Protein 2OXT (pdb70)

CATH classification: 3.40.50.150

Solvent-accessible surface area: 46976 Å² total; per-residue (Å²): 96,101,8,70,64,1,5,63,46,0,64,93,2,10,93,102,14,31,54,38,73,130,126,78,59,88,110,4,48,80,0,7,0,66,15,5,58,13,161,118,3,133,78,70,43,192,160,59,57,22,146,14,3,23,4,4,16,70,14,0,5,22,0,7,40,0,8,122,113,34,49,0,92,13,64,9,102,0,0,1,0,16,11,16,59,0,3,9,0,7,16,0,0,19,66,103,129,3,138,53,0,31,0,19,12,35,16,34,48,89,77,103,58,10,92,140,14,74,2,83,0,94,67,40,13,133,40,119,48,156,22,34,12,55,102,25,93,47,49,188,13,71,1,2,0,3,40,42,14,81,69,14,15,59,74,43,26,7,2,84,54,0,29,99,6,1,79,8,4,47,83,0,9,85,152,12,74,111,8,13,0,0,1,24,0,7,0,1,0,2,73,106,0,9,112,114,0,48,94,8,42,221,116,45,32,10,0,13,14,53,0,40,39,3,60,0,22,28,4,11,4,0,0,0,21,138,18,53,55,106,7,49,38,28,0,25,49,9,0,104,161,5,36,50,37,47,85,94,172,72,42,42,73,88,45,108,24,56,94,35,28,67,21,82,99,54,84,19,75,18,0,5,65,6,0,68,82,2,10,87,77,13,31,57,38,63,146,106,81,70,78,124,7,42,82,0,7,0,54,20,8,59,12,156,139,0,124,85,22,33,194,158,62,51,24,123,48,0,35,4,3,19,95,14,0,8,30,0,4,40,0,33,125,118,37,56,1,87,7,71,8,86,1,0,1,0,13,13,10,71,0,3,8,0,7,13,0,0,13,76,94,131,2,143,37,0,69,0,13,17,37,17,33,44,86,72,103,50,8,76,148,15,81,2,79,0,89,70,32,15,126,43,120,48,150,20,34,17,57,112,26,106,43,53,186,14,69,1,0,0,1,33,45,18,90,73,19,16,54,74,40,27,9,2,81,55,1,34,99,6,0,89,4,0,36,85,0,8,72,134,14,82,117,4,17,0,0,0,20,0,9,0,1,1,1,80,97,0,7,123,68,1,36,82,3,45,210,108,49,35,9,0,13,13,40,1,42,40,3,53,0,24,29,3,8,3,0,0,0,23,124,13,58,57,100,7,45,37,27,0,7,30,4,0,2,75,5,17,1,43,57,23,29,195,27,36,47,67,102,47,102,20,58,82,34,25,44,35,85,90,38,124,7,74,19,1,12,52,2,0,68,58,4,10,98,96,8,68,86,28,67,129,111,78,15,67,108,7,44,109,0,6,4,48,31,2,63,22,178,130,0,121,79,90,26,87,216,66,76,37,139,22,2,35,4,4,29,93,12,1,3,24,0,4,44,0,23,121,150,38,61,0,92,5,68,19,55,1,0,1,0,16,11,18,48,1,4,9,0,7,10,0,0,18,91,93,142,4,156,30,0,86,0,17,15,39,12,38,33,74,61,79,95,14,82,128,12,75,3,88,0,80,49,19,15,104,52,132,48,41,29,26,12,81,81,28,102,44,44,187,11,76,3,1,0,1,34,44,17,48,16,12,24,74,98,48,51,8,2,114,82,0,31,112,4,0,54,5,2,70,115,0,6,85,151,9,90,112,7,14,1,0,0,27,0,8,1,1,1,4,65,88,0,9,119,58,1,39,87,4,39,205,143,51,36,12,0,10,18,50,0,42,32,3,78,0,18,23,4,10,3,0,0,0,20,129,10,60,55,109,7,62,50,26,1,12,27,10,0,2,75,5,13,1,39,46,20,22,179,31,41,38,57,92,44,107,21,56,98,31,21,87,23,96,113,66,128,18,67,58,0,7,62,46,0,66,76,3,9,82,97,7,63,89,25,69,154,134,72,18,72,106,5,49,96,0,7,1,49,28,13,69,12,178,95,1,99,47,74,37,103,152,66,65,18,167,18,5,19,3,3,24,106,13,0,2,25,0,2,36,0,28,127,152,32,58,0,98,5,68,4,44,0,0,1,0,17,9,18,71,0,4,7,0,5,11,0,3,15,90,99,144,2,140,24,1,67,0,22,15,45,16,50,29,77,47,92,70,14,92,111,7,75,3,78,0,79,63,50,16,116,40,126,36,43,18,32,11,65,86,25,99,56,33,179,8,72,2,1,0,2,34,38,22,46,10,10,25,72,95,46,54,6,2,109,75,2,31,118,7,0,72,8,3,52,111,0,8,89,139,15,86,108,3,11,1,0,0,25,0,9,1,0,2,6,78,93,0,9,120,56,0,37,79,2,42,204,133,49,30,11,0,13,11,38,1,41,32,3,42,0,11,20,4,8,3,0,0,0,19,121,11,56,54,110,7,54,34,30,0,18,36,2,0,101,139,5,35,45,64,51,90,102,174,68,40,38,78,94,48,108,15,53,110,31,25,79,31,79,96

B-factor: mean 58.64, std 16.76, range [31.37, 119.15]

Organism: NCBI:txid35279

Radius of gyration: 38.15 Å; Cα contacts (8 Å, |Δi|>4): 2277; chains: 4; bounding box: 106×99×72 Å

Foldseek 3Di:
DPLVVLQVLVVVLLVVQVPDDPQLNVQQQFFAFEAADCPPVVVCVVVVVQAFLFAVDPVLVLVVVCPVVPLFDLAEEAEAEAQQQNRNVLNSQLDDRYAAYEYEHACDDPTRDHRHHQHERCVRYDYDHNDDLLPPDADDGQEYEYDDFDDDSDLVVRQVRQVSQLVSCVNNCVRVVNHKYKGKRQRCSHSVNVVSLVVVCVRQNFAWADGSNRTLSTLIIITIRRHHDRHSVRSSVSSVVSVVSSPRRDGHNYDHTDGSHGYHD/DDLVVLQVLVVVLLVVQVPDDPVLNVLQQFFAFAAEDCPVPCVVVVVLNQFFQFAVDRVQVQVVVCVVVPLWDQAEEAEEQAQALNSPVLNSQLDPRYQAYEYEHACDDPTHDHRDHLAERNVRYDYDHNDDLLPDDADDGQEYEYPDFDDDSDLVVRQVRQVSQLVSVCVNCVVPLNHKYKYKRFRLSHSVNVVSLVVCCVVRNFEWADGSNRTLSTLIIIGIRRHDDRRSVRSSVSSVVSVVSSVRSHGHRYDYTDTSGRDHD/DLLVVLQVLLVVLLVVLVVDDPVLNVLQQFQAFEFADCPVVVVVQPDDALQFLFANDRCLVLVVVCCVVQLFDQAEAEEEEAQALNSVVLNSQLDDRYQAYEYEHAPDDPTGDHDQGLHRRSVRYDYDYNDDLLPDDADEGQEYEYADFDDDSDVVVRQVRQVSQLVSVVNNCVNHVQHKYKYKRFRCSHSVNVVSLVVVCVRQNFAWDDRSNGTLSTLIIITTRRHDDDHSVRSSVSSVVSVVSSVRSDGYDYDHTDTSHRDYD/DVAQVLQVLVVVLLVVLVPDDPLLNVLQFFQAFEFADCPVVVVCVVVLAQAFLFFPDRCLVLVVVCVVVPLFPQAEEEEEEAQALNNPVLNSQLDPRYDAYEYEHAPDDPTHDHRQHQHRRSVRYHYYYNDDLLPVAADDGQAYEYPDFDDDSDLVVRVVVQVSQVVSVVNNCVNPVNHKYKYKRFRCRHSSNVVSVVVVCVRQNFAWDDGSNGTLSTLIIIRTRRHHDDHSVRSSVSSVVSVVSSVDRDGYNYDHTDRSHGHHD

Sequence (1060 aa):
GPGSTGASLGMMWKDKLNAMTKEEFTRYKRAGVMETDRKEARDYLKRGDGKTGLSVSRGTAKLAWMEERGYVELTGRVVDLGCGRGGWSYYAASRPHVMDVRAYTLGVGGHEVPRITESYGWNIVKFKSRVDIHTLPVERTDVIMCDVGESSPKWSVESERTIKILELLEKWKVKNPSADFVVKVLCPYSVEVMERLSVMQRKWGGGLVRNPYSRNSTHEMYFTSRAGGNIIGAVTACTERLLGRMARRDGPVVVPELNLGTGTRGPGSTGASLGMMWKDKLNAMTKEEFTRYKRAGVMETDRKEARDYLKRGDGKTGLSVSRGTAKLAWMEERGYVELTGRVVDLGCGRGGWSYYAASRPHVMDVRAYTLGVGGHEVPRITESYGWNIVKFKSRVDIHTLPVERTDVIMCDVGESSPKWSVESERTIKILELLEKWKVKNPSADFVVKVLCPYSVEVMERLSVMQRKWGGGLVRNPYSRNSTHEMYFTSRAGGNIIGAVTACTERLLGRMARRDGPVVVPELNLGTGTRGPGSTGASLGMMWKDKLNAMTKEEFTRYKRAGVMETDRKEARDYLKRGDGKTGLSVSRGTAKLAWMEERGYVELTGRVVDLGCGRGGWSYYAASRPHVMDVRAYTLGVGGHEVPRITESYGWNIVKFKSRVDIHTLPVERTDVIMCDVGESSPKWSVESERTIKILELLEKWKVKNPSADFVVKVLCPYSVEVMERLSVMQRKWGGGLVRNPYSRNSTHEMYFTSRAGGNIIGAVTACTERLLGRMARRDGPVVVPELNLGTGTRGPGSTGASLGMMWKDKLNAMTKEEFTRYKRAGVMETDRKEARDYLKRGDGKTGLSVSRGTAKLAWMEERGYVELTGRVVDLGCGRGGWSYYAASRPHVMDVRAYTLGVGGHEVPRITESYGWNIVKFKSRVDIHTLPVERTDVIMCDVGESSPKWSVESERTIKILELLEKWKVKNPSADFVVKVLCPYSVEVMERLSVMQRKWGGGLVRNPYSRNSTHEMYFTSRAGGNIIGAVTACTERLLGRMARRDGPVVVPELNLGTGTR

InterPro domains:
  IPR000069 Envelope glycoprotein M, flavivirus [PF01004] (215-276)
  IPR000208 RNA-directed RNA polymerase, fingers/palm subdomains, flavivirus [PF00972] (2772-3217)
  IPR000336 Flavivirus/Alphavirus glycoprotein, immunoglobulin-like domain superfamily [G3DSA:2.60.40.350] (566-669)
  IPR000404 Flavivirus non-structural protein NS4A [PF01350] (2116-2251)
  IPR000487 Non-structural protein NS2B, flavivirus [PF01002] (1356-1477)
  IPR000487 Non-structural protein NS2B, flavivirus [PS51527] (1352-1484)
  IPR000752 Flavivirus non-structural protein NS2A [PF01005] (1133-1242)
  IPR001157 Non-structural protein NS1, flavivirus [PF00948] (771-1120)
  IPR001528 Flavivirus non-structural protein NS4B [PF01349] (2258-2499)
  IPR001650 Helicase, C-terminal domain-like [PS51194] (1835-1999)
  IPR001650 Helicase, C-terminal domain-like [SM00490] (1861-1954)
  IPR001850 Non-structural protein NS3, peptidase S7, flavivirus [PF00949] (1504-1655)
  IPR001850 Non-structural protein NS3, peptidase S7, flavivirus [PS51528] (1486-1666)
  IPR002535 Flavivirus polyprotein propeptide [PF01570] (120-200)
  IPR002877 Ribosomal RNA methyltransferase, FtsJ domain [PF01728] (2571-2740)
  IPR007094 RNA-directed RNA polymerase, catalytic domain [PS50507] (3045-3194)
  IPR009003 Peptidase S1, PA clan [SSF50494] (1505-1652)
  IPR011492 Non-structural protein NS3-like, DEAD-box helicase, flavivirus [PF07652] (1677-1822)
  IPR011998 Envelope glycoprotein E, central and dimerisation domain, flavivirus [PF00869] (278-570)
  IPR013755 Flaviviral glycoprotein E, central domain, subdomain 1 [G3DSA:3.30.387.10] (338-527)

Structure (mmCIF, N/CA/C/O backbone):
data_2OXT
#
_entry.id   2OXT
#
_cell.length_a   82.977
_cell.length_b   82.977
_cell.length_c   170.202
_cell.angle_alpha   90.00
_cell.angle_beta   90.00
_cell.angle_gamma   90.00
#
_symmetry.space_group_name_H-M   'P 43'
#
loop_
_entity.id
_entity.type
_entity.pdbx_description
1 polymer "NUCLEOSIDE-2'-O-METHYLTRANSFERASE"
2 non-polymer S-ADENOSYLMETHIONINE
3 water water
#
loop_
_atom_site.group_PDB
_atom_site.id
_atom_site.type_symbol
_atom_site.label_atom_id
_atom_site.label_alt_id
_atom_site.label_comp_id
_atom_site.label_asym_id
_atom_site.label_entity_id
_atom_site.label_seq_id
_atom_site.pdbx_PDB_ins_code
_atom_site.Cartn_x
_atom_site.Cartn_y
_atom_site.Cartn_z
_atom_site.occupancy
_atom_site.B_iso_or_equiv
_atom_site.auth_seq_id
_atom_site.auth_comp_id
_atom_site.auth_asym_id
_atom_site.auth_atom_id
_atom_site.pdbx_PDB_model_num
ATOM 1 N N . GLY A 1 1 ? 10.363 -9.474 10.080 1.00 71.74 1 GLY A N 1
ATOM 2 C CA . GLY A 1 1 ? 9.742 -10.382 11.025 1.00 71.68 1 GLY A CA 1
ATOM 3 C C . GLY A 1 1 ? 9.763 -11.821 10.546 1.00 71.70 1 GLY A C 1
ATOM 4 O O . GLY A 1 1 ? 9.729 -12.086 9.345 1.00 71.44 1 GLY A O 1
ATOM 5 N N . PRO A 1 2 ? 9.819 -12.753 11.492 1.00 72.10 2 PRO A N 1
ATOM 6 C CA . PRO A 1 2 ? 9.922 -14.181 11.163 1.00 72.02 2 PRO A CA 1
ATOM 7 C C . PRO A 1 2 ? 8.585 -14.848 10.786 1.00 69.59 2 PRO A C 1
ATOM 8 O O . PRO A 1 2 ? 8.583 -15.860 10.064 1.00 69.86 2 PRO A O 1
ATOM 12 N N . GLY A 1 3 ? 7.474 -14.279 11.257 1.00 66.69 3 GLY A N 1
ATOM 13 C CA . GLY A 1 3 ? 6.169 -14.923 11.149 1.00 63.87 3 GLY A CA 1
ATOM 14 C C . GLY A 1 3 ? 5.478 -15.070 12.496 1.00 62.85 3 GLY A C 1
ATOM 15 O O . GLY A 1 3 ? 4.252 -14.987 12.584 1.00 61.73 3 GLY A O 1
ATOM 16 N N . SER A 1 4 ? 6.263 -15.292 13.550 1.00 63.02 4 SER A N 1
ATOM 17 C CA . SER A 1 4 ? 5.738 -15.315 14.913 1.00 61.91 4 SER A CA 1
ATOM 18 C C . SER A 1 4 ? 5.416 -13.906 15.394 1.00 60.06 4 SER A C 1
ATOM 19 O O . SER A 1 4 ? 4.492 -13.706 16.174 1.00 59.69 4 SER A O 1
ATOM 22 N N . THR A 1 5 ? 6.198 -12.933 14.937 1.00 58.88 5 THR A N 1
ATOM 23 C CA . THR A 1 5 ? 5.920 -11.529 15.211 1.00 57.17 5 THR A CA 1
ATOM 24 C C . THR A 1 5 ? 4.547 -11.163 14.646 1.00 54.52 5 THR A C 1
ATOM 25 O O . THR A 1 5 ? 3.711 -10.595 15.363 1.00 54.15 5 THR A O 1
ATOM 29 N N . GLY A 1 6 ? 4.317 -11.520 13.379 1.00 52.29 6 GLY A N 1
ATOM 30 C CA . GLY A 1 6 ? 3.002 -11.379 12.744 1.00 49.37 6 GLY A CA 1
ATOM 31 C C . GLY A 1 6 ? 1.891 -12.056 13.533 1.00 48.30 6 GLY A C 1
ATOM 32 O O . GLY A 1 6 ? 0.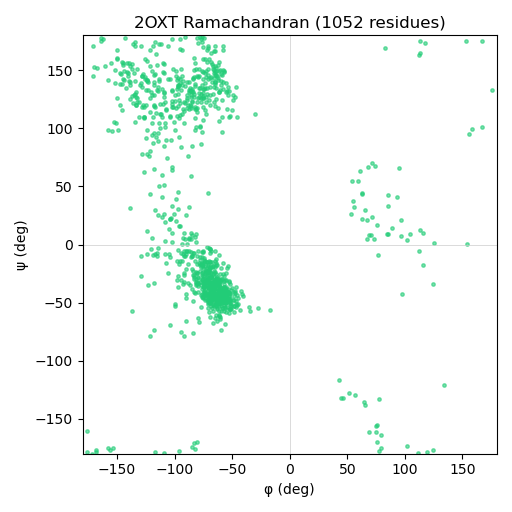826 -11.474 13.770 1.00 47.60 6 GLY A O 1
ATOM 33 N N . ALA A 1 7 ? 2.162 -13.284 13.965 1.00 48.10 7 ALA A N 1
ATOM 34 C CA . ALA A 1 7 ? 1.213 -14.075 14.738 1.00 47.11 7 ALA A CA 1
ATOM 35 C C . ALA A 1 7 ? 0.796 -13.449 16.075 1.00 46.96 7 ALA A C 1
ATOM 36 O O . ALA A 1 7 ? -0.391 -13.351 16.364 1.00 46.69 7 ALA A O 1
ATOM 38 N N . SER A 1 8 ? 1.752 -13.026 16.894 1.00 47.16 8 SER A N 1
ATOM 39 C CA . SER A 1 8 ? 1.394 -12.480 18.205 1.00 47.03 8 SER A CA 1
ATOM 40 C C . SER A 1 8 ? 0.768 -11.094 18.091 1.00 45.35 8 SER A C 1
ATOM 41 O O . SER A 1 8 ? -0.006 -10.695 18.964 1.00 45.15 8 SER A O 1
ATOM 44 N N . LEU A 1 9 ? 1.079 -10.382 17.001 1.00 43.71 9 LEU A N 1
ATOM 45 C CA . LEU A 1 9 ? 0.487 -9.067 16.748 1.00 42.23 9 LEU A CA 1
ATOM 46 C C . LEU A 1 9 ? -0.997 -9.180 16.470 1.00 41.08 9 LEU A C 1
ATOM 47 O O . LEU A 1 9 ? -1.797 -8.429 17.051 1.00 40.99 9 LEU A O 1
ATOM 52 N N . GLY A 1 10 ? -1.359 -10.107 15.573 1.00 39.89 10 GLY A N 1
ATOM 53 C CA . GLY A 1 10 ? -2.760 -10.395 15.280 1.00 38.88 10 GLY A CA 1
ATOM 54 C C . GLY A 1 10 ? -3.474 -10.831 16.548 1.00 39.90 10 GLY A C 1
ATOM 55 O O . GLY A 1 10 ? -4.599 -10.418 16.822 1.00 39.77 10 GLY A O 1
ATOM 56 N N . MET A 1 11 ? -2.803 -11.656 17.341 1.00 40.97 11 MET A N 1
ATOM 57 C CA . MET A 1 11 ? -3.359 -12.103 18.587 1.00 42.68 11 MET A CA 1
ATOM 58 C C . MET A 1 11 ? -3.531 -10.941 19.564 1.00 43.16 11 MET A C 1
ATOM 59 O O . MET A 1 11 ? -4.470 -10.945 20.365 1.00 43.75 11 MET A O 1
ATOM 64 N N . MET A 1 12 ? -2.637 -9.951 19.498 1.00 43.01 12 MET A N 1
ATOM 65 C CA . MET A 1 12 ? -2.811 -8.712 20.269 1.00 43.76 12 MET A CA 1
ATOM 66 C C . MET A 1 12 ? -4.057 -7.986 19.794 1.00 42.10 12 MET A C 1
ATOM 67 O O . MET A 1 12 ? -4.881 -7.551 20.598 1.00 42.89 12 MET A O 1
ATOM 72 N N . TRP A 1 13 ? -4.183 -7.861 18.478 1.00 40.25 13 TRP A N 1
ATOM 73 C CA . TRP A 1 13 ? -5.363 -7.273 17.874 1.00 39.37 13 TRP A CA 1
ATOM 74 C C . TRP A 1 13 ? -6.621 -7.998 18.351 1.00 39.48 13 TRP A C 1
ATOM 75 O O . TRP A 1 13 ? -7.562 -7.352 18.808 1.00 39.84 13 TRP A O 1
ATOM 86 N N . LYS A 1 14 ? -6.624 -9.329 18.279 1.00 39.36 14 LYS A N 1
ATOM 87 C CA . LYS A 1 14 ? -7.779 -10.109 18.738 1.00 39.63 14 LYS A CA 1
ATOM 88 C C . LYS A 1 14 ? -8.176 -9.806 20.186 1.00 41.09 14 LYS A C 1
ATOM 89 O O . LYS A 1 14 ? -9.340 -9.539 20.457 1.00 41.28 14 LYS A O 1
ATOM 95 N N . ASP A 1 15 ? -7.206 -9.830 21.097 1.00 42.28 15 ASP A N 1
ATOM 96 C CA . ASP A 1 15 ? -7.467 -9.566 22.508 1.00 43.99 15 ASP A CA 1
ATOM 97 C C . ASP A 1 15 ? -8.024 -8.156 22.690 1.00 44.11 15 ASP A C 1
ATOM 98 O O . ASP A 1 15 ? -8.902 -7.929 23.527 1.00 45.14 15 ASP A O 1
ATOM 103 N N . LYS A 1 16 ? -7.529 -7.222 21.879 1.00 43.24 16 LYS A N 1
ATOM 104 C CA . LYS A 1 16 ? -7.977 -5.825 21.934 1.00 43.49 16 LYS A CA 1
ATOM 105 C C . LYS A 1 16 ? -9.354 -5.610 21.312 1.00 42.75 16 LYS A C 1
ATOM 106 O O . LYS A 1 16 ? -10.044 -4.651 21.643 1.00 43.43 16 LYS A O 1
ATOM 112 N N . LEU A 1 17 ? -9.751 -6.498 20.412 1.00 41.52 17 LEU A N 1
ATOM 113 C CA . LEU A 1 17 ? -11.068 -6.417 19.814 1.00 40.94 17 LEU A CA 1
ATOM 114 C C . LEU A 1 17 ? -12.067 -6.996 20.790 1.00 41.99 17 LEU A C 1
ATOM 115 O O . LEU A 1 17 ? -13.151 -6.456 20.979 1.00 42.50 17 LEU A O 1
ATOM 120 N N . ASN A 1 18 ? -11.685 -8.091 21.432 1.00 42.52 18 ASN A N 1
ATOM 121 C CA . ASN A 1 18 ? -12.568 -8.780 22.351 1.00 43.68 18 ASN A CA 1
ATOM 122 C C . ASN A 1 18 ? -12.812 -7.964 23.619 1.00 45.46 18 ASN A C 1
ATOM 123 O O . ASN A 1 18 ? -13.916 -7.964 24.153 1.00 46.40 18 ASN A O 1
ATOM 128 N N . ALA A 1 19 ? -11.782 -7.247 24.074 1.00 46.05 19 ALA A N 1
ATOM 129 C CA . ALA A 1 19 ? -11.844 -6.442 25.291 1.00 47.92 19 ALA A CA 1
ATOM 130 C C . ALA A 1 19 ? -12.620 -5.139 25.134 1.00 48.15 19 ALA A C 1
ATOM 131 O O . ALA A 1 19 ? -12.828 -4.425 26.104 1.00 49.85 19 ALA A O 1
ATOM 133 N N . MET A 1 20 ? -13.041 -4.820 23.918 1.00 46.64 20 MET A N 1
ATOM 134 C CA . MET A 1 20 ? -13.813 -3.602 23.665 1.00 46.96 20 MET A CA 1
ATOM 135 C C . MET A 1 20 ? -15.207 -3.648 24.297 1.00 48.62 20 MET A C 1
ATOM 136 O O . MET A 1 20 ? -15.765 -4.723 24.517 1.00 48.59 20 MET A O 1
ATOM 141 N N . THR A 1 21 ? -15.777 -2.483 24.581 1.00 50.83 21 THR A N 1
ATOM 142 C CA . THR A 1 21 ? -17.187 -2.427 24.948 1.00 53.59 21 THR A CA 1
ATOM 143 C C . THR A 1 21 ? -18.031 -2.505 23.669 1.00 53.05 21 THR A C 1
ATOM 144 O O . THR A 1 21 ? -17.488 -2.494 22.559 1.00 51.68 21 THR A O 1
ATOM 148 N N . LYS A 1 22 ? -19.349 -2.603 23.812 1.00 54.91 22 LYS A N 1
ATOM 149 C CA . LYS A 1 22 ? -20.232 -2.611 22.649 1.00 54.93 22 LYS A CA 1
ATOM 150 C C . LYS A 1 22 ? -20.115 -1.262 21.937 1.00 55.67 22 LYS A C 1
ATOM 151 O O . LYS A 1 22 ? -20.172 -1.184 20.698 1.00 54.25 22 LYS A O 1
ATOM 157 N N . GLU A 1 23 ? -19.924 -0.211 22.739 1.00 58.15 23 GLU A N 1
ATOM 158 C CA . GLU A 1 23 ? -19.755 1.156 22.236 1.00 59.15 23 GLU A CA 1
ATOM 159 C C . GLU A 1 23 ? -18.535 1.266 21.320 1.00 57.65 23 GLU A C 1
ATOM 160 O O . GLU A 1 23 ? -18.682 1.565 20.135 1.00 56.77 23 GLU A O 1
ATOM 166 N N . GLU A 1 24 ? -17.352 0.996 21.874 1.00 57.58 24 GLU A N 1
ATOM 167 C CA . GLU A 1 24 ? -16.089 1.010 21.133 1.00 56.43 24 GLU A CA 1
ATOM 168 C C . GLU A 1 24 ? -16.119 0.091 19.912 1.00 54.20 24 GLU A C 1
ATOM 169 O O . GLU A 1 24 ? -15.681 0.482 18.824 1.00 53.25 24 GLU A O 1
ATOM 175 N N . PHE A 1 25 ? -16.645 -1.121 20.091 1.00 53.37 25 PHE A N 1
ATOM 176 C CA . PHE A 1 25 ? -16.739 -2.087 18.995 1.00 51.34 25 PHE A CA 1
ATOM 177 C C . PHE A 1 25 ? -17.525 -1.540 17.811 1.00 50.72 25 PHE A C 1
ATOM 178 O O . PHE A 1 25 ? -17.020 -1.494 16.695 1.00 49.88 25 PHE A O 1
ATOM 186 N N . THR A 1 26 ? -18.765 -1.138 18.062 1.00 51.62 26 THR A N 1
ATOM 187 C CA . THR A 1 26 ? -19.646 -0.622 17.017 1.00 51.05 26 THR A CA 1
ATOM 188 C C . THR A 1 26 ? -19.009 0.581 16.307 1.00 50.90 26 THR A C 1
ATOM 189 O O . THR A 1 26 ? -19.181 0.759 15.107 1.00 50.20 26 THR A O 1
ATOM 193 N N . ARG A 1 27 ? -18.256 1.385 17.051 1.00 51.84 27 ARG A N 1
ATOM 194 C CA . ARG A 1 27 ? -17.535 2.511 16.472 1.00 52.21 27 ARG A CA 1
ATOM 195 C C . ARG A 1 27 ? -16.399 2.021 15.602 1.00 50.42 27 ARG A C 1
ATOM 196 O O . ARG A 1 27 ? -16.343 2.330 14.402 1.00 49.98 27 ARG A O 1
ATOM 204 N N . TYR A 1 28 ? -15.504 1.254 16.221 1.00 49.48 28 TYR A N 1
ATOM 205 C CA . TYR A 1 28 ? -14.331 0.703 15.552 1.00 48.03 28 TYR A CA 1
ATOM 206 C C . TYR A 1 28 ? -14.669 -0.123 14.313 1.00 47.08 28 TYR A C 1
ATOM 207 O O . TYR A 1 28 ? -14.008 0.006 13.284 1.00 46.50 28 TYR A O 1
ATOM 216 N N . LYS A 1 29 ? -15.698 -0.961 14.424 1.00 47.40 29 LYS A N 1
ATOM 217 C CA . LYS A 1 29 ? -16.172 -1.806 13.332 1.00 47.35 29 LYS A CA 1
ATOM 218 C C . LYS A 1 29 ? -16.168 -1.086 11.976 1.00 47.12 29 LYS A C 1
ATOM 219 O O . LYS A 1 29 ? -15.711 -1.645 10.975 1.00 45.91 29 LYS A O 1
ATOM 225 N N . ARG A 1 30 ? -16.646 0.160 11.957 1.00 48.59 30 ARG A N 1
ATOM 226 C CA . ARG A 1 30 ? -16.818 0.902 10.697 1.00 49.14 30 ARG A CA 1
ATOM 227 C C . ARG A 1 30 ? -15.818 2.040 10.445 1.00 48.91 30 ARG A C 1
ATOM 228 O O . ARG A 1 30 ? -15.700 2.509 9.312 1.00 49.03 30 ARG A O 1
ATOM 236 N N . ALA A 1 31 ? -15.105 2.474 11.486 1.00 48.68 31 ALA A N 1
ATOM 237 C CA . ALA A 1 31 ? -14.171 3.609 11.394 1.00 48.70 31 ALA A CA 1
ATOM 238 C C . ALA A 1 31 ? -13.178 3.527 10.225 1.00 47.48 31 ALA A C 1
ATOM 239 O O . ALA A 1 31 ? -12.335 2.630 10.159 1.00 46.05 31 ALA A O 1
ATOM 241 N N . GLY A 1 32 ? -13.295 4.470 9.299 1.00 48.08 32 GLY A N 1
ATOM 242 C CA . GLY A 1 32 ? -12.431 4.516 8.115 1.00 47.58 32 GLY A CA 1
ATOM 243 C C . GLY A 1 32 ? -12.633 3.408 7.094 1.00 46.18 32 GLY A C 1
ATOM 244 O O . GLY A 1 32 ? -11.862 3.283 6.147 1.00 45.92 32 GLY A O 1
ATOM 245 N N . VAL A 1 33 ? -13.673 2.602 7.281 1.00 45.70 33 VAL A N 1
ATOM 246 C CA . VAL A 1 33 ? -13.948 1.487 6.386 1.00 44.49 33 VAL A CA 1
ATOM 247 C C . VAL A 1 33 ? -14.804 1.985 5.236 1.00 45.63 33 VAL A C 1
ATOM 248 O O . VAL A 1 33 ? -15.701 2.811 5.447 1.00 47.07 33 VAL A O 1
ATOM 252 N N . MET A 1 34 ? -14.520 1.507 4.026 1.00 45.30 34 MET A N 1
ATOM 253 C CA . MET A 1 34 ? -15.341 1.849 2.873 1.00 46.83 34 MET A CA 1
ATOM 254 C C . MET A 1 34 ? -16.666 1.107 3.006 1.00 46.79 34 MET A C 1
ATOM 255 O O . MET A 1 34 ? -16.692 -0.097 3.267 1.00 45.87 34 MET A O 1
ATOM 260 N N . GLU A 1 35 ? -17.764 1.842 2.868 1.00 48.35 35 GLU A N 1
ATOM 261 C CA . GLU A 1 35 ? -19.095 1.289 3.079 1.00 48.76 35 GLU A CA 1
ATOM 262 C C . GLU A 1 35 ? -20.049 1.658 1.958 1.00 49.94 35 GLU A C 1
ATOM 263 O O . GLU A 1 35 ? -20.278 2.830 1.670 1.00 51.47 35 GLU A O 1
ATOM 269 N N . THR A 1 36 ? -20.610 0.630 1.343 1.00 49.54 36 THR A N 1
ATOM 270 C CA . THR A 1 36 ? -21.620 0.789 0.327 1.00 50.75 36 THR A CA 1
ATOM 271 C C . THR A 1 36 ? -22.943 1.169 1.008 1.00 51.97 36 THR A C 1
ATOM 272 O O . THR A 1 36 ? -23.312 0.579 2.026 1.00 51.34 36 THR A O 1
ATOM 276 N N . ASP A 1 37 ? -23.628 2.173 0.460 1.00 53.99 37 ASP A N 1
ATOM 277 C CA . ASP A 1 37 ? -24.880 2.689 1.026 1.00 55.66 37 ASP A CA 1
ATOM 278 C C . ASP A 1 37 ? -26.064 1.830 0.606 1.00 56.02 37 ASP A C 1
ATOM 279 O O . ASP A 1 37 ? -26.384 1.740 -0.582 1.00 56.69 37 ASP A O 1
ATOM 284 N N . ARG A 1 38 ? -26.731 1.224 1.586 1.00 56.05 38 ARG A N 1
ATOM 285 C CA . ARG A 1 38 ? -27.773 0.229 1.297 1.00 56.32 38 ARG A CA 1
ATOM 286 C C . ARG A 1 38 ? -29.225 0.698 1.487 1.00 58.72 38 ARG A C 1
ATOM 287 O O . ARG A 1 38 ? -30.138 -0.125 1.463 1.00 58.72 38 ARG A O 1
ATOM 295 N N . LYS A 1 39 ? -29.443 2.006 1.628 1.00 61.12 39 LYS A N 1
ATOM 296 C CA . LYS A 1 39 ? -30.794 2.526 1.862 1.00 64.31 39 LYS A CA 1
ATOM 297 C C . LYS A 1 39 ? -31.778 1.992 0.832 1.00 66.06 39 LYS A C 1
ATOM 298 O O . LYS A 1 39 ? -32.812 1.421 1.194 1.00 66.72 39 LYS A O 1
ATOM 304 N N . GLU A 1 40 ? -31.446 2.161 -0.445 1.00 67.42 40 GLU A N 1
ATOM 305 C CA . GLU A 1 40 ? -32.307 1.690 -1.519 1.00 69.70 40 GLU A CA 1
ATOM 306 C C . GLU A 1 40 ? -32.327 0.166 -1.591 1.00 68.78 40 GLU A C 1
ATOM 307 O O . GLU A 1 40 ? -33.400 -0.437 -1.654 1.00 69.76 40 GLU A O 1
ATOM 313 N N . ALA A 1 41 ? -31.142 -0.444 -1.558 1.00 67.76 41 ALA A N 1
ATOM 314 C CA . ALA A 1 41 ? -30.992 -1.890 -1.713 1.00 67.22 41 ALA A CA 1
ATOM 315 C C . ALA A 1 41 ? -31.820 -2.668 -0.700 1.00 67.99 41 ALA A C 1
ATOM 316 O O . ALA A 1 41 ? -32.521 -3.612 -1.074 1.00 68.18 41 ALA A O 1
ATOM 318 N N . ARG A 1 42 ? -31.746 -2.251 0.568 1.00 69.08 42 ARG A N 1
ATOM 319 C CA . ARG A 1 42 ? -32.518 -2.849 1.664 1.00 70.41 42 ARG A CA 1
ATOM 320 C C . ARG A 1 42 ? -34.025 -2.813 1.407 1.00 73.12 42 ARG A C 1
ATOM 321 O O . ARG A 1 42 ? -34.743 -3.738 1.788 1.00 73.14 42 ARG A O 1
ATOM 329 N N . ASP A 1 43 ? -34.499 -1.739 0.778 1.00 76.12 43 ASP A N 1
ATOM 330 C CA . ASP A 1 43 ? -35.918 -1.607 0.440 1.00 79.61 43 ASP A CA 1
ATOM 331 C C . ASP A 1 43 ? -36.358 -2.662 -0.583 1.00 80.24 43 ASP A C 1
ATOM 332 O O . ASP A 1 43 ? -37.365 -3.344 -0.373 1.00 81.02 43 ASP A O 1
ATOM 337 N N . TYR A 1 44 ? -35.589 -2.802 -1.668 1.00 80.37 44 TYR A N 1
ATOM 338 C CA . TYR A 1 44 ? -35.840 -3.823 -2.694 1.00 80.97 44 TYR A CA 1
ATOM 339 C C . TYR A 1 44 ? -35.789 -5.234 -2.121 1.00 79.94 44 TYR A C 1
ATOM 340 O O . TYR A 1 44 ? -36.562 -6.096 -2.533 1.00 80.49 44 TYR A O 1
ATOM 349 N N . LEU A 1 45 ? -34.865 -5.458 -1.184 1.00 78.85 45 LEU A N 1
ATOM 350 C CA . LEU A 1 45 ? -34.722 -6.747 -0.506 1.00 78.02 45 LEU A CA 1
ATOM 351 C C . LEU A 1 45 ? -35.917 -7.042 0.401 1.00 79.56 45 LEU A C 1
ATOM 352 O O . LEU A 1 45 ? -36.478 -8.135 0.341 1.00 79.79 45 LEU A O 1
ATOM 357 N N . LYS A 1 46 ? -36.308 -6.063 1.220 1.00 81.07 46 LYS A N 1
ATOM 358 C CA . LYS A 1 46 ? -37.457 -6.199 2.122 1.00 82.78 46 LYS A CA 1
ATOM 359 C C . LYS A 1 46 ? -38.762 -6.382 1.342 1.00 84.85 46 LYS A C 1
ATOM 360 O O . LYS A 1 46 ? -39.594 -7.220 1.690 1.00 85.43 46 LYS A O 1
ATOM 366 N N . ARG A 1 47 ? -38.923 -5.601 0.279 1.00 86.16 47 ARG A N 1
ATOM 367 C CA . ARG A 1 47 ? -40.108 -5.670 -0.574 1.00 88.44 47 ARG A CA 1
ATOM 368 C C . ARG A 1 47 ? -40.097 -6.918 -1.462 1.00 87.46 47 ARG A C 1
ATOM 369 O O . ARG A 1 47 ? -41.154 -7.480 -1.766 1.00 88.93 47 ARG A O 1
ATOM 377 N N . GLY A 1 48 ? -38.901 -7.338 -1.875 1.00 85.00 48 GLY A N 1
ATOM 378 C CA . GLY A 1 48 ? -38.736 -8.474 -2.781 1.00 83.60 48 GLY A CA 1
ATOM 379 C C . GLY A 1 48 ? -38.851 -8.105 -4.253 1.00 84.14 48 GLY A C 1
ATOM 380 O O . GLY A 1 48 ? -39.335 -8.899 -5.057 1.00 84.72 48 GLY A O 1
ATOM 381 N N . ASP A 1 49 ? -38.413 -6.899 -4.609 1.00 83.96 49 ASP A N 1
ATOM 382 C CA . ASP A 1 49 ? -38.409 -6.471 -6.007 1.00 84.65 49 ASP A CA 1
ATOM 383 C C . ASP A 1 49 ? -37.131 -6.948 -6.703 1.00 82.32 49 ASP A C 1
ATOM 384 O O . ASP A 1 49 ? -36.142 -6.222 -6.806 1.00 81.43 49 ASP A O 1
ATOM 389 N N . GLY A 1 50 ? -37.174 -8.185 -7.182 1.00 81.23 50 GLY A N 1
ATOM 390 C CA . GLY A 1 50 ? -36.032 -8.812 -7.824 1.00 78.98 50 GLY A CA 1
ATOM 391 C C . GLY A 1 50 ? -35.664 -8.213 -9.164 1.00 79.46 50 GLY A C 1
ATOM 392 O O . GLY A 1 50 ? -34.662 -8.602 -9.757 1.00 78.59 50 GLY A O 1
ATOM 393 N N . LYS A 1 51 ? -36.471 -7.274 -9.653 1.00 80.89 51 LYS A N 1
ATOM 394 C CA . LYS A 1 51 ? -36.139 -6.551 -10.879 1.00 81.26 51 LYS A CA 1
ATOM 395 C C . LYS A 1 51 ? -35.293 -5.318 -10.519 1.00 80.14 51 LYS A C 1
ATOM 396 O O . LYS A 1 51 ? -35.790 -4.190 -10.486 1.00 81.67 51 LYS A O 1
ATOM 402 N N . THR A 1 52 ? -34.015 -5.563 -10.218 1.00 77.09 52 THR A N 1
ATOM 403 C CA . THR A 1 52 ? -33.074 -4.539 -9.751 1.00 75.44 52 THR A CA 1
ATOM 404 C C . THR A 1 52 ? -31.647 -4.985 -10.029 1.00 72.59 52 THR A C 1
ATOM 405 O O . THR A 1 52 ? -31.320 -6.157 -9.880 1.00 70.94 52 THR A O 1
ATOM 409 N N . GLY A 1 53 ? -30.800 -4.040 -10.420 1.00 71.88 53 GLY A N 1
ATOM 410 C CA . GLY A 1 53 ? -29.388 -4.319 -10.668 1.00 69.03 53 GLY A CA 1
ATOM 411 C C . GLY A 1 53 ? -28.531 -4.118 -9.433 1.00 66.13 53 GLY A C 1
ATOM 412 O O . GLY A 1 53 ? -27.347 -4.480 -9.413 1.00 64.49 53 GLY A O 1
ATOM 413 N N . LEU A 1 54 ? -29.140 -3.541 -8.399 1.00 65.19 54 LEU A N 1
ATOM 414 C CA . LEU A 1 54 ? -28.459 -3.289 -7.144 1.00 62.66 54 LEU A CA 1
ATOM 415 C C . LEU A 1 54 ? -27.977 -4.598 -6.536 1.00 60.00 54 LEU A C 1
ATOM 416 O O . LEU A 1 54 ? -28.584 -5.652 -6.742 1.00 60.05 54 LEU A O 1
ATOM 421 N N . SER A 1 55 ? -26.878 -4.517 -5.796 1.00 57.62 55 SER A N 1
ATOM 422 C CA . SER A 1 55 ? -26.243 -5.685 -5.199 1.00 54.89 55 SER A CA 1
ATOM 423 C C . SER A 1 55 ? -27.115 -6.355 -4.156 1.00 53.71 55 SER A C 1
ATOM 424 O O . SER A 1 55 ? -27.744 -5.693 -3.333 1.00 54.22 55 SER A O 1
ATOM 427 N N . VAL A 1 56 ? -27.129 -7.680 -4.184 1.00 52.00 56 VAL A N 1
ATOM 428 C CA . VAL A 1 56 ? -27.908 -8.453 -3.223 1.00 50.66 56 VAL A CA 1
ATOM 429 C C . VAL A 1 56 ? -27.247 -8.509 -1.838 1.00 49.08 56 VAL A C 1
ATOM 430 O O . VAL A 1 56 ? -27.864 -8.944 -0.864 1.00 49.45 56 VAL A O 1
ATOM 434 N N . SER A 1 57 ? -25.996 -8.061 -1.760 1.00 47.53 57 SER A N 1
ATOM 435 C CA . SER A 1 57 ? -25.223 -8.061 -0.522 1.00 45.84 57 SER A CA 1
ATOM 436 C C . SER A 1 57 ? -24.024 -7.112 -0.656 1.00 45.80 57 SER A C 1
ATOM 437 O O . SER A 1 57 ? -23.800 -6.539 -1.734 1.00 46.74 57 SER A O 1
ATOM 440 N N . ARG A 1 58 ? -23.246 -6.951 0.418 1.00 44.83 58 ARG A N 1
ATOM 441 C CA . ARG A 1 58 ? -22.009 -6.160 0.343 1.00 44.50 58 ARG A CA 1
ATOM 442 C C . ARG A 1 58 ? -20.790 -6.902 -0.206 1.00 43.32 58 ARG A C 1
ATOM 443 O O . ARG A 1 58 ? -19.683 -6.351 -0.227 1.00 43.60 58 ARG A O 1
ATOM 451 N N . GLY A 1 59 ? -20.984 -8.129 -0.673 1.00 42.45 59 GLY A N 1
ATOM 452 C CA . GLY A 1 59 ? -19.886 -8.873 -1.281 1.00 41.53 59 GLY A CA 1
ATOM 453 C C . GLY A 1 59 ? -19.574 -8.374 -2.683 1.00 42.02 59 GLY A C 1
ATOM 454 O O . GLY A 1 59 ? -18.418 -8.387 -3.117 1.00 41.94 59 GLY A O 1
ATOM 455 N N . THR A 1 60 ? -20.609 -7.933 -3.396 1.00 42.58 60 THR A N 1
ATOM 456 C CA . THR A 1 60 ? -20.449 -7.475 -4.773 1.00 42.96 60 THR A CA 1
ATOM 457 C C . THR A 1 60 ? -19.343 -6.432 -4.846 1.00 42.75 60 THR A C 1
ATOM 458 O O . THR A 1 60 ? -18.380 -6.605 -5.589 1.00 42.90 60 THR A O 1
ATOM 462 N N . ALA A 1 61 ? -19.470 -5.369 -4.051 1.00 42.60 61 ALA A N 1
ATOM 463 C CA . ALA A 1 61 ? -18.472 -4.292 -4.041 1.00 42.21 61 ALA A CA 1
ATOM 464 C C . ALA A 1 61 ? -17.063 -4.830 -3.790 1.00 40.59 61 ALA A C 1
ATOM 465 O O . ALA A 1 61 ? -16.130 -4.484 -4.523 1.00 40.86 61 ALA A O 1
ATOM 467 N N . LYS A 1 62 ? -16.922 -5.687 -2.776 1.00 38.59 62 LYS A N 1
ATOM 468 C CA . LYS A 1 62 ? -15.630 -6.273 -2.444 1.00 37.19 62 LYS A CA 1
ATOM 469 C C . LYS A 1 62 ? -15.014 -6.898 -3.678 1.00 37.31 62 LYS A C 1
ATOM 470 O O . LYS A 1 62 ? -13.827 -6.673 -3.970 1.00 37.44 62 LYS A O 1
ATOM 476 N N . LEU A 1 63 ? -15.832 -7.662 -4.407 1.00 37.08 63 LEU A N 1
ATOM 477 C CA . LEU A 1 63 ? -15.353 -8.385 -5.571 1.00 37.07 63 LEU A CA 1
ATOM 478 C C . LEU A 1 63 ? -15.042 -7.392 -6.660 1.00 38.11 63 LEU A C 1
ATOM 479 O O . LEU A 1 63 ? -14.033 -7.515 -7.329 1.00 38.93 63 LEU A O 1
ATOM 484 N N . ALA A 1 64 ? -15.902 -6.394 -6.827 1.00 38.80 64 ALA A N 1
ATOM 485 C CA . ALA A 1 64 ? -15.661 -5.372 -7.822 1.00 40.04 64 ALA A CA 1
ATOM 486 C C . ALA A 1 64 ? -14.261 -4.803 -7.626 1.00 40.02 64 ALA A C 1
ATOM 487 O O . ALA A 1 64 ? -13.451 -4.842 -8.553 1.00 40.99 64 ALA A O 1
ATOM 489 N N . TRP A 1 65 ? -13.977 -4.324 -6.408 1.00 39.31 65 TRP A N 1
ATOM 490 C CA . TRP A 1 65 ? -12.692 -3.688 -6.052 1.00 39.08 65 TRP A CA 1
ATOM 491 C C . TRP A 1 65 ? -11.492 -4.595 -6.327 1.00 38.97 65 TRP A C 1
ATOM 492 O O . TRP A 1 65 ? -10.434 -4.141 -6.776 1.00 39.22 65 TRP A O 1
ATOM 503 N N . MET A 1 66 ? -11.665 -5.880 -6.034 1.00 38.68 66 MET A N 1
ATOM 504 C CA . MET A 1 66 ? -10.638 -6.868 -6.286 1.00 39.31 66 MET A CA 1
ATOM 505 C C . MET A 1 66 ? -10.366 -6.914 -7.789 1.00 41.02 66 MET A C 1
ATOM 506 O O . MET A 1 66 ? -9.211 -6.797 -8.218 1.00 41.14 66 MET A O 1
ATOM 511 N N . GLU A 1 67 ? -11.442 -7.049 -8.568 1.00 42.33 67 GLU A N 1
ATOM 512 C CA . GLU A 1 67 ? -11.346 -7.236 -10.011 1.00 44.83 67 GLU A CA 1
ATOM 513 C C . GLU A 1 67 ? -10.973 -6.003 -10.826 1.00 47.32 67 GLU A C 1
ATOM 514 O O . GLU A 1 67 ? -10.262 -6.122 -11.838 1.00 48.27 67 GLU A O 1
ATOM 520 N N . GLU A 1 68 ? -11.449 -4.831 -10.412 1.00 48.52 68 GLU A N 1
ATOM 521 C CA . GLU A 1 68 ? -11.104 -3.618 -11.133 1.00 51.88 68 GLU A CA 1
ATOM 522 C C . GLU A 1 68 ? -9.630 -3.259 -10.926 1.00 51.73 68 GLU A C 1
ATOM 523 O O . GLU A 1 68 ? -9.040 -2.537 -11.723 1.00 53.57 68 GLU A O 1
ATOM 529 N N . ARG A 1 69 ? -9.048 -3.773 -9.847 1.00 50.55 69 ARG A N 1
ATOM 530 C CA . ARG A 1 69 ? -7.652 -3.501 -9.527 1.00 50.78 69 ARG A CA 1
ATOM 531 C C . ARG A 1 69 ? -6.749 -4.641 -9.987 1.00 50.21 69 ARG A C 1
ATOM 532 O O . ARG A 1 69 ? -5.528 -4.494 -10.042 1.00 50.74 69 ARG A O 1
ATOM 540 N N . GLY A 1 70 ? -7.357 -5.775 -10.316 1.00 49.27 70 GLY A N 1
ATOM 541 C CA . GLY A 1 70 ? -6.709 -6.776 -11.143 1.00 49.65 70 GLY A CA 1
ATOM 542 C C . GLY A 1 70 ? -5.987 -7.827 -10.323 1.00 48.99 70 GLY A C 1
ATOM 543 O O . GLY A 1 70 ? -4.881 -8.245 -10.666 1.00 49.92 70 GLY A O 1
ATOM 544 N N . TYR A 1 71 ? -6.616 -8.255 -9.233 1.00 47.43 71 TYR A N 1
ATOM 545 C CA . TYR A 1 71 ? -6.128 -9.394 -8.465 1.00 46.43 71 TYR A CA 1
ATOM 546 C C . TYR A 1 71 ? -6.786 -10.691 -8.924 1.00 46.16 71 TYR A C 1
ATOM 547 O O . TYR A 1 71 ? -6.400 -11.779 -8.497 1.00 46.00 71 TYR A O 1
ATOM 556 N N . VAL A 1 72 ? -7.781 -10.568 -9.796 1.00 46.13 72 VAL A N 1
ATOM 557 C CA . VAL A 1 72 ? -8.384 -11.743 -10.457 1.00 46.14 72 VAL A CA 1
ATOM 558 C C . VAL A 1 72 ? -8.949 -11.396 -11.824 1.00 47.59 72 VAL A C 1
ATOM 559 O O . VAL A 1 72 ? -9.383 -10.268 -12.054 1.00 47.84 72 VAL A O 1
ATOM 563 N N . GLU A 1 73 ? -8.944 -12.377 -12.721 1.00 49.05 73 GLU A N 1
ATOM 564 C CA . GLU A 1 73 ? -9.436 -12.194 -14.082 1.00 51.53 73 GLU A CA 1
ATOM 565 C C . GLU A 1 73 ? -10.616 -13.121 -14.325 0.01 51.57 73 GLU A C 1
ATOM 566 O O . GLU A 1 73 ? -10.442 -14.299 -14.654 0.01 52.07 73 GLU A O 1
ATOM 572 N N . LEU A 1 74 ? -11.818 -12.581 -14.144 0.01 51.40 74 LEU A N 1
ATOM 573 C CA . LEU A 1 74 ? -13.040 -13.362 -14.283 1.00 51.56 74 LEU A CA 1
ATOM 574 C C . LEU A 1 74 ? -13.361 -13.631 -15.750 1.00 53.98 74 LEU A C 1
ATOM 575 O O . LEU A 1 74 ? -13.776 -12.735 -16.490 1.00 54.98 74 LEU A O 1
ATOM 580 N N . THR A 1 75 ? -13.151 -14.880 -16.155 1.00 55.19 75 THR A N 1
ATOM 581 C CA . THR A 1 75 ? -13.330 -15.318 -17.536 1.00 58.02 75 THR A CA 1
ATOM 582 C C . THR A 1 75 ? -13.882 -16.750 -17.539 1.00 58.63 75 THR A C 1
ATOM 583 O O . THR A 1 75 ? -13.606 -17.524 -16.616 1.00 57.97 75 THR A O 1
ATOM 587 N N . GLY A 1 76 ? -14.678 -17.089 -18.554 1.00 60.38 76 GLY A N 1
ATOM 588 C CA . GLY A 1 76 ? -15.175 -18.452 -18.727 1.00 61.31 76 GLY A CA 1
ATOM 589 C C . GLY A 1 76 ? -16.104 -18.933 -17.625 1.00 60.17 76 GLY A C 1
ATOM 590 O O . GLY A 1 76 ? -17.006 -18.209 -17.208 1.00 59.29 76 GLY A O 1
ATOM 591 N N . ARG A 1 77 ? -15.879 -20.162 -17.164 1.00 60.26 77 ARG A N 1
ATOM 592 C CA . ARG A 1 77 ? -16.721 -20.778 -16.146 1.00 59.67 77 ARG A CA 1
ATOM 593 C C . ARG A 1 77 ? -16.249 -20.342 -14.783 1.00 57.54 77 ARG A C 1
ATOM 594 O O . ARG A 1 77 ? -15.046 -20.361 -14.512 1.00 57.81 77 ARG A O 1
ATOM 602 N N . VAL A 1 78 ? -17.193 -19.941 -13.932 1.00 55.82 78 VAL A N 1
ATOM 603 C CA . VAL A 1 78 ? -16.873 -19.421 -12.602 1.00 53.14 78 VAL A CA 1
ATOM 604 C C . VAL A 1 78 ? -17.649 -20.187 -11.536 1.00 52.02 78 VAL A C 1
ATOM 605 O O . VAL A 1 78 ? -18.871 -20.068 -11.428 1.00 52.16 78 VAL A O 1
ATOM 609 N N . VAL A 1 79 ? -16.928 -20.985 -10.760 1.00 50.84 79 VAL A N 1
ATOM 610 C CA . VAL A 1 79 ? -17.517 -21.734 -9.670 1.00 49.74 79 VAL A CA 1
ATOM 611 C C . VAL A 1 79 ? -17.468 -20.846 -8.430 1.00 48.07 79 VAL A C 1
ATOM 612 O O . VAL A 1 79 ? -16.403 -20.345 -8.081 1.00 47.58 79 VAL A O 1
ATOM 616 N N . ASP A 1 80 ? -18.624 -20.642 -7.791 1.00 47.36 80 ASP A N 1
ATOM 617 C CA . ASP A 1 80 ? -18.722 -19.861 -6.554 1.00 45.73 80 ASP A CA 1
ATOM 618 C C . ASP A 1 80 ? -19.022 -20.711 -5.302 1.00 45.12 80 ASP A C 1
ATOM 619 O O . ASP A 1 80 ? -20.179 -20.860 -4.896 1.00 44.97 80 ASP A O 1
ATOM 624 N N . LEU A 1 81 ? -17.967 -21.260 -4.708 1.00 44.60 81 LEU A N 1
ATOM 625 C CA . LEU A 1 81 ? -18.085 -22.002 -3.459 1.00 44.10 81 LEU A CA 1
ATOM 626 C C . LEU A 1 81 ? -18.516 -21.091 -2.315 1.00 43.55 81 LEU A C 1
ATOM 627 O O . LEU A 1 81 ? -17.858 -20.094 -2.019 1.00 43.13 81 LEU A O 1
ATOM 632 N N . GLY A 1 82 ? -19.626 -21.444 -1.676 1.00 43.91 82 GLY A N 1
ATOM 633 C CA . GLY A 1 82 ? -20.133 -20.686 -0.516 1.00 42.98 82 GLY A CA 1
ATOM 634 C C . GLY A 1 82 ? -20.608 -19.313 -0.936 1.00 42.71 82 GLY A C 1
ATOM 635 O O . GLY A 1 82 ? -20.004 -18.312 -0.560 1.00 42.44 82 GLY A O 1
ATOM 636 N N . CYS A 1 83 ? -21.677 -19.267 -1.731 1.00 43.26 83 CYS A N 1
ATOM 637 C CA . CYS A 1 83 ? -22.140 -18.024 -2.357 1.00 43.54 83 CYS A CA 1
ATOM 638 C C . CYS A 1 83 ? -23.142 -17.181 -1.543 1.00 43.66 83 CYS A C 1
ATOM 639 O O . CYS A 1 83 ? -23.500 -16.072 -1.957 1.00 43.61 83 CYS A O 1
ATOM 642 N N . GLY A 1 84 ? -23.592 -17.699 -0.398 1.00 44.25 84 GLY A N 1
ATOM 643 C CA . GLY A 1 84 ? -24.618 -17.025 0.412 1.00 44.85 84 GLY A CA 1
ATOM 644 C C . GLY A 1 84 ? -25.751 -16.456 -0.439 1.00 46.03 84 GLY A C 1
ATOM 645 O O . GLY A 1 84 ? -26.459 -17.204 -1.129 1.00 47.03 84 GLY A O 1
ATOM 646 N N . ARG A 1 85 ? -25.897 -15.128 -0.427 1.00 45.84 85 ARG A N 1
ATOM 647 C CA . ARG A 1 85 ? -26.981 -14.464 -1.159 1.00 46.52 85 ARG A CA 1
ATOM 648 C C . ARG A 1 85 ? -26.725 -14.322 -2.658 1.00 46.62 85 ARG A C 1
ATOM 649 O O . ARG A 1 85 ? -27.650 -14.049 -3.427 1.00 47.66 85 ARG A O 1
ATOM 657 N N . GLY A 1 86 ? -25.471 -14.499 -3.067 1.00 45.64 86 GLY A N 1
ATOM 658 C CA . GLY A 1 86 ? -25.119 -14.473 -4.489 1.00 45.89 86 GLY A CA 1
ATOM 659 C C . GLY A 1 86 ? -24.429 -13.222 -5.003 1.00 45.43 86 GLY A C 1
ATOM 660 O O . GLY A 1 86 ? -24.238 -13.077 -6.221 1.00 45.80 86 GLY A O 1
ATOM 661 N N . GLY A 1 87 ? -24.035 -12.341 -4.079 1.00 44.41 87 GLY A N 1
ATOM 662 C CA . GLY A 1 87 ? -23.396 -11.057 -4.403 1.00 44.32 87 GLY A CA 1
ATOM 663 C C . GLY A 1 87 ? -22.197 -11.142 -5.335 1.00 43.97 87 GLY A C 1
ATOM 664 O O . GLY A 1 87 ? -22.044 -10.319 -6.243 1.00 44.87 87 GLY A O 1
ATOM 665 N N . TRP A 1 88 ? -21.344 -12.134 -5.106 1.00 42.85 88 TRP A N 1
ATOM 666 C CA . TRP A 1 88 ? -20.224 -12.406 -5.991 1.00 42.62 88 TRP A CA 1
ATOM 667 C C . TRP A 1 88 ? -20.690 -13.041 -7.305 1.00 43.82 88 TRP A C 1
ATOM 668 O O . TRP A 1 88 ? -20.260 -12.622 -8.389 1.00 44.93 88 TRP A O 1
ATOM 679 N N . SER A 1 89 ? -21.567 -14.040 -7.209 1.00 43.84 89 SER A N 1
ATOM 680 C CA . SER A 1 89 ? -22.085 -14.727 -8.380 1.00 44.93 89 SER A CA 1
ATOM 681 C C . SER A 1 89 ? -22.701 -13.726 -9.345 1.00 46.69 89 SER A C 1
ATOM 682 O O . SER A 1 89 ? -22.394 -13.738 -10.547 1.00 47.50 89 SER A O 1
ATOM 685 N N . TYR A 1 90 ? -23.547 -12.845 -8.804 1.00 47.30 90 TYR A N 1
ATOM 686 C CA . TYR A 1 90 ? -24.212 -11.815 -9.595 1.00 49.12 90 TYR A CA 1
ATOM 687 C C . TYR A 1 90 ? -23.220 -10.841 -10.188 1.00 50.01 90 TYR A C 1
ATOM 688 O O . TYR A 1 90 ? -23.459 -10.305 -11.271 1.00 52.05 90 TYR A O 1
ATOM 697 N N . TYR A 1 91 ? -22.111 -10.608 -9.490 1.00 49.44 91 TYR A N 1
ATOM 698 C CA . TYR A 1 91 ? -21.059 -9.769 -10.045 1.00 50.48 91 TYR A CA 1
ATOM 699 C C . TYR A 1 91 ? -20.373 -10.508 -11.167 1.00 51.41 91 TYR A C 1
ATOM 700 O O . TYR A 1 91 ? -20.295 -9.999 -12.281 1.00 52.96 91 TYR A O 1
ATOM 709 N N . ALA A 1 92 ? -19.886 -11.709 -10.864 1.00 51.13 92 ALA A N 1
ATOM 710 C CA . ALA A 1 92 ? -19.235 -12.562 -11.856 1.00 52.55 92 ALA A CA 1
ATOM 711 C C . ALA A 1 92 ? -20.051 -12.669 -13.152 1.00 54.79 92 ALA A C 1
ATOM 712 O O . ALA A 1 92 ? -19.493 -12.635 -14.251 1.00 55.75 92 ALA A O 1
ATOM 714 N N . ALA A 1 93 ? -21.371 -12.773 -13.004 1.00 55.82 93 ALA A N 1
ATOM 715 C CA . ALA A 1 93 ? -22.288 -12.882 -14.131 1.00 58.33 93 ALA A CA 1
ATOM 716 C C . ALA A 1 93 ? -22.332 -11.623 -14.987 1.00 60.48 93 ALA A C 1
ATOM 717 O O . ALA A 1 93 ? -22.410 -11.710 -16.202 1.00 62.41 93 ALA A O 1
ATOM 719 N N . SER A 1 94 ? -22.274 -10.456 -14.353 1.00 60.99 94 SER A N 1
ATOM 720 C CA . SER A 1 94 ? -22.381 -9.184 -15.065 1.00 63.52 94 SER A CA 1
ATOM 721 C C . SER A 1 94 ? -21.162 -8.888 -15.943 1.00 65.07 94 SER A C 1
ATOM 722 O O . SER A 1 94 ? -21.142 -7.901 -16.689 1.00 66.76 94 SER A O 1
ATOM 725 N N . ARG A 1 95 ? -20.162 -9.761 -15.869 1.00 65.06 95 ARG A N 1
ATOM 726 C CA . ARG A 1 95 ? -18.866 -9.496 -16.479 1.00 66.57 95 ARG A CA 1
ATOM 727 C C . ARG A 1 95 ? -18.761 -10.147 -17.850 1.00 68.66 95 ARG A C 1
ATOM 728 O O . ARG A 1 95 ? -19.150 -11.304 -17.998 1.00 68.72 95 ARG A O 1
ATOM 736 N N . PRO A 1 96 ? -18.231 -9.402 -18.851 1.00 70.83 96 PRO A N 1
ATOM 737 C CA . PRO A 1 96 ? -18.198 -9.763 -20.284 1.00 73.20 96 PRO A CA 1
ATOM 738 C C . PRO A 1 96 ? -17.612 -11.144 -20.610 1.00 73.41 96 PRO A C 1
ATOM 739 O O . PRO A 1 96 ? -18.255 -11.926 -21.309 1.00 74.56 96 PRO A O 1
ATOM 743 N N . HIS A 1 97 ? -16.414 -11.435 -20.100 1.00 72.64 97 HIS A N 1
ATOM 744 C CA . HIS A 1 97 ? -15.670 -12.660 -20.447 1.00 73.25 97 HIS A CA 1
ATOM 745 C C . HIS A 1 97 ? -16.106 -13.918 -19.675 1.00 71.52 97 HIS A C 1
ATOM 746 O O . HIS A 1 97 ? -15.461 -14.964 -19.766 1.00 71.33 97 HIS A O 1
ATOM 753 N N . VAL A 1 98 ? -17.206 -13.817 -18.938 1.00 70.35 98 VAL A N 1
ATOM 754 C CA . VAL A 1 98 ? -17.672 -14.900 -18.075 1.00 68.95 98 VAL A CA 1
ATOM 755 C C . VAL A 1 98 ? -18.795 -15.706 -18.740 1.00 70.55 98 VAL A C 1
ATOM 756 O O . VAL A 1 98 ? -19.784 -15.133 -19.202 1.00 71.58 98 VAL A O 1
ATOM 760 N N . MET A 1 99 ? -18.637 -17.028 -18.779 1.00 70.94 99 MET A N 1
ATOM 761 C CA . MET A 1 99 ? -19.571 -17.900 -19.503 1.00 73.05 99 MET A CA 1
ATOM 762 C C . MET A 1 99 ? -20.669 -18.472 -18.612 1.00 71.75 99 MET A C 1
ATOM 763 O O . MET A 1 99 ? -21.810 -18.026 -18.675 1.00 72.62 99 MET A O 1
ATOM 768 N N . ASP A 1 100 ? -20.326 -19.460 -17.789 1.00 70.12 100 ASP A N 1
ATOM 769 C CA . ASP A 1 100 ? -21.284 -20.056 -16.862 1.00 68.35 100 ASP A CA 1
ATOM 770 C C . ASP A 1 100 ? -20.844 -19.814 -15.419 1.00 65.11 100 ASP A C 1
ATOM 771 O O . ASP A 1 100 ? -19.649 -19.766 -15.128 1.00 64.07 100 ASP A O 1
ATOM 776 N N . VAL A 1 101 ? -21.812 -19.655 -14.520 1.00 63.02 101 VAL A N 1
ATOM 777 C CA . VAL A 1 101 ? -21.515 -19.480 -13.095 1.00 59.80 101 VAL A CA 1
ATOM 778 C C . VAL A 1 101 ? -22.277 -20.473 -12.237 1.00 58.80 101 VAL A C 1
ATOM 779 O O . VAL A 1 101 ? -23.493 -20.377 -12.090 1.00 59.23 101 VAL A O 1
ATOM 783 N N . ARG A 1 102 ? -21.550 -21.430 -11.674 1.00 57.50 102 ARG A N 1
ATOM 784 C CA . ARG A 1 102 ? -22.129 -22.364 -10.726 1.00 56.35 102 ARG A CA 1
ATOM 785 C C . ARG A 1 102 ? -21.931 -21.820 -9.318 1.00 54.04 102 ARG A C 1
ATOM 786 O O . ARG A 1 102 ? -20.807 -21.662 -8.850 1.00 52.90 102 ARG A O 1
ATOM 794 N N . ALA A 1 103 ? -23.038 -21.525 -8.655 1.00 53.06 103 ALA A N 1
ATOM 795 C CA . ALA A 1 103 ? -23.011 -21.039 -7.296 1.00 51.24 103 ALA A CA 1
ATOM 796 C C . ALA A 1 103 ? -23.534 -22.116 -6.352 1.00 51.17 103 ALA A C 1
ATOM 797 O O . ALA A 1 103 ? -24.583 -22.710 -6.602 1.00 52.18 103 ALA A O 1
ATOM 799 N N . TYR A 1 104 ? -22.782 -22.366 -5.281 1.00 50.17 104 TYR A N 1
ATOM 800 C CA . TYR A 1 104 ? -23.098 -23.395 -4.301 1.00 50.18 104 TYR A CA 1
ATOM 801 C C . TYR A 1 104 ? -23.073 -22.770 -2.920 1.00 49.76 104 TYR A C 1
ATOM 802 O O . TYR A 1 104 ? -22.248 -21.898 -2.641 1.00 48.93 104 TYR A O 1
ATOM 811 N N . THR A 1 105 ? -23.963 -23.242 -2.049 1.00 50.54 105 THR A N 1
ATOM 812 C CA . THR A 1 105 ? -24.045 -22.789 -0.664 1.00 49.97 105 THR A CA 1
ATOM 813 C C . THR A 1 105 ? -25.015 -23.692 0.106 1.00 50.68 105 THR A C 1
ATOM 814 O O . THR A 1 105 ? -25.695 -24.513 -0.490 1.00 51.78 105 THR A O 1
ATOM 818 N N . LEU A 1 106 ? -25.067 -23.543 1.428 1.00 50.91 106 LEU A N 1
ATOM 819 C CA . LEU A 1 106 ? -26.008 -24.291 2.269 1.00 51.88 106 LEU A CA 1
ATOM 820 C C . LEU A 1 106 ? -27.392 -23.658 2.175 1.00 52.56 106 LEU A C 1
ATOM 821 O O . LEU A 1 106 ? -28.321 -24.249 1.624 1.00 53.43 106 LEU A O 1
ATOM 826 N N . GLY A 1 107 ? -27.510 -22.441 2.697 1.00 52.35 107 GLY A N 1
ATOM 827 C CA . GLY A 1 107 ? -28.780 -21.730 2.736 1.00 53.70 107 GLY A CA 1
ATOM 828 C C . GLY A 1 107 ? -29.786 -22.471 3.583 1.00 55.39 107 GLY A C 1
ATOM 829 O O . GLY A 1 107 ? -30.950 -22.595 3.211 1.00 56.44 107 GLY A O 1
ATOM 830 N N . VAL A 1 108 ? -29.337 -22.950 4.738 1.00 56.17 108 VAL A N 1
ATOM 831 C CA . VAL A 1 108 ? -30.105 -23.935 5.487 1.00 58.06 108 VAL A CA 1
ATOM 832 C C . VAL A 1 108 ? -30.567 -23.478 6.885 1.00 58.76 108 VAL A C 1
ATOM 833 O O . VAL A 1 108 ? -31.750 -23.205 7.086 1.00 60.15 108 VAL A O 1
ATOM 837 N N . GLY A 1 109 ? -29.657 -23.402 7.846 1.00 58.38 109 GLY A N 1
ATOM 838 C CA . GLY A 1 109 ? -30.060 -23.112 9.219 1.00 59.65 109 GLY A CA 1
ATOM 839 C C . GLY A 1 109 ? -29.700 -21.703 9.647 1.00 59.16 109 GLY A C 1
ATOM 840 O O . GLY A 1 109 ? -28.759 -21.502 10.423 1.00 58.89 109 GLY A O 1
ATOM 841 N N . GLY A 1 110 ? -30.452 -20.727 9.141 1.00 59.16 110 GLY A N 1
ATOM 842 C CA . GLY A 1 110 ? -30.154 -19.317 9.372 0.01 58.26 110 GLY A CA 1
ATOM 843 C C . GLY A 1 110 ? -28.984 -18.858 8.522 1.00 56.52 110 GLY A C 1
ATOM 844 O O . GLY A 1 110 ? -28.378 -17.825 8.798 1.00 56.34 110 GLY A O 1
ATOM 845 N N . HIS A 1 111 ? -28.669 -19.647 7.495 1.00 55.78 111 HIS A N 1
ATOM 846 C CA . HIS A 1 111 ? -27.588 -19.363 6.543 1.00 53.83 111 HIS A CA 1
ATOM 847 C C . HIS A 1 111 ? -28.110 -18.691 5.282 1.00 53.29 111 HIS A C 1
ATOM 848 O O . HIS A 1 111 ? -29.193 -19.011 4.795 1.00 53.77 111 HIS A O 1
ATOM 855 N N . GLU A 1 112 ? -27.323 -17.763 4.751 1.00 52.31 112 GLU A N 1
ATOM 856 C CA . GLU A 1 112 ? -27.784 -16.904 3.660 1.00 52.23 112 GLU A CA 1
ATOM 857 C C . GLU A 1 112 ? -28.317 -17.750 2.516 1.00 52.02 112 GLU A C 1
ATOM 858 O O . GLU A 1 112 ? -27.661 -18.696 2.071 1.00 51.29 112 GLU A O 1
ATOM 864 N N . VAL A 1 113 ? -29.529 -17.413 2.084 1.00 52.70 113 VAL A N 1
ATOM 865 C CA . VAL A 1 113 ? -30.203 -18.088 0.970 1.00 53.27 113 VAL A CA 1
ATOM 866 C C . VAL A 1 113 ? -29.988 -17.261 -0.290 1.00 52.98 113 VAL A C 1
ATOM 867 O O . VAL A 1 113 ? -30.146 -16.036 -0.255 1.00 53.17 113 VAL A O 1
ATOM 871 N N . PRO A 1 114 ? -29.617 -17.921 -1.402 1.00 52.89 114 PRO A N 1
ATOM 872 C CA . PRO A 1 114 ? -29.483 -17.221 -2.676 1.00 53.22 114 PRO A CA 1
ATOM 873 C C . PRO A 1 114 ? -30.717 -16.384 -2.958 1.00 54.52 114 PRO A C 1
ATOM 874 O O . PRO A 1 114 ? -31.841 -16.878 -2.853 1.00 55.25 114 PRO A O 1
ATOM 878 N N . ARG A 1 115 ? -30.496 -15.113 -3.272 1.00 55.16 115 ARG A N 1
ATOM 879 C CA . ARG A 1 115 ? -31.583 -14.202 -3.596 1.00 57.31 115 ARG A CA 1
ATOM 880 C C . ARG A 1 115 ? -31.781 -14.142 -5.096 1.00 58.34 115 ARG A C 1
ATOM 881 O O . ARG A 1 115 ? -30.863 -13.832 -5.847 1.00 57.97 115 ARG A O 1
ATOM 889 N N . ILE A 1 116 ? -32.990 -14.475 -5.522 1.00 60.11 116 ILE A N 1
ATOM 890 C CA . ILE A 1 116 ? -33.328 -14.486 -6.928 1.00 61.62 116 ILE A CA 1
ATOM 891 C C . ILE A 1 116 ? -33.706 -13.077 -7.358 1.00 62.92 116 ILE A C 1
ATOM 892 O O . ILE A 1 116 ? -34.497 -12.393 -6.708 1.00 63.53 116 ILE A O 1
ATOM 897 N N . THR A 1 117 ? -33.109 -12.662 -8.464 1.00 63.63 117 THR A N 1
ATOM 898 C CA . THR A 1 117 ? -33.109 -11.283 -8.891 1.00 64.92 117 THR A CA 1
ATOM 899 C C . THR A 1 117 ? -32.776 -11.270 -10.377 1.00 66.39 117 THR A C 1
ATOM 900 O O . THR A 1 117 ? -32.140 -12.199 -10.882 1.00 66.02 117 THR A O 1
ATOM 904 N N . GLU A 1 118 ? -33.228 -10.231 -11.074 1.00 68.42 118 GLU A N 1
ATOM 905 C CA . GLU A 1 118 ? -33.022 -10.100 -12.512 1.00 70.10 118 GLU A CA 1
ATOM 906 C C . GLU A 1 118 ? -31.816 -9.210 -12.848 1.00 69.19 118 GLU A C 1
ATOM 907 O O . GLU A 1 118 ? -31.781 -8.549 -13.891 1.00 70.92 118 GLU A O 1
ATOM 913 N N . SER A 1 119 ? -30.822 -9.212 -11.959 1.00 66.59 119 SER A N 1
ATOM 914 C CA . SER A 1 119 ? -29.546 -8.534 -12.196 1.00 65.33 119 SER A CA 1
ATOM 915 C C . SER A 1 119 ? -28.882 -9.059 -13.477 1.00 65.31 119 SER A C 1
ATOM 916 O O . SER A 1 119 ? -29.029 -10.229 -13.830 1.00 64.90 119 SER A O 1
ATOM 919 N N . TYR A 1 120 ? -28.146 -8.179 -14.149 1.00 65.48 120 TYR A N 1
ATOM 920 C CA . TYR A 1 120 ? -27.633 -8.411 -15.503 1.00 66.30 120 TYR A CA 1
ATOM 921 C C . TYR A 1 120 ? -26.719 -9.633 -15.671 1.00 64.56 120 TYR A C 1
ATOM 922 O O . TYR A 1 120 ? -25.523 -9.555 -15.421 1.00 63.62 120 TYR A O 1
ATOM 931 N N . GLY A 1 121 ? -27.285 -10.750 -16.120 1.00 64.49 121 GLY A N 1
ATOM 932 C CA . GLY A 1 121 ? -26.520 -11.985 -16.308 1.00 62.83 121 GLY A CA 1
ATOM 933 C C . GLY A 1 121 ? -27.074 -13.198 -15.582 1.00 61.39 121 GLY A C 1
ATOM 934 O O . GLY A 1 121 ? -26.514 -14.286 -15.667 1.00 60.60 121 GLY A O 1
ATOM 935 N N . TRP A 1 122 ? -28.192 -13.013 -14.889 1.00 61.20 122 TRP A N 1
ATOM 936 C CA . TRP A 1 122 ? -28.796 -14.053 -14.062 1.00 60.37 122 TRP A CA 1
ATOM 937 C C . TRP A 1 122 ? -29.105 -15.374 -14.762 1.00 61.42 122 TRP A C 1
ATOM 938 O O . TRP A 1 122 ? -29.190 -16.408 -14.106 1.00 60.73 122 TRP A O 1
ATOM 949 N N . ASN A 1 123 ? -29.287 -15.343 -16.080 1.00 63.44 123 ASN A N 1
ATOM 950 C CA . ASN A 1 123 ? -29.615 -16.560 -16.838 1.00 64.69 123 ASN A CA 1
ATOM 951 C C . ASN A 1 123 ? -28.492 -17.605 -16.874 1.00 63.53 123 ASN A C 1
ATOM 952 O O . ASN A 1 123 ? -28.756 -18.810 -16.895 1.00 63.50 123 ASN A O 1
ATOM 957 N N . ILE A 1 124 ? -27.246 -17.138 -16.856 1.00 62.48 124 ILE A N 1
ATOM 958 C CA . ILE A 1 124 ? -26.081 -18.036 -16.812 1.00 61.59 124 ILE A CA 1
ATOM 959 C C . ILE A 1 124 ? -25.588 -18.377 -15.386 1.00 59.16 124 ILE A C 1
ATOM 960 O O . ILE A 1 124 ? -24.570 -19.056 -15.209 1.00 58.28 124 ILE A O 1
ATOM 965 N N . VAL A 1 125 ? -26.334 -17.910 -14.387 1.00 57.89 125 VAL A N 1
ATOM 966 C CA . VAL A 1 125 ? -26.130 -18.281 -12.998 1.00 55.89 125 VAL A CA 1
ATOM 967 C C . VAL A 1 125 ? -26.991 -19.499 -12.673 1.00 56.08 125 VAL A C 1
ATOM 968 O O . VAL A 1 125 ? -28.162 -19.555 -13.051 1.00 57.33 125 VAL A O 1
ATOM 972 N N . LYS A 1 126 ? -26.417 -20.468 -11.965 1.00 54.99 126 LYS A N 1
ATOM 973 C CA . LYS A 1 126 ? -27.188 -21.611 -11.470 1.00 55.07 126 LYS A CA 1
ATOM 974 C C . LYS A 1 126 ? -26.854 -21.895 -10.000 1.00 53.26 126 LYS A C 1
ATOM 975 O O . LYS A 1 126 ? -25.783 -22.420 -9.691 1.00 52.58 126 LYS A O 1
ATOM 981 N N . PHE A 1 127 ? -27.771 -21.538 -9.104 1.00 52.59 127 PHE A N 1
ATOM 982 C CA . PHE A 1 127 ? -27.599 -21.817 -7.679 1.00 51.33 127 PHE A CA 1
ATOM 983 C C . PHE A 1 127 ? -27.934 -23.265 -7.326 1.00 52.25 127 PHE A C 1
ATOM 984 O O . PHE A 1 127 ? -28.740 -23.913 -7.987 1.00 53.84 127 PHE A O 1
ATOM 992 N N . LYS A 1 128 ? -27.289 -23.768 -6.286 1.00 51.77 128 LYS A N 1
ATOM 993 C CA . LYS A 1 128 ? -27.704 -24.993 -5.622 1.00 52.82 128 LYS A CA 1
ATOM 994 C C . LYS A 1 128 ? -27.552 -24.727 -4.134 1.00 51.99 128 LYS A C 1
ATOM 995 O O . LYS A 1 128 ? -26.487 -24.307 -3.667 1.00 51.25 128 LYS A O 1
ATOM 1001 N N . SER A 1 129 ? -28.629 -24.934 -3.394 1.00 52.45 129 SER A N 1
ATOM 1002 C CA . SER A 1 129 ? -28.586 -24.808 -1.959 1.00 51.74 129 SER A CA 1
ATOM 1003 C C . SER A 1 129 ? -28.525 -26.208 -1.384 1.00 52.36 129 SER A C 1
ATOM 1004 O O . SER A 1 129 ? -28.583 -27.184 -2.129 1.00 53.27 129 SER A O 1
ATOM 1007 N N . ARG A 1 130 ? -28.407 -26.308 -0.065 1.00 52.17 130 ARG A N 1
ATOM 1008 C CA . ARG A 1 130 ? -28.205 -27.595 0.600 1.00 53.13 130 ARG A CA 1
ATOM 1009 C C . ARG A 1 130 ? -26.990 -28.287 -0.033 1.00 53.00 130 ARG A C 1
ATOM 1010 O O . ARG A 1 130 ? -27.077 -29.408 -0.527 1.00 54.27 130 ARG A O 1
ATOM 1018 N N . VAL A 1 131 ? -25.865 -27.581 -0.039 1.00 52.01 131 VAL A N 1
ATOM 1019 C CA . VAL A 1 131 ? -24.616 -28.081 -0.603 1.00 51.98 131 VAL A CA 1
ATOM 1020 C C . VAL A 1 131 ? -23.482 -27.804 0.370 1.00 51.38 131 VAL A C 1
ATOM 1021 O O . VAL A 1 131 ? -23.350 -26.689 0.878 1.00 50.39 131 VAL A O 1
ATOM 1025 N N . ASP A 1 132 ? -22.676 -28.828 0.631 1.00 52.33 132 ASP A N 1
ATOM 1026 C CA . ASP A 1 132 ? -21.497 -28.697 1.474 1.00 52.12 132 ASP A CA 1
ATOM 1027 C C . ASP A 1 132 ? -20.300 -28.679 0.553 1.00 52.04 132 ASP A C 1
ATOM 1028 O O . ASP A 1 132 ? -19.972 -29.698 -0.063 1.00 53.19 132 ASP A O 1
ATOM 1033 N N . ILE A 1 133 ? -19.654 -27.519 0.456 1.00 51.07 133 ILE A N 1
ATOM 1034 C CA . ILE A 1 133 ? -18.572 -27.314 -0.514 1.00 51.29 133 ILE A CA 1
ATOM 1035 C C . ILE A 1 133 ? -17.391 -28.272 -0.336 1.00 52.27 133 ILE A C 1
ATOM 1036 O O . ILE A 1 133 ? -16.746 -28.661 -1.315 1.00 53.06 133 ILE A O 1
ATOM 1041 N N . HIS A 1 134 ? -17.147 -28.663 0.911 1.00 52.93 134 HIS A N 1
ATOM 1042 C CA . HIS A 1 134 ? -16.069 -29.577 1.277 1.00 54.29 134 HIS A CA 1
ATOM 1043 C C . HIS A 1 134 ? -16.267 -30.992 0.730 1.00 56.34 134 HIS A C 1
ATOM 1044 O O . HIS A 1 134 ? -15.318 -31.770 0.652 1.00 57.43 134 HIS A O 1
ATOM 1051 N N . THR A 1 135 ? -17.498 -31.323 0.356 1.00 57.30 135 THR A N 1
ATOM 1052 C CA . THR A 1 135 ? -17.811 -32.651 -0.180 1.00 59.45 135 THR A CA 1
ATOM 1053 C C . THR A 1 135 ? -18.306 -32.596 -1.626 1.00 59.83 135 THR A C 1
ATOM 1054 O O . THR A 1 135 ? -18.470 -33.634 -2.270 1.00 61.43 135 THR A O 1
ATOM 1058 N N . LEU A 1 136 ? -18.538 -31.390 -2.133 1.00 58.82 136 LEU A N 1
ATOM 1059 C CA . LEU A 1 136 ? -18.925 -31.215 -3.529 1.00 59.26 136 LEU A CA 1
ATOM 1060 C C . LEU A 1 136 ? -17.826 -31.698 -4.473 1.00 60.26 136 LEU A C 1
ATOM 1061 O O . LEU A 1 136 ? -16.718 -31.163 -4.471 1.00 59.55 136 LEU A O 1
ATOM 1066 N N . PRO A 1 137 ? -18.139 -32.709 -5.278 1.00 62.17 137 PRO A N 1
ATOM 1067 C CA . PRO A 1 137 ? -17.145 -33.308 -6.174 1.00 63.35 137 PRO A CA 1
ATOM 1068 C C . PRO A 1 137 ? -16.489 -32.248 -7.036 1.00 62.36 137 PRO A C 1
ATOM 1069 O O . PRO A 1 137 ? -17.179 -31.373 -7.565 1.00 61.70 137 PRO A O 1
ATOM 1073 N N . VAL A 1 138 ? -15.164 -32.325 -7.152 1.00 62.44 138 VAL A N 1
ATOM 1074 C CA . VAL A 1 138 ? -14.385 -31.369 -7.933 1.00 61.65 138 VAL A CA 1
ATOM 1075 C C . VAL A 1 138 ? -14.812 -31.401 -9.399 1.00 62.44 138 VAL A C 1
ATOM 1076 O O . VAL A 1 138 ? -14.971 -32.474 -9.986 1.00 63.85 138 VAL A O 1
ATOM 1080 N N . GLU A 1 139 ? -15.018 -30.210 -9.955 1.00 61.34 139 GLU A N 1
ATOM 1081 C CA . GLU A 1 139 ? -15.413 -30.023 -11.341 1.00 62.66 139 GLU A CA 1
ATOM 1082 C C . GLU A 1 139 ? -14.355 -29.164 -12.031 1.00 62.18 139 GLU A C 1
ATOM 1083 O O . GLU A 1 139 ? -13.517 -28.569 -11.352 1.00 61.28 139 GLU A O 1
ATOM 1089 N N . ARG A 1 140 ? -14.389 -29.093 -13.363 1.00 62.96 140 ARG A N 1
ATOM 1090 C CA . ARG A 1 140 ? -13.469 -28.204 -14.090 1.00 62.81 140 ARG A CA 1
ATOM 1091 C C . ARG A 1 140 ? -13.966 -26.752 -14.125 1.00 60.79 140 ARG A C 1
ATOM 1092 O O . ARG A 1 140 ? -15.162 -26.488 -14.306 1.00 60.16 140 ARG A O 1
ATOM 1100 N N . THR A 1 141 ? -13.036 -25.824 -13.918 1.00 59.42 141 THR A N 1
ATOM 1101 C CA . THR A 1 141 ? -13.362 -24.407 -13.847 1.00 58.00 141 THR A CA 1
ATOM 1102 C C . THR A 1 141 ? -12.208 -23.544 -14.323 1.00 57.82 141 THR A C 1
ATOM 1103 O O . THR A 1 141 ? -11.057 -23.980 -14.352 1.00 58.18 141 THR A O 1
ATOM 1107 N N . ASP A 1 142 ? -12.538 -22.305 -14.673 1.00 57.22 142 ASP A N 1
ATOM 1108 C CA . ASP A 1 142 ? -11.550 -21.272 -14.948 1.00 57.04 142 ASP A CA 1
ATOM 1109 C C . ASP A 1 142 ? -11.258 -20.407 -13.728 1.00 54.76 142 ASP A C 1
ATOM 1110 O O . ASP A 1 142 ? -10.144 -19.912 -13.570 1.00 54.65 142 ASP A O 1
ATOM 1115 N N . VAL A 1 143 ? -12.255 -20.226 -12.867 1.00 52.90 143 VAL A N 1
ATOM 1116 C CA . VAL A 1 143 ? -12.094 -19.381 -11.694 1.00 50.52 143 VAL A CA 1
ATOM 1117 C C . VAL A 1 143 ? -12.664 -20.071 -10.462 1.00 49.08 143 VAL A C 1
ATOM 1118 O O . VAL A 1 143 ? -13.801 -20.527 -10.471 1.00 49.52 143 VAL A O 1
ATOM 1122 N N . ILE A 1 144 ? -11.871 -20.131 -9.398 1.00 47.60 144 ILE A N 1
ATOM 1123 C CA . ILE A 1 144 ? -12.317 -20.682 -8.123 1.00 45.70 144 ILE A CA 1
ATOM 1124 C C . ILE A 1 144 ? -12.583 -19.525 -7.176 1.00 44.09 144 ILE A C 1
ATOM 1125 O O . ILE A 1 144 ? -11.651 -18.861 -6.752 1.00 43.77 144 ILE A O 1
ATOM 1130 N N . MET A 1 145 ? -13.852 -19.278 -6.864 1.00 43.26 145 MET A N 1
ATOM 1131 C CA . MET A 1 145 ? -14.249 -18.224 -5.919 1.00 42.05 145 MET A CA 1
ATOM 1132 C C . MET A 1 145 ? -14.775 -18.818 -4.629 1.00 40.73 145 MET A C 1
ATOM 1133 O O . MET A 1 145 ? -15.669 -19.677 -4.665 1.00 41.18 145 MET A O 1
ATOM 1138 N N . CYS A 1 146 ? -14.257 -18.337 -3.495 1.00 39.40 146 CYS A N 1
ATOM 1139 C CA . CYS A 1 146 ? -14.696 -18.836 -2.196 1.00 38.24 146 CYS A CA 1
ATOM 1140 C C . CYS A 1 146 ? -14.646 -17.843 -1.043 1.00 36.76 146 CYS A C 1
ATOM 1141 O O . CYS A 1 146 ? -13.600 -17.648 -0.422 1.00 36.80 146 CYS A O 1
ATOM 1144 N N . ASP A 1 147 ? -15.791 -17.252 -0.726 1.00 35.69 147 ASP A N 1
ATOM 1145 C CA . ASP A 1 147 ? -15.866 -16.229 0.311 1.00 34.74 147 ASP A CA 1
ATOM 1146 C C . ASP A 1 147 ? -16.325 -16.803 1.674 1.00 34.63 147 ASP A C 1
ATOM 1147 O O . ASP A 1 147 ? -17.171 -16.223 2.348 1.00 34.56 147 ASP A O 1
ATOM 1152 N N . VAL A 1 148 ? -15.773 -17.943 2.083 1.00 34.57 148 VAL A N 1
ATOM 1153 C CA . VAL A 1 148 ? -16.239 -18.596 3.305 1.00 34.86 148 VAL A CA 1
ATOM 1154 C C . VAL A 1 148 ? -15.318 -18.263 4.475 1.00 35.14 148 VAL A C 1
ATOM 1155 O O . VAL A 1 148 ? -14.127 -18.034 4.286 1.00 35.34 148 VAL A O 1
ATOM 1159 N N . GLY A 1 149 ? -15.880 -18.223 5.681 1.00 35.77 149 GLY A N 1
ATOM 1160 C CA . GLY A 1 149 ? -15.087 -18.012 6.880 1.00 36.21 149 GLY A CA 1
ATOM 1161 C C . GLY A 1 149 ? -15.947 -17.435 7.979 1.00 36.99 149 GLY A C 1
ATOM 1162 O O . GLY A 1 149 ? -16.162 -16.220 8.038 1.00 36.94 149 GLY A O 1
ATOM 1163 N N . GLU A 1 150 ? -16.457 -18.322 8.831 1.00 38.00 150 GLU A N 1
ATOM 1164 C CA . GLU A 1 150 ? -17.248 -17.940 9.999 1.00 38.76 150 GLU A CA 1
ATOM 1165 C C . GLU A 1 150 ? -16.302 -17.392 11.070 1.00 38.21 150 GLU A C 1
ATOM 1166 O O . GLU A 1 150 ? -15.401 -18.097 11.541 1.00 38.16 150 GLU A O 1
ATOM 1172 N N . SER A 1 151 ? -16.494 -16.129 11.437 1.00 37.61 151 SER A N 1
ATOM 1173 C CA . SER A 1 151 ? -15.688 -15.519 12.495 1.00 37.97 151 SER A CA 1
ATOM 1174 C C . SER A 1 151 ? -15.936 -16.196 13.842 1.00 38.61 151 SER A C 1
ATOM 1175 O O . SER A 1 151 ? -16.859 -17.006 13.982 1.00 38.88 151 SER A O 1
ATOM 1178 N N . SER A 1 152 ? -15.107 -15.840 14.820 1.00 38.67 152 SER A N 1
ATOM 1179 C CA . SER A 1 152 ? -15.166 -16.404 16.170 1.00 39.83 152 SER A CA 1
ATOM 1180 C C . SER A 1 152 ? -14.302 -15.557 17.095 1.00 40.25 152 SER A C 1
ATOM 1181 O O . SER A 1 152 ? -13.353 -14.936 16.638 1.00 40.33 152 SER A O 1
ATOM 1184 N N . PRO A 1 153 ? -14.631 -15.501 18.390 1.00 41.30 153 PRO A N 1
ATOM 1185 C CA . PRO A 1 153 ? -13.718 -14.801 19.296 1.00 41.88 153 PRO A CA 1
ATOM 1186 C C . PRO A 1 153 ? -12.378 -15.532 19.496 1.00 42.32 153 PRO A C 1
ATOM 1187 O O . PRO A 1 153 ? -11.386 -14.901 19.862 1.00 42.67 153 PRO A O 1
ATOM 1191 N N . LYS A 1 154 ? -12.365 -16.845 19.266 1.00 42.77 154 LYS A N 1
ATOM 1192 C CA . LYS A 1 154 ? -11.176 -17.679 19.419 1.00 43.43 154 LYS A CA 1
ATOM 1193 C C . LYS A 1 154 ? -10.448 -17.756 18.087 1.00 42.83 154 LYS A C 1
ATOM 1194 O O . LYS A 1 154 ? -10.983 -18.291 17.104 1.00 42.74 154 LYS A O 1
ATOM 1200 N N . TRP A 1 155 ? -9.235 -17.208 18.034 1.00 43.08 155 TRP A N 1
ATOM 1201 C CA . TRP A 1 155 ? -8.481 -17.152 16.776 1.00 41.88 155 TRP A CA 1
ATOM 1202 C C . TRP A 1 155 ? -8.121 -18.546 16.251 1.00 42.50 155 TRP A C 1
ATOM 1203 O O . TRP A 1 155 ? -8.085 -18.761 15.036 1.00 41.67 155 TRP A O 1
ATOM 1214 N N . SER A 1 156 ? -7.863 -19.485 17.167 1.00 44.17 156 SER A N 1
ATOM 1215 C CA . SER A 1 156 ? -7.508 -20.860 16.803 1.00 44.99 156 SER A CA 1
ATOM 1216 C C . SER A 1 156 ? -8.685 -21.538 16.135 1.00 44.67 156 SER A C 1
ATOM 1217 O O . SER A 1 156 ? -8.503 -22.399 15.266 1.00 45.02 156 SER A O 1
ATOM 1220 N N . VAL A 1 157 ? -9.892 -21.146 16.534 1.00 44.36 157 VAL A N 1
ATOM 1221 C CA . VAL A 1 157 ? -11.082 -21.600 15.833 1.00 44.06 157 VAL A CA 1
ATOM 1222 C C . VAL A 1 157 ? -11.066 -20.952 14.448 1.00 42.55 157 VAL A C 1
ATOM 1223 O O . VAL A 1 157 ? -11.125 -21.663 13.439 1.00 42.22 157 VAL A O 1
ATOM 1227 N N . GLU A 1 158 ? -10.921 -19.623 14.408 1.00 41.60 158 GLU A N 1
ATOM 1228 C CA . GLU A 1 158 ? -10.835 -18.882 13.133 1.00 40.03 158 GLU A CA 1
ATOM 1229 C C . GLU A 1 158 ? -9.786 -19.469 12.192 1.00 39.57 158 GLU A C 1
ATOM 1230 O O . GLU A 1 158 ? -10.030 -19.566 10.988 1.00 38.80 158 GLU A O 1
ATOM 1236 N N . SER A 1 159 ? -8.646 -19.895 12.740 1.00 40.08 159 SER A N 1
ATOM 1237 C CA . SER A 1 159 ? -7.567 -20.426 11.913 1.00 40.48 159 SER A CA 1
ATOM 1238 C C . SER A 1 159 ? -7.871 -21.824 11.409 1.00 41.20 159 SER A C 1
ATOM 1239 O O . SER A 1 159 ? -7.607 -22.144 10.243 1.00 40.43 159 SER A O 1
ATOM 1242 N N . GLU A 1 160 ? -8.420 -22.650 12.301 1.00 42.66 160 GLU A N 1
ATOM 1243 C CA . GLU A 1 160 ? -8.901 -23.987 11.944 1.00 43.90 160 GLU A CA 1
ATOM 1244 C C . GLU A 1 160 ? -9.867 -23.943 10.747 1.00 42.11 160 GLU A C 1
ATOM 1245 O O . GLU A 1 160 ? -9.729 -24.704 9.790 1.00 41.88 160 GLU A O 1
ATOM 1251 N N . ARG A 1 161 ? -10.821 -23.025 10.815 1.00 41.05 161 ARG A N 1
ATOM 1252 C CA . ARG A 1 161 ? -11.814 -22.830 9.773 1.00 40.30 161 ARG A CA 1
ATOM 1253 C C . ARG A 1 161 ? -11.179 -22.313 8.479 1.00 39.93 161 ARG A C 1
ATOM 1254 O O . ARG A 1 161 ? -11.638 -22.648 7.381 1.00 39.70 161 ARG A O 1
ATOM 1262 N N . THR A 1 162 ? -10.123 -21.508 8.623 1.00 39.79 162 THR A N 1
ATOM 1263 C CA . THR A 1 162 ? -9.376 -20.967 7.481 1.00 39.38 162 THR A CA 1
ATOM 1264 C C . THR A 1 162 ? -8.591 -22.043 6.726 1.00 40.03 162 THR A C 1
ATOM 1265 O O . THR A 1 162 ? -8.448 -21.967 5.508 1.00 40.04 162 THR A O 1
ATOM 1269 N N . ILE A 1 163 ? -8.075 -23.026 7.465 1.00 41.19 163 ILE A N 1
ATOM 1270 C CA . ILE A 1 163 ? -7.220 -24.080 6.913 1.00 41.79 163 ILE A CA 1
ATOM 1271 C C . ILE A 1 163 ? -8.018 -25.045 6.035 1.00 42.21 163 ILE A C 1
ATOM 1272 O O . ILE A 1 163 ? -7.589 -25.389 4.922 1.00 42.30 163 ILE A O 1
ATOM 1277 N N . LYS A 1 164 ? -9.180 -25.458 6.535 1.00 42.14 164 LYS A N 1
ATOM 1278 C CA . LYS A 1 164 ? -10.089 -26.301 5.775 1.00 42.49 164 LYS A CA 1
ATOM 1279 C C . LYS A 1 164 ? -10.382 -25.637 4.430 1.00 41.66 164 LYS A C 1
ATOM 1280 O O . LYS A 1 164 ? -10.457 -26.311 3.393 1.00 42.55 164 LYS A O 1
ATOM 1286 N N . ILE A 1 165 ? -10.507 -24.312 4.447 1.00 40.30 165 ILE A N 1
ATOM 1287 C CA . ILE A 1 165 ? -10.701 -23.547 3.218 1.00 39.67 165 ILE A CA 1
ATOM 1288 C C . ILE A 1 165 ? -9.455 -23.527 2.313 1.00 40.44 165 ILE A C 1
ATOM 1289 O O . ILE A 1 165 ? -9.572 -23.526 1.078 1.00 40.86 165 ILE A O 1
ATOM 1294 N N . LEU A 1 166 ? -8.267 -23.521 2.910 1.00 41.03 166 LEU A N 1
ATOM 1295 C CA . LEU A 1 166 ? -7.049 -23.571 2.099 1.00 42.10 166 LEU A CA 1
ATOM 1296 C C . LEU A 1 166 ? -6.863 -24.934 1.435 1.00 43.93 166 LEU A C 1
ATOM 1297 O O . LEU A 1 166 ? -6.433 -25.013 0.286 1.00 44.40 166 LEU A O 1
ATOM 1302 N N . GLU A 1 167 ? -7.218 -25.996 2.158 1.00 45.41 167 GLU A N 1
ATOM 1303 C CA . GLU A 1 167 ? -7.218 -27.355 1.618 1.00 47.39 167 GLU A CA 1
ATOM 1304 C C . GLU A 1 167 ? -8.315 -27.538 0.567 1.00 47.37 167 GLU A C 1
ATOM 1305 O O . GLU A 1 167 ? -8.174 -28.359 -0.345 1.00 48.43 167 GLU A O 1
ATOM 1311 N N . LEU A 1 168 ? -9.394 -26.762 0.691 1.00 46.30 168 LEU A N 1
ATOM 1312 C CA . LEU A 1 168 ? -10.448 -26.756 -0.320 1.00 46.34 168 LEU A CA 1
ATOM 1313 C C . LEU A 1 168 ? -9.956 -26.166 -1.637 1.00 46.80 168 LEU A C 1
ATOM 1314 O O . LEU A 1 168 ? -10.351 -26.640 -2.703 1.00 47.72 168 LEU A O 1
ATOM 1319 N N . LEU A 1 169 ? -9.114 -25.131 -1.561 1.00 46.72 169 LEU A N 1
ATOM 1320 C CA . LEU A 1 169 ? -8.556 -24.502 -2.764 1.00 47.18 169 LEU A CA 1
ATOM 1321 C C . LEU A 1 169 ? -7.589 -25.462 -3.416 1.00 49.33 169 LEU A C 1
ATOM 1322 O O . LEU A 1 169 ? -7.666 -25.685 -4.620 1.00 50.08 169 LEU A O 1
ATOM 1327 N N . GLU A 1 170 ? -6.694 -26.037 -2.616 1.00 50.78 170 GLU A N 1
ATOM 1328 C CA . GLU A 1 170 ? -5.723 -26.994 -3.130 1.00 53.86 170 GLU A CA 1
ATOM 1329 C C . GLU A 1 170 ? -6.411 -28.094 -3.956 1.00 55.46 170 GLU A C 1
ATOM 1330 O O . GLU A 1 170 ? -6.085 -28.294 -5.130 1.00 56.27 170 GLU A O 1
ATOM 1336 N N . LYS A 1 171 ? -7.383 -28.765 -3.339 1.00 55.96 171 LYS A N 1
ATOM 1337 C CA . LYS A 1 171 ? -8.186 -29.797 -3.995 1.00 57.55 171 LYS A CA 1
ATOM 1338 C C . LYS A 1 171 ? -8.718 -29.342 -5.352 1.00 57.65 171 LYS A C 1
ATOM 1339 O O . LYS A 1 171 ? -8.513 -30.014 -6.356 1.00 59.60 171 LYS A O 1
ATOM 1345 N N . TRP A 1 172 ? -9.386 -28.194 -5.371 1.00 56.38 172 TRP A N 1
ATOM 1346 C CA . TRP A 1 172 ? -10.022 -27.666 -6.575 1.00 56.53 172 TRP A CA 1
ATOM 1347 C C . TRP A 1 172 ? -9.014 -27.170 -7.590 1.00 57.82 172 TRP A C 1
ATOM 1348 O O . TRP A 1 172 ? -9.340 -27.005 -8.768 1.00 58.51 172 TRP A O 1
ATOM 1359 N N . LYS A 1 173 ? -7.795 -26.920 -7.120 1.00 58.60 173 LYS A N 1
ATOM 1360 C CA . LYS A 1 173 ? -6.722 -26.388 -7.956 1.00 59.84 173 LYS A CA 1
ATOM 1361 C C . LYS A 1 173 ? -5.809 -27.512 -8.481 1.00 62.34 173 LYS A C 1
ATOM 1362 O O . LYS A 1 173 ? -5.058 -27.319 -9.444 1.00 63.27 173 LYS A O 1
ATOM 1368 N N . VAL A 1 174 ? -5.886 -28.688 -7.859 1.00 63.63 174 VAL A N 1
ATOM 1369 C CA . VAL A 1 174 ? -5.144 -29.852 -8.338 1.00 66.17 174 VAL A CA 1
ATOM 1370 C C . VAL A 1 174 ? -5.778 -30.364 -9.625 1.00 67.52 174 VAL A C 1
ATOM 1371 O O . VAL A 1 174 ? -5.069 -30.846 -10.513 1.00 69.66 174 VAL A O 1
ATOM 1375 N N . LYS A 1 175 ? -7.102 -30.241 -9.738 1.00 66.63 175 LYS A N 1
ATOM 1376 C CA . LYS A 1 175 ? -7.783 -30.557 -11.007 1.00 67.63 175 LYS A CA 1
ATOM 1377 C C . LYS A 1 175 ? -7.707 -29.396 -11.994 1.00 67.05 175 LYS A C 1
ATOM 1378 O O . LYS A 1 175 ? -7.649 -29.614 -13.196 1.00 68.78 175 LYS A O 1
ATOM 1384 N N . ASN A 1 176 ? -7.698 -28.166 -11.482 1.00 65.06 176 ASN A N 1
ATOM 1385 C CA . ASN A 1 176 ? -7.625 -26.966 -12.325 1.00 64.37 176 ASN A CA 1
ATOM 1386 C C . ASN A 1 176 ? -6.416 -26.096 -11.978 1.00 63.61 176 ASN A C 1
ATOM 1387 O O . ASN A 1 176 ? -6.560 -25.039 -11.350 1.00 61.74 176 ASN A O 1
ATOM 1392 N N . PRO A 1 177 ? -5.217 -26.521 -12.415 1.00 65.01 177 PRO A N 1
ATOM 1393 C CA . PRO A 1 177 ? -3.992 -25.896 -11.911 1.00 64.45 177 PRO A CA 1
ATOM 1394 C C . PRO A 1 177 ? -3.773 -24.506 -12.499 1.00 63.69 177 PRO A C 1
ATOM 1395 O O . PRO A 1 177 ? -3.030 -23.704 -11.931 1.00 62.97 177 PRO A O 1
ATOM 1399 N N . SER A 1 178 ? -4.445 -24.231 -13.614 1.00 63.67 178 SER A N 1
ATOM 1400 C CA . SER A 1 178 ? -4.242 -23.004 -14.375 1.00 63.02 178 SER A CA 1
ATOM 1401 C C . SER A 1 178 ? -5.342 -21.954 -14.160 1.00 60.62 178 SER A C 1
ATOM 1402 O O . SER A 1 178 ? -5.296 -20.877 -14.751 1.00 60.92 178 SER A O 1
ATOM 1405 N N . ALA A 1 179 ? -6.302 -22.261 -13.292 1.00 58.20 179 ALA A N 1
ATOM 1406 C CA . ALA A 1 179 ? -7.437 -21.376 -13.025 1.00 55.83 179 ALA A CA 1
ATOM 1407 C C . ALA A 1 179 ? -7.118 -20.274 -12.013 1.00 53.63 179 ALA A C 1
ATOM 1408 O O . ALA A 1 179 ? -6.293 -20.474 -11.121 1.00 53.42 179 ALA A O 1
ATOM 1410 N N . ASP A 1 180 ? -7.787 -19.124 -12.141 1.00 51.91 180 ASP A N 1
ATOM 1411 C CA . ASP A 1 180 ? -7.673 -18.029 -11.159 1.00 49.41 180 ASP A CA 1
ATOM 1412 C C . ASP A 1 180 ? -8.377 -18.401 -9.865 1.00 46.92 180 ASP A C 1
ATOM 1413 O O . ASP A 1 180 ? -9.258 -19.257 -9.871 1.00 47.16 180 ASP A O 1
ATOM 1418 N N . PHE A 1 181 ? -7.988 -17.760 -8.767 1.00 44.25 181 PHE A N 1
ATOM 1419 C CA . PHE A 1 181 ? -8.651 -17.966 -7.486 1.00 41.56 181 PHE A CA 1
ATOM 1420 C C . PHE A 1 181 ? -8.748 -16.662 -6.701 1.00 40.16 181 PHE A C 1
ATOM 1421 O O . PHE A 1 181 ? -7.778 -15.910 -6.605 1.00 40.55 181 PHE A O 1
ATOM 1429 N N . VAL A 1 182 ? -9.925 -16.400 -6.141 1.00 38.65 182 VAL A N 1
ATOM 1430 C CA . VAL A 1 182 ? -10.049 -15.493 -5.007 1.00 36.66 182 VAL A CA 1
ATOM 1431 C C . VAL A 1 182 ? -10.598 -16.214 -3.781 1.00 35.60 182 VAL A C 1
ATOM 1432 O O . VAL A 1 182 ? -11.712 -16.738 -3.804 1.00 35.52 182 VAL A O 1
ATOM 1436 N N . VAL A 1 183 ? -9.809 -16.238 -2.711 1.00 34.79 183 VAL A N 1
ATOM 1437 C CA . VAL A 1 183 ? -10.113 -17.071 -1.554 1.00 34.17 183 VAL A CA 1
ATOM 1438 C C . VAL A 1 183 ? -10.012 -16.272 -0.258 1.00 33.44 183 VAL A C 1
ATOM 1439 O O . VAL A 1 183 ? -8.967 -15.699 0.048 1.00 33.32 183 VAL A O 1
ATOM 1443 N N . LYS A 1 184 ? -11.104 -16.240 0.498 1.00 33.04 184 LYS A N 1
ATOM 1444 C CA . LYS A 1 184 ? -11.105 -15.617 1.816 1.00 32.73 184 LYS A CA 1
ATOM 1445 C C . LYS A 1 184 ? -10.124 -16.311 2.755 1.00 33.00 184 LYS A C 1
ATOM 1446 O O . LYS A 1 184 ? -10.121 -17.536 2.870 1.00 33.71 184 LYS A O 1
ATOM 1452 N N . VAL A 1 185 ? -9.292 -15.519 3.423 1.00 32.82 185 VAL A N 1
ATOM 1453 C CA . VAL A 1 185 ? -8.467 -16.022 4.515 1.00 33.14 185 VAL A CA 1
ATOM 1454 C C . VAL A 1 185 ? -8.842 -15.364 5.839 1.00 32.97 185 VAL A C 1
ATOM 1455 O O . VAL A 1 185 ? -8.324 -14.301 6.184 1.00 33.07 185 VAL A O 1
ATOM 1459 N N . LEU A 1 186 ? -9.747 -16.001 6.575 1.00 33.12 186 LEU A N 1
ATOM 1460 C CA . LEU A 1 186 ? -10.376 -15.371 7.730 1.00 33.11 186 LEU A CA 1
ATOM 1461 C C . LEU A 1 186 ? -9.344 -15.013 8.793 1.00 33.69 186 LEU A C 1
ATOM 1462 O O . LEU A 1 186 ? -9.433 -13.964 9.431 1.00 33.58 186 LEU A O 1
ATOM 1467 N N . CYS A 1 187 ? -8.365 -15.894 8.980 1.00 34.91 187 CYS A N 1
ATOM 1468 C CA . CYS A 1 187 ? -7.339 -15.690 9.984 1.00 35.78 187 CYS A CA 1
ATOM 1469 C C . CYS A 1 187 ? -5.957 -15.840 9.365 1.00 36.48 187 CYS A C 1
ATOM 1470 O O . CYS A 1 187 ? -5.310 -16.870 9.561 1.00 37.52 187 CYS A O 1
ATOM 1473 N N . PRO A 1 188 ? -5.481 -14.808 8.644 1.00 36.44 188 PRO A N 1
ATOM 1474 C CA . PRO A 1 188 ? -4.187 -14.973 7.996 1.00 37.60 188 PRO A CA 1
ATOM 1475 C C . PRO A 1 188 ? -2.999 -14.858 8.965 1.00 39.19 188 PRO A C 1
ATOM 1476 O O . PRO A 1 188 ? -1.893 -15.278 8.619 1.00 40.74 188 PRO A O 1
ATOM 1480 N N . TYR A 1 189 ? -3.219 -14.326 10.164 1.00 39.60 189 TYR A N 1
ATOM 1481 C CA . TYR A 1 189 ? -2.116 -14.061 11.088 1.00 41.13 189 TYR A CA 1
ATOM 1482 C C . TYR A 1 189 ? -1.631 -15.252 11.918 1.00 42.69 189 TYR A C 1
ATOM 1483 O O . TYR A 1 189 ? -0.569 -15.176 12.533 1.00 43.82 189 TYR A O 1
ATOM 1492 N N . SER A 1 190 ? -2.405 -16.333 11.965 1.00 43.15 190 SER A N 1
ATOM 1493 C CA . SER A 1 190 ? -1.995 -17.502 12.741 1.00 44.75 190 SER A CA 1
ATOM 1494 C C . SER A 1 190 ? -0.782 -18.152 12.070 1.00 46.09 190 SER A C 1
ATOM 1495 O O . SER A 1 190 ? -0.547 -17.952 10.865 1.00 46.02 190 SER A O 1
ATOM 1498 N N . VAL A 1 191 ? -0.017 -18.907 12.858 1.00 47.82 191 VAL A N 1
ATOM 1499 C CA . VAL A 1 191 ? 1.225 -19.533 12.412 1.00 48.88 191 VAL A CA 1
ATOM 1500 C C . VAL A 1 191 ? 0.976 -20.630 11.385 1.00 49.22 191 VAL A C 1
ATOM 1501 O O . VAL A 1 191 ? 1.760 -20.801 10.457 1.00 49.60 191 VAL A O 1
ATOM 1505 N N . GLU A 1 192 ? -0.111 -21.372 11.567 1.00 49.73 192 GLU A N 1
ATOM 1506 C CA . GLU A 1 192 ? -0.465 -22.476 10.685 1.00 51.10 192 GLU A CA 1
ATOM 1507 C C . GLU A 1 192 ? -0.874 -21.914 9.333 1.00 49.73 192 GLU A C 1
ATOM 1508 O O . GLU A 1 192 ? -0.444 -22.402 8.283 1.00 50.27 192 GLU A O 1
ATOM 1514 N N . VAL A 1 193 ? -1.706 -20.879 9.366 1.00 48.51 193 VAL A N 1
ATOM 1515 C CA . VAL A 1 193 ? -2.252 -20.312 8.150 1.00 47.52 193 VAL A CA 1
ATOM 1516 C C . VAL A 1 193 ? -1.135 -19.726 7.294 1.00 48.49 193 VAL A C 1
ATOM 1517 O O . VAL A 1 193 ? -1.153 -19.866 6.066 1.00 48.56 193 VAL A O 1
ATOM 1521 N N . MET A 1 194 ? -0.168 -19.080 7.947 1.00 49.42 194 MET A N 1
ATOM 1522 C CA . MET A 1 194 ? 0.911 -18.401 7.247 1.00 50.54 194 MET A CA 1
ATOM 1523 C C . MET A 1 194 ? 1.835 -19.372 6.510 1.00 51.80 194 MET A C 1
ATOM 1524 O O . MET A 1 194 ? 2.291 -19.086 5.399 1.00 51.55 194 MET A O 1
ATOM 1529 N N . GLU A 1 195 ? 2.106 -20.515 7.132 1.00 53.45 195 GLU A N 1
ATOM 1530 C CA . GLU A 1 195 ? 2.986 -21.511 6.534 1.00 55.59 195 GLU A CA 1
ATOM 1531 C C . GLU A 1 195 ? 2.303 -22.230 5.374 1.00 55.11 195 GLU A C 1
ATOM 1532 O O . GLU A 1 195 ? 2.921 -22.428 4.330 1.00 55.82 195 GLU A O 1
ATOM 1538 N N . ARG A 1 196 ? 1.031 -22.592 5.550 1.00 54.03 196 ARG A N 1
ATOM 1539 C CA . ARG A 1 196 ? 0.235 -23.167 4.464 1.00 53.59 196 ARG A CA 1
ATOM 1540 C C . ARG A 1 196 ? 0.120 -22.173 3.321 1.00 51.89 196 ARG A C 1
ATOM 1541 O O . ARG A 1 196 ? 0.159 -22.550 2.153 1.00 52.42 196 ARG A O 1
ATOM 1549 N N . LEU A 1 197 ? -0.028 -20.903 3.672 1.00 49.94 197 LEU A N 1
ATOM 1550 C CA . LEU A 1 197 ? -0.226 -19.859 2.691 1.00 48.50 197 LEU A CA 1
ATOM 1551 C C . LEU A 1 197 ? 1.013 -19.692 1.804 1.00 48.79 197 LEU A C 1
ATOM 1552 O O . LEU A 1 197 ? 0.888 -19.545 0.583 1.00 48.85 197 LEU A O 1
ATOM 1557 N N . SER A 1 198 ? 2.202 -19.726 2.406 1.00 48.79 198 SER A N 1
ATOM 1558 C CA . SER A 1 198 ? 3.436 -19.516 1.641 1.00 49.10 198 SER A CA 1
ATOM 1559 C C . SER A 1 198 ? 3.790 -20.732 0.789 1.00 49.94 198 SER A C 1
ATOM 1560 O O . SER A 1 198 ? 4.288 -20.589 -0.331 1.00 50.61 198 SER A O 1
ATOM 1563 N N . VAL A 1 199 ? 3.514 -21.917 1.330 1.00 49.91 199 VAL A N 1
ATOM 1564 C CA . VAL A 1 199 ? 3.628 -23.188 0.607 1.00 50.69 199 VAL A CA 1
ATOM 1565 C C . VAL A 1 199 ? 2.714 -23.199 -0.618 1.00 49.79 199 VAL A C 1
ATOM 1566 O O . VAL A 1 199 ? 3.096 -23.689 -1.675 1.00 51.01 199 VAL A O 1
ATOM 1570 N N . MET A 1 200 ? 1.512 -22.654 -0.462 1.00 47.98 200 MET A N 1
ATOM 1571 C CA . MET A 1 200 ? 0.547 -22.563 -1.553 1.00 47.43 200 MET A CA 1
ATOM 1572 C C . MET A 1 200 ? 0.942 -21.513 -2.574 1.00 46.91 200 MET A C 1
ATOM 1573 O O . MET A 1 200 ? 0.710 -21.685 -3.768 1.00 47.73 200 MET A O 1
ATOM 1578 N N . GLN A 1 201 ? 1.550 -20.433 -2.103 1.00 46.00 201 GLN A N 1
ATOM 1579 C CA . GLN A 1 201 ? 2.075 -19.416 -2.994 1.00 45.82 201 GLN A CA 1
ATOM 1580 C C . GLN A 1 201 ? 3.222 -19.981 -3.827 1.00 47.95 201 GLN A C 1
ATOM 1581 O O . GLN A 1 201 ? 3.304 -19.744 -5.036 1.00 48.16 201 GLN A O 1
ATOM 1587 N N . ARG A 1 202 ? 4.105 -20.727 -3.163 1.00 49.54 202 ARG A N 1
ATOM 1588 C CA . ARG A 1 202 ? 5.247 -21.348 -3.815 1.00 52.33 202 ARG A CA 1
ATOM 1589 C C . ARG A 1 202 ? 4.752 -22.237 -4.951 1.00 53.25 202 ARG A C 1
ATOM 1590 O O . ARG A 1 202 ? 5.365 -22.297 -6.019 1.00 54.64 202 ARG A O 1
ATOM 1598 N N . LYS A 1 203 ? 3.621 -22.895 -4.714 1.00 52.67 203 LYS A N 1
ATOM 1599 C CA . LYS A 1 203 ? 3.060 -23.840 -5.666 1.00 53.96 203 LYS A CA 1
ATOM 1600 C C . LYS A 1 203 ? 2.193 -23.167 -6.747 1.00 52.89 203 LYS A C 1
ATOM 1601 O O . LYS A 1 203 ? 2.246 -23.561 -7.918 1.00 54.02 203 LYS A O 1
ATOM 1607 N N . TRP A 1 204 ? 1.420 -22.150 -6.353 1.00 50.65 204 TRP A N 1
ATOM 1608 C CA . TRP A 1 204 ? 0.376 -21.572 -7.213 1.00 49.18 204 TRP A CA 1
ATOM 1609 C C . TRP A 1 204 ? 0.549 -20.099 -7.583 1.00 47.99 204 TRP A C 1
ATOM 1610 O O . TRP A 1 204 ? -0.191 -19.579 -8.423 1.00 47.33 204 TRP A O 1
ATOM 1621 N N . GLY A 1 205 ? 1.511 -19.429 -6.955 1.00 47.58 205 GLY A N 1
ATOM 1622 C CA . GLY A 1 205 ? 1.683 -17.981 -7.123 1.00 46.60 205 GLY A CA 1
ATOM 1623 C C . GLY A 1 205 ? 0.607 -17.235 -6.354 1.00 44.53 205 GLY A C 1
ATOM 1624 O O . GLY A 1 205 ? 0.035 -17.771 -5.400 1.00 44.13 205 GLY A O 1
ATOM 1625 N N . GLY A 1 206 ? 0.313 -16.007 -6.766 1.00 43.44 206 GLY A N 1
ATOM 1626 C CA . GLY A 1 206 ? -0.693 -15.200 -6.078 1.00 40.99 206 GLY A CA 1
ATOM 1627 C C . GLY A 1 206 ? -0.174 -14.598 -4.778 1.00 39.91 206 GLY A C 1
ATOM 1628 O O . GLY A 1 206 ? 0.991 -14.770 -4.424 1.00 40.50 206 GLY A O 1
ATOM 1629 N N . GLY A 1 207 ? -1.042 -13.887 -4.068 1.00 38.36 207 GLY A N 1
ATOM 1630 C CA . GLY A 1 207 ? -0.662 -13.257 -2.819 1.00 37.51 207 GLY A CA 1
ATOM 1631 C C . GLY A 1 207 ? -1.840 -12.744 -2.021 1.00 36.24 207 GLY A C 1
ATOM 1632 O O . GLY A 1 207 ? -2.987 -12.926 -2.423 1.00 35.83 207 GLY A O 1
ATOM 1633 N N . LEU A 1 208 ? -1.545 -12.094 -0.892 1.00 35.85 208 LEU A N 1
ATOM 1634 C CA . LEU A 1 208 ? -2.589 -11.572 -0.006 1.00 34.92 208 LEU A CA 1
ATOM 1635 C C . LEU A 1 208 ? -2.965 -10.124 -0.258 1.00 34.77 208 LEU A C 1
ATOM 1636 O O . LEU A 1 208 ? -2.108 -9.261 -0.456 1.00 35.29 208 LEU A O 1
ATOM 1641 N N . VAL A 1 209 ? -4.266 -9.872 -0.232 1.00 34.21 209 VAL A N 1
ATOM 1642 C CA . VAL A 1 209 ? -4.799 -8.534 -0.410 1.00 34.21 209 VAL A CA 1
ATOM 1643 C C . VAL A 1 209 ? -5.804 -8.223 0.704 1.00 33.59 209 VAL A C 1
ATOM 1644 O O . VAL A 1 209 ? -6.596 -9.078 1.093 1.00 33.14 209 VAL A O 1
ATOM 1648 N N . ARG A 1 210 ? -5.725 -7.009 1.236 1.00 33.73 210 ARG A N 1
ATOM 1649 C CA . ARG A 1 210 ? -6.707 -6.534 2.186 1.00 33.42 210 ARG A CA 1
ATOM 1650 C C . ARG A 1 210 ? -7.715 -5.634 1.478 1.00 33.69 210 ARG A C 1
ATOM 1651 O O . ARG A 1 210 ? -7.368 -4.650 0.833 1.00 34.31 210 ARG A O 1
ATOM 1659 N N . ASN A 1 211 ? -8.979 -6.006 1.602 1.00 33.38 211 ASN A N 1
ATOM 1660 C CA . ASN A 1 211 ? -10.075 -5.294 0.950 1.00 33.86 211 ASN A CA 1
ATOM 1661 C C . ASN A 1 211 ? -10.524 -4.086 1.772 1.00 34.15 211 ASN A C 1
ATOM 1662 O O . ASN A 1 211 ? -10.826 -4.241 2.957 1.00 33.89 211 ASN A O 1
ATOM 1667 N N . PRO A 1 212 ? -10.574 -2.905 1.166 1.00 34.96 212 PRO A N 1
ATOM 1668 C CA . PRO A 1 212 ? -10.982 -1.696 1.893 1.00 35.58 212 PRO A CA 1
ATOM 1669 C C . PRO A 1 212 ? -12.332 -1.874 2.588 1.00 35.48 212 PRO A C 1
ATOM 1670 O O . PRO A 1 212 ? -12.519 -1.425 3.719 1.00 35.67 212 PRO A O 1
ATOM 1674 N N . TYR A 1 213 ? -13.258 -2.529 1.898 1.00 35.34 213 TYR A N 1
ATOM 1675 C CA . TYR A 1 213 ? -14.618 -2.759 2.387 1.00 35.41 213 TYR A CA 1
ATOM 1676 C C . TYR A 1 213 ? -14.732 -3.694 3.576 1.00 34.70 213 TYR A C 1
ATOM 1677 O O . TYR A 1 213 ? -15.777 -3.724 4.204 1.00 34.95 213 TYR A O 1
ATOM 1686 N N . SER A 1 214 ? -13.690 -4.459 3.885 1.00 34.01 214 SER A N 1
ATOM 1687 C CA . SER A 1 214 ? -13.714 -5.319 5.065 1.00 33.58 214 SER A CA 1
ATOM 1688 C C . SER A 1 214 ? -13.761 -4.470 6.309 1.00 34.08 214 SER A C 1
ATOM 1689 O O . SER A 1 214 ? -13.036 -3.482 6.416 1.00 34.48 214 SER A O 1
ATOM 1692 N N . ARG A 1 215 ? -14.622 -4.855 7.245 1.00 34.23 215 ARG A N 1
ATOM 1693 C CA . ARG A 1 215 ? -14.723 -4.181 8.528 1.00 34.88 215 ARG A CA 1
ATOM 1694 C C . ARG A 1 215 ? -13.470 -4.397 9.383 1.00 34.73 215 ARG A C 1
ATOM 1695 O O . ARG A 1 215 ? -12.880 -5.470 9.362 1.00 34.14 215 ARG A O 1
ATOM 1703 N N . ASN A 1 216 ? -13.078 -3.375 10.141 1.00 35.44 216 ASN A N 1
ATOM 1704 C CA . ASN A 1 216 ? -11.944 -3.471 11.073 1.00 35.57 216 ASN A CA 1
ATOM 1705 C C . ASN A 1 216 ? -12.064 -4.619 12.069 1.00 35.52 216 ASN A C 1
ATOM 1706 O O . ASN A 1 216 ? -11.069 -5.044 12.651 1.00 35.56 216 ASN A O 1
ATOM 1711 N N . SER A 1 217 ? -13.286 -5.100 12.270 1.00 35.62 217 SER A N 1
ATOM 1712 C CA . SER A 1 217 ? -13.568 -6.165 13.219 1.00 35.82 217 SER A CA 1
ATOM 1713 C C . SER A 1 217 ? -13.145 -7.540 12.722 1.00 35.05 217 SER A C 1
ATOM 1714 O O . SER A 1 217 ? -12.996 -8.453 13.523 1.00 35.34 217 SER A O 1
ATOM 1717 N N . THR A 1 218 ? -12.981 -7.693 11.409 1.00 34.29 218 THR A N 1
ATOM 1718 C CA . THR A 1 218 ? -12.457 -8.919 10.819 1.00 33.71 218 THR A CA 1
ATOM 1719 C C . THR A 1 218 ? -11.072 -8.639 10.263 1.00 33.44 218 THR A C 1
ATOM 1720 O O . THR A 1 218 ? -10.780 -7.524 9.830 1.00 33.48 218 THR A O 1
ATOM 1724 N N . HIS A 1 219 ? -10.217 -9.654 10.287 1.00 33.35 219 HIS A N 1
ATOM 1725 C CA . HIS A 1 219 ? -8.837 -9.518 9.836 1.00 33.29 219 HIS A CA 1
ATOM 1726 C C . HIS A 1 219 ? -8.747 -10.164 8.486 1.00 32.90 219 HIS A C 1
ATOM 1727 O O . HIS A 1 219 ? -7.665 -10.571 8.070 1.00 33.32 219 HIS A O 1
ATOM 1734 N N . GLU A 1 220 ? -9.881 -10.285 7.802 1.00 32.63 220 GLU A N 1
ATOM 1735 C CA . GLU A 1 220 ? -9.938 -11.143 6.624 1.00 32.49 220 GLU A CA 1
ATOM 1736 C C . GLU A 1 220 ? -9.085 -10.556 5.544 1.00 32.20 220 GLU A C 1
ATOM 1737 O O . GLU A 1 220 ? -9.028 -9.355 5.388 1.00 32.28 220 GLU A O 1
ATOM 1743 N N . MET A 1 221 ? -8.377 -11.407 4.833 1.00 32.26 221 MET A N 1
ATOM 1744 C CA . MET A 1 221 ? -7.671 -10.966 3.649 1.00 32.66 221 MET A CA 1
ATOM 1745 C C . MET A 1 221 ? -8.035 -11.908 2.522 1.00 32.44 221 MET A C 1
ATOM 1746 O O . MET A 1 221 ? -8.674 -12.928 2.758 1.00 32.43 221 MET A O 1
ATOM 1751 N N . TYR A 1 222 ? -7.649 -11.569 1.301 1.00 32.71 222 TYR A N 1
ATOM 1752 C CA . TYR A 1 222 ? -7.965 -12.423 0.173 1.00 32.95 222 TYR A CA 1
ATOM 1753 C C . TYR A 1 222 ? -6.713 -12.915 -0.532 1.00 33.54 222 TYR A C 1
ATOM 1754 O O . TYR A 1 222 ? -5.816 -12.138 -0.849 1.00 33.87 222 TYR A O 1
ATOM 1763 N N . PHE A 1 223 ? -6.656 -14.226 -0.726 1.00 33.84 223 PHE A N 1
ATOM 1764 C CA . PHE A 1 223 ? -5.584 -14.870 -1.450 1.00 34.63 223 PHE A CA 1
ATOM 1765 C C . PHE A 1 223 ? -6.078 -15.025 -2.868 1.00 35.25 223 PHE A C 1
ATOM 1766 O O . PHE A 1 223 ? -7.020 -15.766 -3.135 1.00 35.13 223 PHE A O 1
ATOM 1774 N N . THR A 1 224 ? -5.451 -14.275 -3.769 1.00 36.55 224 THR A N 1
ATOM 1775 C CA . THR A 1 224 ? -5.882 -14.178 -5.159 1.00 37.80 224 THR A CA 1
ATOM 1776 C C . THR A 1 224 ? -4.746 -14.615 -6.082 1.00 39.93 224 THR A C 1
ATOM 1777 O O . THR A 1 224 ? -3.573 -14.512 -5.715 1.00 40.28 224 THR A O 1
ATOM 1781 N N . SER A 1 225 ? -5.098 -15.096 -7.275 1.00 41.82 225 SER A N 1
ATOM 1782 C CA . SER A 1 225 ? -4.117 -15.628 -8.227 1.00 44.59 225 SER A CA 1
ATOM 1783 C C . SER A 1 225 ? -3.187 -14.589 -8.881 1.00 46.05 225 SER A C 1
ATOM 1784 O O . SER A 1 225 ? -2.116 -14.944 -9.397 1.00 47.82 225 SER A O 1
ATOM 1787 N N . ARG A 1 226 ? -3.595 -13.324 -8.891 1.00 46.12 226 ARG A N 1
ATOM 1788 C CA . ARG A 1 226 ? -2.860 -12.318 -9.661 1.00 47.61 226 ARG A CA 1
ATOM 1789 C C . ARG A 1 226 ? -2.082 -11.329 -8.804 1.00 47.22 226 ARG A C 1
ATOM 1790 O O . ARG A 1 226 ? -1.313 -10.537 -9.342 1.00 48.44 226 ARG A O 1
ATOM 1798 N N . ALA A 1 227 ? -2.275 -11.373 -7.485 1.00 45.64 227 ALA A N 1
ATOM 1799 C CA . ALA A 1 227 ? -1.503 -10.527 -6.577 1.00 45.17 227 ALA A CA 1
ATOM 1800 C C . ALA A 1 227 ? -0.161 -11.186 -6.297 1.00 45.93 227 ALA A C 1
ATOM 1801 O O . ALA A 1 227 ? 0.158 -12.222 -6.886 1.00 46.98 227 ALA A O 1
ATOM 1803 N N . GLY A 1 228 ? 0.625 -10.582 -5.412 1.00 45.49 228 GLY A N 1
ATOM 1804 C CA . GLY A 1 228 ? 1.949 -11.090 -5.093 1.00 46.20 228 GLY A CA 1
ATOM 1805 C C . GLY A 1 228 ? 2.561 -10.354 -3.923 1.00 45.93 228 GLY A C 1
ATOM 1806 O O . GLY A 1 228 ? 1.946 -9.452 -3.365 1.00 45.42 228 GLY A O 1
ATOM 1807 N N . GLY A 1 229 ? 3.774 -10.739 -3.547 1.00 46.63 229 GLY A N 1
ATOM 1808 C CA . GLY A 1 229 ? 4.469 -10.091 -2.444 1.00 46.57 229 GLY A CA 1
ATOM 1809 C C . GLY A 1 229 ? 4.726 -11.062 -1.317 1.00 46.31 229 GLY A C 1
ATOM 1810 O O . GLY A 1 229 ? 4.272 -12.209 -1.353 1.00 46.25 229 GLY A O 1
ATOM 1811 N N . ASN A 1 230 ? 5.474 -10.609 -0.322 1.00 46.21 230 ASN A N 1
ATOM 1812 C CA . ASN A 1 230 ? 5.672 -11.395 0.884 1.00 46.12 230 ASN A CA 1
ATOM 1813 C C . ASN A 1 230 ? 4.380 -11.500 1.703 1.00 44.13 230 ASN A C 1
ATOM 1814 O O . ASN A 1 230 ? 3.738 -10.493 2.008 1.00 43.41 230 ASN A O 1
ATOM 1819 N N . ILE A 1 231 ? 4.011 -12.725 2.055 1.00 43.09 231 ILE A N 1
ATOM 1820 C CA . ILE A 1 231 ? 2.773 -12.964 2.773 1.00 41.30 231 ILE A CA 1
ATOM 1821 C C . ILE A 1 231 ? 2.843 -12.452 4.222 1.00 40.63 231 ILE A C 1
ATOM 1822 O O . ILE A 1 231 ? 1.946 -11.744 4.694 1.00 39.38 231 ILE A O 1
ATOM 1827 N N . ILE A 1 232 ? 3.923 -12.791 4.913 1.00 41.07 232 ILE A N 1
ATOM 1828 C CA . ILE A 1 232 ? 4.124 -12.303 6.266 1.00 40.84 232 ILE A CA 1
ATOM 1829 C C . ILE A 1 232 ? 4.082 -10.777 6.283 1.00 40.31 232 ILE A C 1
ATOM 1830 O O . ILE A 1 232 ? 3.378 -10.183 7.107 1.00 40.08 232 ILE A O 1
ATOM 1835 N N . GLY A 1 233 ? 4.804 -10.157 5.349 1.00 40.24 233 GLY A N 1
ATOM 1836 C CA . GLY A 1 233 ? 4.870 -8.704 5.251 1.00 39.63 233 GLY A CA 1
ATOM 1837 C C . GLY A 1 233 ? 3.512 -8.079 5.027 1.00 38.34 233 GLY A C 1
ATOM 1838 O O . GLY A 1 233 ? 3.201 -7.035 5.615 1.00 38.03 233 GLY A O 1
ATOM 1839 N N . ALA A 1 234 ? 2.708 -8.736 4.182 1.00 37.59 234 ALA A N 1
ATOM 1840 C CA . ALA A 1 234 ? 1.351 -8.302 3.843 1.00 36.43 234 ALA A CA 1
ATOM 1841 C C . ALA A 1 234 ? 0.393 -8.394 5.039 1.00 35.78 234 ALA A C 1
ATOM 1842 O O . ALA A 1 234 ? -0.423 -7.494 5.257 1.00 35.50 234 ALA A O 1
ATOM 1844 N N . VAL A 1 235 ? 0.486 -9.474 5.809 1.00 35.85 235 VAL A N 1
ATOM 1845 C CA . VAL A 1 235 ? -0.374 -9.614 6.972 1.00 35.47 235 VAL A CA 1
ATOM 1846 C C . VAL A 1 235 ? 0.020 -8.604 8.043 1.00 35.90 235 VAL A C 1
ATOM 1847 O O . VAL A 1 235 ? -0.848 -7.946 8.616 1.00 35.59 235 VAL A O 1
ATOM 1851 N N . THR A 1 236 ? 1.322 -8.478 8.298 1.00 36.77 236 THR A N 1
ATOM 1852 C CA . THR A 1 236 ? 1.836 -7.579 9.341 1.00 37.42 236 THR A CA 1
ATOM 1853 C C . THR A 1 236 ? 1.375 -6.148 9.090 1.00 37.20 236 THR A C 1
ATOM 1854 O O . THR A 1 236 ? 0.848 -5.495 9.994 1.00 37.27 236 THR A O 1
ATOM 1858 N N . ALA A 1 237 ? 1.565 -5.690 7.849 1.00 37.11 237 ALA A N 1
ATOM 1859 C CA . ALA A 1 237 ? 1.050 -4.404 7.371 1.00 37.03 237 ALA A CA 1
ATOM 1860 C C . ALA A 1 237 ? -0.431 -4.238 7.719 1.00 36.33 237 ALA A C 1
ATOM 1861 O O . ALA A 1 237 ? -0.863 -3.205 8.248 1.00 36.59 237 ALA A O 1
ATOM 1863 N N . CYS A 1 238 ? -1.199 -5.277 7.432 1.00 35.60 238 CYS A N 1
ATOM 1864 C CA . CYS A 1 238 ? -2.604 -5.269 7.734 1.00 35.04 238 CYS A CA 1
ATOM 1865 C C . CYS A 1 238 ? -2.881 -5.156 9.245 1.00 35.33 238 CYS A C 1
ATOM 1866 O O . CYS A 1 238 ? -3.669 -4.316 9.659 1.00 35.45 238 CYS A O 1
ATOM 1869 N N . THR A 1 239 ? -2.212 -5.985 10.051 1.00 35.66 239 THR A N 1
ATOM 1870 C CA . THR A 1 239 ? -2.330 -5.947 11.506 1.00 36.20 239 THR A CA 1
ATOM 1871 C C . THR A 1 239 ? -1.958 -4.565 12.026 1.00 36.94 239 THR A C 1
ATOM 1872 O O . THR A 1 239 ? -2.611 -4.029 12.929 1.00 37.45 239 THR A O 1
ATOM 1876 N N . GLU A 1 240 ? -0.904 -3.991 11.455 1.00 37.52 240 GLU A N 1
ATOM 1877 C CA . GLU A 1 240 ? -0.444 -2.669 11.860 1.00 38.71 240 GLU A CA 1
ATOM 1878 C C . GLU A 1 240 ? -1.584 -1.671 11.731 1.00 38.41 240 GLU A C 1
ATOM 1879 O O . GLU A 1 240 ? -1.924 -1.008 12.695 1.00 39.36 240 GLU A O 1
ATOM 1885 N N . ARG A 1 241 ? -2.199 -1.590 10.557 1.00 37.78 241 ARG A N 1
ATOM 1886 C CA . ARG A 1 241 ? -3.292 -0.633 10.343 1.00 37.95 241 ARG A CA 1
ATOM 1887 C C . ARG A 1 241 ? -4.511 -0.894 11.230 1.00 37.47 241 ARG A C 1
ATOM 1888 O O . ARG A 1 241 ? -5.091 0.043 11.778 1.00 38.14 241 ARG A O 1
ATOM 1896 N N . LEU A 1 242 ? -4.888 -2.163 11.371 1.00 36.66 242 LEU A N 1
ATOM 1897 C CA . LEU A 1 242 ? -6.051 -2.538 12.164 1.00 36.61 242 LEU A CA 1
ATOM 1898 C C . LEU A 1 242 ? -5.888 -2.149 13.612 1.00 37.61 242 LEU A C 1
ATOM 1899 O O . LEU A 1 242 ? -6.868 -1.780 14.266 1.00 38.06 242 LEU A O 1
ATOM 1904 N N . LEU A 1 243 ? -4.651 -2.215 14.103 1.00 38.11 243 LEU A N 1
ATOM 1905 C CA . LEU A 1 243 ? -4.331 -1.777 15.466 1.00 39.30 243 LEU A CA 1
ATOM 1906 C C . LEU A 1 243 ? -4.403 -0.258 15.624 1.00 40.21 243 LEU A C 1
ATOM 1907 O O . LEU A 1 243 ? -4.868 0.243 16.648 1.00 41.19 243 LEU A O 1
ATOM 1912 N N . GLY A 1 244 ? -3.945 0.461 14.604 1.00 40.07 244 GLY A N 1
ATOM 1913 C CA . GLY A 1 244 ? -3.929 1.910 14.626 1.00 41.08 244 GLY A CA 1
ATOM 1914 C C . GLY A 1 244 ? -5.306 2.532 14.547 1.00 41.28 244 GLY A C 1
ATOM 1915 O O . GLY A 1 244 ? -5.544 3.589 15.131 1.00 42.50 244 GLY A O 1
ATOM 1916 N N . ARG A 1 245 ? -6.216 1.873 13.837 1.00 40.24 245 ARG A N 1
ATOM 1917 C CA . ARG A 1 245 ? -7.582 2.367 13.680 1.00 40.48 245 ARG A CA 1
ATOM 1918 C C . ARG A 1 245 ? -8.394 2.312 14.974 1.00 41.23 245 ARG A C 1
ATOM 1919 O O . ARG A 1 245 ? -9.537 2.762 15.023 1.00 41.73 245 ARG A O 1
ATOM 1927 N N . MET A 1 246 ? -7.792 1.768 16.026 1.00 41.65 246 MET A N 1
ATOM 1928 C CA . MET A 1 246 ? -8.457 1.660 17.323 1.00 42.86 246 MET A CA 1
ATOM 1929 C C . MET A 1 246 ? -8.592 3.006 18.023 1.00 45.05 246 MET A C 1
ATOM 1930 O O . MET A 1 246 ? -9.373 3.149 18.963 1.00 45.96 246 MET A O 1
ATOM 1935 N N . ALA A 1 247 ? -7.840 3.989 17.538 1.00 46.26 247 ALA A N 1
ATOM 1936 C CA . ALA A 1 247 ? -7.980 5.366 17.979 1.00 48.95 247 ALA A CA 1
ATOM 1937 C C . ALA A 1 247 ? -8.903 6.147 17.040 1.00 49.75 247 ALA A C 1
ATOM 1938 O O . ALA A 1 247 ? -9.355 7.244 17.371 1.00 51.54 247 ALA A O 1
ATOM 1940 N N . ARG A 1 248 ? -9.171 5.575 15.869 1.00 49.03 248 ARG A N 1
ATOM 1941 C CA . ARG A 1 248 ? -10.104 6.150 14.906 1.00 49.73 248 ARG A CA 1
ATOM 1942 C C . ARG A 1 248 ? -11.512 6.150 15.502 1.00 51.19 248 ARG A C 1
ATOM 1943 O O . ARG A 1 248 ? -12.060 5.089 15.830 1.00 50.40 248 ARG A O 1
ATOM 1951 N N . ARG A 1 249 ? -12.089 7.344 15.637 1.00 53.66 249 ARG A N 1
ATOM 1952 C CA . ARG A 1 249 ? -13.438 7.508 16.190 1.00 55.29 249 ARG A CA 1
ATOM 1953 C C . ARG A 1 249 ? -14.488 7.847 15.127 1.00 55.22 249 ARG A C 1
ATOM 1954 O O . ARG A 1 249 ? -15.669 7.580 15.305 1.00 55.85 249 ARG A O 1
ATOM 1962 N N . ASP A 1 250 ? -14.041 8.429 14.023 1.00 55.01 250 ASP A N 1
ATOM 1963 C CA . ASP A 1 250 ? -14.901 8.838 12.914 1.00 55.14 250 ASP A CA 1
ATOM 1964 C C . ASP A 1 250 ? -15.710 7.686 12.303 1.00 53.48 250 ASP A C 1
ATOM 1965 O O . ASP A 1 250 ? -15.478 6.513 12.595 1.00 52.10 250 ASP A O 1
ATOM 1970 N N . GLY A 1 251 ? -16.648 8.034 11.430 1.00 53.64 251 GLY A N 1
ATOM 1971 C CA . GLY A 1 251 ? -17.522 7.045 10.825 1.00 51.91 251 GLY A CA 1
ATOM 1972 C C . GLY A 1 251 ? -16.851 6.342 9.673 1.00 49.88 251 GLY A C 1
ATOM 1973 O O . GLY A 1 251 ? -15.647 6.497 9.479 1.00 49.38 251 GLY A O 1
ATOM 1974 N N . PRO A 1 252 ? -17.627 5.552 8.909 1.00 48.95 252 PRO A N 1
ATOM 1975 C CA . PRO A 1 252 ? -17.154 4.913 7.690 1.00 47.70 252 PRO A CA 1
ATOM 1976 C C . PRO A 1 252 ? -17.049 5.903 6.535 1.00 48.80 252 PRO A C 1
ATOM 1977 O O . PRO A 1 252 ? -17.510 7.038 6.662 1.00 50.47 252 PRO A O 1
ATOM 1981 N N . VAL A 1 253 ? -16.441 5.471 5.431 1.00 48.05 253 VAL A N 1
ATOM 1982 C CA . VAL A 1 253 ? -16.391 6.262 4.206 1.00 49.65 253 VAL A CA 1
ATOM 1983 C C . VAL A 1 253 ? -17.477 5.757 3.239 1.00 50.35 253 VAL A C 1
ATOM 1984 O O . VAL A 1 253 ? -17.285 4.765 2.513 1.00 49.11 253 VAL A O 1
ATOM 1988 N N . VAL A 1 254 ? -18.610 6.459 3.229 1.00 52.39 254 VAL A N 1
ATOM 1989 C CA . VAL A 1 254 ? -19.805 5.990 2.531 1.00 53.27 254 VAL A CA 1
ATOM 1990 C C . VAL A 1 254 ? -19.745 6.218 1.024 1.00 54.33 254 VAL A C 1
ATOM 1991 O O . VAL A 1 254 ? -19.525 7.328 0.552 1.00 56.10 254 VAL A O 1
ATOM 1995 N N . VAL A 1 255 ? -19.963 5.143 0.284 1.00 53.80 255 VAL A N 1
ATOM 1996 C CA . VAL A 1 255 ? -19.894 5.135 -1.162 1.00 54.80 255 VAL A CA 1
ATOM 1997 C C . VAL A 1 255 ? -21.206 4.543 -1.685 1.00 55.44 255 VAL A C 1
ATOM 1998 O O . VAL A 1 255 ? -21.794 3.686 -1.023 1.00 54.42 255 VAL A O 1
ATOM 2002 N N . PRO A 1 256 ? -21.683 5.011 -2.859 1.00 57.37 256 PRO A N 1
ATOM 2003 C CA . PRO A 1 256 ? -22.901 4.461 -3.465 1.00 58.13 256 PRO A CA 1
ATOM 2004 C C . PRO A 1 256 ? -22.783 2.972 -3.735 1.00 56.47 256 PRO A C 1
ATOM 2005 O O . PRO A 1 256 ? -21.689 2.487 -4.051 1.00 55.12 256 PRO A O 1
ATOM 2009 N N . GLU A 1 257 ? -23.899 2.256 -3.608 1.00 56.61 257 GLU A N 1
ATOM 2010 C CA . GLU A 1 257 ? -23.955 0.847 -4.000 1.00 55.68 257 GLU A CA 1
ATOM 2011 C C . GLU A 1 257 ? -23.683 0.638 -5.481 1.00 56.02 257 GLU A C 1
ATOM 2012 O O . GLU A 1 257 ? -23.861 1.545 -6.295 1.00 57.68 257 GLU A O 1
ATOM 2018 N N . LEU A 1 258 ? -23.245 -0.569 -5.817 1.00 54.68 258 LEU A N 1
ATOM 2019 C CA . LEU A 1 258 ? -23.128 -0.976 -7.204 1.00 55.17 258 LEU A CA 1
ATOM 2020 C C . LEU A 1 258 ? -24.491 -1.291 -7.775 1.00 56.21 258 LEU A C 1
ATOM 2021 O O . LEU A 1 258 ? -25.331 -1.926 -7.125 1.00 55.31 258 LEU A O 1
ATOM 2026 N N . ASN A 1 259 ? -24.696 -0.817 -8.998 1.00 58.17 259 ASN A N 1
ATOM 2027 C CA . ASN A 1 259 ? -25.820 -1.219 -9.807 1.00 59.60 259 ASN A CA 1
ATOM 2028 C C . ASN A 1 259 ? -25.278 -1.921 -11.027 1.00 59.95 259 ASN A C 1
ATOM 2029 O O . ASN A 1 259 ? -24.515 -1.333 -11.789 1.00 60.93 259 ASN A O 1
ATOM 2034 N N . LEU A 1 260 ? -25.632 -3.191 -11.189 1.00 59.71 260 LEU A N 1
ATOM 2035 C CA . LEU A 1 260 ? -25.139 -3.970 -12.318 1.00 60.82 260 LEU A CA 1
ATOM 2036 C C . LEU A 1 260 ? -26.110 -3.876 -13.474 1.00 63.85 260 LEU A C 1
ATOM 2037 O O . LEU A 1 260 ? -25.808 -4.297 -14.590 1.00 64.70 260 LEU A O 1
ATOM 2042 N N . GLY A 1 261 ? -27.277 -3.304 -13.191 1.00 66.09 261 GLY A N 1
ATOM 2043 C CA . GLY A 1 261 ? -28.348 -3.200 -14.164 1.00 69.54 261 GLY A CA 1
ATOM 2044 C C . GLY A 1 261 ? -29.158 -4.476 -14.222 1.00 70.10 261 GLY A C 1
ATOM 2045 O O . GLY A 1 261 ? -28.777 -5.503 -13.654 1.00 68.07 261 GLY A O 1
ATOM 2046 N N . THR A 1 262 ? -30.284 -4.398 -14.917 1.00 73.22 262 THR A N 1
ATOM 2047 C CA . THR A 1 262 ? -31.189 -5.525 -15.078 1.00 74.16 262 THR A CA 1
ATOM 2048 C C . THR A 1 262 ? -31.000 -6.085 -16.488 1.00 75.85 262 THR A C 1
ATOM 2049 O O . THR A 1 262 ? -30.773 -5.315 -17.430 1.00 77.68 262 THR A O 1
ATOM 2053 N N . GLY A 1 263 ? -31.065 -7.411 -16.630 1.00 75.48 263 GLY A N 1
ATOM 2054 C CA . GLY A 1 263 ? -30.994 -8.036 -17.959 1.00 77.47 263 GLY A CA 1
ATOM 2055 C C . GLY A 1 263 ? -30.465 -9.459 -18.070 1.00 76.40 263 GLY A C 1
ATOM 2056 O O . GLY A 1 263 ? -30.026 -10.053 -17.089 1.00 74.07 263 GLY A O 1
ATOM 2057 N N . THR A 1 264 ? -30.524 -10.002 -19.287 1.00 78.37 264 THR A N 1
ATOM 2058 C CA . THR A 1 264 ? -30.011 -11.347 -19.585 1.00 77.86 264 THR A CA 1
ATOM 2059 C C . THR A 1 264 ? -28.839 -11.274 -20.586 1.00 78.65 264 THR A C 1
ATOM 2060 O O . THR A 1 264 ? -28.633 -10.241 -21.234 1.00 79.98 264 THR A O 1
ATOM 2064 N N . ARG A 1 265 ? -28.076 -12.362 -20.698 1.00 77.86 265 ARG A N 1
ATOM 2065 C CA . ARG A 1 265 ? -26.899 -12.411 -21.575 1.00 78.55 265 ARG A CA 1
ATOM 2066 C C . ARG A 1 265 ? -26.993 -13.528 -22.618 1.00 80.04 265 ARG A C 1
ATOM 2067 O O . ARG A 1 265 ? -26.678 -14.690 -22.341 1.00 78.71 265 ARG A O 1
ATOM 2075 N N . GLY B 1 1 ? -32.591 -50.844 19.064 1.00 69.39 1 GLY B N 1
ATOM 2076 C CA . GLY B 1 1 ? -31.561 -51.804 18.560 1.00 70.75 1 GLY B CA 1
ATOM 2077 C C . GLY B 1 1 ? -30.132 -51.303 18.731 1.00 70.38 1 GLY B C 1
ATOM 2078 O O . GLY B 1 1 ? -29.792 -50.753 19.786 1.00 69.52 1 GLY B O 1
ATOM 2079 N N . PRO B 1 2 ? -29.286 -51.484 17.691 1.00 70.92 2 PRO B N 1
ATOM 2080 C CA . PRO B 1 2 ? -27.873 -51.077 17.729 1.00 70.51 2 PRO B CA 1
ATOM 2081 C C . PRO B 1 2 ? -27.658 -49.553 17.610 1.00 67.96 2 PRO B C 1
ATOM 2082 O O . PRO B 1 2 ? -28.621 -48.794 17.446 1.00 66.62 2 PRO B O 1
ATOM 2086 N N . GLY B 1 3 ? -26.398 -49.124 17.695 1.00 66.88 3 GLY B N 1
ATOM 2087 C CA . GLY B 1 3 ? -26.051 -47.712 17.570 1.00 64.00 3 GLY B CA 1
ATOM 2088 C C . GLY B 1 3 ? -26.328 -47.103 16.204 1.00 62.63 3 GLY B C 1
ATOM 2089 O O . GLY B 1 3 ? -26.771 -45.958 16.109 1.00 61.26 3 GLY B O 1
ATOM 2090 N N . SER B 1 4 ? -26.078 -47.874 15.150 1.00 62.99 4 SER B N 1
ATOM 2091 C CA . SER B 1 4 ? -26.157 -47.381 13.770 1.00 62.16 4 SER B CA 1
ATOM 2092 C C . SER B 1 4 ? -27.582 -47.106 13.273 1.00 60.42 4 SER B C 1
ATOM 2093 O O . SER B 1 4 ? -27.777 -46.311 12.356 1.00 60.04 4 SER B O 1
ATOM 2096 N N . THR B 1 5 ? -28.565 -47.781 13.868 1.00 59.16 5 THR B N 1
ATOM 2097 C CA . THR B 1 5 ? -29.970 -47.517 13.581 1.00 57.23 5 THR B CA 1
ATOM 2098 C C . THR B 1 5 ? -30.328 -46.104 14.036 1.00 54.68 5 THR B C 1
ATOM 2099 O O . THR B 1 5 ? -30.882 -45.315 13.257 1.00 54.52 5 THR B O 1
ATOM 2103 N N . GLY B 1 6 ? -29.992 -45.789 15.288 1.00 52.52 6 GLY B N 1
ATOM 2104 C CA . GLY B 1 6 ? -30.178 -44.448 15.847 1.00 49.45 6 GLY B CA 1
ATOM 2105 C C . GLY B 1 6 ? -29.496 -43.379 15.015 1.00 48.24 6 GLY B C 1
ATOM 2106 O O . GLY B 1 6 ? -30.118 -42.381 14.630 1.00 47.75 6 GLY B O 1
ATOM 2107 N N . ALA B 1 7 ? -28.221 -43.606 14.713 1.00 47.66 7 ALA B N 1
ATOM 2108 C CA . ALA B 1 7 ? -27.422 -42.667 13.925 1.00 46.50 7 ALA B CA 1
ATOM 2109 C C . ALA B 1 7 ? -28.013 -42.307 12.559 1.00 45.94 7 ALA B C 1
ATOM 2110 O O . ALA B 1 7 ? -27.989 -41.154 12.166 1.00 45.36 7 ALA B O 1
ATOM 2112 N N . SER B 1 8 ? -28.537 -43.281 11.829 1.00 46.10 8 SER B N 1
ATOM 2113 C CA . SER B 1 8 ? -29.111 -42.966 10.520 1.00 46.24 8 SER B CA 1
ATOM 2114 C C . SER B 1 8 ? -30.474 -42.265 10.626 1.00 44.73 8 SER B C 1
ATOM 2115 O O . SER B 1 8 ? -30.783 -41.400 9.805 1.00 44.71 8 SER B O 1
ATOM 2118 N N . LEU B 1 9 ? -31.266 -42.642 11.624 1.00 43.45 9 LEU B N 1
ATOM 2119 C CA . LEU B 1 9 ? -32.537 -41.977 11.887 1.00 42.02 9 LEU B CA 1
ATOM 2120 C C . LEU B 1 9 ? -32.339 -40.483 12.121 1.00 41.13 9 LEU B C 1
ATOM 2121 O O . LEU B 1 9 ? -32.994 -39.654 11.490 1.00 41.09 9 LEU B O 1
ATOM 2126 N N . GLY B 1 10 ? -31.431 -40.148 13.032 1.00 40.42 10 GLY B N 1
ATOM 2127 C CA . GLY B 1 10 ? -31.114 -38.753 13.322 1.00 39.69 10 GLY B CA 1
ATOM 2128 C C . GLY B 1 10 ? -30.605 -38.088 12.059 1.00 40.95 10 GLY B C 1
ATOM 2129 O O . GLY B 1 10 ? -30.982 -36.963 11.731 1.00 41.01 10 GLY B O 1
ATOM 2130 N N . MET B 1 11 ? -29.760 -38.800 11.325 1.00 42.12 11 MET B N 1
ATOM 2131 C CA . MET B 1 11 ? -29.228 -38.266 10.101 1.00 43.76 11 MET B CA 1
ATOM 2132 C C . MET B 1 11 ? -30.345 -38.022 9.093 1.00 44.68 11 MET B C 1
ATOM 2133 O O . MET B 1 11 ? -30.312 -37.020 8.369 1.00 45.49 11 MET B O 1
ATOM 2138 N N . MET B 1 12 ? -31.333 -38.924 9.061 1.00 44.93 12 MET B N 1
ATOM 2139 C CA . MET B 1 12 ? -32.521 -38.760 8.211 1.00 45.61 12 MET B CA 1
ATOM 2140 C C . MET B 1 12 ? -33.324 -37.572 8.708 1.00 43.52 12 MET B C 1
ATOM 2141 O O . MET B 1 12 ? -33.920 -36.839 7.917 1.00 44.48 12 MET B O 1
ATOM 2146 N N . TRP B 1 13 ? -33.323 -37.391 10.026 1.00 41.00 13 TRP B N 1
ATOM 2147 C CA . TRP B 1 13 ? -33.985 -36.258 10.659 1.00 39.21 13 TRP B CA 1
ATOM 2148 C C . TRP B 1 13 ? -33.348 -34.933 10.233 1.00 39.12 13 TRP B C 1
ATOM 2149 O O . TRP B 1 13 ? -34.052 -34.012 9.808 1.00 39.34 13 TRP B O 1
ATOM 2160 N N . LYS B 1 14 ? -32.024 -34.836 10.338 1.00 38.72 14 LYS B N 1
ATOM 2161 C CA . LYS B 1 14 ? -31.344 -33.618 9.901 1.00 39.02 14 LYS B CA 1
ATOM 2162 C C . LYS B 1 14 ? -31.644 -33.283 8.432 1.00 40.45 14 LYS B C 1
ATOM 2163 O O . LYS B 1 14 ? -31.961 -32.143 8.111 1.00 40.55 14 LYS B O 1
ATOM 2169 N N . ASP B 1 15 ? -31.563 -34.283 7.558 1.00 41.65 15 ASP B N 1
ATOM 2170 C CA . ASP B 1 15 ? -31.848 -34.088 6.146 1.00 43.84 15 ASP B CA 1
ATOM 2171 C C . ASP B 1 15 ? -33.261 -33.527 5.956 1.00 43.77 15 ASP B C 1
ATOM 2172 O O . ASP B 1 15 ? -33.481 -32.599 5.169 1.00 44.43 15 ASP B O 1
ATOM 2177 N N . LYS B 1 16 ? -34.211 -34.089 6.700 1.00 43.12 16 LYS B N 1
ATOM 2178 C CA . LYS B 1 16 ? -35.607 -33.666 6.620 1.00 43.48 16 LYS B CA 1
ATOM 2179 C C . LYS B 1 16 ? -35.807 -32.266 7.184 1.00 42.60 16 LYS B C 1
ATOM 2180 O O . LYS B 1 16 ? -36.648 -31.515 6.712 1.00 43.42 16 LYS B O 1
ATOM 2186 N N . LEU B 1 17 ? -35.028 -31.922 8.200 1.00 41.41 17 LEU B N 1
ATOM 2187 C CA . LEU B 1 17 ? -35.089 -30.593 8.792 1.00 40.71 17 LEU B CA 1
ATOM 2188 C C . LEU B 1 17 ? -34.522 -29.567 7.827 1.00 41.83 17 LEU B C 1
ATOM 2189 O O . LEU B 1 17 ? -35.080 -28.484 7.657 1.00 42.83 17 LEU B O 1
ATOM 2194 N N . ASN B 1 18 ? -33.417 -29.929 7.184 1.00 42.26 18 ASN B N 1
ATOM 2195 C CA . ASN B 1 18 ? -32.701 -29.027 6.300 1.00 43.13 18 ASN B CA 1
ATOM 2196 C C . ASN B 1 18 ? -33.427 -28.780 4.983 1.00 44.96 18 ASN B C 1
ATOM 2197 O O . ASN B 1 18 ? -33.285 -27.716 4.395 1.00 46.32 18 ASN B O 1
ATOM 2202 N N . ALA B 1 19 ? -34.205 -29.760 4.525 1.00 45.47 19 ALA B N 1
ATOM 2203 C CA . ALA B 1 19 ? -34.957 -29.650 3.269 1.00 47.12 19 ALA B CA 1
ATOM 2204 C C . ALA B 1 19 ? -36.265 -28.878 3.418 1.00 47.65 19 ALA B C 1
ATOM 2205 O O . ALA B 1 19 ? -37.012 -28.751 2.465 1.00 49.25 19 ALA B O 1
ATOM 2207 N N . MET B 1 20 ? -36.544 -28.372 4.615 1.00 47.29 20 MET B N 1
ATOM 2208 C CA . MET B 1 20 ? -37.795 -27.666 4.901 1.00 48.19 20 MET B CA 1
ATOM 2209 C C . MET B 1 20 ? -37.811 -26.261 4.319 1.00 50.28 20 MET B C 1
ATOM 2210 O O . MET B 1 20 ? -36.777 -25.604 4.236 1.00 50.53 20 MET B O 1
ATOM 2215 N N . THR B 1 21 ? -38.990 -25.793 3.933 1.00 52.53 21 THR B N 1
ATOM 2216 C CA . THR B 1 21 ? -39.139 -24.409 3.506 1.00 55.39 21 THR B CA 1
ATOM 2217 C C . THR B 1 21 ? -39.114 -23.515 4.750 1.00 54.95 21 THR B C 1
ATOM 2218 O O . THR B 1 21 ? -39.348 -23.996 5.865 1.00 53.89 21 THR B O 1
ATOM 2222 N N . LYS B 1 22 ? -38.815 -22.226 4.568 1.00 56.62 22 LYS B N 1
ATOM 2223 C CA . LYS B 1 22 ? -38.703 -21.267 5.686 1.00 56.38 22 LYS B CA 1
ATOM 2224 C C . LYS B 1 22 ? -40.009 -21.167 6.478 1.00 56.48 22 LYS B C 1
ATOM 2225 O O . LYS B 1 22 ? -40.017 -20.728 7.623 1.00 55.68 22 LYS B O 1
ATOM 2231 N N . GLU B 1 23 ? -41.110 -21.576 5.852 1.00 58.06 23 GLU B N 1
ATOM 2232 C CA . GLU B 1 23 ? -42.434 -21.537 6.473 1.00 58.48 23 GLU B CA 1
ATOM 2233 C C . GLU B 1 23 ? -42.686 -22.769 7.341 1.00 56.84 23 GLU B C 1
ATOM 2234 O O . GLU B 1 23 ? -43.103 -22.644 8.490 1.00 56.09 23 GLU B O 1
ATOM 2240 N N . GLU B 1 24 ? -42.417 -23.948 6.783 1.00 56.51 24 GLU B N 1
ATOM 2241 C CA . GLU B 1 24 ? -42.573 -25.217 7.489 1.00 55.18 24 GLU B CA 1
ATOM 2242 C C . GLU B 1 24 ? -41.659 -25.272 8.702 1.00 52.87 24 GLU B C 1
ATOM 2243 O O . GLU B 1 24 ? -42.061 -25.738 9.774 1.00 51.80 24 GLU B O 1
ATOM 2249 N N . PHE B 1 25 ? -40.434 -24.780 8.528 1.00 52.14 25 PHE B N 1
ATOM 2250 C CA . PHE B 1 25 ? -39.457 -24.716 9.613 1.00 50.26 25 PHE B CA 1
ATOM 2251 C C . PHE B 1 25 ? -39.985 -23.917 10.803 1.00 49.71 25 PHE B C 1
ATOM 2252 O O . PHE B 1 25 ? -39.830 -24.318 11.945 1.00 48.47 25 PHE B O 1
ATOM 2260 N N . THR B 1 26 ? -40.614 -22.787 10.514 1.00 51.08 26 THR B N 1
ATOM 2261 C CA . THR B 1 26 ? -41.153 -21.908 11.539 1.00 51.05 26 THR B CA 1
ATOM 2262 C C . THR B 1 26 ? -42.349 -22.524 12.267 1.00 50.87 26 THR B C 1
ATOM 2263 O O . THR B 1 26 ? -42.491 -22.341 13.471 1.00 50.41 26 THR B O 1
ATOM 2267 N N . ARG B 1 27 ? -43.196 -23.258 11.549 1.00 51.74 27 ARG B N 1
ATOM 2268 C CA . ARG B 1 27 ? -44.330 -23.951 12.175 1.00 52.39 27 ARG B CA 1
ATOM 2269 C C . ARG B 1 27 ? -43.845 -25.082 13.078 1.00 49.94 27 ARG B C 1
ATOM 2270 O O . ARG B 1 27 ? -44.280 -25.202 14.234 1.00 49.65 27 ARG B O 1
ATOM 2278 N N . TYR B 1 28 ? -42.927 -25.883 12.537 1.00 48.24 28 TYR B N 1
ATOM 2279 C CA . TYR B 1 28 ? -42.396 -27.070 13.199 1.00 45.86 28 TYR B CA 1
ATOM 2280 C C . TYR B 1 28 ? -41.565 -26.739 14.436 1.00 44.47 28 TYR B C 1
ATOM 2281 O O . TYR B 1 28 ? -41.862 -27.222 15.523 1.00 44.15 28 TYR B O 1
ATOM 2290 N N . LYS B 1 29 ? -40.525 -25.930 14.252 1.00 43.93 29 LYS B N 1
ATOM 2291 C CA . LYS B 1 29 ? -39.722 -25.342 15.330 1.00 43.15 29 LYS B CA 1
ATOM 2292 C C . LYS B 1 29 ? -40.390 -25.367 16.711 1.00 42.30 29 LYS B C 1
ATOM 2293 O O . LYS B 1 29 ? -39.837 -25.923 17.656 1.00 41.05 29 LYS B O 1
ATOM 2299 N N . ARG B 1 30 ? -41.586 -24.785 16.818 1.00 43.20 30 ARG B N 1
ATOM 2300 C CA . ARG B 1 30 ? -42.292 -24.676 18.106 1.00 42.92 30 ARG B CA 1
ATOM 2301 C C . ARG B 1 30 ? -43.453 -25.657 18.309 1.00 42.89 30 ARG B C 1
ATOM 2302 O O . ARG B 1 30 ? -43.969 -25.772 19.430 1.00 43.25 30 ARG B O 1
ATOM 2310 N N . ALA B 1 31 ? -43.865 -26.352 17.246 1.00 42.49 31 ALA B N 1
ATOM 2311 C CA . ALA B 1 31 ? -45.069 -27.194 17.284 1.00 42.53 31 ALA B CA 1
ATOM 2312 C C . ALA B 1 31 ? -45.048 -28.213 18.412 1.00 41.52 31 ALA B C 1
ATOM 2313 O O . ALA B 1 31 ? -44.195 -29.089 18.465 1.00 39.92 31 ALA B O 1
ATOM 2315 N N . GLY B 1 32 ? -45.993 -28.057 19.329 1.00 42.68 32 GLY B N 1
ATOM 2316 C CA . GLY B 1 32 ? -46.112 -28.925 20.501 1.00 43.21 32 GLY B CA 1
ATOM 2317 C C . GLY B 1 32 ? -44.970 -28.793 21.496 1.00 42.53 32 GLY B C 1
ATOM 2318 O O . GLY B 1 32 ? -44.894 -29.541 22.469 1.00 41.98 32 GLY B O 1
ATOM 2319 N N . VAL B 1 33 ? -44.075 -27.847 21.241 1.00 42.97 33 VAL B N 1
ATOM 2320 C CA . VAL B 1 33 ? -42.944 -27.619 22.109 1.00 43.11 33 VAL B CA 1
ATOM 2321 C C . VAL B 1 33 ? -43.469 -26.816 23.267 1.00 45.27 33 VAL B C 1
ATOM 2322 O O . VAL B 1 33 ? -44.373 -25.996 23.087 1.00 46.90 33 VAL B O 1
ATOM 2326 N N . MET B 1 34 ? -42.936 -27.068 24.457 1.00 46.19 34 MET B N 1
ATOM 2327 C CA . MET B 1 34 ? -43.307 -26.270 25.601 1.00 48.77 34 MET B CA 1
ATOM 2328 C C . MET B 1 34 ? -42.500 -24.986 25.548 1.00 49.49 34 MET B C 1
ATOM 2329 O O . MET B 1 34 ? -41.266 -25.008 25.472 1.00 48.48 34 MET B O 1
ATOM 2334 N N . GLU B 1 35 ? -43.219 -23.868 25.537 1.00 52.03 35 GLU B N 1
ATOM 2335 C CA . GLU B 1 35 ? -42.606 -22.554 25.449 1.00 53.40 35 GLU B CA 1
ATOM 2336 C C . GLU B 1 35 ? -43.122 -21.651 26.568 1.00 55.19 35 GLU B C 1
ATOM 2337 O O . GLU B 1 35 ? -44.275 -21.742 26.982 1.00 56.66 35 GLU B O 1
ATOM 2343 N N . THR B 1 36 ? -42.249 -20.788 27.061 1.00 55.95 36 THR B N 1
ATOM 2344 C CA . THR B 1 36 ? -42.585 -19.921 28.171 1.00 58.04 36 THR B CA 1
ATOM 2345 C C . THR B 1 36 ? -42.913 -18.508 27.687 1.00 59.82 36 THR B C 1
ATOM 2346 O O . THR B 1 36 ? -42.401 -18.066 26.659 1.00 59.36 36 THR B O 1
ATOM 2350 N N . ASP B 1 37 ? -43.768 -17.814 28.441 1.00 62.44 37 ASP B N 1
ATOM 2351 C CA . ASP B 1 37 ? -44.282 -16.492 28.065 1.00 64.73 37 ASP B CA 1
ATOM 2352 C C . ASP B 1 37 ? -43.257 -15.395 28.316 1.00 65.11 37 ASP B C 1
ATOM 2353 O O . ASP B 1 37 ? -43.067 -14.945 29.448 1.00 65.66 37 ASP B O 1
ATOM 2358 N N . ARG B 1 38 ? -42.614 -14.956 27.237 1.00 65.28 38 ARG B N 1
ATOM 2359 C CA . ARG B 1 38 ? -41.525 -13.982 27.309 1.00 65.69 38 ARG B CA 1
ATOM 2360 C C . ARG B 1 38 ? -41.969 -12.521 27.159 1.00 68.43 38 ARG B C 1
ATOM 2361 O O . ARG B 1 38 ? -41.155 -11.616 27.322 1.00 68.70 38 ARG B O 1
ATOM 2369 N N . LYS B 1 39 ? -43.249 -12.291 26.868 1.00 70.95 39 LYS B N 1
ATOM 2370 C CA . LYS B 1 39 ? -43.740 -10.940 26.568 1.00 74.24 39 LYS B CA 1
ATOM 2371 C C . LYS B 1 39 ? -43.453 -9.942 27.685 1.00 76.29 39 LYS B C 1
ATOM 2372 O O . LYS B 1 39 ? -42.973 -8.837 27.426 1.00 77.25 39 LYS B O 1
ATOM 2378 N N . GLU B 1 40 ? -43.736 -10.335 28.922 1.00 77.67 40 GLU B N 1
ATOM 2379 C CA . GLU B 1 40 ? -43.451 -9.483 30.074 1.00 80.28 40 GLU B CA 1
ATOM 2380 C C . GLU B 1 40 ? -41.958 -9.459 30.407 1.00 79.50 40 GLU B C 1
ATOM 2381 O O . GLU B 1 40 ? -41.489 -8.559 31.105 1.00 80.73 40 GLU B O 1
ATOM 2387 N N . ALA B 1 41 ? -41.218 -10.445 29.902 1.00 78.28 41 ALA B N 1
ATOM 2388 C CA . ALA B 1 41 ? -39.797 -10.585 30.211 1.00 77.76 41 ALA B CA 1
ATOM 2389 C C . ALA B 1 41 ? -38.909 -9.825 29.226 1.00 78.39 41 ALA B C 1
ATOM 2390 O O . ALA B 1 41 ? -37.952 -9.167 29.644 1.00 78.54 41 ALA B O 1
ATOM 2392 N N . ARG B 1 42 ? -39.231 -9.912 27.931 1.00 79.23 42 ARG B N 1
ATOM 2393 C CA . ARG B 1 42 ? -38.499 -9.184 26.886 1.00 80.46 42 ARG B CA 1
ATOM 2394 C C . ARG B 1 42 ? -38.638 -7.680 27.101 1.00 83.26 42 ARG B C 1
ATOM 2395 O O . ARG B 1 42 ? -37.755 -6.903 26.731 1.00 83.60 42 ARG B O 1
ATOM 2403 N N . ASP B 1 43 ? -39.767 -7.286 27.685 1.00 85.85 43 ASP B N 1
ATOM 2404 C CA . ASP B 1 43 ? -40.137 -5.882 27.827 1.00 89.26 43 ASP B CA 1
ATOM 2405 C C . ASP B 1 43 ? -39.148 -5.116 28.699 1.00 90.16 43 ASP B C 1
ATOM 2406 O O . ASP B 1 43 ? -38.431 -4.233 28.212 1.00 90.78 43 ASP B O 1
ATOM 2411 N N . TYR B 1 44 ? -39.096 -5.473 29.981 1.00 90.53 44 TYR B N 1
ATOM 2412 C CA . TYR B 1 44 ? -38.262 -4.749 30.939 1.00 91.67 44 TYR B CA 1
ATOM 2413 C C . TYR B 1 44 ? -36.810 -5.252 30.967 1.00 89.76 44 TYR B C 1
ATOM 2414 O O . TYR B 1 44 ? -36.000 -4.804 31.773 1.00 90.10 44 TYR B O 1
ATOM 2423 N N . LEU B 1 45 ? -36.500 -6.182 30.067 1.00 88.05 45 LEU B N 1
ATOM 2424 C CA . LEU B 1 45 ? -35.125 -6.603 29.819 1.00 86.52 45 LEU B CA 1
ATOM 2425 C C . LEU B 1 45 ? -34.517 -5.725 28.727 1.00 87.06 45 LEU B C 1
ATOM 2426 O O . LEU B 1 45 ? -33.395 -5.242 28.873 1.00 87.35 45 LEU B O 1
ATOM 2431 N N . LYS B 1 46 ? -35.267 -5.516 27.642 1.00 87.43 46 LYS B N 1
ATOM 2432 C CA . LYS B 1 46 ? -34.888 -4.573 26.585 1.00 88.14 46 LYS B CA 1
ATOM 2433 C C . LYS B 1 46 ? -34.829 -3.154 27.154 1.00 90.00 46 LYS B C 1
ATOM 2434 O O . LYS B 1 46 ? -34.077 -2.306 26.672 1.00 90.90 46 LYS B O 1
ATOM 2440 N N . ARG B 1 47 ? -35.632 -2.916 28.187 1.00 90.47 47 ARG B N 1
ATOM 2441 C CA . ARG B 1 47 ? -35.605 -1.669 28.938 1.00 92.15 47 ARG B CA 1
ATOM 2442 C C . ARG B 1 47 ? -34.328 -1.573 29.772 1.00 91.02 47 ARG B C 1
ATOM 2443 O O . ARG B 1 47 ? -33.838 -0.475 30.036 1.00 92.66 47 ARG B O 1
ATOM 2451 N N . GLY B 1 48 ? -33.798 -2.727 30.180 1.00 88.17 48 GLY B N 1
ATOM 2452 C CA . GLY B 1 48 ? -32.655 -2.793 31.094 1.00 86.66 48 GLY B CA 1
ATOM 2453 C C . GLY B 1 48 ? -33.076 -2.726 32.556 1.00 86.89 48 GLY B C 1
ATOM 2454 O O . GLY B 1 48 ? -32.237 -2.593 33.450 1.00 86.91 48 GLY B O 1
ATOM 2455 N N . ASP B 1 49 ? -34.385 -2.812 32.789 1.00 86.84 49 ASP B N 1
ATOM 2456 C CA . ASP B 1 49 ? -34.967 -2.787 34.123 1.00 87.16 49 ASP B CA 1
ATOM 2457 C C . ASP B 1 49 ? -34.774 -4.153 34.786 1.00 84.74 49 ASP B C 1
ATOM 2458 O O . ASP B 1 49 ? -35.642 -5.020 34.718 1.00 84.06 49 ASP B O 1
ATOM 2463 N N . GLY B 1 50 ? -33.628 -4.335 35.432 1.00 83.43 50 GLY B N 1
ATOM 2464 C CA . GLY B 1 50 ? -33.296 -5.603 36.071 1.00 80.99 50 GLY B CA 1
ATOM 2465 C C . GLY B 1 50 ? -33.792 -5.721 37.498 1.00 81.62 50 GLY B C 1
ATOM 2466 O O . GLY B 1 50 ? -33.156 -6.380 38.327 1.00 81.00 50 GLY B O 1
ATOM 2467 N N . LYS B 1 51 ? -34.934 -5.093 37.780 1.00 82.83 51 LYS B N 1
ATOM 2468 C CA . LYS B 1 51 ? -35.532 -5.107 39.117 1.00 83.60 51 LYS B CA 1
ATOM 2469 C C . LYS B 1 51 ? -36.075 -6.488 39.508 1.00 81.85 51 LYS B C 1
ATOM 2470 O O . LYS B 1 51 ? -35.583 -7.089 40.468 1.00 81.80 51 LYS B O 1
ATOM 2476 N N . THR B 1 52 ? -37.069 -6.991 38.766 1.00 80.13 52 THR B N 1
ATOM 2477 C CA . THR B 1 52 ? -37.748 -8.261 39.117 1.00 78.11 52 THR B CA 1
ATOM 2478 C C . THR B 1 52 ? -36.910 -9.505 38.771 1.00 73.96 52 THR B C 1
ATOM 2479 O O . THR B 1 52 ? -35.840 -9.398 38.178 1.00 72.22 52 THR B O 1
ATOM 2483 N N . GLY B 1 53 ? -37.407 -10.676 39.158 1.00 71.94 53 GLY B N 1
ATOM 2484 C CA . GLY B 1 53 ? -36.675 -11.929 39.014 1.00 68.33 53 GLY B CA 1
ATOM 2485 C C . GLY B 1 53 ? -37.199 -12.879 37.949 1.00 65.61 53 GLY B C 1
ATOM 2486 O O . GLY B 1 53 ? -36.900 -14.080 37.969 1.00 63.96 53 GLY B O 1
ATOM 2487 N N . LEU B 1 54 ? -37.982 -12.342 37.016 1.00 64.74 54 LEU B N 1
ATOM 2488 C CA . LEU B 1 54 ? -38.355 -13.076 35.823 1.00 62.07 54 LEU B CA 1
ATOM 2489 C C . LEU B 1 54 ? -37.076 -13.497 35.123 1.00 59.57 54 LEU B C 1
ATOM 2490 O O . LEU B 1 54 ? -36.052 -12.812 35.217 1.00 59.78 54 LEU B O 1
ATOM 2495 N N . SER B 1 55 ? -37.141 -14.631 34.433 1.00 57.17 55 SER B N 1
ATOM 2496 C CA . SER B 1 55 ? -35.973 -15.264 33.819 1.00 54.25 55 SER B CA 1
ATOM 2497 C C . SER B 1 55 ? -35.294 -14.361 32.812 1.00 53.19 55 SER B C 1
ATOM 2498 O O . SER B 1 55 ? -35.954 -13.584 32.137 1.00 54.06 55 SER B O 1
ATOM 2501 N N . VAL B 1 56 ? -33.974 -14.467 32.712 1.00 51.55 56 VAL B N 1
ATOM 2502 C CA . VAL B 1 56 ? -33.212 -13.644 31.765 1.00 50.56 56 VAL B CA 1
ATOM 2503 C C . VAL B 1 56 ? -33.169 -14.257 30.365 1.00 49.04 56 VAL B C 1
ATOM 2504 O O . VAL B 1 56 ? -32.730 -13.611 29.409 1.00 49.37 56 VAL B O 1
ATOM 2508 N N . SER B 1 57 ? -33.624 -15.506 30.259 1.00 47.45 57 SER B N 1
ATOM 2509 C CA . SER B 1 57 ? -33.644 -16.248 28.995 1.00 45.68 57 SER B CA 1
ATOM 2510 C C . SER B 1 57 ? -34.482 -17.535 29.133 1.00 44.57 57 SER B C 1
ATOM 2511 O O . SER B 1 57 ? -35.039 -17.811 30.202 1.00 45.02 57 SER B O 1
ATOM 2514 N N . ARG B 1 58 ? -34.563 -18.320 28.059 1.00 42.94 58 ARG B N 1
ATOM 2515 C CA . ARG B 1 58 ? -35.368 -19.543 28.059 1.00 41.75 58 ARG B CA 1
ATOM 2516 C C . ARG B 1 58 ? -34.676 -20.692 28.790 1.00 39.81 58 ARG B C 1
ATOM 2517 O O . ARG B 1 58 ? -35.301 -21.704 29.078 1.00 39.83 58 ARG B O 1
ATOM 2525 N N . GLY B 1 59 ? -33.402 -20.526 29.121 1.00 38.63 59 GLY B N 1
ATOM 2526 C CA . GLY B 1 59 ? -32.647 -21.592 29.776 1.00 37.86 59 GLY B CA 1
ATOM 2527 C C . GLY B 1 59 ? -33.092 -21.910 31.198 1.00 38.79 59 GLY B C 1
ATOM 2528 O O . GLY B 1 59 ? -32.934 -23.039 31.672 1.00 39.04 59 GLY B O 1
ATOM 2529 N N . THR B 1 60 ? -33.639 -20.911 31.887 1.00 39.44 60 THR B N 1
ATOM 2530 C CA . THR B 1 60 ? -34.040 -21.036 33.274 1.00 39.87 60 THR B CA 1
ATOM 2531 C C . THR B 1 60 ? -35.028 -22.188 33.456 1.00 40.04 60 THR B C 1
ATOM 2532 O O . THR B 1 60 ? -34.686 -23.210 34.055 1.00 39.74 60 THR B O 1
ATOM 2536 N N . ALA B 1 61 ? -36.238 -22.034 32.918 1.00 40.69 61 ALA B N 1
ATOM 2537 C CA . ALA B 1 61 ? -37.285 -23.072 33.018 1.00 40.85 61 ALA B CA 1
ATOM 2538 C C . ALA B 1 61 ? -36.799 -24.452 32.563 1.00 39.50 61 ALA B C 1
ATOM 2539 O O . ALA B 1 61 ? -37.221 -25.481 33.109 1.00 40.00 61 ALA B O 1
ATOM 2541 N N . LYS B 1 62 ? -35.917 -24.452 31.566 1.00 37.69 62 LYS B N 1
ATOM 2542 C CA . LYS B 1 62 ? -35.320 -25.657 31.045 1.00 36.69 62 LYS B CA 1
ATOM 2543 C C . LYS B 1 62 ? -34.679 -26.390 32.190 1.00 37.00 62 LYS B C 1
ATOM 2544 O O . LYS B 1 62 ? -35.001 -27.542 32.472 1.00 37.06 62 LYS B O 1
ATOM 2550 N N . LEU B 1 63 ? -33.754 -25.715 32.865 1.00 37.58 63 LEU B N 1
ATOM 2551 C CA . LEU B 1 63 ? -32.964 -26.341 33.917 1.00 38.05 63 LEU B CA 1
ATOM 2552 C C . LEU B 1 63 ? -33.711 -26.334 35.246 1.00 39.76 63 LEU B C 1
ATOM 2553 O O . LEU B 1 63 ? -33.269 -26.940 36.222 1.00 41.05 63 LEU B O 1
ATOM 2558 N N . ALA B 1 64 ? -34.847 -25.644 35.277 1.00 40.73 64 ALA B N 1
ATOM 2559 C CA . ALA B 1 64 ? -35.794 -25.785 36.366 1.00 42.05 64 ALA B CA 1
ATOM 2560 C C . ALA B 1 64 ? -36.465 -27.144 36.250 1.00 42.24 64 ALA B C 1
ATOM 2561 O O . ALA B 1 64 ? -36.545 -27.886 37.229 1.00 43.02 64 ALA B O 1
ATOM 2563 N N . TRP B 1 65 ? -36.914 -27.463 35.032 1.00 41.59 65 TRP B N 1
ATOM 2564 C CA . TRP B 1 65 ? -37.628 -28.710 34.725 1.00 41.61 65 TRP B CA 1
ATOM 2565 C C . TRP B 1 65 ? -36.815 -29.962 35.056 1.00 42.25 65 TRP B C 1
ATOM 2566 O O . TRP B 1 65 ? -37.362 -30.968 35.512 1.00 42.95 65 TRP B O 1
ATOM 2577 N N . MET B 1 66 ? -35.510 -29.905 34.816 1.00 42.55 66 MET B N 1
ATOM 2578 C CA . MET B 1 66 ? -34.659 -31.056 35.067 1.00 43.96 66 MET B CA 1
ATOM 2579 C C . MET B 1 66 ? -34.452 -31.233 36.559 1.00 45.40 66 MET B C 1
ATOM 2580 O O . MET B 1 66 ? -34.293 -32.360 37.029 1.00 45.39 66 MET B O 1
ATOM 2585 N N . GLU B 1 67 ? -34.463 -30.105 37.277 1.00 47.01 67 GLU B N 1
ATOM 2586 C CA . GLU B 1 67 ? -34.284 -30.047 38.730 1.00 49.69 67 GLU B CA 1
ATOM 2587 C C . GLU B 1 67 ? -35.508 -30.533 39.523 1.00 51.43 67 GLU B C 1
ATOM 2588 O O . GLU B 1 67 ? -35.356 -31.276 40.505 1.00 52.45 67 GLU B O 1
ATOM 2594 N N . GLU B 1 68 ? -36.706 -30.113 39.107 1.00 51.89 68 GLU B N 1
ATOM 2595 C CA . GLU B 1 68 ? -37.930 -30.527 39.794 1.00 54.36 68 GLU B CA 1
ATOM 2596 C C . GLU B 1 68 ? -38.274 -31.998 39.543 1.00 53.69 68 GLU B C 1
ATOM 2597 O O . GLU B 1 68 ? -38.945 -32.630 40.347 1.00 55.51 68 GLU B O 1
ATOM 2603 N N . ARG B 1 69 ? -37.780 -32.545 38.444 1.00 52.02 69 ARG B N 1
ATOM 2604 C CA . ARG B 1 69 ? -37.949 -33.962 38.149 1.00 51.79 69 ARG B CA 1
ATOM 2605 C C . ARG B 1 69 ? -36.800 -34.808 38.736 1.00 51.18 69 ARG B C 1
ATOM 2606 O O . ARG B 1 69 ? -36.784 -36.030 38.598 1.00 50.95 69 ARG B O 1
ATOM 2614 N N . GLY B 1 70 ? -35.855 -34.152 39.406 1.00 50.79 70 GLY B N 1
ATOM 2615 C CA . GLY B 1 70 ? -34.735 -34.836 40.041 1.00 51.25 70 GLY B CA 1
ATOM 2616 C C . GLY B 1 70 ? -33.664 -35.418 39.130 1.00 50.52 70 GLY B C 1
ATOM 2617 O O . GLY B 1 70 ? -32.952 -36.334 39.530 1.00 51.29 70 GLY B O 1
ATOM 2618 N N . TYR B 1 71 ? -33.528 -34.899 37.909 1.00 49.50 71 TYR B N 1
ATOM 2619 C CA . TYR B 1 71 ? -32.447 -35.337 37.018 1.00 48.64 71 TYR B CA 1
ATOM 2620 C C . TYR B 1 71 ? -31.103 -34.795 37.476 1.00 48.49 71 TYR B C 1
ATOM 2621 O O . TYR B 1 71 ? -30.056 -35.342 37.127 1.00 48.55 71 TYR B O 1
ATOM 2630 N N . VAL B 1 72 ? -31.149 -33.716 38.250 1.00 48.33 72 VAL B N 1
ATOM 2631 C CA . VAL B 1 72 ? -29.966 -33.144 38.866 1.00 48.77 72 VAL B CA 1
ATOM 2632 C C . VAL B 1 72 ? -30.284 -32.584 40.239 1.00 50.86 72 VAL B C 1
ATOM 2633 O O . VAL B 1 72 ? -31.432 -32.240 40.544 1.00 51.37 72 VAL B O 1
ATOM 2637 N N . GLU B 1 73 ? -29.251 -32.492 41.065 1.00 52.24 73 GLU B N 1
ATOM 2638 C CA . GLU B 1 73 ? -29.378 -31.875 42.359 1.00 55.02 73 GLU B CA 1
ATOM 2639 C C . GLU B 1 73 ? -28.361 -30.748 42.428 1.00 54.80 73 GLU B C 1
ATOM 2640 O O . GLU B 1 73 ? -27.204 -30.920 42.035 1.00 54.62 73 GLU B O 1
ATOM 2646 N N . LEU B 1 74 ? -28.807 -29.584 42.896 1.00 55.30 74 LEU B N 1
ATOM 2647 C CA . LEU B 1 74 ? -27.949 -28.405 42.948 1.00 54.87 74 LEU B CA 1
ATOM 2648 C C . LEU B 1 74 ? -27.645 -28.091 44.410 1.00 57.00 74 LEU B C 1
ATOM 2649 O O . LEU B 1 74 ? -28.522 -27.692 45.182 1.00 57.65 74 LEU B O 1
ATOM 2654 N N . THR B 1 75 ? -26.387 -28.319 44.773 1.00 58.09 75 THR B N 1
ATOM 2655 C CA . THR B 1 75 ? -25.916 -28.269 46.149 1.00 60.75 75 THR B CA 1
ATOM 2656 C C . THR B 1 75 ? -24.524 -27.638 46.178 1.00 61.26 75 THR B C 1
ATOM 2657 O O . THR B 1 75 ? -23.756 -27.790 45.230 1.00 60.31 75 THR B O 1
ATOM 2661 N N . GLY B 1 76 ? -24.201 -26.934 47.261 1.00 63.22 76 GLY B N 1
ATOM 2662 C CA . GLY B 1 76 ? -22.847 -26.415 47.471 1.00 64.15 76 GLY B CA 1
ATOM 2663 C C . GLY B 1 76 ? -22.384 -25.525 46.336 1.00 62.91 76 GLY B C 1
ATOM 2664 O O . GLY B 1 76 ? -23.097 -24.610 45.937 1.00 62.41 76 GLY B O 1
ATOM 2665 N N . ARG B 1 77 ? -21.198 -25.804 45.803 1.00 62.64 77 ARG B N 1
ATOM 2666 C CA . ARG B 1 77 ? -20.620 -24.957 44.767 1.00 61.72 77 ARG B CA 1
ATOM 2667 C C . ARG B 1 77 ? -21.122 -25.382 43.401 1.00 59.22 77 ARG B C 1
ATOM 2668 O O . ARG B 1 77 ? -21.068 -26.566 43.058 1.00 59.46 77 ARG B O 1
ATOM 2676 N N . VAL B 1 78 ? -21.626 -24.420 42.628 1.00 57.08 78 VAL B N 1
ATOM 2677 C CA . VAL B 1 78 ? -22.078 -24.684 41.256 1.00 53.77 78 VAL B CA 1
ATOM 2678 C C . VAL B 1 78 ? -21.253 -23.879 40.255 1.00 52.46 78 VAL B C 1
ATOM 2679 O O . VAL B 1 78 ? -21.093 -22.665 40.391 1.00 52.49 78 VAL B O 1
ATOM 2683 N N . VAL B 1 79 ? -20.732 -24.578 39.256 1.00 50.87 79 VAL B N 1
ATOM 2684 C CA . VAL B 1 79 ? -19.925 -23.979 38.212 1.00 49.81 79 VAL B CA 1
ATOM 2685 C C . VAL B 1 79 ? -20.738 -24.023 36.919 1.00 48.26 79 VAL B C 1
ATOM 2686 O O . VAL B 1 79 ? -21.157 -25.090 36.492 1.00 47.82 79 VAL B O 1
ATOM 2690 N N . ASP B 1 80 ? -20.990 -22.858 36.323 1.00 47.87 80 ASP B N 1
ATOM 2691 C CA . ASP B 1 80 ? -21.740 -22.780 35.066 1.00 46.80 80 ASP B CA 1
ATOM 2692 C C . ASP B 1 80 ? -20.826 -22.535 33.851 1.00 46.00 80 ASP B C 1
ATOM 2693 O O . ASP B 1 80 ? -20.553 -21.390 33.470 1.00 46.06 80 ASP B O 1
ATOM 2698 N N . LEU B 1 81 ? -20.368 -23.631 33.254 1.00 44.91 81 LEU B N 1
ATOM 2699 C CA . LEU B 1 81 ? -19.468 -23.597 32.113 1.00 44.07 81 LEU B CA 1
ATOM 2700 C C . LEU B 1 81 ? -20.218 -23.226 30.836 1.00 43.45 81 LEU B C 1
ATOM 2701 O O . LEU B 1 81 ? -20.812 -24.092 30.186 1.00 43.09 81 LEU B O 1
ATOM 2706 N N . GLY B 1 82 ? -20.180 -21.942 30.473 1.00 43.56 82 GLY B N 1
ATOM 2707 C CA . GLY B 1 82 ? -20.868 -21.431 29.275 1.00 42.69 82 GLY B CA 1
ATOM 2708 C C . GLY B 1 82 ? -22.241 -20.885 29.620 1.00 42.54 82 GLY B C 1
ATOM 2709 O O . GLY B 1 82 ? -23.252 -21.434 29.192 1.00 42.02 82 GLY B O 1
ATOM 2710 N N . CYS B 1 83 ? -22.273 -19.798 30.391 1.00 43.23 83 CYS B N 1
ATOM 2711 C CA . CYS B 1 83 ? -23.503 -19.331 31.037 1.00 43.43 83 CYS B CA 1
ATOM 2712 C C . CYS B 1 83 ? -24.365 -18.347 30.237 1.00 43.74 83 CYS B C 1
ATOM 2713 O O . CYS B 1 83 ? -25.558 -18.200 30.518 1.00 43.57 83 CYS B O 1
ATOM 2716 N N . GLY B 1 84 ? -23.761 -17.671 29.262 1.00 44.52 84 GLY B N 1
ATOM 2717 C CA . GLY B 1 84 ? -24.440 -16.610 28.509 1.00 45.51 84 GLY B CA 1
ATOM 2718 C C . GLY B 1 84 ? -25.073 -15.584 29.443 1.00 46.84 84 GLY B C 1
ATOM 2719 O O . GLY B 1 84 ? -24.415 -15.070 30.354 1.00 47.58 84 GLY B O 1
ATOM 2720 N N . ARG B 1 85 ? -26.364 -15.314 29.233 1.00 47.02 85 ARG B N 1
ATOM 2721 C CA . ARG B 1 85 ? -27.112 -14.331 30.027 1.00 47.67 85 ARG B CA 1
ATOM 2722 C C . ARG B 1 85 ? -27.285 -14.815 31.462 1.00 47.26 85 ARG B C 1
ATOM 2723 O O . ARG B 1 85 ? -27.548 -14.022 32.362 1.00 48.22 85 ARG B O 1
ATOM 2731 N N . GLY B 1 86 ? -27.128 -16.121 31.663 1.00 45.87 86 GLY B N 1
ATOM 2732 C CA . GLY B 1 86 ? -27.078 -16.695 33.006 1.00 46.20 86 GLY B CA 1
ATOM 2733 C C . GLY B 1 86 ? -28.366 -17.270 33.565 1.00 45.79 86 GLY B C 1
ATOM 2734 O O . GLY B 1 86 ? -28.502 -17.415 34.787 1.00 46.32 86 GLY B O 1
ATOM 2735 N N . GLY B 1 87 ? -29.298 -17.604 32.670 1.00 44.80 87 GLY B N 1
ATOM 2736 C CA . GLY B 1 87 ? -30.580 -18.214 33.034 1.00 44.55 87 GLY B CA 1
ATOM 2737 C C . GLY B 1 87 ? -30.434 -19.382 33.992 1.00 44.09 87 GLY B C 1
ATOM 2738 O O . GLY B 1 87 ? -31.219 -19.530 34.937 1.00 44.95 87 GLY B O 1
ATOM 2739 N N . TRP B 1 88 ? -29.417 -20.203 33.749 1.00 42.80 88 TRP B N 1
ATOM 2740 C CA . TRP B 1 88 ? -29.090 -21.300 34.634 1.00 42.61 88 TRP B CA 1
ATOM 2741 C C . TRP B 1 88 ? -28.529 -20.798 35.971 1.00 43.86 88 TRP B C 1
ATOM 2742 O O . TRP B 1 88 ? -29.011 -21.195 37.037 1.00 44.89 88 TRP B O 1
ATOM 2753 N N . SER B 1 89 ? -27.537 -19.910 35.912 1.00 43.99 89 SER B N 1
ATOM 2754 C CA . SER B 1 89 ? -26.880 -19.407 37.106 1.00 44.96 89 SER B CA 1
ATOM 2755 C C . SER B 1 89 ? -27.884 -18.733 38.024 1.00 46.66 89 SER B C 1
ATOM 2756 O O . SER B 1 89 ? -27.873 -18.949 39.242 1.00 47.78 89 SER B O 1
ATOM 2759 N N . TYR B 1 90 ? -28.761 -17.924 37.437 1.00 47.20 90 TYR B N 1
ATOM 2760 C CA . TYR B 1 90 ? -29.770 -17.224 38.217 1.00 49.06 90 TYR B CA 1
ATOM 2761 C C . TYR B 1 90 ? -30.732 -18.215 38.856 1.00 50.27 90 TYR B C 1
ATOM 2762 O O . TYR B 1 90 ? -31.161 -18.010 39.997 1.00 52.38 90 TYR B O 1
ATOM 2771 N N . TYR B 1 91 ? -31.042 -19.299 38.142 1.00 49.98 91 TYR B N 1
ATOM 2772 C CA . TYR B 1 91 ? -31.858 -20.374 38.709 1.00 50.92 91 TYR B CA 1
ATOM 2773 C C . TYR B 1 91 ? -31.117 -21.110 39.809 1.00 51.50 91 TYR B C 1
ATOM 2774 O O . TYR B 1 91 ? -31.703 -21.389 40.848 1.00 52.83 91 TYR B O 1
ATOM 2783 N N . ALA B 1 92 ? -29.845 -21.429 39.566 1.00 51.14 92 ALA B N 1
ATOM 2784 C CA . ALA B 1 92 ? -28.993 -22.089 40.561 1.00 52.48 92 ALA B CA 1
ATOM 2785 C C . ALA B 1 92 ? -28.902 -21.281 41.869 1.00 54.64 92 ALA B C 1
ATOM 2786 O O . ALA B 1 92 ? -28.971 -21.837 42.967 1.00 55.53 92 ALA B O 1
ATOM 2788 N N . ALA B 1 93 ? -28.777 -19.966 41.726 1.00 55.68 93 ALA B N 1
ATOM 2789 C CA . ALA B 1 93 ? -28.762 -19.038 42.848 1.00 58.17 93 ALA B CA 1
ATOM 2790 C C . ALA B 1 93 ? -30.021 -19.102 43.707 1.00 60.02 93 ALA B C 1
ATOM 2791 O O . ALA B 1 93 ? -29.936 -19.049 44.928 1.00 61.86 93 ALA B O 1
ATOM 2793 N N . SER B 1 94 ? -31.181 -19.219 43.067 1.00 60.20 94 SER B N 1
ATOM 2794 C CA . SER B 1 94 ? -32.466 -19.166 43.760 1.00 62.32 94 SER B CA 1
ATOM 2795 C C . SER B 1 94 ? -32.744 -20.414 44.592 1.00 63.68 94 SER B C 1
ATOM 2796 O O . SER B 1 94 ? -33.777 -20.496 45.267 1.00 65.29 94 SER B O 1
ATOM 2799 N N . ARG B 1 95 ? -31.826 -21.376 44.550 1.00 63.62 95 ARG B N 1
ATOM 2800 C CA . ARG B 1 95 ? -32.040 -22.666 45.200 1.00 64.99 95 ARG B CA 1
ATOM 2801 C C . ARG B 1 95 ? -31.438 -22.707 46.610 1.00 67.56 95 ARG B C 1
ATOM 2802 O O . ARG B 1 95 ? -30.291 -22.298 46.797 1.00 67.71 95 ARG B O 1
ATOM 2810 N N . PRO B 1 96 ? -32.214 -23.194 47.609 1.00 70.00 96 PRO B N 1
ATOM 2811 C CA . PRO B 1 96 ? -31.832 -23.120 49.037 1.00 72.55 96 PRO B CA 1
ATOM 2812 C C . PRO B 1 96 ? -30.554 -23.876 49.427 1.00 72.96 96 PRO B C 1
ATOM 2813 O O . PRO B 1 96 ? -29.863 -23.459 50.358 1.00 74.51 96 PRO B O 1
ATOM 2817 N N . HIS B 1 97 ? -30.251 -24.971 48.728 1.00 71.91 97 HIS B N 1
ATOM 2818 C CA . HIS B 1 97 ? -29.066 -25.788 49.024 1.00 72.25 97 HIS B CA 1
ATOM 2819 C C . HIS B 1 97 ? -27.777 -25.283 48.347 1.00 70.72 97 HIS B C 1
ATOM 2820 O O . HIS B 1 97 ? -26.685 -25.772 48.649 1.00 71.10 97 HIS B O 1
ATOM 2827 N N . VAL B 1 98 ? -27.904 -24.320 47.436 1.00 68.97 98 VAL B N 1
ATOM 2828 C CA . VAL B 1 98 ? -26.758 -23.825 46.662 1.00 67.58 98 VAL B CA 1
ATOM 2829 C C . VAL B 1 98 ? -25.988 -22.730 47.411 1.00 69.03 98 VAL B C 1
ATOM 2830 O O . VAL B 1 98 ? -26.586 -21.782 47.923 1.00 70.00 98 VAL B O 1
ATOM 2834 N N . MET B 1 99 ? -24.664 -22.868 47.458 1.00 69.26 99 MET B N 1
ATOM 2835 C CA . MET B 1 99 ? -23.817 -21.997 48.273 1.00 71.47 99 MET B CA 1
ATOM 2836 C C . MET B 1 99 ? -23.148 -20.879 47.483 1.00 70.86 99 MET B C 1
ATOM 2837 O O . MET B 1 99 ? -23.222 -19.710 47.857 1.00 72.14 99 MET B O 1
ATOM 2842 N N . ASP B 1 100 ? -22.492 -21.250 46.391 1.00 69.46 100 ASP B N 1
ATOM 2843 C CA . ASP B 1 100 ? -21.708 -20.328 45.588 1.00 68.59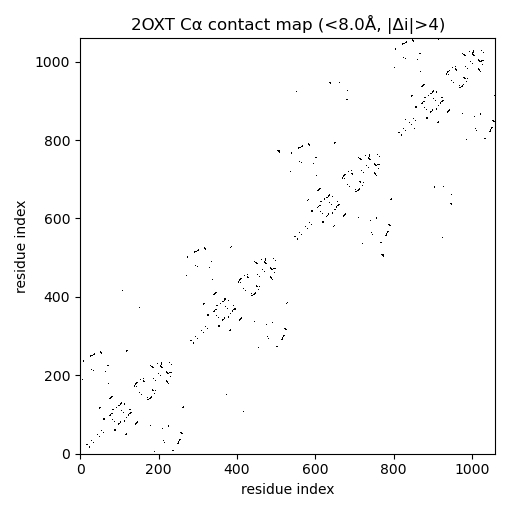 100 ASP B CA 1
ATOM 2844 C C . ASP B 1 100 ? -21.848 -20.746 44.126 1.00 66.09 100 ASP B C 1
ATOM 2845 O O . ASP B 1 100 ? -21.924 -21.937 43.820 1.00 64.97 100 ASP B O 1
ATOM 2850 N N . VAL B 1 101 ? -21.913 -19.757 43.236 1.00 65.09 101 VAL B N 1
ATOM 2851 C CA . VAL B 1 101 ? -22.039 -20.001 41.794 1.00 63.02 101 VAL B CA 1
ATOM 2852 C C . VAL B 1 101 ? -20.986 -19.242 40.994 1.00 62.64 101 VAL B C 1
ATOM 2853 O O . VAL B 1 101 ? -20.939 -18.007 41.008 1.00 63.22 101 VAL B O 1
ATOM 2857 N N . ARG B 1 102 ? -20.146 -19.997 40.296 1.00 61.63 102 ARG B N 1
ATOM 2858 C CA . ARG B 1 102 ? -19.169 -19.428 39.387 1.00 61.08 102 ARG B CA 1
ATOM 2859 C C . ARG B 1 102 ? -19.723 -19.603 37.989 1.00 58.90 102 ARG B C 1
ATOM 2860 O O . ARG B 1 102 ? -20.033 -20.713 37.577 1.00 58.21 102 ARG B O 1
ATOM 2868 N N . ALA B 1 103 ? -19.864 -18.501 37.266 1.00 58.14 103 ALA B N 1
ATOM 2869 C CA . ALA B 1 103 ? -20.368 -18.541 35.903 1.00 56.41 103 ALA B CA 1
ATOM 2870 C C . ALA B 1 103 ? -19.319 -18.021 34.921 1.00 56.23 103 ALA B C 1
ATOM 2871 O O . ALA B 1 103 ? -18.655 -17.023 35.190 1.00 57.43 103 ALA B O 1
ATOM 2873 N N . TYR B 1 104 ? -19.171 -18.702 33.788 1.00 54.85 104 TYR B N 1
ATOM 2874 C CA . TYR B 1 104 ? -18.136 -18.366 32.815 1.00 54.76 104 TYR B CA 1
ATOM 2875 C C . TYR B 1 104 ? -18.715 -18.342 31.403 1.00 53.90 104 TYR B C 1
ATOM 2876 O O . TYR B 1 104 ? -19.557 -19.174 31.066 1.00 53.05 104 TYR B O 1
ATOM 2885 N N . THR B 1 105 ? -18.274 -17.381 30.588 1.00 54.19 105 THR B N 1
ATOM 2886 C CA . THR B 1 105 ? -18.652 -17.300 29.167 1.00 53.49 105 THR B CA 1
ATOM 2887 C C . THR B 1 105 ? -17.630 -16.485 28.374 1.00 54.11 105 THR B C 1
ATOM 2888 O O . THR B 1 105 ? -16.606 -16.079 28.903 1.00 55.52 105 THR B O 1
ATOM 2892 N N . LEU B 1 106 ? -17.918 -16.251 27.099 1.00 53.63 106 LEU B N 1
ATOM 2893 C CA . LEU B 1 106 ? -17.156 -15.309 26.292 1.00 54.38 106 LEU B CA 1
ATOM 2894 C C . LEU B 1 106 ? -17.810 -13.943 26.434 1.00 55.43 106 LEU B C 1
ATOM 2895 O O . LEU B 1 106 ? -17.227 -13.023 27.015 1.00 56.51 106 LEU B O 1
ATOM 2900 N N . GLY B 1 107 ? -19.040 -13.833 25.933 1.00 55.33 107 GLY B N 1
ATOM 2901 C CA . GLY B 1 107 ? -19.763 -12.566 25.901 1.00 56.69 107 GLY B CA 1
ATOM 2902 C C . GLY B 1 107 ? -18.944 -11.585 25.101 1.00 58.68 107 GLY B C 1
ATOM 2903 O O . GLY B 1 107 ? -18.620 -10.502 25.583 1.00 59.97 107 GLY B O 1
ATOM 2904 N N . VAL B 1 108 ? -18.602 -11.974 23.874 1.00 59.30 108 VAL B N 1
ATOM 2905 C CA . VAL B 1 108 ? -17.562 -11.280 23.130 1.00 61.18 108 VAL B CA 1
ATOM 2906 C C . VAL B 1 108 ? -18.020 -10.701 21.785 1.00 62.10 108 VAL B C 1
ATOM 2907 O O . VAL B 1 108 ? -18.254 -9.496 21.677 1.00 63.69 108 VAL B O 1
ATOM 2911 N N . GLY B 1 109 ? -18.128 -11.548 20.767 1.00 61.70 109 GLY B N 1
ATOM 2912 C CA . GLY B 1 109 ? -18.339 -11.072 19.401 1.00 62.71 109 GLY B CA 1
ATOM 2913 C C . GLY B 1 109 ? -19.658 -11.567 18.855 1.00 61.85 109 GLY B C 1
ATOM 2914 O O . GLY B 1 109 ? -19.690 -12.343 17.900 1.00 61.79 109 GLY B O 1
ATOM 2915 N N . GLY B 1 110 ? -20.746 -11.114 19.474 1.00 61.38 110 GLY B N 1
ATOM 2916 C CA . GLY B 1 110 ? -22.093 -11.552 19.119 1.00 60.07 110 GLY B CA 1
ATOM 2917 C C . GLY B 1 110 ? -22.557 -12.657 20.039 1.00 57.92 110 GLY B C 1
ATOM 2918 O O . GLY B 1 110 ? -23.604 -13.261 19.812 1.00 57.33 110 GLY B O 1
ATOM 2919 N N . HIS B 1 111 ? -21.759 -12.917 21.075 1.00 57.12 111 HIS B N 1
ATOM 2920 C CA . HIS B 1 111 ? -22.046 -13.945 22.073 1.00 55.02 111 HIS B CA 1
ATOM 2921 C C . HIS B 1 111 ? -22.747 -13.352 23.281 1.00 54.78 111 HIS B C 1
ATOM 2922 O O . HIS B 1 111 ? -22.440 -12.248 23.713 1.00 55.43 111 HIS B O 1
ATOM 2929 N N . GLU B 1 112 ? -23.689 -14.107 23.825 1.00 54.00 112 GLU B N 1
ATOM 2930 C CA . GLU B 1 112 ? -24.567 -13.617 24.890 1.00 54.46 112 GLU B CA 1
ATOM 2931 C C . GLU B 1 112 ? -23.776 -13.091 26.095 1.00 54.54 112 GLU B C 1
ATOM 2932 O O . GLU B 1 112 ? -22.849 -13.747 26.584 1.00 53.96 112 GLU B O 1
ATOM 2938 N N . VAL B 1 113 ? -24.148 -11.895 26.543 1.00 55.30 113 VAL B N 1
ATOM 2939 C CA . VAL B 1 113 ? -23.487 -11.215 27.662 1.00 55.80 113 VAL B CA 1
ATOM 2940 C C . VAL B 1 113 ? -24.368 -11.377 28.899 1.00 55.48 113 VAL B C 1
ATOM 2941 O O . VAL B 1 113 ? -25.577 -11.140 28.821 1.00 55.94 113 VAL B O 1
ATOM 2945 N N . PRO B 1 114 ? -23.774 -11.777 30.041 1.00 55.01 114 PRO B N 1
ATOM 2946 C CA . PRO B 1 114 ? -24.574 -11.945 31.250 1.00 54.92 114 PRO B CA 1
ATOM 2947 C C . PRO B 1 114 ? -25.446 -10.724 31.492 1.00 56.00 114 PRO B C 1
ATOM 2948 O O . PRO B 1 114 ? -24.931 -9.603 31.528 1.00 57.24 114 PRO B O 1
ATOM 2952 N N . ARG B 1 115 ? -26.756 -10.937 31.604 1.00 55.83 115 ARG B N 1
ATOM 2953 C CA . ARG B 1 115 ? -27.673 -9.854 31.959 1.00 57.27 115 ARG B CA 1
ATOM 2954 C C . ARG B 1 115 ? -27.646 -9.680 33.462 1.00 57.93 115 ARG B C 1
ATOM 2955 O O . ARG B 1 115 ? -28.000 -10.590 34.204 1.00 57.71 115 ARG B O 1
ATOM 2963 N N . ILE B 1 116 ? -27.200 -8.513 33.903 1.00 59.24 116 ILE B N 1
ATOM 2964 C CA . ILE B 1 116 ? -27.081 -8.235 35.318 1.00 60.33 116 ILE B CA 1
ATOM 2965 C C . ILE B 1 116 ? -28.425 -7.781 35.873 1.00 61.51 116 ILE B C 1
ATOM 2966 O O . ILE B 1 116 ? -29.083 -6.897 35.324 1.00 62.32 116 ILE B O 1
ATOM 2971 N N . THR B 1 117 ? -28.824 -8.422 36.964 1.00 61.79 117 THR B N 1
ATOM 2972 C CA . THR B 1 117 ? -30.186 -8.344 37.458 1.00 62.93 117 THR B CA 1
ATOM 2973 C C . THR B 1 117 ? -30.193 -8.640 38.955 1.00 63.87 117 THR B C 1
ATOM 2974 O O . THR B 1 117 ? -29.276 -9.275 39.468 1.00 63.25 117 THR B O 1
ATOM 2978 N N . GLU B 1 118 ? -31.207 -8.153 39.658 1.00 65.85 118 GLU B N 1
ATOM 2979 C CA . GLU B 1 118 ? -31.308 -8.416 41.086 1.00 67.99 118 GLU B CA 1
ATOM 2980 C C . GLU B 1 118 ? -32.274 -9.573 41.363 1.00 67.24 118 GLU B C 1
ATOM 2981 O O . GLU B 1 118 ? -33.045 -9.552 42.325 1.00 68.80 118 GLU B O 1
ATOM 2987 N N . SER B 1 119 ? -32.211 -10.588 40.505 1.00 65.04 119 SER B N 1
ATOM 2988 C CA . SER B 1 119 ? -32.949 -11.827 40.699 1.00 64.11 119 SER B CA 1
ATOM 2989 C C . SER B 1 119 ? -32.428 -12.553 41.947 1.00 64.46 119 SER B C 1
ATOM 2990 O O . SER B 1 119 ? -31.236 -12.497 42.259 1.00 63.97 119 SER B O 1
ATOM 2993 N N . TYR B 1 120 ? -33.338 -13.226 42.648 1.00 65.14 120 TYR B N 1
ATOM 2994 C CA . TYR B 1 120 ? -33.082 -13.816 43.963 1.00 66.23 120 TYR B CA 1
ATOM 2995 C C . TYR B 1 120 ? -31.846 -14.717 44.012 1.00 64.92 120 TYR B C 1
ATOM 2996 O O . TYR B 1 120 ? -31.835 -15.794 43.433 1.00 63.73 120 TYR B O 1
ATOM 3005 N N . GLY B 1 121 ? -30.807 -14.259 44.704 1.00 65.92 121 GLY B N 1
ATOM 3006 C CA . GLY B 1 121 ? -29.567 -15.016 44.849 1.00 65.14 121 GLY B CA 1
ATOM 3007 C C . GLY B 1 121 ? -28.357 -14.418 44.145 1.00 64.66 121 GLY B C 1
ATOM 3008 O O . GLY B 1 121 ? -27.243 -14.914 44.305 1.00 64.48 121 GLY B O 1
ATOM 3009 N N . TRP B 1 122 ? -28.568 -13.343 43.388 1.00 64.68 122 TRP B N 1
ATOM 3010 C CA . TRP B 1 122 ? -27.523 -12.728 42.558 1.00 64.19 122 TRP B CA 1
ATOM 3011 C C . TRP B 1 122 ? -26.162 -12.497 43.216 1.00 64.89 122 TRP B C 1
ATOM 3012 O O . TRP B 1 122 ? -25.134 -12.625 42.565 1.00 63.88 122 TRP B O 1
ATOM 3023 N N . ASN B 1 123 ? -26.163 -12.143 44.498 1.00 66.91 123 ASN B N 1
ATOM 3024 C CA . ASN B 1 123 ? -24.922 -11.914 45.257 1.00 67.94 123 ASN B CA 1
ATOM 3025 C C . ASN B 1 123 ? -24.019 -13.144 45.334 1.00 66.67 123 ASN B C 1
ATOM 3026 O O . ASN B 1 123 ? -22.791 -13.031 45.402 1.00 66.71 123 ASN B O 1
ATOM 3031 N N . ILE B 1 124 ? -24.651 -14.312 45.308 1.00 65.47 124 ILE B N 1
ATOM 3032 C CA . ILE B 1 124 ? -23.967 -15.603 45.335 1.00 64.34 124 ILE B CA 1
ATOM 3033 C C . ILE B 1 124 ? -23.340 -15.947 43.971 1.00 62.20 124 ILE B C 1
ATOM 3034 O O . ILE B 1 124 ? -22.435 -16.785 43.887 1.00 61.60 124 ILE B O 1
ATOM 3039 N N . VAL B 1 125 ? -23.799 -15.252 42.927 1.00 61.02 125 VAL B N 1
ATOM 3040 C CA . VAL B 1 125 ? -23.361 -15.473 41.554 1.00 58.92 125 VAL B CA 1
ATOM 3041 C C . VAL B 1 125 ? -22.138 -14.621 41.217 1.00 59.20 125 VAL B C 1
ATOM 3042 O O . VAL B 1 125 ? -22.175 -13.395 41.344 1.00 60.04 125 VAL B O 1
ATOM 3046 N N . LYS B 1 126 ? -21.063 -15.277 40.776 1.00 58.43 126 LYS B N 1
ATOM 3047 C CA . LYS B 1 126 ? -19.886 -14.571 40.240 1.00 58.63 126 LYS B CA 1
ATOM 3048 C C . LYS B 1 126 ? -19.689 -14.831 38.733 1.00 57.01 126 LYS B C 1
ATOM 3049 O O . LYS B 1 126 ? -19.241 -15.907 38.332 1.00 56.10 126 LYS B O 1
ATOM 3055 N N . PHE B 1 127 ? -20.033 -13.841 37.910 1.00 56.85 127 PHE B N 1
ATOM 3056 C CA . PHE B 1 127 ? -19.776 -13.891 36.470 1.00 55.80 127 PHE B CA 1
ATOM 3057 C C . PHE B 1 127 ? -18.343 -13.489 36.162 1.00 56.82 127 PHE B C 1
ATOM 3058 O O . PHE B 1 127 ? -17.735 -12.720 36.900 1.00 58.42 127 PHE B O 1
ATOM 3066 N N . LYS B 1 128 ? -17.811 -14.027 35.071 1.00 56.60 128 LYS B N 1
ATOM 3067 C CA . LYS B 1 128 ? -16.572 -13.552 34.453 1.00 57.90 128 LYS B CA 1
ATOM 3068 C C . LYS B 1 128 ? -16.679 -13.840 32.963 1.00 56.98 128 LYS B C 1
ATOM 3069 O O . LYS B 1 128 ? -16.958 -14.975 32.565 1.00 55.86 128 LYS B O 1
ATOM 3075 N N . SER B 1 129 ? -16.492 -12.800 32.152 1.00 57.78 129 SER B N 1
ATOM 3076 C CA . SER B 1 129 ? -16.574 -12.910 30.699 1.00 57.20 129 SER B CA 1
ATOM 3077 C C . SER B 1 129 ? -15.192 -13.099 30.094 1.00 58.12 129 SER B C 1
ATOM 3078 O O . SER B 1 129 ? -14.198 -13.184 30.821 1.00 58.74 129 SER B O 1
ATOM 3081 N N . ARG B 1 130 ? -15.143 -13.172 28.762 1.00 58.39 130 ARG B N 1
ATOM 3082 C CA . ARG B 1 130 ? -13.904 -13.418 28.004 1.00 59.65 130 ARG B CA 1
ATOM 3083 C C . ARG B 1 130 ? -13.176 -14.671 28.508 1.00 59.57 130 ARG B C 1
ATOM 3084 O O . ARG B 1 130 ? -11.956 -14.789 28.391 1.00 60.91 130 ARG B O 1
ATOM 3092 N N . VAL B 1 131 ? -13.934 -15.592 29.086 1.00 58.37 131 VAL B N 1
ATOM 3093 C CA . VAL B 1 131 ? -13.396 -16.851 29.559 1.00 58.26 131 VAL B CA 1
ATOM 3094 C C . VAL B 1 131 ? -13.638 -17.881 28.475 1.00 57.61 131 VAL B C 1
ATOM 3095 O O . VAL B 1 131 ? -14.709 -17.904 27.867 1.00 56.68 131 VAL B O 1
ATOM 3099 N N . ASP B 1 132 ? -12.635 -18.714 28.214 1.00 58.59 132 ASP B N 1
ATOM 3100 C CA . ASP B 1 132 ? -12.812 -19.874 27.341 1.00 58.30 132 ASP B CA 1
ATOM 3101 C C . ASP B 1 132 ? -12.780 -21.124 28.197 1.00 58.38 132 ASP B C 1
ATOM 3102 O O . ASP B 1 132 ? -11.807 -21.370 28.924 1.00 59.46 132 ASP B O 1
ATOM 3107 N N . ILE B 1 133 ? -13.860 -21.899 28.104 1.00 57.71 133 ILE B N 1
ATOM 3108 C CA . ILE B 1 133 ? -14.088 -23.061 28.963 1.00 57.88 133 ILE B CA 1
ATOM 3109 C C . ILE B 1 133 ? -12.991 -24.102 28.770 1.00 58.83 133 ILE B C 1
ATOM 3110 O O . ILE B 1 133 ? -12.398 -24.583 29.742 1.00 59.84 133 ILE B O 1
ATOM 3115 N N . HIS B 1 134 ? -12.731 -24.428 27.507 1.00 59.02 134 HIS B N 1
ATOM 3116 C CA . HIS B 1 134 ? -11.822 -25.500 27.128 1.00 60.18 134 HIS B CA 1
ATOM 3117 C C . HIS B 1 134 ? -10.409 -25.338 27.690 1.00 61.85 134 HIS B C 1
ATOM 3118 O O . HIS B 1 134 ? -9.705 -26.324 27.915 1.00 62.84 134 HIS B O 1
ATOM 3125 N N . THR B 1 135 ? -10.008 -24.094 27.931 1.00 62.43 135 THR B N 1
ATOM 3126 C CA . THR B 1 135 ? -8.693 -23.801 28.504 1.00 64.16 135 THR B CA 1
ATOM 3127 C C . THR B 1 135 ? -8.823 -23.025 29.820 1.00 64.06 135 THR B C 1
ATOM 3128 O O . THR B 1 135 ? -8.107 -22.054 30.063 1.00 65.31 135 THR B O 1
ATOM 3132 N N . LEU B 1 136 ? -9.758 -23.460 30.656 1.00 62.79 136 LEU B N 1
ATOM 3133 C CA . LEU B 1 136 ? -9.948 -22.893 31.979 1.00 62.85 136 LEU B CA 1
ATOM 3134 C C . LEU B 1 136 ? -9.548 -23.950 33.010 1.00 63.49 136 LEU B C 1
ATOM 3135 O O . LEU B 1 136 ? -10.212 -24.980 33.125 1.00 62.72 136 LEU B O 1
ATOM 3140 N N . PRO B 1 137 ? -8.449 -23.707 33.752 1.00 65.13 137 PRO B N 1
ATOM 3141 C CA . PRO B 1 137 ? -7.965 -24.656 34.759 1.00 66.00 137 PRO B CA 1
ATOM 3142 C C . PRO B 1 137 ? -9.084 -25.174 35.659 1.00 64.78 137 PRO B C 1
ATOM 3143 O O . PRO B 1 137 ? -9.928 -24.396 36.108 1.00 64.12 137 PRO B O 1
ATOM 3147 N N . VAL B 1 138 ? -9.088 -26.484 35.896 1.00 64.74 138 VAL B N 1
ATOM 3148 C CA . VAL B 1 138 ? -10.143 -27.139 36.671 1.00 63.69 138 VAL B CA 1
ATOM 3149 C C . VAL B 1 138 ? -10.137 -26.661 38.121 1.00 64.53 138 VAL B C 1
ATOM 3150 O O . VAL B 1 138 ? -9.076 -26.474 38.720 1.00 66.17 138 VAL B O 1
ATOM 3154 N N . GLU B 1 139 ? -11.336 -26.464 38.659 1.00 63.33 139 GLU B N 1
ATOM 3155 C CA . GLU B 1 139 ? -11.541 -26.026 40.028 1.00 64.09 139 GLU B CA 1
ATOM 3156 C C . GLU B 1 139 ? -12.463 -27.029 40.708 1.00 63.40 139 GLU B C 1
ATOM 3157 O O . GLU B 1 139 ? -13.174 -27.768 40.025 1.00 62.39 139 GLU B O 1
ATOM 3163 N N . ARG B 1 140 ? -12.455 -27.059 42.039 1.00 64.02 140 ARG B N 1
ATOM 3164 C CA . ARG B 1 140 ? -13.332 -27.976 42.776 1.00 63.67 140 ARG B CA 1
ATOM 3165 C C . ARG B 1 140 ? -14.782 -27.488 42.750 1.00 61.16 140 ARG B C 1
ATOM 3166 O O . ARG B 1 140 ? -15.059 -26.299 42.945 1.00 60.74 140 ARG B O 1
ATOM 3174 N N . THR B 1 141 ? -15.693 -28.418 42.468 1.00 59.18 141 THR B N 1
ATOM 3175 C CA . THR B 1 141 ? -17.105 -28.111 42.355 1.00 56.91 141 THR B CA 1
ATOM 3176 C C . THR B 1 141 ? -17.945 -29.260 42.880 1.00 56.47 141 THR B C 1
ATOM 3177 O O . THR B 1 141 ? -17.500 -30.408 42.894 1.00 56.78 141 THR B O 1
ATOM 3181 N N . ASP B 1 142 ? -19.159 -28.927 43.316 1.00 55.53 142 ASP B N 1
ATOM 3182 C CA . ASP B 1 142 ? -20.194 -29.908 43.619 1.00 54.97 142 ASP B CA 1
ATOM 3183 C C . ASP B 1 142 ? -21.078 -30.183 42.400 1.00 52.61 142 ASP B C 1
ATOM 3184 O O . ASP B 1 142 ? -21.569 -31.300 42.249 1.00 52.50 142 ASP B O 1
ATOM 3189 N N . VAL B 1 143 ? -21.281 -29.173 41.545 1.00 50.62 143 VAL B N 1
ATOM 3190 C CA . VAL B 1 143 ? -22.121 -29.313 40.342 1.00 48.19 143 VAL B CA 1
ATOM 3191 C C . VAL B 1 143 ? -21.536 -28.693 39.052 1.00 46.84 143 VAL B C 1
ATOM 3192 O O . VAL B 1 143 ? -21.298 -27.486 38.974 1.00 46.94 143 VAL B O 1
ATOM 3196 N N . ILE B 1 144 ? -21.362 -29.522 38.025 1.00 45.61 144 ILE B N 1
ATOM 3197 C CA . ILE B 1 144 ? -20.870 -29.071 36.721 1.00 43.84 144 ILE B CA 1
ATOM 3198 C C . ILE B 1 144 ? -22.010 -28.853 35.737 1.00 42.52 144 ILE B C 1
ATOM 3199 O O . ILE B 1 144 ? -22.627 -29.807 35.282 1.00 42.34 144 ILE B O 1
ATOM 3204 N N . MET B 1 145 ? -22.280 -27.604 35.391 1.00 41.97 145 MET B N 1
ATOM 3205 C CA . MET B 1 145 ? -23.315 -27.306 34.412 1.00 41.03 145 MET B CA 1
ATOM 3206 C C . MET B 1 145 ? -22.693 -26.777 33.157 1.00 40.62 145 MET B C 1
ATOM 3207 O O . MET B 1 145 ? -21.844 -25.885 33.209 1.00 41.39 145 MET B O 1
ATOM 3212 N N . CYS B 1 146 ? -23.141 -27.304 32.025 1.00 40.08 146 CYS B N 1
ATOM 3213 C CA . CYS B 1 146 ? -22.692 -26.816 30.738 1.00 39.71 146 CYS B CA 1
ATOM 3214 C C . CYS B 1 146 ? -23.796 -26.872 29.698 1.00 38.79 146 CYS B C 1
ATOM 3215 O O . CYS B 1 146 ? -24.257 -27.944 29.336 1.00 38.65 146 CYS B O 1
ATOM 3218 N N . ASP B 1 147 ? -24.197 -25.708 29.211 1.00 38.78 147 ASP B N 1
ATOM 3219 C CA . ASP B 1 147 ? -25.263 -25.608 28.236 1.00 38.56 147 ASP B CA 1
ATOM 3220 C C . ASP B 1 147 ? -24.721 -25.207 26.852 1.00 38.91 147 ASP B C 1
ATOM 3221 O O . ASP B 1 147 ? -25.436 -24.622 26.040 1.00 39.14 147 ASP B O 1
ATOM 3226 N N . VAL B 1 148 ? -23.460 -25.535 26.582 1.00 39.62 148 VAL B N 1
ATOM 3227 C CA . VAL B 1 148 ? -22.794 -25.123 25.333 1.00 40.47 148 VAL B CA 1
ATOM 3228 C C . VAL B 1 148 ? -23.104 -26.085 24.175 1.00 40.67 148 VAL B C 1
ATOM 3229 O O . VAL B 1 148 ? -23.206 -27.294 24.376 1.00 40.80 148 VAL B O 1
ATOM 3233 N N . GLY B 1 149 ? -23.246 -25.542 22.970 1.00 41.40 149 GLY B N 1
ATOM 3234 C CA . GLY B 1 149 ? -23.405 -26.355 21.763 1.00 41.99 149 GLY B CA 1
ATOM 3235 C C . GLY B 1 149 ? -24.067 -25.569 20.650 1.00 42.75 149 GLY B C 1
ATOM 3236 O O . GLY B 1 149 ? -25.290 -25.404 20.640 1.00 42.62 149 GLY B O 1
ATOM 3237 N N . GLU B 1 150 ? -23.255 -25.067 19.721 1.00 43.77 150 GLU B N 1
ATOM 3238 C CA . GLU B 1 150 ? -23.745 -24.270 18.590 1.00 44.55 150 GLU B CA 1
ATOM 3239 C C . GLU B 1 150 ? -24.177 -25.182 17.437 1.00 44.14 150 GLU B C 1
ATOM 3240 O O . GLU B 1 150 ? -23.406 -26.034 16.989 1.00 44.42 150 GLU B O 1
ATOM 3246 N N . SER B 1 151 ? -25.409 -24.993 16.969 1.00 43.46 151 SER B N 1
ATOM 3247 C CA . SER B 1 151 ? -25.991 -25.830 15.920 1.00 43.47 151 SER B CA 1
ATOM 3248 C C . SER B 1 151 ? -25.355 -25.594 14.551 1.00 44.32 151 SER B C 1
ATOM 3249 O O . SER B 1 151 ? -24.580 -24.651 14.371 1.00 44.93 151 SER B O 1
ATOM 3252 N N . SER B 1 152 ? -25.702 -26.460 13.597 1.00 44.13 152 SER B N 1
ATOM 3253 C CA . SER B 1 152 ? -25.199 -26.402 12.224 1.00 45.07 152 SER B CA 1
ATOM 3254 C C . SER B 1 152 ? -25.994 -27.382 11.355 1.00 45.22 152 SER B C 1
ATOM 3255 O O . SER B 1 152 ? -26.535 -28.352 11.873 1.00 44.74 152 SER B O 1
ATOM 3258 N N . PRO B 1 153 ? -26.100 -27.120 10.038 1.00 46.13 153 PRO B N 1
ATOM 3259 C CA . PRO B 1 153 ? -26.752 -28.085 9.138 1.00 46.65 153 PRO B CA 1
ATOM 3260 C C . PRO B 1 153 ? -25.947 -29.376 8.943 1.00 46.88 153 PRO B C 1
ATOM 3261 O O . PRO B 1 153 ? -26.502 -30.405 8.505 1.00 46.82 153 PRO B O 1
ATOM 3265 N N . LYS B 1 154 ? -24.652 -29.299 9.262 1.00 46.79 154 LYS B N 1
ATOM 3266 C CA . LYS B 1 154 ? -23.731 -30.416 9.143 1.00 47.04 154 LYS B CA 1
ATOM 3267 C C . LYS B 1 154 ? -23.692 -31.155 10.469 1.00 45.81 154 LYS B C 1
ATOM 3268 O O . LYS B 1 154 ? -23.103 -30.680 11.445 1.00 45.66 154 LYS B O 1
ATOM 3274 N N . TRP B 1 155 ? -24.340 -32.313 10.517 1.00 45.53 155 TRP B N 1
ATOM 3275 C CA . TRP B 1 155 ? -24.440 -33.078 11.769 1.00 44.22 155 TRP B CA 1
ATOM 3276 C C . TRP B 1 155 ? -23.060 -33.449 12.330 1.00 44.75 155 TRP B C 1
ATOM 3277 O O . TRP B 1 155 ? -22.902 -33.591 13.542 1.00 43.99 155 TRP B O 1
ATOM 3288 N N . SER B 1 156 ? -22.072 -33.614 11.441 1.00 46.22 156 SER B N 1
ATOM 3289 C CA . SER B 1 156 ? -20.718 -33.995 11.846 1.00 46.87 156 SER B CA 1
ATOM 3290 C C . SER B 1 156 ? -20.081 -32.844 12.591 1.00 46.66 156 SER B C 1
ATOM 3291 O O . SER B 1 156 ? -19.442 -33.047 13.637 1.00 46.73 156 SER B O 1
ATOM 3294 N N . VAL B 1 157 ? -20.284 -31.636 12.068 1.00 46.62 157 VAL B N 1
ATOM 3295 C CA . VAL B 1 157 ? -19.802 -30.427 12.731 1.00 46.50 157 VAL B CA 1
ATOM 3296 C C . VAL B 1 157 ? -20.489 -30.318 14.103 1.00 44.94 157 VAL B C 1
ATOM 3297 O O . VAL B 1 157 ? -19.829 -30.052 15.112 1.00 44.70 157 VAL B O 1
ATOM 3301 N N . GLU B 1 158 ? -21.796 -30.583 14.135 1.00 43.82 158 GLU B N 1
ATOM 3302 C CA . GLU B 1 158 ? -22.539 -30.637 15.400 1.00 42.38 158 GLU B CA 1
ATOM 3303 C C . GLU B 1 158 ? -22.010 -31.728 16.327 1.00 41.78 158 GLU B C 1
ATOM 3304 O O . GLU B 1 158 ? -21.991 -31.549 17.548 1.00 41.12 158 GLU B O 1
ATOM 3310 N N . SER B 1 159 ? -21.565 -32.844 15.748 1.00 42.18 159 SER B N 1
ATOM 3311 C CA . SER B 1 159 ? -21.083 -33.965 16.544 1.00 42.33 159 SER B CA 1
ATOM 3312 C C . SER B 1 159 ? -19.697 -33.678 17.116 1.00 42.90 159 SER B C 1
ATOM 3313 O O . SER B 1 159 ? -19.451 -33.908 18.301 1.00 41.75 159 SER B O 1
ATOM 3316 N N . GLU B 1 160 ? -18.808 -33.163 16.265 1.00 44.39 160 GLU B N 1
ATOM 3317 C CA . GLU B 1 160 ? -17.459 -32.783 16.681 1.00 45.76 160 GLU B CA 1
ATOM 3318 C C . GLU B 1 160 ? -17.523 -31.743 17.792 1.00 44.35 160 GLU B C 1
ATOM 3319 O O . GLU B 1 160 ? -16.776 -31.817 18.769 1.00 44.88 160 GLU B O 1
ATOM 3325 N N . ARG B 1 161 ? -18.428 -30.781 17.632 1.00 42.86 161 ARG B N 1
ATOM 3326 C CA . ARG B 1 161 ? -18.767 -29.834 18.685 1.00 41.35 161 ARG B CA 1
ATOM 3327 C C . ARG B 1 161 ? -19.197 -30.515 20.003 1.00 40.60 161 ARG B C 1
ATOM 3328 O O . ARG B 1 161 ? -18.811 -30.070 21.089 1.00 40.59 161 ARG B O 1
ATOM 3336 N N . THR B 1 162 ? -19.983 -31.591 19.906 1.00 40.01 162 THR B N 1
ATOM 3337 C CA . THR B 1 162 ? -20.509 -32.282 21.103 1.00 39.18 162 THR B CA 1
ATOM 3338 C C . THR B 1 162 ? -19.432 -33.062 21.870 1.00 39.86 162 THR B C 1
ATOM 3339 O O . THR B 1 162 ? -19.548 -33.272 23.081 1.00 39.82 162 THR B O 1
ATOM 3343 N N . ILE B 1 163 ? -18.389 -33.485 21.160 1.00 40.79 163 ILE B N 1
ATOM 3344 C CA . ILE B 1 163 ? -17.341 -34.290 21.762 1.00 41.56 163 ILE B CA 1
ATOM 3345 C C . ILE B 1 163 ? -16.416 -33.421 22.597 1.00 42.26 163 ILE B C 1
ATOM 3346 O O . ILE B 1 163 ? -16.063 -33.785 23.723 1.00 42.74 163 ILE B O 1
ATOM 3351 N N . LYS B 1 164 ? -16.061 -32.257 22.060 1.00 42.52 164 LYS B N 1
ATOM 3352 C CA . LYS B 1 164 ? -15.262 -31.277 22.802 1.00 42.88 164 LYS B CA 1
ATOM 3353 C C . LYS B 1 164 ? -15.898 -30.966 24.150 1.00 41.87 164 LYS B C 1
ATOM 3354 O O . LYS B 1 164 ? -15.189 -30.695 25.111 1.00 42.83 164 LYS B O 1
ATOM 3360 N N . ILE B 1 165 ? -17.225 -31.032 24.221 1.00 40.45 165 ILE B N 1
ATOM 3361 C CA . ILE B 1 165 ? -17.937 -30.778 25.474 1.00 39.94 165 ILE B CA 1
ATOM 3362 C C . ILE B 1 165 ? -17.986 -31.984 26.429 1.00 40.77 165 ILE B C 1
ATOM 3363 O O . ILE B 1 165 ? -18.031 -31.828 27.666 1.00 40.33 165 ILE B O 1
ATOM 3368 N N . LEU B 1 166 ? -17.965 -33.182 25.853 1.00 41.83 166 LEU B N 1
ATOM 3369 C CA . LEU B 1 166 ? -17.877 -34.392 26.660 1.00 43.15 166 LEU B CA 1
ATOM 3370 C C . LEU B 1 166 ? -16.471 -34.579 27.223 1.00 45.27 166 LEU B C 1
ATOM 3371 O O . LEU B 1 166 ? -16.316 -35.037 28.361 1.00 45.46 166 LEU B O 1
ATOM 3376 N N . GLU B 1 167 ? -15.462 -34.212 26.423 1.00 47.03 167 GLU B N 1
ATOM 3377 C CA . GLU B 1 167 ? -14.061 -34.192 26.860 1.00 49.91 167 GLU B CA 1
ATOM 3378 C C . GLU B 1 167 ? -13.842 -33.111 27.910 1.00 50.41 167 GLU B C 1
ATOM 3379 O O . GLU B 1 167 ? -12.987 -33.243 28.792 1.00 51.58 167 GLU B O 1
ATOM 3385 N N . LEU B 1 168 ? -14.633 -32.047 27.808 1.00 49.95 168 LEU B N 1
ATOM 3386 C CA . LEU B 1 168 ? -14.611 -30.971 28.783 1.00 50.37 168 LEU B CA 1
ATOM 3387 C C . LEU B 1 168 ? -15.199 -31.424 30.106 1.00 50.85 168 LEU B C 1
ATOM 3388 O O . LEU B 1 168 ? -14.716 -31.025 31.161 1.00 51.81 168 LEU B O 1
ATOM 3393 N N . LEU B 1 169 ? -16.235 -32.256 30.043 1.00 51.00 169 LEU B N 1
ATOM 3394 C CA . LEU B 1 169 ? -16.926 -32.715 31.241 1.00 51.46 169 LEU B CA 1
ATOM 3395 C C . LEU B 1 169 ? -16.164 -33.847 31.920 1.00 53.26 169 LEU B C 1
ATOM 3396 O O . LEU B 1 169 ? -16.180 -33.970 33.145 1.00 53.75 169 LEU B O 1
ATOM 3401 N N . GLU B 1 170 ? -15.497 -34.673 31.120 1.00 54.48 170 GLU B N 1
ATOM 3402 C CA . GLU B 1 170 ? -14.644 -35.723 31.654 1.00 56.65 170 GLU B CA 1
ATOM 3403 C C . GLU B 1 170 ? -13.499 -35.109 32.471 1.00 57.94 170 GLU B C 1
ATOM 3404 O O . GLU B 1 170 ? -13.263 -35.494 33.617 1.00 58.80 170 GLU B O 1
ATOM 3410 N N . LYS B 1 171 ? -12.816 -34.138 31.869 1.00 58.03 171 LYS B N 1
ATOM 3411 C CA . LYS B 1 171 ? -11.725 -33.420 32.513 1.00 59.08 171 LYS B CA 1
ATOM 3412 C C . LYS B 1 171 ? -12.201 -32.886 33.857 1.00 58.70 171 LYS B C 1
ATOM 3413 O O . LYS B 1 171 ? -11.618 -33.204 34.885 1.00 60.41 171 LYS B O 1
ATOM 3419 N N . TRP B 1 172 ? -13.287 -32.119 33.842 1.00 56.89 172 TRP B N 1
ATOM 3420 C CA . TRP B 1 172 ? -13.839 -31.511 35.050 1.00 56.53 172 TRP B CA 1
ATOM 3421 C C . TRP B 1 172 ? -14.336 -32.543 36.046 1.00 57.34 172 TRP B C 1
ATOM 3422 O O . TRP B 1 172 ? -14.316 -32.312 37.253 1.00 58.16 172 TRP B O 1
ATOM 3433 N N . LYS B 1 173 ? -14.778 -33.683 35.529 1.00 57.50 173 LYS B N 1
ATOM 3434 C CA . LYS B 1 173 ? -15.370 -34.736 36.345 1.00 58.40 173 LYS B CA 1
ATOM 3435 C C . LYS B 1 173 ? -14.290 -35.626 36.988 1.00 60.58 173 LYS B C 1
ATOM 3436 O O . LYS B 1 173 ? -14.494 -36.186 38.065 1.00 61.44 173 LYS B O 1
ATOM 3442 N N . VAL B 1 174 ? -13.137 -35.734 36.331 1.00 61.75 174 VAL B N 1
ATOM 3443 C CA . VAL B 1 174 ? -11.995 -36.467 36.878 1.00 63.96 174 VAL B CA 1
ATOM 3444 C C . VAL B 1 174 ? -11.543 -35.851 38.192 1.00 65.19 174 VAL B C 1
ATOM 3445 O O . VAL B 1 174 ? -11.204 -36.576 39.129 1.00 67.25 174 VAL B O 1
ATOM 3449 N N . LYS B 1 175 ? -11.555 -34.520 38.264 1.00 64.22 175 LYS B N 1
ATOM 3450 C CA . LYS B 1 175 ? -11.174 -33.813 39.492 1.00 65.09 175 LYS B CA 1
ATOM 3451 C C . LYS B 1 175 ? -12.259 -33.918 40.554 1.00 64.36 175 LYS B C 1
ATOM 3452 O O . LYS B 1 175 ? -11.962 -34.021 41.742 1.00 65.97 175 LYS B O 1
ATOM 3458 N N . ASN B 1 176 ? -13.516 -33.893 40.118 1.00 61.89 176 ASN B N 1
ATOM 3459 C CA . ASN B 1 176 ? -14.650 -33.952 41.035 1.00 61.01 176 ASN B CA 1
ATOM 3460 C C . ASN B 1 176 ? -15.534 -35.155 40.717 1.00 60.02 176 ASN B C 1
ATOM 3461 O O . ASN B 1 176 ? -16.569 -35.020 40.058 1.00 58.36 176 ASN B O 1
ATOM 3466 N N . PRO B 1 177 ? -15.122 -36.344 41.187 1.00 61.05 177 PRO B N 1
ATOM 3467 C CA . PRO B 1 177 ? -15.843 -37.552 40.819 1.00 60.32 177 PRO B CA 1
ATOM 3468 C C . PRO B 1 177 ? -17.230 -37.580 41.452 1.00 59.28 177 PRO B C 1
ATOM 3469 O O . PRO B 1 177 ? -18.145 -38.185 40.893 1.00 58.41 177 PRO B O 1
ATOM 3473 N N . SER B 1 178 ? -17.379 -36.908 42.593 1.00 59.17 178 SER B N 1
ATOM 3474 C CA . SER B 1 178 ? -18.614 -36.959 43.370 1.00 58.45 178 SER B CA 1
ATOM 3475 C C . SER B 1 178 ? -19.646 -35.912 42.937 1.00 55.80 178 SER B C 1
ATOM 3476 O O . SER B 1 178 ? -20.705 -35.790 43.555 1.00 55.96 178 SER B O 1
ATOM 3479 N N . ALA B 1 179 ? -19.350 -35.185 41.863 1.00 53.22 179 ALA B N 1
ATOM 3480 C CA . ALA B 1 179 ? -20.192 -34.060 41.430 1.00 50.98 179 ALA B CA 1
ATOM 3481 C C . ALA B 1 179 ? -21.361 -34.412 40.481 1.00 49.05 179 ALA B C 1
ATOM 3482 O O . ALA B 1 179 ? -21.183 -35.129 39.487 1.00 48.18 179 ALA B O 1
ATOM 3484 N N . ASP B 1 180 ? -22.550 -33.884 40.793 1.00 47.80 180 ASP B N 1
ATOM 3485 C CA . ASP B 1 180 ? -23.705 -33.961 39.894 1.00 45.49 180 ASP B CA 1
ATOM 3486 C C . ASP B 1 180 ? -23.405 -33.122 38.666 1.00 43.35 180 ASP B C 1
ATOM 3487 O O . ASP B 1 180 ? -22.641 -32.162 38.756 1.00 43.65 180 ASP B O 1
ATOM 3492 N N . PHE B 1 181 ? -23.984 -33.478 37.521 1.00 40.92 181 PHE B N 1
ATOM 3493 C CA . PHE B 1 181 ? -23.761 -32.712 36.302 1.00 38.86 181 PHE B CA 1
ATOM 3494 C C . PHE B 1 181 ? -25.018 -32.566 35.443 1.00 37.74 181 PHE B C 1
ATOM 3495 O O . PHE B 1 181 ? -25.871 -33.446 35.433 1.00 37.94 181 PHE B O 1
ATOM 3503 N N . VAL B 1 182 ? -25.132 -31.438 34.746 1.00 36.76 182 VAL B N 1
ATOM 3504 C CA . VAL B 1 182 ? -26.096 -31.264 33.658 1.00 35.58 182 VAL B CA 1
ATOM 3505 C C . VAL B 1 182 ? -25.300 -30.767 32.452 1.00 34.96 182 VAL B C 1
ATOM 3506 O O . VAL B 1 182 ? -24.667 -29.711 32.518 1.00 35.06 182 VAL B O 1
ATOM 3510 N N . VAL B 1 183 ? -25.327 -31.524 31.361 1.00 34.53 183 VAL B N 1
ATOM 3511 C CA . VAL B 1 183 ? -24.539 -31.176 30.186 1.00 34.25 183 VAL B CA 1
ATOM 3512 C C . VAL B 1 183 ? -25.340 -31.309 28.888 1.00 33.57 183 VAL B C 1
ATOM 3513 O O . VAL B 1 183 ? -25.956 -32.351 28.620 1.00 33.49 183 VAL B O 1
ATOM 3517 N N . LYS B 1 184 ? -25.329 -30.250 28.085 1.00 33.24 184 LYS B N 1
ATOM 3518 C CA . LYS B 1 184 ? -25.938 -30.287 26.761 1.00 32.82 184 LYS B CA 1
ATOM 3519 C C . LYS B 1 184 ? -25.218 -31.276 25.850 1.00 33.04 184 LYS B C 1
ATOM 3520 O O . LYS B 1 184 ? -24.005 -31.190 25.659 1.00 33.49 184 LYS B O 1
ATOM 3526 N N . VAL B 1 185 ? -25.974 -32.215 25.290 1.00 32.90 185 VAL B N 1
ATOM 3527 C CA . VAL B 1 185 ? -25.469 -33.069 24.222 1.00 33.23 185 VAL B CA 1
ATOM 3528 C C . VAL B 1 185 ? -26.090 -32.700 22.880 1.00 33.01 185 VAL B C 1
ATOM 3529 O O . VAL B 1 185 ? -27.130 -33.235 22.498 1.00 32.84 185 VAL B O 1
ATOM 3533 N N . LEU B 1 186 ? -25.445 -31.781 22.169 1.00 33.18 186 LEU B N 1
ATOM 3534 C CA . LEU B 1 186 ? -26.045 -31.162 20.993 1.00 33.13 186 LEU B CA 1
ATOM 3535 C C . LEU B 1 186 ? -26.436 -32.211 19.957 1.00 33.41 186 LEU B C 1
ATOM 3536 O O . LEU B 1 186 ? -27.533 -32.170 19.401 1.00 33.26 186 LEU B O 1
ATOM 3541 N N . CYS B 1 187 ? -25.531 -33.151 19.703 1.00 33.99 187 CYS B N 1
ATOM 3542 C CA . CYS B 1 187 ? -25.736 -34.147 18.667 1.00 34.66 187 CYS B CA 1
ATOM 3543 C C . CYS B 1 187 ? -25.618 -35.554 19.230 1.00 35.24 187 CYS B C 1
ATOM 3544 O O . CYS B 1 187 ? -24.603 -36.210 19.024 1.00 36.34 187 CYS B O 1
ATOM 3547 N N . PRO B 1 188 ? -26.667 -36.039 19.907 1.00 35.06 188 PRO B N 1
ATOM 3548 C CA . PRO B 1 188 ? -26.568 -37.327 20.587 1.00 35.97 188 PRO B CA 1
ATOM 3549 C C . PRO B 1 188 ? -26.674 -38.538 19.671 1.00 37.14 188 PRO B C 1
ATOM 3550 O O . PRO B 1 188 ? -26.299 -39.631 20.079 1.00 38.42 188 PRO B O 1
ATOM 3554 N N . TYR B 1 189 ? -27.172 -38.363 18.457 1.00 37.81 189 TYR B N 1
ATOM 3555 C CA . TYR B 1 189 ? -27.372 -39.508 17.574 1.00 39.58 189 TYR B CA 1
ATOM 3556 C C . TYR B 1 189 ? -26.123 -40.053 16.887 1.00 40.96 189 TYR B C 1
ATOM 3557 O O . TYR B 1 189 ? -26.115 -41.207 16.466 1.00 42.39 189 TYR B O 1
ATOM 3566 N N . SER B 1 190 ? -25.083 -39.238 16.746 1.00 41.25 190 SER B N 1
ATOM 3567 C CA . SER B 1 190 ? -23.922 -39.677 15.979 1.00 42.89 190 SER B CA 1
ATOM 3568 C C . SER B 1 190 ? -23.293 -40.892 16.656 1.00 44.06 190 SER B C 1
ATOM 3569 O O . SER B 1 190 ? -23.452 -41.093 17.877 1.00 43.84 190 SER B O 1
ATOM 3572 N N . VAL B 1 191 ? -22.602 -41.699 15.852 1.00 45.53 191 VAL B N 1
ATOM 3573 C CA . VAL B 1 191 ? -21.966 -42.925 16.316 1.00 46.52 191 VAL B CA 1
ATOM 3574 C C . VAL B 1 191 ? -20.857 -42.612 17.313 1.00 46.95 191 VAL B C 1
ATOM 3575 O O . VAL B 1 191 ? -20.685 -43.329 18.302 1.00 47.05 191 VAL B O 1
ATOM 3579 N N . GLU B 1 192 ? -20.121 -41.535 17.045 1.00 47.51 192 GLU B N 1
ATOM 3580 C CA . GLU B 1 192 ? -19.023 -41.095 17.900 1.00 49.09 192 GLU B CA 1
ATOM 3581 C C . GLU B 1 192 ? -19.559 -40.719 19.273 1.00 47.69 192 GLU B C 1
ATOM 3582 O O . GLU B 1 192 ? -19.107 -41.240 20.300 1.00 48.13 192 GLU B O 1
ATOM 3588 N N . VAL B 1 193 ? -20.528 -39.807 19.272 1.00 46.44 193 VAL B N 1
ATOM 3589 C CA . VAL B 1 193 ? -21.066 -39.254 20.494 1.00 45.58 193 VAL B CA 1
ATOM 3590 C C . VAL B 1 193 ? -21.681 -40.360 21.337 1.00 46.73 193 VAL B C 1
ATOM 3591 O O . VAL B 1 193 ? -21.453 -40.416 22.546 1.00 46.99 193 VAL B O 1
ATOM 3595 N N . MET B 1 194 ? -22.431 -41.256 20.697 1.00 47.82 194 MET B N 1
ATOM 3596 C CA . MET B 1 194 ? -23.067 -42.356 21.414 1.00 49.19 194 MET B CA 1
ATOM 3597 C C . MET B 1 194 ? -22.047 -43.260 22.103 1.00 50.37 194 MET B C 1
ATOM 3598 O O . MET B 1 194 ? -22.264 -43.702 23.227 1.00 50.26 194 MET B O 1
ATOM 3603 N N . GLU B 1 195 ? -20.936 -43.516 21.418 1.00 51.97 195 GLU B N 1
ATOM 3604 C CA . GLU B 1 195 ? -19.905 -44.420 21.915 1.00 53.96 195 GLU B CA 1
ATOM 3605 C C . GLU B 1 195 ? -19.156 -43.791 23.089 1.00 53.47 195 GLU B C 1
ATOM 3606 O O . GLU B 1 195 ? -18.811 -44.484 24.049 1.00 54.44 195 GLU B O 1
ATOM 3612 N N . ARG B 1 196 ? -18.927 -42.480 23.010 1.00 51.94 196 ARG B N 1
ATOM 3613 C CA . ARG B 1 196 ? -18.304 -41.731 24.097 1.00 51.32 196 ARG B CA 1
ATOM 3614 C C . ARG B 1 196 ? -19.241 -41.664 25.295 1.00 49.74 196 ARG B C 1
ATOM 3615 O O . ARG B 1 196 ? -18.818 -41.829 26.442 1.00 50.56 196 ARG B O 1
ATOM 3623 N N . LEU B 1 197 ? -20.518 -41.430 25.021 1.00 47.62 197 LEU B N 1
ATOM 3624 C CA . LEU B 1 197 ? -21.529 -41.279 26.061 1.00 46.07 197 LEU B CA 1
ATOM 3625 C C . LEU B 1 197 ? -21.671 -42.546 26.919 1.00 46.97 197 LEU B C 1
ATOM 3626 O O . LEU B 1 197 ? -21.770 -42.463 28.155 1.00 47.34 197 LEU B O 1
ATOM 3631 N N . SER B 1 198 ? -21.669 -43.711 26.271 1.00 47.28 198 SER B N 1
ATOM 3632 C CA . SER B 1 198 ? -21.852 -44.976 26.978 1.00 48.07 198 SER B CA 1
ATOM 3633 C C . SER B 1 198 ? -20.631 -45.315 27.828 1.00 49.29 198 SER B C 1
ATOM 3634 O O . SER B 1 198 ? -20.760 -45.912 28.896 1.00 50.00 198 SER B O 1
ATOM 3637 N N . VAL B 1 199 ? -19.456 -44.914 27.344 1.00 49.58 199 VAL B N 1
ATOM 3638 C CA . VAL B 1 199 ? -18.197 -45.026 28.094 1.00 50.74 199 VAL B CA 1
ATOM 3639 C C . VAL B 1 199 ? -18.215 -44.118 29.314 1.00 49.96 199 VAL B C 1
ATOM 3640 O O . VAL B 1 199 ? -17.658 -44.450 30.350 1.00 51.24 199 VAL B O 1
ATOM 3644 N N . MET B 1 200 ? -18.858 -42.966 29.175 1.00 48.33 200 MET B N 1
ATOM 3645 C CA . MET B 1 200 ? -18.946 -41.995 30.259 1.00 47.97 200 MET B CA 1
ATOM 3646 C C . MET B 1 200 ? -19.955 -42.406 31.326 1.00 47.13 200 MET B C 1
ATOM 3647 O O . MET B 1 200 ? -19.684 -42.289 32.514 1.00 47.62 200 MET B O 1
ATOM 3652 N N . GLN B 1 201 ? -21.107 -42.900 30.892 1.00 46.02 201 GLN B N 1
ATOM 3653 C CA . GLN B 1 201 ? -22.106 -43.462 31.799 1.00 45.54 201 GLN B CA 1
ATOM 3654 C C . GLN B 1 201 ? -21.533 -44.638 32.602 1.00 47.66 201 GLN B C 1
ATOM 3655 O O . GLN B 1 201 ? -21.669 -44.697 33.817 1.00 47.93 201 GLN B O 1
ATOM 3661 N N . ARG B 1 202 ? -20.888 -45.567 31.905 1.00 49.18 202 ARG B N 1
ATOM 3662 C CA . ARG B 1 202 ? -20.285 -46.734 32.535 1.00 52.17 202 ARG B CA 1
ATOM 3663 C C . ARG B 1 202 ? -19.286 -46.288 33.608 1.00 53.07 202 ARG B C 1
ATOM 3664 O O . ARG B 1 202 ? -19.125 -46.944 34.639 1.00 54.71 202 ARG B O 1
ATOM 3672 N N . LYS B 1 203 ? -18.660 -45.140 33.370 1.00 52.09 203 LYS B N 1
ATOM 3673 C CA . LYS B 1 203 ? -17.640 -44.606 34.257 1.00 52.93 203 LYS B CA 1
ATOM 3674 C C . LYS B 1 203 ? -18.200 -43.654 35.337 1.00 51.81 203 LYS B C 1
ATOM 3675 O O . LYS B 1 203 ? -17.600 -43.520 36.410 1.00 52.81 203 LYS B O 1
ATOM 3681 N N . TRP B 1 204 ? -19.344 -43.013 35.051 1.00 49.61 204 TRP B N 1
ATOM 3682 C CA . TRP B 1 204 ? -19.875 -41.903 35.874 1.00 48.07 204 TRP B CA 1
ATOM 3683 C C . TRP B 1 204 ? -21.340 -42.013 36.309 1.00 46.92 204 TRP B C 1
ATOM 3684 O O . TRP B 1 204 ? -21.808 -41.225 37.131 1.00 46.43 204 TRP B O 1
ATOM 3695 N N . GLY B 1 205 ? -22.068 -42.971 35.753 1.00 46.58 205 GLY B N 1
ATOM 3696 C CA . GLY B 1 205 ? -23.500 -43.077 36.006 1.00 45.75 205 GLY B CA 1
ATOM 3697 C C . GLY B 1 205 ? -24.228 -42.062 35.151 1.00 43.82 205 GLY B C 1
ATOM 3698 O O . GLY B 1 205 ? -23.666 -41.529 34.188 1.00 43.28 205 GLY B O 1
ATOM 3699 N N . GLY B 1 206 ? -25.480 -41.788 35.488 1.00 42.99 206 GLY B N 1
ATOM 3700 C CA . GLY B 1 206 ? -26.250 -40.797 34.747 1.00 40.83 206 GLY B CA 1
ATOM 3701 C C . GLY B 1 206 ? -26.816 -41.319 33.440 1.00 39.93 206 GLY B C 1
ATOM 3702 O O . GLY B 1 206 ? -26.693 -42.503 33.124 1.00 40.57 206 GLY B O 1
ATOM 3703 N N . GLY B 1 207 ? -27.445 -40.423 32.687 1.00 38.49 207 GLY B N 1
ATOM 3704 C CA . GLY B 1 207 ? -28.082 -40.780 31.438 1.00 37.75 207 GLY B CA 1
ATOM 3705 C C . GLY B 1 207 ? -28.651 -39.571 30.730 1.00 36.51 207 GLY B C 1
ATOM 3706 O O . GLY B 1 207 ? -28.521 -38.452 31.217 1.00 36.15 207 GLY B O 1
ATOM 3707 N N . LEU B 1 208 ? -29.288 -39.809 29.580 1.00 36.10 208 LEU B N 1
ATOM 3708 C CA . LEU B 1 208 ? -29.835 -38.730 28.759 1.00 35.23 208 LEU B CA 1
ATOM 3709 C C . LEU B 1 208 ? -31.313 -38.423 28.996 1.00 35.20 208 LEU B C 1
ATOM 3710 O O . LEU B 1 208 ? -32.142 -39.326 29.150 1.00 35.98 208 LEU B O 1
ATOM 3715 N N . VAL B 1 209 ? -31.629 -37.132 29.010 1.00 34.57 209 VAL B N 1
ATOM 3716 C CA . VAL B 1 209 ? -33.010 -36.666 29.015 1.00 34.36 209 VAL B CA 1
ATOM 3717 C C . VAL B 1 209 ? -33.259 -35.726 27.830 1.00 33.55 209 VAL B C 1
ATOM 3718 O O . VAL B 1 209 ? -32.400 -34.911 27.477 1.00 33.12 209 VAL B O 1
ATOM 3722 N N . ARG B 1 210 ? -34.430 -35.859 27.214 1.00 33.62 210 ARG B N 1
ATOM 3723 C CA . ARG B 1 210 ? -34.925 -34.837 26.312 1.00 33.26 210 ARG B CA 1
ATOM 3724 C C . ARG B 1 210 ? -35.805 -33.833 27.079 1.00 33.52 210 ARG B C 1
ATOM 3725 O O . ARG B 1 210 ? -36.791 -34.194 27.722 1.00 34.12 210 ARG B O 1
ATOM 3733 N N . ASN B 1 211 ? -35.421 -32.564 27.008 1.00 33.49 211 ASN B N 1
ATOM 3734 C CA . ASN B 1 211 ? -36.148 -31.468 27.658 1.00 34.02 211 ASN B CA 1
ATOM 3735 C C . ASN B 1 211 ? -37.385 -31.050 26.848 1.00 34.24 211 ASN B C 1
ATOM 3736 O O . ASN B 1 211 ? -37.280 -30.831 25.626 1.00 34.05 211 ASN B O 1
ATOM 3741 N N . PRO B 1 212 ? -38.563 -30.947 27.508 1.00 34.92 212 PRO B N 1
ATOM 3742 C CA . PRO B 1 212 ? -39.793 -30.578 26.790 1.00 35.36 212 PRO B CA 1
ATOM 3743 C C . PRO B 1 212 ? -39.819 -29.123 26.304 1.00 35.38 212 PRO B C 1
ATOM 3744 O O . PRO B 1 212 ? -40.645 -28.785 25.449 1.00 35.98 212 PRO B O 1
ATOM 3748 N N . TYR B 1 213 ? -38.915 -28.289 26.821 1.00 35.07 213 TYR B N 1
ATOM 3749 C CA . TYR B 1 213 ? -38.760 -26.905 26.351 1.00 35.22 213 TYR B CA 1
ATOM 3750 C C . TYR B 1 213 ? -37.827 -26.751 25.139 1.00 34.53 213 TYR B C 1
ATOM 3751 O O . TYR B 1 213 ? -37.783 -25.676 24.534 1.00 34.80 213 TYR B O 1
ATOM 3760 N N . SER B 1 214 ? -37.094 -27.807 24.785 1.00 33.85 214 SER B N 1
ATOM 3761 C CA . SER B 1 214 ? -36.274 -27.813 23.568 1.00 33.43 214 SER B CA 1
ATOM 3762 C C . SER B 1 214 ? -37.129 -27.766 22.318 1.00 33.86 214 SER B C 1
ATOM 3763 O O . SER B 1 214 ? -38.062 -28.558 22.164 1.00 34.15 214 SER B O 1
ATOM 3766 N N . ARG B 1 215 ? -36.802 -26.842 21.423 1.00 34.06 215 ARG B N 1
ATOM 3767 C CA . ARG B 1 215 ? -37.449 -26.766 20.114 1.00 34.73 215 ARG B CA 1
ATOM 3768 C C . ARG B 1 215 ? -37.173 -28.009 19.254 1.00 34.38 215 ARG B C 1
ATOM 3769 O O . ARG B 1 215 ? -36.116 -28.618 19.355 1.00 33.80 215 ARG B O 1
ATOM 3777 N N . ASN B 1 216 ? -38.124 -28.368 18.397 1.00 34.99 216 ASN B N 1
ATOM 3778 C CA . ASN B 1 216 ? -37.992 -29.544 17.540 1.00 34.99 216 ASN B CA 1
ATOM 3779 C C . ASN B 1 216 ? -36.859 -29.429 16.528 1.00 34.97 216 ASN B C 1
ATOM 3780 O O . ASN B 1 216 ? -36.475 -30.425 15.905 1.00 35.00 216 ASN B O 1
ATOM 3785 N N . SER B 1 217 ? -36.338 -28.219 16.353 1.00 35.11 217 SER B N 1
ATOM 3786 C CA . SER B 1 217 ? -35.260 -27.969 15.405 1.00 35.33 217 SER B CA 1
ATOM 3787 C C . SER B 1 217 ? -33.871 -28.368 15.919 1.00 34.65 217 SER B C 1
ATOM 3788 O O . SER B 1 217 ? -32.884 -28.289 15.183 1.00 34.93 217 SER B O 1
ATOM 3791 N N . THR B 1 218 ? -33.802 -28.771 17.187 1.00 33.94 218 THR B N 1
ATOM 3792 C CA . THR B 1 218 ? -32.569 -29.252 17.812 1.00 33.43 218 THR B CA 1
ATOM 3793 C C . THR B 1 218 ? -32.805 -30.627 18.428 1.00 33.11 218 THR B C 1
ATOM 3794 O O . THR B 1 218 ? -33.880 -30.899 18.966 1.00 33.07 218 THR B O 1
ATOM 3798 N N . HIS B 1 219 ? -31.801 -31.492 18.321 1.00 33.08 219 HIS B N 1
ATOM 3799 C CA . HIS B 1 219 ? -31.903 -32.861 18.801 1.00 33.00 219 HIS B CA 1
ATOM 3800 C C . HIS B 1 219 ? -31.199 -32.921 20.136 1.00 32.62 219 HIS B C 1
ATOM 3801 O O . HIS B 1 219 ? -30.704 -33.974 20.527 1.00 32.72 219 HIS B O 1
ATOM 3808 N N . GLU B 1 220 ? -31.139 -31.788 20.835 1.00 32.36 220 GLU B N 1
ATOM 3809 C CA . GLU B 1 220 ? -30.278 -31.683 22.016 1.00 32.17 220 GLU B CA 1
ATOM 3810 C C . GLU B 1 220 ? -30.889 -32.501 23.086 1.00 32.13 220 GLU B C 1
ATOM 3811 O O . GLU B 1 220 ? -32.099 -32.618 23.152 1.00 32.18 220 GLU B O 1
ATOM 3817 N N . MET B 1 221 ? -30.041 -33.103 23.897 1.00 32.23 221 MET B N 1
ATOM 3818 C CA . MET B 1 221 ? -30.494 -33.827 25.057 1.00 32.39 221 MET B CA 1
ATOM 3819 C C . MET B 1 221 ? -29.599 -33.423 26.207 1.00 32.50 221 MET B C 1
ATOM 3820 O O . MET B 1 221 ? -28.654 -32.661 26.007 1.00 32.43 221 MET B O 1
ATOM 3825 N N . TYR B 1 222 ? -29.899 -33.884 27.415 1.00 32.82 222 TYR B N 1
ATOM 3826 C CA . TYR B 1 222 ? -29.037 -33.546 28.539 1.00 33.12 222 TYR B CA 1
ATOM 3827 C C . TYR B 1 222 ? -28.547 -34.773 29.274 1.00 33.75 222 TYR B C 1
ATOM 3828 O O . TYR B 1 222 ? -29.334 -35.589 29.752 1.00 34.10 222 TYR B O 1
ATOM 3837 N N . PHE B 1 223 ? -27.226 -34.905 29.301 1.00 34.06 223 PHE B N 1
ATOM 3838 C CA . PHE B 1 223 ? -26.556 -35.922 30.071 1.00 34.90 223 PHE B CA 1
ATOM 3839 C C . PHE B 1 223 ? -26.461 -35.410 31.489 1.00 35.36 223 PHE B C 1
ATOM 3840 O O . PHE B 1 223 ? -25.736 -34.458 31.784 1.00 35.37 223 PHE B O 1
ATOM 3848 N N . THR B 1 224 ? -27.247 -36.040 32.355 1.00 35.87 224 THR B N 1
ATOM 3849 C CA . THR B 1 224 ? -27.393 -35.625 33.740 1.00 36.52 224 THR B CA 1
ATOM 3850 C C . THR B 1 224 ? -26.957 -36.762 34.661 1.00 37.94 224 THR B C 1
ATOM 3851 O O . THR B 1 224 ? -27.117 -37.938 34.317 1.00 38.37 224 THR B O 1
ATOM 3855 N N . SER B 1 225 ? -26.426 -36.405 35.832 1.00 38.82 225 SER B N 1
ATOM 3856 C CA . SER B 1 225 ? -25.825 -37.380 36.736 1.00 40.48 225 SER B CA 1
ATOM 3857 C C . SER B 1 225 ? -26.805 -38.362 37.395 1.00 41.35 225 SER B C 1
ATOM 3858 O O . SER B 1 225 ? -26.378 -39.376 37.960 1.00 42.54 225 SER B O 1
ATOM 3861 N N . ARG B 1 226 ? -28.102 -38.066 37.335 1.00 41.06 226 ARG B N 1
ATOM 3862 C CA . ARG B 1 226 ? -29.093 -38.844 38.098 1.00 42.49 226 ARG B CA 1
ATOM 3863 C C . ARG B 1 226 ? -30.158 -39.503 37.234 1.00 42.11 226 ARG B C 1
ATOM 3864 O O . ARG B 1 226 ? -31.009 -40.225 37.767 1.00 43.11 226 ARG B O 1
ATOM 3872 N N . ALA B 1 227 ? -30.127 -39.254 35.918 1.00 40.40 227 ALA B N 1
ATOM 3873 C CA . ALA B 1 227 ? -31.041 -39.934 35.013 1.00 39.90 227 ALA B CA 1
ATOM 3874 C C . ALA B 1 227 ? -30.447 -41.297 34.757 1.00 40.97 227 ALA B C 1
ATOM 3875 O O . ALA B 1 227 ? -29.374 -41.606 35.278 1.00 41.97 227 ALA B O 1
ATOM 3877 N N . GLY B 1 228 ? -31.137 -42.124 33.979 1.00 40.98 228 GLY B N 1
ATOM 3878 C CA . GLY B 1 228 ? -30.634 -43.452 33.702 1.00 42.39 228 GLY B CA 1
ATOM 3879 C C . GLY B 1 228 ? -31.335 -44.063 32.526 1.00 42.62 228 GLY B C 1
ATOM 3880 O O . GLY B 1 228 ? -32.230 -43.457 31.957 1.00 42.36 228 GLY B O 1
ATOM 3881 N N . GLY B 1 229 ? -30.918 -45.268 32.160 1.00 43.98 229 GLY B N 1
ATOM 3882 C CA . GLY B 1 229 ? -31.521 -45.994 31.054 1.00 44.55 229 GLY B CA 1
ATOM 3883 C C . GLY B 1 229 ? -30.498 -46.256 29.977 1.00 44.90 229 GLY B C 1
ATOM 3884 O O . GLY B 1 229 ? -29.322 -45.898 30.120 1.00 45.01 229 GLY B O 1
ATOM 3885 N N . ASN B 1 230 ? -30.945 -46.895 28.904 1.00 45.25 230 ASN B N 1
ATOM 3886 C CA . ASN B 1 230 ? -30.117 -47.078 27.726 1.00 45.52 230 ASN B CA 1
ATOM 3887 C C . ASN B 1 230 ? -30.031 -45.770 26.952 1.00 44.06 230 ASN B C 1
ATOM 3888 O O . ASN B 1 230 ? -31.055 -45.142 26.678 1.00 43.77 230 ASN B O 1
ATOM 3893 N N . ILE B 1 231 ? -28.813 -45.362 26.609 1.00 43.39 231 ILE B N 1
ATOM 3894 C CA . ILE B 1 231 ? -28.593 -44.131 25.861 1.00 41.69 231 ILE B CA 1
ATOM 3895 C C . ILE B 1 231 ? -29.090 -44.255 24.410 1.00 40.99 231 ILE B C 1
ATOM 3896 O O . ILE B 1 231 ? -29.836 -43.405 23.923 1.00 39.77 231 ILE B O 1
ATOM 3901 N N . ILE B 1 232 ? -28.678 -45.322 23.735 1.00 41.49 232 ILE B N 1
ATOM 3902 C CA . ILE B 1 232 ? -29.174 -45.626 22.384 1.00 41.26 232 ILE B CA 1
ATOM 3903 C C . ILE B 1 232 ? -30.708 -45.660 22.344 1.00 40.41 232 ILE B C 1
ATOM 3904 O O . ILE B 1 232 ? -31.319 -45.145 21.408 1.00 40.03 232 ILE B O 1
ATOM 3909 N N . GLY B 1 233 ? -31.316 -46.248 23.372 1.00 40.23 233 GLY B N 1
ATOM 3910 C CA . GLY B 1 233 ? -32.765 -46.303 23.488 1.00 39.62 233 GLY B CA 1
ATOM 3911 C C . GLY B 1 233 ? -33.353 -44.934 23.762 1.00 38.36 233 GLY B C 1
ATOM 3912 O O . GLY B 1 233 ? -34.416 -44.592 23.228 1.00 38.28 233 GLY B O 1
ATOM 3913 N N . ALA B 1 234 ? -32.652 -44.152 24.585 1.00 37.47 234 ALA B N 1
ATOM 3914 C CA . ALA B 1 234 ? -33.058 -42.795 24.920 1.00 36.37 234 ALA B CA 1
ATOM 3915 C C . ALA B 1 234 ? -33.039 -41.914 23.676 1.00 35.66 234 ALA B C 1
ATOM 3916 O O . ALA B 1 234 ? -33.955 -41.116 23.449 1.00 35.23 234 ALA B O 1
ATOM 3918 N N . VAL B 1 235 ? -31.999 -42.070 22.864 1.00 35.77 235 VAL B N 1
ATOM 3919 C CA . VAL B 1 235 ? -31.863 -41.268 21.668 1.00 35.34 235 VAL B CA 1
ATOM 3920 C C . VAL B 1 235 ? -32.898 -41.673 20.620 1.00 35.67 235 VAL B C 1
ATOM 3921 O O . VAL B 1 235 ? -33.624 -40.818 20.128 1.00 35.27 235 VAL B O 1
ATOM 3925 N N . THR B 1 236 ? -32.989 -42.966 20.304 1.00 36.55 236 THR B N 1
ATOM 3926 C CA . THR B 1 236 ? -33.950 -43.451 19.295 1.00 37.07 236 THR B CA 1
ATOM 3927 C C . THR B 1 236 ? -35.377 -42.961 19.586 1.00 36.78 236 THR B C 1
ATOM 3928 O O . THR B 1 236 ? -36.067 -42.461 18.697 1.00 36.77 236 THR B O 1
ATOM 3932 N N . ALA B 1 237 ? -35.792 -43.112 20.845 1.00 36.74 237 ALA B N 1
ATOM 3933 C CA . ALA B 1 237 ? -37.068 -42.587 21.341 1.00 36.63 237 ALA B CA 1
ATOM 3934 C C . ALA B 1 237 ? -37.242 -41.123 20.937 1.00 35.89 237 ALA B C 1
ATOM 3935 O O . ALA B 1 237 ? -38.250 -40.737 20.326 1.00 36.08 237 ALA B O 1
ATOM 3937 N N . CYS B 1 238 ? -36.240 -40.316 21.262 1.00 35.28 238 CYS B N 1
ATOM 3938 C CA . CYS B 1 238 ? -36.279 -38.914 20.909 1.00 34.62 238 CYS B CA 1
ATOM 3939 C C . CYS B 1 238 ? -36.383 -38.677 19.384 1.00 34.82 238 CYS B C 1
ATOM 3940 O O . CYS B 1 238 ? -37.221 -37.922 18.938 1.00 34.89 238 CYS B O 1
ATOM 3943 N N . THR B 1 239 ? -35.548 -39.340 18.593 1.00 35.12 239 THR B N 1
ATOM 3944 C CA . THR B 1 239 ? -35.578 -39.170 17.142 1.00 35.70 239 THR B CA 1
ATOM 3945 C C . THR B 1 239 ? -36.963 -39.519 16.586 1.00 36.60 239 THR B C 1
ATOM 3946 O O . THR B 1 239 ? -37.486 -38.832 15.690 1.00 37.00 239 THR B O 1
ATOM 3950 N N . GLU B 1 240 ? -37.548 -40.582 17.133 1.00 37.14 240 GLU B N 1
ATOM 3951 C CA . GLU B 1 240 ? -38.863 -41.048 16.718 1.00 37.97 240 GLU B CA 1
ATOM 3952 C C . GLU B 1 240 ? -39.884 -39.931 16.876 1.00 37.59 240 GLU B C 1
ATOM 3953 O O . GLU B 1 240 ? -40.624 -39.644 15.946 1.00 38.49 240 GLU B O 1
ATOM 3959 N N . ARG B 1 241 ? -39.905 -39.278 18.032 1.00 37.00 241 ARG B N 1
ATOM 3960 C CA . ARG B 1 241 ? -40.830 -38.161 18.252 1.00 37.04 241 ARG B CA 1
ATOM 3961 C C . ARG B 1 241 ? -40.515 -36.954 17.372 1.00 36.51 241 ARG B C 1
ATOM 3962 O O . ARG B 1 241 ? -41.426 -36.272 16.906 1.00 37.21 241 ARG B O 1
ATOM 3970 N N . LEU B 1 242 ? -39.237 -36.680 17.138 1.00 35.85 242 LEU B N 1
ATOM 3971 C CA . LEU B 1 242 ? -38.888 -35.498 16.368 1.00 35.79 242 LEU B CA 1
ATOM 3972 C C . LEU B 1 242 ? -39.343 -35.651 14.924 1.00 36.69 242 LEU B C 1
ATOM 3973 O O . LEU B 1 242 ? -39.771 -34.677 14.300 1.00 37.11 242 LEU B O 1
ATOM 3978 N N . LEU B 1 243 ? -39.283 -36.880 14.411 1.00 37.16 243 LEU B N 1
ATOM 3979 C CA . LEU B 1 243 ? -39.769 -37.184 13.069 1.00 38.23 243 LEU B CA 1
ATOM 3980 C C . LEU B 1 243 ? -41.292 -37.132 12.952 1.00 39.02 243 LEU B C 1
ATOM 3981 O O . LEU B 1 243 ? -41.826 -36.712 11.934 1.00 39.92 243 LEU B O 1
ATOM 3986 N N . GLY B 1 244 ? -41.986 -37.561 13.994 1.00 38.89 244 GLY B N 1
ATOM 3987 C CA . GLY B 1 244 ? -43.436 -37.541 13.988 1.00 39.80 244 GLY B CA 1
ATOM 3988 C C . GLY B 1 244 ? -44.021 -36.157 14.189 1.00 40.00 244 GLY B C 1
ATOM 3989 O O . GLY B 1 244 ? -45.128 -35.871 13.724 1.00 41.03 244 GLY B O 1
ATOM 3990 N N . ARG B 1 245 ? -43.276 -35.293 14.877 1.00 39.29 245 ARG B N 1
ATOM 3991 C CA . ARG B 1 245 ? -43.717 -33.919 15.098 1.00 39.83 245 ARG B CA 1
ATOM 3992 C C . ARG B 1 245 ? -43.703 -33.083 13.826 1.00 41.08 245 ARG B C 1
ATOM 3993 O O . ARG B 1 245 ? -44.112 -31.925 13.835 1.00 41.70 245 ARG B O 1
ATOM 4001 N N . MET B 1 246 ? -43.241 -33.685 12.734 1.00 42.29 246 MET B N 1
ATOM 4002 C CA . MET B 1 246 ? -43.098 -32.985 11.462 1.00 43.88 246 MET B CA 1
ATOM 4003 C C . MET B 1 246 ? -44.420 -32.824 10.719 1.00 46.08 246 MET B C 1
ATOM 4004 O O . MET B 1 246 ? -44.552 -31.979 9.830 1.00 46.66 246 MET B O 1
ATOM 4009 N N . ALA B 1 247 ? -45.403 -33.622 11.123 1.00 47.71 247 ALA B N 1
ATOM 4010 C CA . ALA B 1 247 ? -46.739 -33.557 10.548 1.00 50.58 247 ALA B CA 1
ATOM 4011 C C . ALA B 1 247 ? -47.667 -32.647 11.359 1.00 51.72 247 ALA B C 1
ATOM 4012 O O . ALA B 1 247 ? -48.829 -32.465 11.003 1.00 53.22 247 ALA B O 1
ATOM 4014 N N . ARG B 1 248 ? -47.125 -32.059 12.426 1.00 51.70 248 ARG B N 1
ATOM 4015 C CA . ARG B 1 248 ? -47.906 -31.352 13.450 1.00 53.13 248 ARG B CA 1
ATOM 4016 C C . ARG B 1 248 ? -48.747 -30.154 12.986 1.00 55.56 248 ARG B C 1
ATOM 4017 O O . ARG B 1 248 ? -49.986 -30.253 12.922 1.00 57.66 248 ARG B O 1
ATOM 4025 N N . ARG B 1 249 ? -48.086 -29.033 12.682 1.00 55.87 249 ARG B N 1
ATOM 4026 C CA . ARG B 1 249 ? -48.766 -27.775 12.296 1.00 57.91 249 ARG B CA 1
ATOM 4027 C C . ARG B 1 249 ? -49.368 -27.025 13.487 1.00 57.88 249 ARG B C 1
ATOM 4028 O O . ARG B 1 249 ? -49.801 -25.885 13.356 1.00 59.31 249 ARG B O 1
ATOM 4036 N N . ASP B 1 250 ? -49.372 -27.675 14.646 1.00 56.74 250 ASP B N 1
ATOM 4037 C CA . ASP B 1 250 ? -49.841 -27.096 15.903 1.00 56.50 250 ASP B CA 1
ATOM 4038 C C . ASP B 1 250 ? -48.929 -25.942 16.345 1.00 55.02 250 ASP B C 1
ATOM 4039 O O . ASP B 1 250 ? -47.827 -25.773 15.817 1.00 53.94 250 ASP B O 1
ATOM 4044 N N . GLY B 1 251 ? -49.390 -25.151 17.307 1.00 54.81 251 GLY B N 1
ATOM 4045 C CA . GLY B 1 251 ? -48.549 -24.126 17.927 1.00 53.20 251 GLY B CA 1
ATOM 4046 C C . GLY B 1 251 ? -47.817 -24.665 19.141 1.00 50.92 251 GLY B C 1
ATOM 4047 O O . GLY B 1 251 ? -47.987 -25.826 19.492 1.00 50.05 251 GLY B O 1
ATOM 4048 N N . PRO B 1 252 ? -46.986 -23.828 19.790 1.00 50.21 252 PRO B N 1
ATOM 4049 C CA . PRO B 1 252 ? -46.343 -24.263 21.038 1.00 48.87 252 PRO B CA 1
ATOM 4050 C C . PRO B 1 252 ? -47.346 -24.360 22.184 1.00 49.83 252 PRO B C 1
ATOM 4051 O O . PRO B 1 252 ? -48.488 -23.919 22.042 1.00 51.54 252 PRO B O 1
ATOM 4055 N N . VAL B 1 253 ? -46.930 -24.953 23.297 1.00 48.93 253 VAL B N 1
ATOM 4056 C CA . VAL B 1 253 ? -47.757 -24.986 24.486 1.00 50.20 253 VAL B CA 1
ATOM 4057 C C . VAL B 1 253 ? -47.248 -23.890 25.430 1.00 50.76 253 VAL B C 1
ATOM 4058 O O . VAL B 1 253 ? -46.195 -24.033 26.060 1.00 49.50 253 VAL B O 1
ATOM 4062 N N . VAL B 1 254 ? -48.001 -22.797 25.511 1.00 52.78 254 VAL B N 1
ATOM 4063 C CA . VAL B 1 254 ? -47.585 -21.628 26.274 1.00 53.89 254 VAL B CA 1
ATOM 4064 C C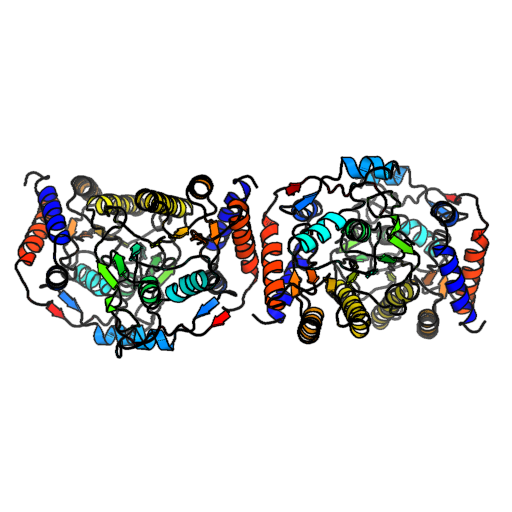 . VAL B 1 254 ? -47.806 -21.815 27.774 1.00 54.71 254 VAL B C 1
ATOM 4065 O O . VAL B 1 254 ? -48.850 -22.297 28.204 1.00 55.82 254 VAL B O 1
ATOM 4069 N N . VAL B 1 255 ? -46.789 -21.447 28.548 1.00 54.40 255 VAL B N 1
ATOM 4070 C CA . VAL B 1 255 ? -46.819 -21.515 30.004 1.00 55.66 255 VAL B CA 1
ATOM 4071 C C . VAL B 1 255 ? -46.189 -20.217 30.565 1.00 56.33 255 VAL B C 1
ATOM 4072 O O . VAL B 1 255 ? -45.338 -19.609 29.905 1.00 55.38 255 VAL B O 1
ATOM 4076 N N . PRO B 1 256 ? -46.619 -19.771 31.765 1.00 58.09 256 PRO B N 1
ATOM 4077 C CA . PRO B 1 256 ? -46.031 -18.554 32.348 1.00 58.87 256 PRO B CA 1
ATOM 4078 C C . PRO B 1 256 ? -44.520 -18.668 32.517 1.00 57.13 256 PRO B C 1
ATOM 4079 O O . PRO B 1 256 ? -44.010 -19.776 32.721 1.00 55.95 256 PRO B O 1
ATOM 4083 N N . GLU B 1 257 ? -43.816 -17.538 32.436 1.00 57.10 257 GLU B N 1
ATOM 4084 C CA . GLU B 1 257 ? -42.386 -17.518 32.732 1.00 55.71 257 GLU B CA 1
ATOM 4085 C C . GLU B 1 257 ? -42.149 -17.851 34.182 1.00 56.18 257 GLU B C 1
ATOM 4086 O O . GLU B 1 257 ? -43.078 -17.853 34.987 1.00 58.14 257 GLU B O 1
ATOM 4092 N N . LEU B 1 258 ? -40.900 -18.144 34.512 1.00 54.98 258 LEU B N 1
ATOM 4093 C CA . LEU B 1 258 ? -40.503 -18.269 35.897 1.00 55.43 258 LEU B CA 1
ATOM 4094 C C . LEU B 1 258 ? -40.124 -16.899 36.430 1.00 56.44 258 LEU B C 1
ATOM 4095 O O . LEU B 1 258 ? -39.404 -16.141 35.767 1.00 55.76 258 LEU B O 1
ATOM 4100 N N . ASN B 1 259 ? -40.656 -16.580 37.607 1.00 58.05 259 ASN B 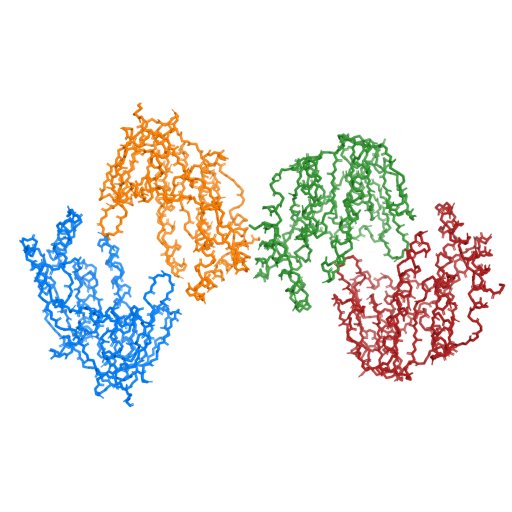N 1
ATOM 4101 C CA . ASN B 1 259 ? -40.148 -15.497 38.424 1.00 59.13 259 ASN B CA 1
ATOM 4102 C C . ASN B 1 259 ? -39.479 -16.143 39.623 1.00 59.16 259 ASN B C 1
ATOM 4103 O O . ASN B 1 259 ? -40.085 -16.978 40.288 1.00 59.69 259 ASN B O 1
ATOM 4108 N N . LEU B 1 260 ? -38.228 -15.780 39.885 1.00 58.91 260 LEU B N 1
ATOM 4109 C CA . LEU B 1 260 ? -37.464 -16.431 40.950 1.00 59.57 260 LEU B CA 1
ATOM 4110 C C . LEU B 1 260 ? -37.487 -15.655 42.256 1.00 62.66 260 LEU B C 1
ATOM 4111 O O . LEU B 1 260 ? -37.355 -16.231 43.332 1.00 63.55 260 LEU B O 1
ATOM 4116 N N . GLY B 1 261 ? -37.667 -14.343 42.150 1.00 65.09 261 GLY B N 1
ATOM 4117 C CA . GLY B 1 261 ? -37.612 -13.456 43.302 1.00 68.58 261 GLY B CA 1
ATOM 4118 C C . GLY B 1 261 ? -36.587 -12.365 43.076 1.00 69.41 261 GLY B C 1
ATOM 4119 O O . GLY B 1 261 ? -35.966 -12.300 42.015 1.00 67.56 261 GLY B O 1
ATOM 4120 N N . THR B 1 262 ? -36.392 -11.530 44.092 1.00 72.43 262 THR B N 1
ATOM 4121 C CA . THR B 1 262 ? -35.589 -10.323 43.960 1.00 73.85 262 THR B CA 1
ATOM 4122 C C . THR B 1 262 ? -34.520 -10.187 45.058 1.00 75.14 262 THR B C 1
ATOM 4123 O O . THR B 1 262 ? -33.477 -9.572 44.831 1.00 75.10 262 THR B O 1
ATOM 4127 N N . GLY B 1 263 ? -34.761 -10.780 46.228 1.00 76.61 263 GLY B N 1
ATOM 4128 C CA . GLY B 1 263 ? -33.844 -10.639 47.370 1.00 77.95 263 GLY B CA 1
ATOM 4129 C C . GLY B 1 263 ? -32.394 -11.087 47.182 1.00 76.41 263 GLY B C 1
ATOM 4130 O O . GLY B 1 263 ? -32.044 -11.742 46.194 1.00 73.90 263 GLY B O 1
ATOM 4131 N N . THR B 1 264 ? -31.544 -10.709 48.135 1.00 77.84 264 THR B N 1
ATOM 4132 C CA . THR B 1 264 ? -30.188 -11.256 48.227 1.00 76.84 264 THR B CA 1
ATOM 4133 C C . THR B 1 264 ? -30.197 -12.449 49.196 1.00 77.45 264 THR B C 1
ATOM 4134 O O . THR B 1 264 ? -31.184 -12.675 49.901 1.00 78.74 264 THR B O 1
ATOM 4138 N N . ARG B 1 265 ? -29.114 -13.220 49.209 1.00 76.61 265 ARG B N 1
ATOM 4139 C CA . ARG B 1 265 ? -29.038 -14.413 50.044 1.00 77.13 265 ARG B CA 1
ATOM 4140 C C . ARG B 1 265 ? -27.745 -14.437 50.849 1.00 78.39 265 ARG B C 1
ATOM 4141 O O . ARG B 1 265 ? -27.426 -15.438 51.490 1.00 78.92 265 ARG B O 1
ATOM 4149 N N . GLY C 1 1 ? -52.866 -28.758 21.534 1.00 90.21 1 GLY C N 1
ATOM 4150 C CA . GLY C 1 1 ? -53.739 -29.637 20.703 1.00 89.33 1 GLY C CA 1
ATOM 4151 C C . GLY C 1 1 ? -54.986 -30.087 21.444 1.00 90.00 1 GLY C C 1
ATOM 4152 O O . GLY C 1 1 ? -55.008 -31.186 22.005 1.00 88.12 1 GLY C O 1
ATOM 4153 N N . PRO C 1 2 ? -56.044 -29.249 21.429 1.00 92.87 2 PRO C N 1
ATOM 4154 C CA . PRO C 1 2 ? -57.256 -29.468 22.231 1.00 93.95 2 PRO C CA 1
ATOM 4155 C C . PRO C 1 2 ? -58.130 -30.636 21.741 1.00 92.10 2 PRO C C 1
ATOM 4156 O O . PRO C 1 2 ? -59.361 -30.513 21.686 1.00 94.35 2 PRO C O 1
ATOM 4160 N N . GLY C 1 3 ? -57.494 -31.761 21.414 1.00 87.89 3 GLY C N 1
ATOM 4161 C CA . GLY C 1 3 ? -58.193 -32.937 20.904 1.00 85.30 3 GLY C CA 1
ATOM 4162 C C . GLY C 1 3 ? -58.159 -33.018 19.386 1.00 84.09 3 GLY C C 1
ATOM 4163 O O . GLY C 1 3 ? -57.940 -34.087 18.814 1.00 81.99 3 GLY C O 1
ATOM 4164 N N . SER C 1 4 ? -58.377 -31.879 18.736 1.00 85.32 4 SER C N 1
ATOM 4165 C CA . SER C 1 4 ? -58.400 -31.786 17.280 1.00 84.37 4 SER C CA 1
ATOM 4166 C C . SER C 1 4 ? -57.086 -32.221 16.631 1.00 80.53 4 SER C C 1
ATOM 4167 O O . SER C 1 4 ? -57.092 -32.900 15.604 1.00 79.68 4 SER C O 1
ATOM 4170 N N . THR C 1 5 ? -55.972 -31.824 17.240 1.00 77.84 5 THR C N 1
ATOM 4171 C CA . THR C 1 5 ? -54.637 -32.049 16.682 1.00 74.11 5 THR C CA 1
ATOM 4172 C C . THR C 1 5 ? -54.185 -33.504 16.778 1.00 69.62 5 THR C C 1
ATOM 4173 O O . THR C 1 5 ? -53.682 -34.056 15.802 1.00 68.28 5 THR C O 1
ATOM 4177 N N . GLY C 1 6 ? -54.350 -34.104 17.959 1.00 66.89 6 GLY C N 1
ATOM 4178 C CA . GLY C 1 6 ? -54.026 -35.512 18.187 1.00 62.20 6 GLY C CA 1
ATOM 4179 C C . GLY C 1 6 ? -54.863 -36.436 17.326 1.00 60.58 6 GLY C C 1
ATOM 4180 O O . GLY C 1 6 ? -54.382 -37.475 16.874 1.00 58.67 6 GLY C O 1
ATOM 4181 N N . ALA C 1 7 ? -56.114 -36.040 17.091 1.00 61.43 7 ALA C N 1
ATOM 4182 C CA . ALA C 1 7 ? -57.038 -36.777 16.227 1.00 60.62 7 ALA C CA 1
ATOM 4183 C C . ALA C 1 7 ? -56.582 -36.824 14.776 1.00 59.77 7 ALA C C 1
ATOM 4184 O O . ALA C 1 7 ? -56.501 -37.902 14.187 1.00 58.32 7 ALA C O 1
ATOM 4186 N N . SER C 1 8 ? -56.288 -35.660 14.203 1.00 60.49 8 SER C N 1
ATOM 4187 C CA . SER C 1 8 ? -55.809 -35.603 12.825 1.00 60.10 8 SER C CA 1
ATOM 4188 C C . SER C 1 8 ? -54.437 -36.268 12.693 1.00 57.11 8 SER C C 1
ATOM 4189 O O . SER C 1 8 ? -54.127 -36.847 11.658 1.00 56.90 8 SER C O 1
ATOM 4192 N N . LEU C 1 9 ? -53.626 -36.194 13.745 1.00 55.08 9 LEU C N 1
ATOM 4193 C CA . LEU C 1 9 ? -52.361 -36.921 13.775 1.00 52.46 9 LEU C CA 1
ATOM 4194 C C . LEU C 1 9 ? -52.597 -38.418 13.660 1.00 50.99 9 LEU C C 1
ATOM 4195 O O . LEU C 1 9 ? -51.952 -39.097 12.855 1.00 50.08 9 LEU C O 1
ATOM 4200 N N . GLY C 1 10 ? -53.526 -38.921 14.465 1.00 50.81 10 GLY C N 1
ATOM 4201 C CA . GLY C 1 10 ? -53.886 -40.326 14.423 1.00 50.06 10 GLY C CA 1
ATOM 4202 C C . GLY C 1 10 ? -54.386 -40.730 13.054 1.00 51.26 10 GLY C C 1
ATOM 4203 O O . GLY C 1 10 ? -53.984 -41.762 12.525 1.00 50.69 10 GLY C O 1
ATOM 4204 N N . MET C 1 11 ? -55.257 -39.907 12.478 1.00 53.65 11 MET C N 1
ATOM 4205 C CA . MET C 1 11 ? -55.774 -40.144 11.136 1.00 55.40 11 MET C CA 1
ATOM 4206 C C . MET C 1 11 ? -54.634 -40.146 10.143 1.00 54.47 11 MET C C 1
ATOM 4207 O O . MET C 1 11 ? -54.611 -40.957 9.229 1.00 54.85 11 MET C O 1
ATOM 4212 N N . MET C 1 12 ? -53.686 -39.237 10.352 1.00 53.95 12 MET C N 1
ATOM 4213 C CA .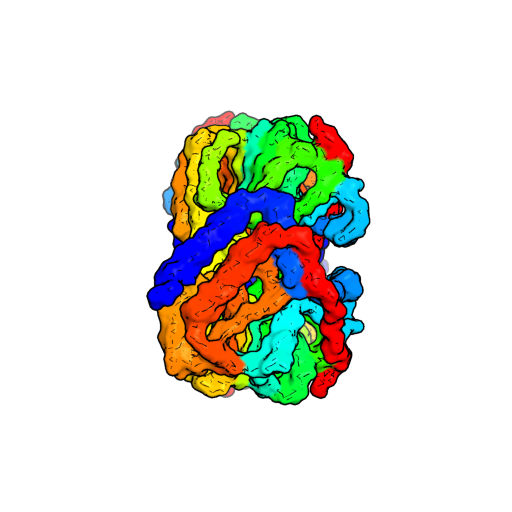 MET C 1 12 ? -52.448 -39.162 9.583 1.00 53.14 12 MET C CA 1
ATOM 4214 C C . MET C 1 12 ? -51.730 -40.517 9.588 1.00 50.02 12 MET C C 1
ATOM 4215 O O . MET C 1 12 ? -51.330 -41.021 8.534 1.00 50.44 12 MET C O 1
ATOM 4220 N N . TRP C 1 13 ? -51.583 -41.100 10.777 1.00 46.54 13 TRP C N 1
ATOM 4221 C CA . TRP C 1 13 ? -50.917 -42.385 10.936 1.00 43.39 13 TRP C CA 1
ATOM 4222 C C . TRP C 1 13 ? -51.674 -43.471 10.186 1.00 43.48 13 TRP C C 1
ATOM 4223 O O . TRP C 1 13 ? -51.079 -44.288 9.477 1.00 43.02 13 TRP C O 1
ATOM 4234 N N . LYS C 1 14 ? -52.994 -43.453 10.337 1.00 44.10 14 LYS C N 1
ATOM 4235 C CA . LYS C 1 14 ? -53.874 -44.443 9.731 1.00 44.68 14 LYS C CA 1
ATOM 4236 C C . LYS C 1 14 ? -53.804 -44.375 8.208 1.00 46.49 14 LYS C C 1
ATOM 4237 O O . LYS C 1 14 ? -53.611 -45.393 7.541 1.00 46.36 14 LYS C O 1
ATOM 4243 N N . ASP C 1 15 ? -53.944 -43.164 7.673 1.00 48.52 15 ASP C N 1
ATOM 4244 C CA . ASP C 1 15 ? -53.789 -42.902 6.242 1.00 50.84 15 ASP C CA 1
ATOM 4245 C C . ASP C 1 15 ? -52.537 -43.557 5.659 1.00 50.24 15 ASP C C 1
ATOM 4246 O O . ASP C 1 15 ? -52.625 -44.316 4.693 1.00 51.30 15 ASP C O 1
ATOM 4251 N N . LYS C 1 16 ? -51.383 -43.274 6.264 1.00 48.79 16 LYS C N 1
ATOM 4252 C CA . LYS C 1 16 ? -50.110 -43.784 5.767 1.00 48.60 16 LYS C CA 1
ATOM 4253 C C . LYS C 1 16 ? -50.015 -45.295 5.896 1.00 47.68 16 LYS C C 1
ATOM 4254 O O . LYS C 1 16 ? -49.498 -45.965 4.998 1.00 48.27 16 LYS C O 1
ATOM 4260 N N . LEU C 1 17 ? -50.523 -45.828 7.005 1.00 46.56 17 LEU C N 1
ATOM 4261 C CA . LEU C 1 17 ? -50.517 -47.270 7.229 1.00 45.94 17 LEU C CA 1
ATOM 4262 C C . LEU C 1 17 ? -51.303 -47.994 6.136 1.00 47.82 17 LEU C C 1
ATOM 4263 O O . LEU C 1 17 ? -50.807 -48.962 5.555 1.00 48.32 17 LEU C O 1
ATOM 4268 N N . ASN C 1 18 ? -52.507 -47.505 5.841 1.00 49.28 18 ASN C N 1
ATOM 4269 C CA . ASN C 1 18 ? -53.336 -48.084 4.778 1.00 51.66 18 ASN C CA 1
ATOM 4270 C C . ASN C 1 18 ? -52.715 -47.946 3.370 1.00 53.76 18 ASN C C 1
ATOM 4271 O O . ASN C 1 18 ? -52.998 -48.738 2.473 1.00 55.23 18 ASN C O 1
ATOM 4276 N N . ALA C 1 19 ? -51.865 -46.938 3.193 1.00 54.25 19 ALA C N 1
ATOM 4277 C CA . ALA C 1 19 ? -51.220 -46.673 1.907 1.00 56.52 19 ALA C CA 1
ATOM 4278 C C . ALA C 1 19 ? -49.842 -47.346 1.770 1.00 56.24 19 ALA C C 1
ATOM 4279 O O . ALA C 1 19 ? -49.131 -47.126 0.789 1.00 57.17 19 ALA C O 1
ATOM 4281 N N . MET C 1 20 ? -49.467 -48.158 2.759 1.00 55.11 20 MET C N 1
ATOM 4282 C CA . MET C 1 20 ? -48.173 -48.840 2.735 1.00 55.53 20 MET C CA 1
ATOM 4283 C C . MET C 1 20 ? -48.262 -50.075 1.855 1.00 56.86 20 MET C C 1
ATOM 4284 O O . MET C 1 20 ? -49.303 -50.729 1.804 1.00 57.27 20 MET C O 1
ATOM 4289 N N . THR C 1 21 ? -47.166 -50.376 1.163 1.00 58.11 21 THR C N 1
ATOM 4290 C CA . THR C 1 21 ? -46.995 -51.629 0.432 1.00 59.57 21 THR C CA 1
ATOM 4291 C C . THR C 1 21 ? -46.967 -52.822 1.393 1.00 58.26 21 THR C C 1
ATOM 4292 O O . THR C 1 21 ? -46.602 -52.676 2.561 1.00 56.25 21 THR C O 1
ATOM 4296 N N . LYS C 1 22 ? -47.350 -53.999 0.897 1.00 59.79 22 LYS C N 1
ATOM 4297 C CA . LYS C 1 22 ? -47.230 -55.256 1.648 1.00 59.07 22 LYS C CA 1
ATOM 4298 C C . LYS C 1 22 ? -45.853 -55.317 2.319 1.00 57.54 22 LYS C C 1
ATOM 4299 O O . LYS C 1 22 ? -45.744 -55.541 3.519 1.00 55.27 22 LYS C O 1
ATOM 4305 N N . GLU C 1 23 ? -44.818 -55.081 1.518 1.00 58.96 23 GLU C N 1
ATOM 4306 C CA . GLU C 1 23 ? -43.433 -55.086 1.962 1.00 58.51 23 GLU C CA 1
ATOM 4307 C C . GLU C 1 23 ? -43.160 -54.028 3.037 1.00 55.86 23 GLU C C 1
ATOM 4308 O O . GLU C 1 23 ? -42.521 -54.325 4.051 1.00 54.87 23 GLU C O 1
ATOM 4314 N N . GLU C 1 24 ? -43.654 -52.809 2.822 1.00 54.83 24 GLU C N 1
ATOM 4315 C CA . GLU C 1 24 ? -43.502 -51.721 3.792 1.00 52.61 24 GLU C CA 1
ATOM 4316 C C . GLU C 1 24 ? -44.153 -52.057 5.131 1.00 49.53 24 GLU C C 1
ATOM 4317 O O . GLU C 1 24 ? -43.469 -52.182 6.153 1.00 48.36 24 GLU C O 1
ATOM 4323 N N . PHE C 1 25 ? -45.476 -52.215 5.102 1.00 48.26 25 PHE C N 1
ATOM 4324 C CA . PHE C 1 25 ? -46.276 -52.619 6.264 1.00 45.50 25 PHE C CA 1
ATOM 4325 C C . PHE C 1 25 ? -45.630 -53.715 7.099 1.00 44.86 25 PHE C C 1
ATOM 4326 O O . PHE C 1 25 ? -45.653 -53.645 8.322 1.00 43.62 25 PHE C O 1
ATOM 4334 N N . THR C 1 26 ? -45.058 -54.723 6.446 1.00 46.47 26 THR C N 1
ATOM 4335 C CA . THR C 1 26 ? -44.494 -55.869 7.163 1.00 46.68 26 THR C CA 1
ATOM 4336 C C . THR C 1 26 ? -43.263 -55.505 7.984 1.00 46.29 26 THR C C 1
ATOM 4337 O O . THR C 1 26 ? -43.077 -56.021 9.088 1.00 45.66 26 THR C O 1
ATOM 4341 N N . ARG C 1 27 ? -42.430 -54.621 7.441 1.00 47.12 27 ARG C N 1
ATOM 4342 C CA . ARG C 1 27 ? -41.235 -54.184 8.141 1.00 47.28 27 ARG C CA 1
ATOM 4343 C C . ARG C 1 27 ? -41.611 -53.225 9.254 1.00 45.11 27 ARG C C 1
ATOM 4344 O O . ARG C 1 27 ? -41.055 -53.289 10.351 1.00 44.77 27 ARG C O 1
ATOM 4352 N N . TYR C 1 28 ? -42.564 -52.345 8.963 1.00 44.02 28 TYR C N 1
ATOM 4353 C CA . TYR C 1 28 ? -43.060 -51.407 9.944 1.00 42.21 28 TYR C CA 1
ATOM 4354 C C . TYR C 1 28 ? -43.600 -52.158 11.166 1.00 41.60 28 TYR C C 1
ATOM 4355 O O . TYR C 1 28 ? -43.161 -51.900 12.300 1.00 40.87 28 TYR C O 1
ATOM 4364 N N . LYS C 1 29 ? -44.524 -53.096 10.929 1.00 42.15 29 LYS C N 1
ATOM 4365 C CA . LYS C 1 29 ? -45.156 -53.899 11.991 1.00 41.99 29 LYS C CA 1
ATOM 4366 C C . LYS C 1 29 ? -44.263 -54.070 13.213 1.00 41.78 29 LYS C C 1
ATOM 4367 O O . LYS C 1 29 ? -44.661 -53.749 14.329 1.00 41.15 29 LYS C O 1
ATOM 4373 N N . ARG C 1 30 ? -43.047 -54.566 12.978 1.00 43.20 30 ARG C N 1
ATOM 4374 C CA . ARG C 1 30 ? -42.139 -55.018 14.036 1.00 43.68 30 ARG C CA 1
ATOM 4375 C C . ARG C 1 30 ? -40.995 -54.060 14.328 1.00 43.40 30 ARG C C 1
ATOM 4376 O O . ARG C 1 30 ? -40.240 -54.280 15.272 1.00 43.87 30 ARG C O 1
ATOM 4384 N N . ALA C 1 31 ? -40.847 -53.031 13.499 1.00 42.84 31 ALA C N 1
ATOM 4385 C CA . ALA C 1 31 ? -39.661 -52.180 13.527 1.00 42.99 31 ALA C CA 1
ATOM 4386 C C . ALA C 1 31 ? -39.374 -51.628 14.916 1.00 42.28 31 ALA C C 1
ATOM 4387 O O . ALA C 1 31 ? -40.116 -50.795 15.432 1.00 41.09 31 ALA C O 1
ATOM 4389 N N . GLY C 1 32 ? -38.307 -52.129 15.528 1.00 43.42 32 GLY C N 1
ATOM 4390 C CA . GLY C 1 32 ? -37.897 -51.698 16.862 1.00 43.84 32 GLY C CA 1
ATOM 4391 C C . GLY C 1 32 ? -38.908 -51.988 17.954 1.00 42.95 32 GLY C C 1
ATOM 4392 O O . GLY C 1 32 ? -38.886 -51.351 19.010 1.00 43.23 32 GLY C O 1
ATOM 4393 N N . VAL C 1 33 ? -39.787 -52.953 17.704 1.00 42.57 33 VAL C N 1
ATOM 4394 C CA . VAL C 1 33 ? -40.796 -53.359 18.670 1.00 42.01 33 VAL C CA 1
ATOM 4395 C C . VAL C 1 33 ? -40.287 -54.532 19.489 1.00 44.03 33 VAL C C 1
ATOM 4396 O O . VAL C 1 33 ? -39.557 -55.380 18.969 1.00 45.26 33 VAL C O 1
ATOM 4400 N N . MET C 1 34 ? -40.658 -54.578 20.768 1.00 44.71 34 MET C N 1
ATOM 4401 C CA . MET C 1 34 ? -40.253 -55.686 21.603 1.00 47.14 34 MET C CA 1
ATOM 4402 C C . MET C 1 34 ? -41.085 -56.923 21.321 1.00 47.34 34 MET C C 1
ATOM 4403 O O . MET C 1 34 ? -42.316 -56.888 21.354 1.00 46.44 34 MET C O 1
ATOM 4408 N N . GLU C 1 35 ? -40.384 -58.012 21.030 1.00 49.52 35 GLU C N 1
ATOM 4409 C CA . GLU C 1 35 ? -40.992 -59.264 20.645 1.00 50.47 35 GLU C CA 1
ATOM 4410 C C . GLU C 1 35 ? -40.343 -60.414 21.420 1.00 53.07 35 GLU C C 1
ATOM 4411 O O . GLU C 1 35 ? -39.131 -60.623 21.318 1.00 55.12 35 GLU C O 1
ATOM 4417 N N . THR C 1 36 ? -41.132 -61.156 22.196 1.00 53.65 36 THR C N 1
ATOM 4418 C CA . THR C 1 36 ? -40.629 -62.393 22.800 1.00 56.51 36 THR C CA 1
ATOM 4419 C C . THR C 1 36 ? -40.410 -63.449 21.721 1.00 58.76 36 THR C C 1
ATOM 4420 O O . THR C 1 36 ? -41.249 -63.623 20.833 1.00 57.79 36 THR C O 1
ATOM 4424 N N . ASP C 1 37 ? -39.275 -64.139 21.803 1.00 62.73 37 ASP C N 1
ATOM 4425 C CA . ASP C 1 37 ? -38.897 -65.175 20.834 1.00 65.90 37 ASP C CA 1
ATOM 4426 C C . ASP C 1 37 ? -39.583 -66.491 21.176 1.00 67.54 37 ASP C C 1
ATOM 4427 O O . ASP C 1 37 ? -39.125 -67.240 22.046 1.00 69.53 37 ASP C O 1
ATOM 4432 N N . ARG C 1 38 ? -40.685 -66.765 20.485 1.00 67.64 38 ARG C N 1
ATOM 4433 C CA . ARG C 1 38 ? -41.490 -67.944 20.790 1.00 69.92 38 ARG C CA 1
ATOM 4434 C C . ARG C 1 38 ? -41.493 -69.001 19.688 1.00 72.64 38 ARG C C 1
ATOM 4435 O O . ARG C 1 38 ? -42.553 -69.480 19.274 1.00 72.32 38 ARG C O 1
ATOM 4443 N N . LYS C 1 39 ? -40.298 -69.370 19.232 1.00 76.34 39 LYS C N 1
ATOM 4444 C CA . LYS C 1 39 ? -40.138 -70.522 18.348 1.00 80.01 39 LYS C CA 1
ATOM 4445 C C . LYS C 1 39 ? -40.206 -71.803 19.175 1.00 83.03 39 LYS C C 1
ATOM 4446 O O . LYS C 1 39 ? -40.689 -72.834 18.697 1.00 84.35 39 LYS C O 1
ATOM 4452 N N . GLU C 1 40 ? -39.725 -71.723 20.416 1.00 84.90 40 GLU C N 1
ATOM 4453 C CA . GLU C 1 40 ? -39.748 -72.854 21.346 1.00 88.28 40 GLU C CA 1
ATOM 4454 C C . GLU C 1 40 ? -41.123 -73.031 21.984 1.00 87.44 40 GLU C C 1
ATOM 4455 O O . GLU C 1 40 ? -41.536 -74.150 22.273 1.00 88.97 40 GLU C O 1
ATOM 4461 N N . ALA C 1 41 ? -41.826 -71.921 22.200 1.00 85.85 41 ALA C N 1
ATOM 4462 C CA . ALA C 1 41 ? -43.159 -71.951 22.796 1.00 85.47 41 ALA C CA 1
ATOM 4463 C C . ALA C 1 41 ? -44.214 -72.423 21.800 1.00 85.72 41 ALA C C 1
ATOM 4464 O O . ALA C 1 41 ? -45.057 -73.254 22.127 1.00 86.14 41 ALA C O 1
ATOM 4466 N N . ARG C 1 42 ? -44.155 -71.896 20.582 1.00 86.42 42 ARG C N 1
ATOM 4467 C CA . ARG C 1 42 ? -45.068 -72.302 19.517 1.00 87.79 42 ARG C CA 1
ATOM 4468 C C . ARG C 1 42 ? -44.946 -73.802 19.186 1.00 91.47 42 ARG C C 1
ATOM 4469 O O . ARG C 1 42 ? -45.898 -74.411 18.685 1.00 91.89 42 ARG C O 1
ATOM 4477 N N . ASP C 1 43 ? -43.777 -74.383 19.473 1.00 94.88 43 ASP C N 1
ATOM 4478 C CA . ASP C 1 43 ? -43.548 -75.825 19.339 1.00 98.78 43 ASP C CA 1
ATOM 4479 C C . ASP C 1 43 ? -44.450 -76.616 20.291 1.00 99.76 43 ASP C C 1
ATOM 4480 O O . ASP C 1 43 ? -45.200 -77.491 19.851 1.00 100.84 43 ASP C O 1
ATOM 4485 N N . TYR C 1 44 ? -44.384 -76.293 21.585 1.00 100.02 44 TYR C N 1
ATOM 4486 C CA . TYR C 1 44 ? -45.208 -76.945 22.612 1.00 101.16 44 TYR C CA 1
ATOM 4487 C C . TYR C 1 44 ? -46.705 -76.729 22.384 1.00 99.40 44 TYR C C 1
ATOM 4488 O O . TYR C 1 44 ? -47.513 -77.609 22.676 1.00 100.34 44 TYR C O 1
ATOM 4497 N N . LEU C 1 45 ? -47.057 -75.564 21.839 1.00 97.47 45 LEU C N 1
ATOM 4498 C CA . LEU C 1 45 ? -48.456 -75.165 21.644 1.00 96.02 45 LEU C CA 1
ATOM 4499 C C . LEU C 1 45 ? -49.099 -75.656 20.336 1.00 96.82 45 LEU C C 1
ATOM 4500 O O . LEU C 1 45 ? -50.203 -75.227 19.989 1.00 95.49 45 LEU C O 1
ATOM 4505 N N . LYS C 1 46 ? -48.416 -76.542 19.613 1.00 99.51 46 LYS C N 1
ATOM 4506 C CA . LYS C 1 46 ? -49.004 -77.168 18.426 1.00 100.89 46 LYS C CA 1
ATOM 4507 C C . LYS C 1 46 ? -49.530 -78.567 18.766 1.00 103.28 46 LYS C C 1
ATOM 4508 O O . LYS C 1 46 ? -50.693 -78.878 18.492 1.00 103.52 46 LYS C O 1
ATOM 4514 N N . ARG C 1 47 ? -48.665 -79.398 19.350 1.00 105.32 47 ARG C N 1
ATOM 4515 C CA . ARG C 1 47 ? -49.045 -80.693 19.922 1.00 107.25 47 ARG C CA 1
ATOM 4516 C C . ARG C 1 47 ? -47.862 -81.254 20.700 1.00 109.19 47 ARG C C 1
ATOM 4517 O O . ARG C 1 47 ? -46.708 -81.056 20.312 1.00 110.05 47 ARG C O 1
ATOM 4525 N N . GLY C 1 48 ? -48.152 -81.949 21.797 0.01 109.89 48 GLY C N 1
ATOM 4526 C CA . GLY C 1 48 ? -47.113 -82.553 22.627 0.01 111.80 48 GLY C CA 1
ATOM 4527 C C . GLY C 1 48 ? -47.320 -82.314 24.107 1.00 110.66 48 GLY C C 1
ATOM 4528 O O . GLY C 1 48 ? -48.348 -82.699 24.666 1.00 110.55 48 GLY C O 1
ATOM 4529 N N . ASP C 1 49 ? -46.336 -81.679 24.741 1.00 109.83 49 ASP C N 1
ATOM 4530 C CA . ASP C 1 49 ? -46.385 -81.417 26.173 1.00 108.92 49 ASP C CA 1
ATOM 4531 C C . ASP C 1 49 ? -47.108 -80.108 26.492 1.00 104.42 49 ASP C C 1
ATOM 4532 O O . ASP C 1 49 ? -46.706 -79.029 26.041 1.00 102.48 49 ASP C O 1
ATOM 4537 N N . GLY C 1 50 ? -48.191 -80.222 27.258 1.00 102.61 50 GLY C N 1
ATOM 4538 C CA . GLY C 1 50 ? -48.917 -79.063 27.764 1.00 97.96 50 GLY C CA 1
ATOM 4539 C C . GLY C 1 50 ? -48.461 -78.748 29.174 1.00 97.54 50 GLY C C 1
ATOM 4540 O O . GLY C 1 50 ? -49.137 -78.024 29.909 1.00 95.97 50 GLY C O 1
ATOM 4541 N N . LYS C 1 51 ? -47.313 -79.312 29.548 1.00 98.95 51 LYS C N 1
ATOM 4542 C CA . LYS C 1 51 ? -46.697 -79.081 30.857 1.00 98.89 51 LYS C CA 1
ATOM 4543 C C . LYS C 1 51 ? -45.524 -78.093 30.755 1.00 97.21 51 LYS C C 1
ATOM 4544 O O . LYS C 1 51 ? -44.356 -78.449 30.946 1.00 99.72 51 LYS C O 1
ATOM 4550 N N . THR C 1 52 ? -45.862 -76.848 30.430 1.00 92.45 52 THR C N 1
ATOM 4551 C CA . THR C 1 52 ? -44.907 -75.742 30.389 1.00 90.10 52 THR C CA 1
ATOM 4552 C C . THR C 1 52 ? -45.520 -74.513 31.032 1.00 86.39 52 THR C C 1
ATOM 4553 O O . THR C 1 52 ? -46.744 -74.381 31.090 1.00 84.70 52 THR C O 1
ATOM 4557 N N . GLY C 1 53 ? -44.662 -73.620 31.519 1.00 84.93 53 GLY C N 1
ATOM 4558 C CA . GLY C 1 53 ? -45.092 -72.308 31.997 1.00 80.55 53 GLY C CA 1
ATOM 4559 C C . GLY C 1 53 ? -45.069 -71.293 30.870 1.00 76.08 53 GLY C C 1
ATOM 4560 O O . GLY C 1 53 ? -45.506 -70.151 31.047 1.00 73.92 53 GLY C O 1
ATOM 4561 N N . LEU C 1 54 ? -44.568 -71.733 29.713 1.00 74.61 54 LEU C N 1
ATOM 4562 C CA . LEU C 1 54 ? -44.407 -70.898 28.519 1.00 70.82 54 LEU C CA 1
ATOM 4563 C C . LEU C 1 54 ? -45.734 -70.359 28.011 1.00 67.15 54 LEU C C 1
ATOM 4564 O O . LEU C 1 54 ? -46.702 -71.10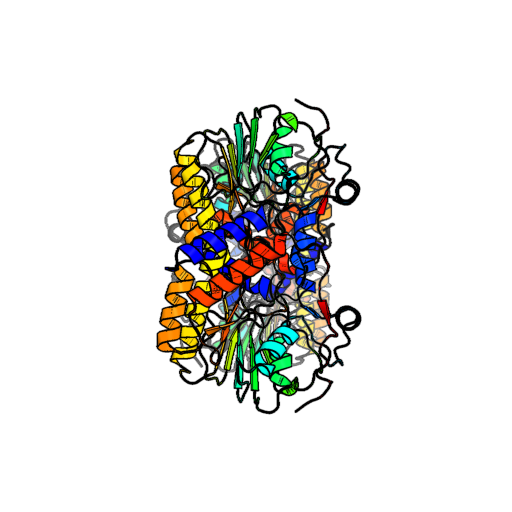7 27.845 1.00 66.77 54 LEU C O 1
ATOM 4569 N N . SER C 1 55 ? -45.744 -69.053 27.758 1.00 64.18 55 SER C N 1
ATOM 4570 C CA . SER C 1 55 ? -46.945 -68.285 27.438 1.00 60.94 55 SER C CA 1
ATOM 4571 C C . SER C 1 55 ? -47.710 -68.844 26.251 1.00 59.91 55 SER C C 1
ATOM 4572 O O . SER C 1 55 ? -47.107 -69.255 25.260 1.00 60.85 55 SER C O 1
ATOM 4575 N N . VAL C 1 56 ? -49.036 -68.859 26.351 1.00 58.42 56 VAL C N 1
ATOM 4576 C CA . VAL C 1 56 ? -49.873 -69.357 25.258 1.00 57.52 56 VAL C CA 1
ATOM 4577 C C . VAL C 1 56 ? -49.944 -68.361 24.103 1.00 55.75 56 VAL C C 1
ATOM 4578 O O . VAL C 1 56 ? -50.112 -68.743 22.932 1.00 56.24 56 VAL C O 1
ATOM 4582 N N . SER C 1 57 ? -49.778 -67.084 24.426 1.00 53.85 57 SER C N 1
ATOM 4583 C CA . SER C 1 57 ? -49.801 -66.048 23.417 1.00 51.89 57 SER C CA 1
ATOM 4584 C C . SER C 1 57 ? -48.798 -64.950 23.738 1.00 50.99 57 SER C C 1
ATOM 4585 O O . SER C 1 57 ? -48.139 -64.978 24.781 1.00 51.62 57 SER C O 1
ATOM 4588 N N . ARG C 1 58 ? -48.712 -63.976 22.833 1.00 49.45 58 ARG C N 1
ATOM 4589 C CA . ARG C 1 58 ? -47.832 -62.826 22.988 1.00 48.40 58 ARG C CA 1
ATOM 4590 C C . ARG C 1 58 ? -48.372 -61.832 24.011 1.00 47.54 58 ARG C C 1
ATOM 4591 O O . ARG C 1 58 ? -47.660 -60.917 24.413 1.00 47.96 58 ARG C O 1
ATOM 4599 N N . GLY C 1 59 ? -49.622 -62.008 24.430 1.00 46.88 59 GLY C N 1
ATOM 4600 C CA . GLY C 1 59 ? -50.254 -61.096 25.384 1.00 46.22 59 GLY C CA 1
ATOM 4601 C C . GLY C 1 59 ? -49.799 -61.223 26.834 1.00 47.14 59 GLY C C 1
ATOM 4602 O O . GLY C 1 59 ? -50.069 -60.339 27.645 1.00 47.75 59 GLY C O 1
ATOM 4603 N N . THR C 1 60 ? -49.120 -62.317 27.176 1.00 47.55 60 THR C N 1
ATOM 4604 C CA . THR C 1 60 ? -48.602 -62.501 28.529 1.00 48.12 60 THR C CA 1
ATOM 4605 C C . THR C 1 60 ? -47.584 -61.415 28.885 1.00 47.78 60 THR C C 1
ATOM 4606 O O . THR C 1 60 ? -47.699 -60.767 29.943 1.00 48.25 60 THR C O 1
ATOM 4610 N N . ALA C 1 61 ? -46.601 -61.218 28.000 1.00 46.73 61 ALA C N 1
ATOM 4611 C CA . ALA C 1 61 ? -45.544 -60.229 28.224 1.00 46.45 61 ALA C CA 1
ATOM 4612 C C . ALA C 1 61 ? -46.156 -58.840 28.312 1.00 44.97 61 ALA C C 1
ATOM 4613 O O . ALA C 1 61 ? -45.888 -58.107 29.267 1.00 45.97 61 ALA C O 1
ATOM 4615 N N . LYS C 1 62 ? -47.015 -58.505 27.352 1.00 42.93 62 LYS C N 1
ATOM 4616 C CA . LYS C 1 62 ? -47.820 -57.280 27.420 1.00 41.98 62 LYS C CA 1
ATOM 4617 C C . LYS C 1 62 ? -48.271 -56.930 28.839 1.00 42.62 62 LYS C C 1
ATOM 4618 O O . LYS C 1 62 ? -48.032 -55.820 29.309 1.00 42.44 62 LYS C O 1
ATOM 4624 N N . LEU C 1 63 ? -48.917 -57.884 29.513 1.00 43.35 63 LEU C N 1
ATOM 4625 C CA . LEU C 1 63 ? -49.448 -57.646 30.855 1.00 44.75 63 LEU C CA 1
ATOM 4626 C C . LEU C 1 63 ? -48.335 -57.656 31.888 1.00 47.14 63 LEU C C 1
ATOM 4627 O O . LEU C 1 63 ? -48.282 -56.787 32.765 1.00 47.90 63 LEU C O 1
ATOM 4632 N N . ALA C 1 64 ? -47.458 -58.653 31.776 1.00 48.78 64 ALA C N 1
ATOM 4633 C CA . ALA C 1 64 ? -46.295 -58.783 32.649 1.00 51.66 64 ALA C CA 1
ATOM 4634 C C . ALA C 1 64 ? -45.581 -57.437 32.800 1.00 52.51 64 ALA C C 1
ATOM 4635 O O . ALA C 1 64 ? -45.339 -56.970 33.913 1.00 53.82 64 ALA C O 1
ATOM 4637 N N . TRP C 1 65 ? -45.275 -56.824 31.657 1.00 51.95 65 TRP C N 1
ATOM 4638 C CA . TRP C 1 65 ? -44.605 -55.538 31.594 1.00 53.04 65 TRP C CA 1
ATOM 4639 C C . TRP C 1 65 ? -45.343 -54.452 32.389 1.00 54.31 65 TRP C C 1
ATOM 4640 O O . TRP C 1 65 ? -44.709 -53.621 33.046 1.00 56.02 65 TRP C O 1
ATOM 4651 N N . MET C 1 66 ? -46.675 -54.470 32.330 1.00 54.37 66 MET C N 1
ATOM 4652 C CA . MET C 1 66 ? -47.500 -53.465 32.995 1.00 55.84 66 MET C CA 1
ATOM 4653 C C . MET C 1 66 ? -47.647 -53.770 34.473 1.00 58.96 66 MET C C 1
ATOM 4654 O O . MET C 1 66 ? -47.826 -52.859 35.292 1.00 60.35 66 MET C O 1
ATOM 4659 N N . GLU C 1 67 ? -47.571 -55.055 34.807 1.00 60.77 67 GLU C N 1
ATOM 4660 C CA . GLU C 1 67 ? -47.697 -55.506 36.180 1.00 64.12 67 GLU C CA 1
ATOM 4661 C C . GLU C 1 67 ? -46.385 -55.341 36.932 1.00 66.97 67 GLU C C 1
ATOM 4662 O O . GLU C 1 67 ? -46.394 -55.033 38.116 1.00 69.48 67 GLU C O 1
ATOM 4668 N N . GLU C 1 68 ? -45.260 -55.532 36.248 1.00 67.75 68 GLU C N 1
ATOM 4669 C CA . GLU C 1 68 ? -43.948 -55.392 36.887 1.00 71.10 68 GLU C CA 1
ATOM 4670 C C . GLU C 1 68 ? -43.334 -54.003 36.690 1.00 71.51 68 GLU C C 1
ATOM 4671 O O . GLU C 1 68 ? -42.133 -53.800 36.898 1.00 73.52 68 GLU C O 1
ATOM 4677 N N . ARG C 1 69 ? -44.164 -53.051 36.281 1.00 70.23 69 ARG C N 1
ATOM 4678 C CA . ARG C 1 69 ? -43.806 -51.639 36.356 1.00 70.95 69 ARG C CA 1
ATOM 4679 C C . ARG C 1 69 ? -44.850 -50.865 37.167 1.00 71.41 69 ARG C C 1
ATOM 4680 O O . ARG C 1 69 ? -44.867 -49.637 37.190 1.00 71.76 69 ARG C O 1
ATOM 4688 N N . GLY C 1 70 ? -45.715 -51.614 37.842 1.00 71.82 70 GLY C N 1
ATOM 4689 C CA . GLY C 1 70 ? -46.712 -51.049 38.735 1.00 72.91 70 GLY C CA 1
ATOM 4690 C C . GLY C 1 70 ? -47.784 -50.199 38.084 1.00 71.29 70 GLY C C 1
ATOM 4691 O O . GLY C 1 70 ? -48.306 -49.284 38.717 1.00 72.74 70 GLY C O 1
ATOM 4692 N N . TYR C 1 71 ? -48.119 -50.490 36.826 1.00 68.69 71 TYR C N 1
ATOM 4693 C CA . TYR C 1 71 ? -49.273 -49.851 36.177 1.00 66.98 71 TYR C CA 1
ATOM 4694 C C . TYR C 1 71 ? -50.578 -50.546 36.578 1.00 66.55 71 TYR C C 1
ATOM 4695 O O . TYR C 1 71 ? -51.663 -49.958 36.524 1.00 66.31 71 TYR C O 1
ATOM 4704 N N . VAL C 1 72 ? -50.447 -51.804 36.982 1.00 66.37 72 VAL C N 1
ATOM 4705 C CA . VAL C 1 72 ? -51.545 -52.581 37.532 1.00 66.43 72 VAL C CA 1
ATOM 4706 C C . VAL C 1 72 ? -50.984 -53.370 38.689 1.00 68.15 72 VAL C C 1
ATOM 4707 O O . VAL C 1 72 ? -49.785 -53.640 38.746 1.00 68.54 72 VAL C O 1
ATOM 4711 N N . GLU C 1 73 ? -51.855 -53.740 39.612 1.00 69.36 73 GLU C N 1
ATOM 4712 C CA . GLU C 1 73 ? -51.521 -54.758 40.580 1.00 71.29 73 GLU C CA 1
ATOM 4713 C C . GLU C 1 73 ? -52.628 -55.794 40.551 1.00 70.72 73 GLU C C 1
ATOM 4714 O O . GLU C 1 73 ? -53.810 -55.452 40.485 1.00 70.52 73 GLU C O 1
ATOM 4720 N N . LEU C 1 74 ? -52.232 -57.061 40.563 1.00 70.66 74 LEU C N 1
ATOM 4721 C CA . LEU C 1 74 ? -53.173 -58.163 40.455 1.00 70.25 74 LEU C CA 1
ATOM 4722 C C . LEU C 1 74 ? -53.313 -58.874 41.794 1.00 73.26 74 LEU C C 1
ATOM 4723 O O . LEU C 1 74 ? -52.347 -59.448 42.309 1.00 74.59 74 LEU C O 1
ATOM 4728 N N . THR C 1 75 ? -54.524 -58.818 42.352 1.00 74.68 75 THR C N 1
ATOM 4729 C CA . THR C 1 75 ? -54.826 -59.345 43.691 1.00 77.88 75 THR C CA 1
ATOM 4730 C C . THR C 1 75 ? -56.290 -59.794 43.810 1.00 78.48 75 THR C C 1
ATOM 4731 O O . THR C 1 75 ? -57.191 -59.128 43.295 1.00 77.61 75 THR C O 1
ATOM 4735 N N . GLY C 1 76 ? -56.517 -60.924 44.476 1.00 80.28 76 GLY C N 1
ATOM 4736 C CA . GLY C 1 76 ? -57.873 -61.396 44.750 1.00 81.30 76 GLY C CA 1
ATOM 4737 C C . GLY C 1 76 ? -58.580 -62.048 43.574 1.00 79.02 76 GLY C C 1
ATOM 4738 O O . GLY C 1 76 ? -58.022 -62.915 42.906 1.00 77.59 76 GLY C O 1
ATOM 4739 N N . ARG C 1 77 ? -59.828 -61.637 43.351 1.00 79.16 77 ARG C N 1
ATOM 4740 C CA . ARG C 1 77 ? -60.669 -62.153 42.272 1.00 77.61 77 ARG C CA 1
ATOM 4741 C C . ARG C 1 77 ? -60.460 -61.285 41.049 1.00 74.66 77 ARG C C 1
ATOM 4742 O O . ARG C 1 77 ? -60.672 -60.073 41.109 1.00 74.68 77 ARG C O 1
ATOM 4750 N N . VAL C 1 78 ? -60.037 -61.915 39.953 1.00 72.28 78 VAL C N 1
ATOM 4751 C CA . VAL C 1 78 ? -59.762 -61.243 38.679 1.00 69.37 78 VAL C CA 1
ATOM 4752 C C . VAL C 1 78 ? -60.768 -61.694 37.627 1.00 68.12 78 VAL C C 1
ATOM 4753 O O . VAL C 1 78 ? -61.133 -62.865 37.577 1.00 68.71 78 VAL C O 1
ATOM 4757 N N . VAL C 1 79 ? -61.220 -60.760 36.795 1.00 66.77 79 VAL C N 1
ATOM 4758 C CA . VAL C 1 79 ? -62.012 -61.107 35.613 1.00 65.60 79 VAL C CA 1
ATOM 4759 C C . VAL C 1 79 ? -61.264 -60.731 34.333 1.00 63.02 79 VAL C C 1
ATOM 4760 O O . VAL C 1 79 ? -60.727 -59.630 34.218 1.00 62.19 79 VAL C O 1
ATOM 4764 N N . ASP C 1 80 ? -61.235 -61.664 33.383 1.00 61.86 80 ASP C N 1
ATOM 4765 C CA . ASP C 1 80 ? -60.614 -61.455 32.073 1.00 59.56 80 ASP C CA 1
ATOM 4766 C C . ASP C 1 80 ? -61.701 -61.461 31.012 1.00 58.49 80 ASP C C 1
ATOM 4767 O O . ASP C 1 80 ? -62.187 -62.512 30.616 1.00 58.41 80 ASP C O 1
ATOM 4772 N N . LEU C 1 81 ? -62.091 -60.270 30.577 1.00 57.78 81 LEU C N 1
ATOM 4773 C CA . LEU C 1 81 ? -63.105 -60.120 29.539 1.00 57.73 81 LEU C CA 1
ATOM 4774 C C . LEU C 1 81 ? -62.465 -60.163 28.147 1.00 55.62 81 LEU C C 1
ATOM 4775 O O . LEU C 1 81 ? -61.646 -59.311 27.796 1.00 54.21 81 LEU C O 1
ATOM 4780 N N . GLY C 1 82 ? -62.840 -61.178 27.375 1.00 55.04 82 GLY C N 1
ATOM 4781 C CA . GLY C 1 82 ? -62.207 -61.462 26.100 1.00 53.51 82 GLY C CA 1
ATOM 4782 C C . GLY C 1 82 ? -60.832 -62.073 26.267 1.00 52.11 82 GLY C C 1
ATOM 4783 O O . GLY C 1 82 ? -59.833 -61.459 25.912 1.00 51.20 82 GLY C O 1
ATOM 4784 N N . CYS C 1 83 ? -60.774 -63.293 26.785 1.00 52.55 83 CYS C N 1
ATOM 4785 C CA . CYS C 1 83 ? -59.494 -63.867 27.176 1.00 52.44 83 CYS C CA 1
ATOM 4786 C C . CYS C 1 83 ? -58.728 -64.573 26.057 1.00 52.00 83 CYS C C 1
ATOM 4787 O O . CYS C 1 83 ? -57.580 -64.962 26.244 1.00 51.64 83 CYS C O 1
ATOM 4790 N N . GLY C 1 84 ? -59.349 -64.718 24.894 1.00 52.68 84 GLY C N 1
ATOM 4791 C CA . GLY C 1 84 ? -58.734 -65.440 23.774 1.00 53.07 84 GLY C CA 1
ATOM 4792 C C . GLY C 1 84 ? -58.139 -66.750 24.249 1.00 54.29 84 GLY C C 1
ATOM 4793 O O . GLY C 1 84 ? -58.783 -67.492 24.994 1.00 55.61 84 GLY C O 1
ATOM 4794 N N . ARG C 1 85 ? -56.896 -67.015 23.849 1.00 54.32 85 ARG C N 1
ATOM 4795 C CA . ARG C 1 85 ? -56.159 -68.204 24.298 1.00 55.35 85 ARG C CA 1
ATOM 4796 C C . ARG C 1 85 ? -55.931 -68.216 25.813 1.00 55.52 85 ARG C C 1
ATOM 4797 O O . ARG C 1 85 ? -55.799 -69.283 26.408 1.00 57.14 85 ARG C O 1
ATOM 4805 N N . GLY C 1 86 ? -55.856 -67.037 26.426 1.00 54.31 86 GLY C N 1
ATOM 4806 C CA . GLY C 1 86 ? -55.785 -66.932 27.887 1.00 54.64 86 GLY C CA 1
ATOM 4807 C C . GLY C 1 86 ? -54.502 -66.406 28.509 1.00 54.21 86 GLY C C 1
ATOM 4808 O O . GLY C 1 86 ? -54.329 -66.508 29.718 1.00 55.31 86 GLY C O 1
ATOM 4809 N N . GLY C 1 87 ? -53.612 -65.832 27.699 1.00 52.90 87 GLY C N 1
ATOM 4810 C CA . GLY C 1 87 ? -52.306 -65.366 28.177 1.00 52.46 87 GLY C CA 1
ATOM 4811 C C . GLY C 1 87 ? -52.348 -64.480 29.417 1.00 52.50 87 GLY C C 1
ATOM 4812 O O . GLY C 1 87 ? -51.467 -64.566 30.284 1.00 53.33 87 GLY C O 1
ATOM 4813 N N . TRP C 1 88 ? -53.366 -63.624 29.503 1.00 51.46 88 TRP C N 1
ATOM 4814 C CA . TRP C 1 88 ? -53.504 -62.721 30.641 1.00 51.68 88 TRP C CA 1
ATOM 4815 C C . TRP C 1 88 ? -53.977 -63.497 31.856 1.00 53.49 88 TRP C C 1
ATOM 4816 O O . TRP C 1 88 ? -53.502 -63.273 32.975 1.00 54.98 88 TRP C O 1
ATOM 4827 N N . SER C 1 89 ? -54.904 -64.424 31.625 1.00 53.68 89 SER C N 1
ATOM 4828 C CA . SER C 1 89 ? -55.438 -65.270 32.684 1.00 55.16 89 SER C CA 1
ATOM 4829 C C . SER C 1 89 ? -54.329 -66.092 33.335 1.00 56.46 89 SER C C 1
ATOM 4830 O O . SER C 1 89 ? -54.170 -66.049 34.545 1.00 58.10 89 SER C O 1
ATOM 4833 N N . TYR C 1 90 ? -53.549 -66.812 32.531 1.00 56.46 90 TYR C N 1
ATOM 4834 C CA . TYR C 1 90 ? -52.458 -67.647 33.052 1.00 58.47 90 TYR C CA 1
ATOM 4835 C C . TYR C 1 90 ? -51.387 -66.844 33.761 1.00 59.49 90 TYR C C 1
ATOM 4836 O O . TYR C 1 90 ? -50.777 -67.327 34.724 1.00 61.70 90 TYR C O 1
ATOM 4845 N N . TYR C 1 91 ? -51.161 -65.622 33.286 1.00 58.52 91 TYR C N 1
ATOM 4846 C CA . TYR C 1 91 ? -50.251 -64.717 33.960 1.00 59.65 91 TYR C CA 1
ATOM 4847 C C . TYR C 1 91 ? -50.808 -64.405 35.329 1.00 61.31 91 TYR C C 1
ATOM 4848 O O . TYR C 1 91 ? -50.173 -64.713 36.338 1.00 63.28 91 TYR C O 1
ATOM 4857 N N . ALA C 1 92 ? -52.005 -63.819 35.342 1.00 60.99 92 ALA C N 1
ATOM 4858 C CA . ALA C 1 92 ? -52.732 -63.483 36.571 1.00 63.24 92 ALA C CA 1
ATOM 4859 C C . ALA C 1 92 ? -52.741 -64.624 37.597 1.00 66.16 92 ALA C C 1
ATOM 4860 O O . ALA C 1 92 ? -52.532 -64.402 38.790 1.00 68.20 92 ALA C O 1
ATOM 4862 N N . ALA C 1 93 ? -52.969 -65.838 37.106 1.00 66.87 93 ALA C N 1
ATOM 4863 C CA . ALA C 1 93 ? -52.968 -67.042 37.914 1.00 69.98 93 ALA C CA 1
ATOM 4864 C C . ALA C 1 93 ? -51.632 -67.282 38.621 1.00 72.77 93 ALA C C 1
ATOM 4865 O O . ALA C 1 93 ? -51.609 -67.652 39.793 1.00 75.33 93 ALA C O 1
ATOM 4867 N N . SER C 1 94 ? -50.530 -67.066 37.905 1.00 73.09 94 SER C N 1
ATOM 4868 C CA . SER C 1 94 ? -49.178 -67.300 38.437 1.00 76.19 94 SER C CA 1
ATOM 4869 C C . SER C 1 94 ? -48.779 -66.323 39.544 1.00 77.99 94 SER C C 1
ATOM 4870 O O . SER C 1 94 ? -47.906 -66.622 40.358 1.00 80.62 94 SER C O 1
ATOM 4873 N N . ARG C 1 95 ? -49.405 -65.153 39.553 1.00 77.01 95 ARG C N 1
ATOM 4874 C CA . ARG C 1 95 ? -49.050 -64.114 40.497 1.00 78.89 95 ARG C CA 1
ATOM 4875 C C . ARG C 1 95 ? -49.636 -64.440 41.872 1.00 81.75 95 ARG C C 1
ATOM 4876 O O . ARG C 1 95 ? -50.825 -64.749 41.986 1.00 81.28 95 ARG C O 1
ATOM 4884 N N . PRO C 1 96 ? -48.790 -64.382 42.918 1.00 85.00 96 PRO C N 1
ATOM 4885 C CA . PRO C 1 96 ? -49.083 -65.010 44.217 1.00 88.43 96 PRO C CA 1
ATOM 4886 C C . PRO C 1 96 ? -50.150 -64.302 45.067 1.00 89.26 96 PRO C C 1
ATOM 4887 O O . PRO C 1 96 ? -50.765 -64.931 45.929 1.00 91.32 96 PRO C O 1
ATOM 4891 N N . HIS C 1 97 ? -50.367 -63.013 44.818 1.00 87.87 97 HIS C N 1
ATOM 4892 C CA . HIS C 1 97 ? -51.394 -62.252 45.525 1.00 88.61 97 HIS C CA 1
ATOM 4893 C C . HIS C 1 97 ? -52.786 -62.401 44.875 1.00 86.13 97 HIS C C 1
ATOM 4894 O O . HIS C 1 97 ? -53.733 -61.720 45.271 1.00 86.35 97 HIS C O 1
ATOM 4901 N N . VAL C 1 98 ? -52.904 -63.301 43.893 1.00 83.96 98 VAL C N 1
ATOM 4902 C CA . VAL C 1 98 ? -54.177 -63.581 43.203 1.00 81.82 98 VAL C CA 1
ATOM 4903 C C . VAL C 1 98 ? -54.779 -64.919 43.651 1.00 83.31 98 VAL C C 1
ATOM 4904 O O . VAL C 1 98 ? -54.050 -65.887 43.869 1.00 84.47 98 VAL C O 1
ATOM 4908 N N . MET C 1 99 ? -56.105 -64.966 43.771 0.01 83.41 99 MET C N 1
ATOM 4909 C CA . MET C 1 99 ? -56.804 -66.148 44.278 0.01 85.24 99 MET C CA 1
ATOM 4910 C C . MET C 1 99 ? -57.772 -66.782 43.269 1.00 83.47 99 MET C C 1
ATOM 4911 O O . MET C 1 99 ? -57.949 -68.001 43.258 1.00 84.35 99 MET C O 1
ATOM 4916 N N . ASP C 1 100 ? -58.385 -65.957 42.423 1.00 81.19 100 ASP C N 1
ATOM 4917 C CA . ASP C 1 100 ? -59.483 -66.404 41.568 1.00 79.85 100 ASP C CA 1
ATOM 4918 C C . ASP C 1 100 ? -59.493 -65.664 40.232 1.00 76.54 100 ASP C C 1
ATOM 4919 O O . ASP C 1 100 ? -59.611 -64.440 40.192 1.00 75.80 100 ASP C O 1
ATOM 4924 N N . VAL C 1 101 ? -59.359 -66.418 39.144 1.00 74.68 101 VAL C N 1
ATOM 4925 C CA . VAL C 1 101 ? -59.445 -65.865 37.793 1.00 71.69 101 VAL C CA 1
ATOM 4926 C C . VAL C 1 101 ? -60.648 -66.443 37.053 1.00 71.24 101 VAL C C 1
ATOM 4927 O O . VAL C 1 101 ? -60.706 -67.635 36.762 1.00 71.34 101 VAL C O 1
ATOM 4931 N N . ARG C 1 102 ? -61.614 -65.580 36.774 1.00 70.81 102 ARG C N 1
ATOM 4932 C CA . ARG C 1 102 ? -62.746 -65.930 35.937 1.00 70.62 102 ARG C CA 1
ATOM 4933 C C . ARG C 1 102 ? -62.504 -65.323 34.558 1.00 68.34 102 ARG C C 1
ATOM 4934 O O . ARG C 1 102 ? -62.338 -64.106 34.430 1.00 67.55 102 ARG C O 1
ATOM 4942 N N . ALA C 1 103 ? -62.466 -66.176 33.537 1.00 67.42 103 ALA C N 1
ATOM 4943 C CA . ALA C 1 103 ? -62.070 -65.766 32.200 1.00 65.32 103 ALA C CA 1
ATOM 4944 C C . ALA C 1 103 ? -63.119 -66.152 31.177 1.00 65.77 103 ALA C C 1
ATOM 4945 O O . ALA C 1 103 ? -63.399 -67.334 30.990 1.00 66.89 103 ALA C O 1
ATOM 4947 N N . TYR C 1 104 ? -63.693 -65.157 30.509 1.00 65.56 104 TYR C N 1
ATOM 4948 C CA . TYR C 1 104 ? -64.724 -65.401 29.487 1.00 66.38 104 TYR C CA 1
ATOM 4949 C C . TYR C 1 104 ? -64.225 -65.108 28.071 1.00 65.03 104 TYR C C 1
ATOM 4950 O O . TYR C 1 104 ? -63.291 -64.333 27.898 1.00 63.59 104 TYR C O 1
ATOM 4959 N N . THR C 1 105 ? -64.851 -65.739 27.071 1.00 66.07 105 THR C N 1
ATOM 4960 C CA . THR C 1 105 ? -64.563 -65.500 25.641 1.00 65.62 105 THR C CA 1
ATOM 4961 C C . THR C 1 105 ? -65.673 -66.058 24.750 1.00 67.50 105 THR C C 1
ATOM 4962 O O . THR C 1 105 ? -66.594 -66.707 25.238 1.00 69.38 105 THR C O 1
ATOM 4966 N N . LEU C 1 106 ? -65.574 -65.805 23.444 1.00 67.81 106 LEU C N 1
ATOM 4967 C CA . LEU C 1 106 ? -66.481 -66.378 22.453 1.00 69.96 106 LEU C CA 1
ATOM 4968 C C . LEU C 1 106 ? -66.009 -67.771 22.062 1.00 71.13 106 LEU C C 1
ATOM 4969 O O . LEU C 1 106 ? -66.564 -68.769 22.506 1.00 72.33 106 LEU C O 1
ATOM 4974 N N . GLY C 1 107 ? -64.966 -67.829 21.239 1.00 71.51 107 GLY C N 1
ATOM 4975 C CA . GLY C 1 107 ? -64.440 -69.093 20.717 1.00 73.70 107 GLY C CA 1
ATOM 4976 C C . GLY C 1 107 ? -65.485 -69.826 19.903 1.00 77.15 107 GLY C C 1
ATOM 4977 O O . GLY C 1 107 ? -65.915 -70.921 20.274 1.00 78.90 107 GLY C O 1
ATOM 4978 N N . VAL C 1 108 ? -65.912 -69.218 18.799 1.00 78.76 108 VAL C N 1
ATOM 4979 C CA . VAL C 1 108 ? -67.042 -69.744 18.045 1.00 82.29 108 VAL C CA 1
ATOM 4980 C C . VAL C 1 108 ? -66.805 -69.724 16.534 1.00 83.51 108 VAL C C 1
ATOM 4981 O O . VAL C 1 108 ? -66.899 -70.764 15.869 1.00 85.33 108 VAL C O 1
ATOM 4985 N N . GLY C 1 109 ? -66.522 -68.539 15.996 1.00 83.01 109 GLY C N 1
ATOM 4986 C CA . GLY C 1 109 ? -66.478 -68.348 14.546 1.00 84.72 109 GLY C CA 1
ATOM 4987 C C . GLY C 1 109 ? -65.079 -68.126 14.011 1.00 83.44 109 GLY C C 1
ATOM 4988 O O . GLY C 1 109 ? -64.834 -67.177 13.261 1.00 83.30 109 GLY C O 1
ATOM 4989 N N . GLY C 1 110 ? -64.167 -69.017 14.390 1.00 82.82 110 GLY C N 1
ATOM 4990 C CA . GLY C 1 110 ? -62.755 -68.869 14.072 1.00 81.32 110 GLY C CA 1
ATOM 4991 C C . GLY C 1 110 ? -62.048 -67.984 15.081 1.00 78.85 110 GLY C C 1
ATOM 4992 O O . GLY C 1 110 ? -60.897 -67.601 14.871 1.00 77.83 110 GLY C O 1
ATOM 4993 N N . HIS C 1 111 ? -62.744 -67.647 16.168 1.00 78.15 111 HIS C N 1
ATOM 4994 C CA . HIS C 1 111 ? -62.151 -66.903 17.282 1.00 76.15 111 HIS C CA 1
ATOM 4995 C C . HIS C 1 111 ? -61.179 -67.791 18.060 1.00 75.26 111 HIS C C 1
ATOM 4996 O O . HIS C 1 111 ? -61.153 -69.014 17.882 1.00 76.54 111 HIS C O 1
ATOM 5003 N N . GLU C 1 112 ? -60.381 -67.170 18.922 1.00 73.20 112 GLU C N 1
ATOM 5004 C CA . GLU C 1 112 ? -59.360 -67.892 19.664 1.00 72.20 112 GLU C CA 1
ATOM 5005 C C . GLU C 1 112 ? -60.003 -68.774 20.732 1.00 72.21 112 GLU C C 1
ATOM 5006 O O . GLU C 1 112 ? -60.912 -68.343 21.439 1.00 72.20 112 GLU C O 1
ATOM 5012 N N . VAL C 1 113 ? -59.533 -70.016 20.818 1.00 72.11 113 VAL C N 1
ATOM 5013 C CA . VAL C 1 113 ? -59.978 -70.967 21.838 1.00 71.94 113 VAL C CA 1
ATOM 5014 C C . VAL C 1 113 ? -58.970 -70.943 22.983 1.00 70.23 113 VAL C C 1
ATOM 5015 O O . VAL C 1 113 ? -57.767 -71.049 22.746 1.00 70.12 113 VAL C O 1
ATOM 5019 N N . PRO C 1 114 ? -59.449 -70.781 24.226 1.00 69.26 114 PRO C N 1
ATOM 5020 C CA . PRO C 1 114 ? -58.596 -70.936 25.409 1.00 68.51 114 PRO C CA 1
ATOM 5021 C C . PRO C 1 114 ? -57.748 -72.205 25.363 1.00 68.95 114 PRO C C 1
ATOM 5022 O O . PRO C 1 114 ? -58.278 -73.296 25.151 1.00 70.32 114 PRO C O 1
ATOM 5026 N N . ARG C 1 115 ? -56.441 -72.054 25.542 1.00 68.03 115 ARG C N 1
ATOM 5027 C CA . ARG C 1 115 ? -55.543 -73.197 25.547 1.00 69.41 115 ARG C CA 1
ATOM 5028 C C . ARG C 1 115 ? -55.350 -73.663 26.972 1.00 70.63 115 ARG C C 1
ATOM 5029 O O . ARG C 1 115 ? -54.766 -72.953 27.784 1.00 70.31 115 ARG C O 1
ATOM 5037 N N . ILE C 1 116 ? -55.870 -74.850 27.274 1.00 72.44 116 ILE C N 1
ATOM 5038 C CA . ILE C 1 116 ? -55.750 -75.444 28.600 1.00 73.84 116 ILE C CA 1
ATOM 5039 C C . ILE C 1 116 ? -54.331 -75.981 28.774 1.00 75.32 116 ILE C C 1
ATOM 5040 O O . ILE C 1 116 ? -53.842 -76.751 27.948 1.00 76.19 116 ILE C O 1
ATOM 5045 N N . THR C 1 117 ? -53.674 -75.549 29.845 1.00 76.04 117 THR C N 1
ATOM 5046 C CA . THR C 1 117 ? -52.249 -75.795 30.045 1.00 77.83 117 THR C CA 1
ATOM 5047 C C . THR C 1 117 ? -51.981 -75.993 31.523 1.00 79.80 117 THR C C 1
ATOM 5048 O O . THR C 1 117 ? -52.773 -75.552 32.350 1.00 79.60 117 THR C O 1
ATOM 5052 N N . GLU C 1 118 ? -50.881 -76.670 31.850 1.00 82.51 118 GLU C N 1
ATOM 5053 C CA . GLU C 1 118 ? -50.522 -76.963 33.246 1.00 85.54 118 GLU C CA 1
ATOM 5054 C C . GLU C 1 118 ? -49.650 -75.874 33.912 1.00 85.34 118 GLU C C 1
ATOM 5055 O O . GLU C 1 118 ? -48.909 -76.157 34.869 1.00 87.70 118 GLU C O 1
ATOM 5061 N N . SER C 1 119 ? -49.757 -74.636 33.420 1.00 82.60 119 SER C N 1
ATOM 5062 C CA . SER C 1 119 ? -48.936 -73.528 33.918 1.00 82.35 119 SER C CA 1
ATOM 5063 C C . SER C 1 119 ? -49.361 -73.048 35.303 1.00 83.15 119 SER C C 1
ATOM 5064 O O . SER C 1 119 ? -50.549 -73.029 35.624 1.00 82.67 119 SER C O 1
ATOM 5067 N N . TYR C 1 120 ? -48.366 -72.656 36.100 1.00 84.70 120 TYR C N 1
ATOM 5068 C CA . TYR C 1 120 ? -48.529 -72.223 37.488 1.00 86.12 120 TYR C CA 1
ATOM 5069 C C . TYR C 1 120 ? -49.879 -71.566 37.761 1.00 84.30 120 TYR C C 1
ATOM 5070 O O . TYR C 1 120 ? -50.168 -70.485 37.246 1.00 81.98 120 TYR C O 1
ATOM 5079 N N . GLY C 1 121 ? -50.703 -72.244 38.556 1.00 85.60 121 GLY C N 1
ATOM 5080 C CA . GLY C 1 121 ? -51.984 -71.705 39.008 1.00 84.49 121 GLY C CA 1
ATOM 5081 C C . GLY C 1 121 ? -53.184 -71.973 38.116 1.00 82.51 121 GLY C C 1
ATOM 5082 O O . GLY C 1 121 ? -54.232 -71.356 38.294 1.00 81.53 121 GLY C O 1
ATOM 5083 N N . TRP C 1 122 ? -53.047 -72.905 37.175 1.00 82.20 122 TRP C N 1
ATOM 5084 C CA . TRP C 1 122 ? -54.090 -73.159 36.167 1.00 80.47 122 TRP C CA 1
ATOM 5085 C C . TRP C 1 122 ? -55.476 -73.455 36.749 1.00 80.92 122 TRP C C 1
ATOM 5086 O O . TRP C 1 122 ? -56.488 -72.960 36.245 1.00 79.17 122 TRP C O 1
ATOM 5097 N N . ASN C 1 123 ? -55.501 -74.254 37.814 1.00 83.18 123 ASN C N 1
ATOM 5098 C CA . ASN C 1 123 ? -56.727 -74.606 38.528 1.00 84.09 123 ASN C CA 1
ATOM 5099 C C . ASN C 1 123 ? -57.570 -73.402 38.965 1.00 82.64 123 ASN C C 1
ATOM 5100 O O . ASN C 1 123 ? -58.802 -73.485 39.004 1.00 82.80 123 ASN C O 1
ATOM 5105 N N . ILE C 1 124 ? -56.893 -72.293 39.279 1.00 81.05 124 ILE C N 1
ATOM 5106 C CA . ILE C 1 124 ? -57.520 -71.026 39.685 1.00 79.36 124 ILE C CA 1
ATOM 5107 C C . ILE C 1 124 ? -58.345 -70.377 38.565 1.00 75.93 124 ILE C C 1
ATOM 5108 O O . ILE C 1 124 ? -59.270 -69.607 38.839 1.00 75.60 124 ILE C O 1
ATOM 5113 N N . VAL C 1 125 ? -58.015 -70.686 37.312 1.00 73.19 125 VAL C N 1
ATOM 5114 C CA . VAL C 1 125 ? -58.714 -70.078 36.176 1.00 69.95 125 VAL C CA 1
ATOM 5115 C C . VAL C 1 125 ? -59.960 -70.873 35.792 1.00 69.81 125 VAL C C 1
ATOM 5116 O O . VAL C 1 125 ? -59.902 -72.091 35.659 1.00 70.96 125 VAL C O 1
ATOM 5120 N N . LYS C 1 126 ? -61.082 -70.175 35.636 1.00 68.59 126 LYS C N 1
ATOM 5121 C CA . LYS C 1 126 ? -62.335 -70.802 35.240 1.00 68.92 126 LYS C CA 1
ATOM 5122 C C . LYS C 1 126 ? -62.806 -70.199 33.920 1.00 67.09 126 LYS C C 1
ATOM 5123 O O . LYS C 1 126 ? -63.479 -69.159 33.915 1.00 66.74 126 LYS C O 1
ATOM 5129 N N . PHE C 1 127 ? -62.453 -70.854 32.812 1.00 65.95 127 PHE C N 1
ATOM 5130 C CA . PHE C 1 127 ? -62.846 -70.402 31.477 1.00 64.41 127 PHE C CA 1
ATOM 5131 C C . PHE C 1 127 ? -64.335 -70.574 31.197 1.00 65.69 127 PHE C C 1
ATOM 5132 O O . PHE C 1 127 ? -65.009 -71.347 31.865 1.00 67.63 127 PHE C O 1
ATOM 5140 N N . LYS C 1 128 ? -64.838 -69.833 30.213 1.00 65.33 128 LYS C N 1
ATOM 5141 C CA . LYS C 1 128 ? -66.233 -69.921 29.764 1.00 67.03 128 LYS C CA 1
ATOM 5142 C C . LYS C 1 128 ? -66.369 -69.391 28.332 1.00 66.19 128 LYS C C 1
ATOM 5143 O O . LYS C 1 128 ? -66.443 -68.179 28.099 1.00 65.44 128 LYS C O 1
ATOM 5149 N N . SER C 1 129 ? -66.399 -70.308 27.376 1.00 66.74 129 SER C N 1
ATOM 5150 C CA . SER C 1 129 ? -66.522 -69.944 25.970 1.00 66.61 129 SER C CA 1
ATOM 5151 C C . SER C 1 129 ? -67.954 -69.530 25.605 1.00 68.49 129 SER C C 1
ATOM 5152 O O . SER C 1 129 ? -68.848 -69.539 26.455 1.00 69.91 129 SER C O 1
ATOM 5155 N N . ARG C 1 130 ? -68.152 -69.154 24.338 1.00 68.90 130 ARG C N 1
ATOM 5156 C CA . ARG C 1 130 ? -69.463 -68.759 23.791 1.00 70.93 130 ARG C CA 1
ATOM 5157 C C . ARG C 1 130 ? -70.135 -67.626 24.567 1.00 71.56 130 ARG C C 1
ATOM 5158 O O . ARG C 1 130 ? -71.364 -67.572 24.660 1.00 73.95 130 ARG C O 1
ATOM 5166 N N . VAL C 1 131 ? -69.321 -66.730 25.120 1.00 69.82 131 VAL C N 1
ATOM 5167 C CA . VAL C 1 131 ? -69.816 -65.643 25.958 1.00 70.45 131 VAL C CA 1
ATOM 5168 C C . VAL C 1 131 ? -69.485 -64.291 25.329 1.00 69.40 131 VAL C C 1
ATOM 5169 O O . VAL C 1 131 ? -68.321 -63.972 25.097 1.00 67.34 131 VAL C O 1
ATOM 5173 N N . ASP C 1 132 ? -70.526 -63.519 25.034 1.00 71.12 132 ASP C N 1
ATOM 5174 C CA . ASP C 1 132 ? -70.376 -62.135 24.631 1.00 70.75 132 ASP C CA 1
ATOM 5175 C C . ASP C 1 132 ? -70.282 -61.334 25.913 1.00 71.06 132 ASP C C 1
ATOM 5176 O O . ASP C 1 132 ? -71.185 -61.402 26.755 1.00 73.08 132 ASP C O 1
ATOM 5181 N N . ILE C 1 133 ? -69.189 -60.591 26.066 1.00 69.38 133 ILE C N 1
ATOM 5182 C CA . ILE C 1 133 ? -68.924 -59.871 27.311 1.00 69.88 133 ILE C CA 1
ATOM 5183 C C . ILE C 1 133 ? -69.844 -58.674 27.503 1.00 71.95 133 ILE C C 1
ATOM 5184 O O . ILE C 1 133 ? -70.035 -58.197 28.625 1.00 73.05 133 ILE C O 1
ATOM 5189 N N . HIS C 1 134 ? -70.424 -58.208 26.401 1.00 73.10 134 HIS C N 1
ATOM 5190 C CA . HIS C 1 134 ? -71.362 -57.088 26.414 1.00 75.76 134 HIS C CA 1
ATOM 5191 C C . HIS C 1 134 ? -72.704 -57.495 27.040 1.00 78.99 134 HIS C C 1
ATOM 5192 O O . HIS C 1 134 ? -73.406 -56.670 27.626 1.00 81.13 134 HIS C O 1
ATOM 5199 N N . THR C 1 135 ? -73.030 -58.779 26.920 1.00 79.64 135 THR C N 1
ATOM 5200 C CA . THR C 1 135 ? -74.258 -59.353 27.445 1.00 82.67 135 THR C CA 1
ATOM 5201 C C . THR C 1 135 ? -74.099 -59.720 28.914 1.00 82.89 135 THR C C 1
ATOM 5202 O O . THR C 1 135 ? -75.087 -59.830 29.635 1.00 85.62 135 THR C O 1
ATOM 5206 N N . LEU C 1 136 ? -72.857 -59.916 29.350 1.00 80.46 136 LEU C N 1
ATOM 5207 C CA . LEU C 1 136 ? -72.570 -60.361 30.713 1.00 80.75 136 LEU C CA 1
ATOM 5208 C C . LEU C 1 136 ? -73.223 -59.523 31.807 1.00 83.33 136 LEU C C 1
ATOM 5209 O O . LEU C 1 136 ? -73.167 -58.293 31.769 1.00 83.65 136 LEU C O 1
ATOM 5214 N N . PRO C 1 137 ? -73.860 -60.192 32.785 1.00 85.53 137 PRO C N 1
ATOM 5215 C CA . PRO C 1 137 ? -74.242 -59.459 33.978 1.00 87.55 137 PRO C CA 1
ATOM 5216 C C . PRO C 1 137 ? -72.987 -59.190 34.791 1.00 85.72 137 PRO C C 1
ATOM 5217 O O . PRO C 1 137 ? -72.155 -60.089 34.954 1.00 83.86 137 PRO C O 1
ATOM 5221 N N . VAL C 1 138 ? -72.839 -57.961 35.275 1.00 86.35 138 VAL C N 1
ATOM 5222 C CA . VAL C 1 138 ? -71.652 -57.582 36.038 1.00 85.19 138 VAL C CA 1
ATOM 5223 C C . VAL C 1 138 ? -71.555 -58.367 37.348 1.00 86.47 138 VAL C C 1
ATOM 5224 O O . VAL C 1 138 ? -72.549 -58.543 38.052 1.00 89.38 138 VAL C O 1
ATOM 5228 N N . GLU C 1 139 ? -70.358 -58.864 37.643 1.00 84.69 139 GLU C N 1
ATOM 5229 C CA . GLU C 1 139 ? -70.099 -59.598 38.879 1.00 86.08 139 GLU C CA 1
ATOM 5230 C C . GLU C 1 139 ? -69.181 -58.766 39.760 1.00 86.16 139 GLU C C 1
ATOM 5231 O O . GLU C 1 139 ? -68.672 -57.732 39.326 1.00 85.15 139 GLU C O 1
ATOM 5237 N N . ARG C 1 140 ? -68.965 -59.223 40.991 1.00 87.62 140 ARG C N 1
ATOM 5238 C CA . ARG C 1 140 ? -68.006 -58.586 41.889 1.00 87.73 140 ARG C CA 1
ATOM 5239 C C . ARG C 1 140 ? -66.581 -59.067 41.601 1.00 84.73 140 ARG C C 1
ATOM 5240 O O . ARG C 1 140 ? -66.339 -60.256 41.378 1.00 83.80 140 ARG C O 1
ATOM 5248 N N . THR C 1 141 ? -65.647 -58.121 41.585 1.00 83.28 141 THR C N 1
ATOM 5249 C CA . THR C 1 141 ? -64.257 -58.406 41.245 1.00 80.56 141 THR C CA 1
ATOM 5250 C C . THR C 1 141 ? -63.342 -57.445 41.972 1.00 80.59 141 THR C C 1
ATOM 5251 O O . THR C 1 141 ? -63.774 -56.384 42.411 1.00 82.10 141 THR C O 1
ATOM 5255 N N . ASP C 1 142 ? -62.075 -57.826 42.093 1.00 79.02 142 ASP C N 1
ATOM 5256 C CA . ASP C 1 142 ? -61.045 -56.924 42.586 1.00 78.83 142 ASP C CA 1
ATOM 5257 C C . ASP C 1 142 ? -60.272 -56.304 41.417 1.00 75.41 142 ASP C C 1
ATOM 5258 O O . ASP C 1 142 ? -59.799 -55.174 41.510 1.00 75.50 142 ASP C O 1
ATOM 5263 N N . VAL C 1 143 ? -60.166 -57.054 40.320 1.00 72.33 143 VAL C N 1
ATOM 5264 C CA . VAL C 1 143 ? -59.383 -56.657 39.150 1.00 69.08 143 VAL C CA 1
ATOM 5265 C C . VAL C 1 143 ? -60.134 -56.956 37.842 1.00 66.98 143 VAL C C 1
ATOM 5266 O O . VAL C 1 143 ? -60.587 -58.080 37.609 1.00 66.56 143 VAL C O 1
ATOM 5270 N N . ILE C 1 144 ? -60.245 -55.936 36.994 1.00 65.48 144 ILE C N 1
ATOM 5271 C CA . ILE C 1 144 ? -60.930 -56.036 35.709 1.00 63.75 144 ILE C CA 1
ATOM 5272 C C . ILE C 1 144 ? -59.914 -55.904 34.580 1.00 61.34 144 ILE C C 1
ATOM 5273 O O . ILE C 1 144 ? -59.215 -54.895 34.485 1.00 61.22 144 ILE C O 1
ATOM 5278 N N . MET C 1 145 ? -59.836 -56.926 33.731 1.00 59.75 145 MET C N 1
ATOM 5279 C CA . MET C 1 145 ? -58.977 -56.886 32.552 1.00 57.67 145 MET C CA 1
ATOM 5280 C C . MET C 1 145 ? -59.771 -57.117 31.275 1.00 56.95 145 MET C C 1
ATOM 5281 O O . MET C 1 145 ? -60.651 -57.978 31.225 1.00 57.94 145 MET C O 1
ATOM 5286 N N . CYS C 1 146 ? -59.434 -56.364 30.236 1.00 55.45 146 CYS C N 1
ATOM 5287 C CA . CYS C 1 146 ? -60.150 -56.452 28.985 1.00 54.75 146 CYS C CA 1
ATOM 5288 C C . CYS C 1 146 ? -59.237 -56.057 27.848 1.00 53.34 146 CYS C C 1
ATOM 5289 O O . CYS C 1 146 ? -58.932 -54.883 27.661 1.00 53.21 146 CYS C O 1
ATOM 5292 N N . ASP C 1 147 ? -58.798 -57.058 27.097 1.00 52.79 147 ASP C N 1
ATOM 5293 C CA . ASP C 1 147 ? -57.846 -56.869 26.024 1.00 51.52 147 ASP C CA 1
ATOM 5294 C C . ASP C 1 147 ? -58.558 -57.119 24.710 1.00 51.70 147 ASP C C 1
ATOM 5295 O O . ASP C 1 147 ? -58.173 -58.002 23.960 1.00 51.73 147 ASP C O 1
ATOM 5300 N N . VAL C 1 148 ? -59.599 -56.338 24.433 1.00 52.72 148 VAL C N 1
ATOM 5301 C CA . VAL C 1 148 ? -60.414 -56.538 23.229 1.00 53.63 148 VAL C CA 1
ATOM 5302 C C . VAL C 1 148 ? -60.395 -55.346 22.265 1.00 54.24 148 VAL C C 1
ATOM 5303 O O . VAL C 1 148 ? -60.430 -54.188 22.678 1.00 54.94 148 VAL C O 1
ATOM 5307 N N . GLY C 1 149 ? -60.332 -55.646 20.974 1.00 54.86 149 GLY C N 1
ATOM 5308 C CA . GLY C 1 149 ? -60.351 -54.632 19.930 1.00 55.75 149 GLY C CA 1
ATOM 5309 C C . GLY C 1 149 ? -59.954 -55.248 18.605 1.00 56.12 149 GLY C C 1
ATOM 5310 O O . GLY C 1 149 ? -58.771 -55.489 18.363 1.00 55.08 149 GLY C O 1
ATOM 5311 N N . GLU C 1 150 ? -60.939 -55.530 17.756 1.00 57.97 150 GLU C N 1
ATOM 5312 C CA . GLU C 1 150 ? -60.648 -56.034 16.418 1.00 59.13 150 GLU C CA 1
ATOM 5313 C C . GLU C 1 150 ? -60.191 -54.834 15.600 1.00 59.01 150 GLU C C 1
ATOM 5314 O O . GLU C 1 150 ? -60.905 -53.831 15.509 1.00 60.23 150 GLU C O 1
ATOM 5320 N N . SER C 1 151 ? -58.987 -54.923 15.042 1.00 57.81 151 SER C N 1
ATOM 5321 C CA . SER C 1 151 ? -58.417 -53.817 14.292 1.00 57.66 151 SER C CA 1
ATOM 5322 C C . SER C 1 151 ? -59.159 -53.662 12.980 1.00 59.11 151 SER C C 1
ATOM 5323 O O . SER C 1 151 ? -59.693 -54.639 12.465 1.00 60.51 151 SER C O 1
ATOM 5326 N N . SER C 1 152 ? -59.208 -52.440 1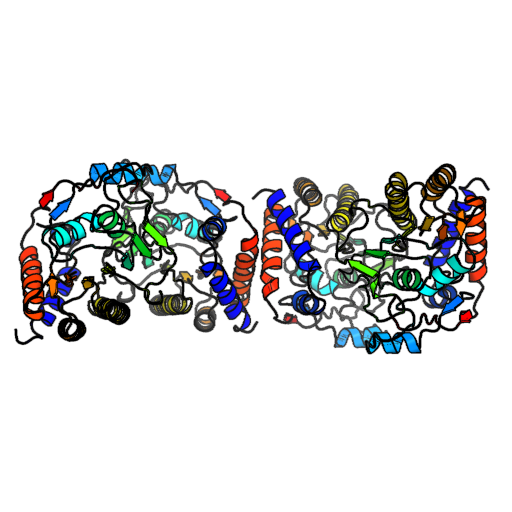2.451 1.00 59.30 152 SER C N 1
ATOM 5327 C CA . SER C 1 152 ? -59.890 -52.172 11.181 1.00 61.04 152 SER C CA 1
ATOM 5328 C C . SER C 1 152 ? -59.201 -51.055 10.395 1.00 61.10 152 SER C C 1
ATOM 5329 O O . SER C 1 152 ? -58.631 -50.151 10.999 1.00 60.12 152 SER C O 1
ATOM 5332 N N . PRO C 1 153 ? -59.235 -51.120 9.045 1.00 62.29 153 PRO C N 1
ATOM 5333 C CA . PRO C 1 153 ? -58.677 -50.049 8.203 1.00 62.78 153 PRO C CA 1
ATOM 5334 C C . PRO C 1 153 ? -59.412 -48.713 8.329 1.00 63.84 153 PRO C C 1
ATOM 5335 O O . PRO C 1 153 ? -58.854 -47.668 7.968 1.00 63.99 153 PRO C O 1
ATOM 5339 N N . LYS C 1 154 ? -60.649 -48.754 8.823 1.00 64.49 154 LYS C N 1
ATOM 5340 C CA . LYS C 1 154 ? -61.394 -47.543 9.164 1.00 65.59 154 LYS C CA 1
ATOM 5341 C C . LYS C 1 154 ? -61.242 -47.239 10.656 1.00 63.46 154 LYS C C 1
ATOM 5342 O O . LYS C 1 154 ? -61.550 -48.079 11.490 1.00 62.36 154 LYS C O 1
ATOM 5348 N N . TRP C 1 155 ? -60.769 -46.039 10.983 1.00 63.23 155 TRP C N 1
ATOM 5349 C CA . TRP C 1 155 ? -60.626 -45.605 12.376 1.00 62.03 155 TRP C CA 1
ATOM 5350 C C . TRP C 1 155 ? -61.997 -45.455 13.039 1.00 63.26 155 TRP C C 1
ATOM 5351 O O . TRP C 1 155 ? -62.121 -45.553 14.260 1.00 62.33 155 TRP C O 1
ATOM 5362 N N . SER C 1 156 ? -63.015 -45.207 12.217 1.00 65.46 156 SER C N 1
ATOM 5363 C CA . SER C 1 156 ? -64.384 -44.994 12.678 1.00 67.25 156 SER C CA 1
ATOM 5364 C C . SER C 1 156 ? -64.916 -46.238 13.376 1.00 66.24 156 SER C C 1
ATOM 5365 O O . SER C 1 156 ? -65.461 -46.155 14.485 1.00 66.44 156 SER C O 1
ATOM 5368 N N . VAL C 1 157 ? -64.748 -47.386 12.721 1.00 65.16 157 VAL C N 1
ATOM 5369 C CA . VAL C 1 157 ? -65.179 -48.666 13.270 1.00 64.25 157 VAL C CA 1
ATOM 5370 C C . VAL C 1 157 ? -64.366 -48.960 14.531 1.00 61.42 157 VAL C C 1
ATOM 5371 O O . VAL C 1 157 ? -64.918 -49.353 15.566 1.00 61.25 157 VAL C O 1
ATOM 5375 N N . GLU C 1 158 ? -63.060 -48.722 14.442 1.00 59.30 158 GLU C N 1
ATOM 5376 C CA . GLU C 1 158 ? -62.155 -48.900 15.573 1.00 57.19 158 GLU C CA 1
ATOM 5377 C C . GLU C 1 158 ? -62.549 -48.083 16.816 1.00 57.77 158 GLU C C 1
ATOM 5378 O O . GLU C 1 158 ? -62.469 -48.586 17.938 1.00 56.85 158 GLU C O 1
ATOM 5384 N N . SER C 1 159 ? -62.970 -46.834 16.620 1.00 59.68 159 SER C N 1
ATOM 5385 C CA . SER C 1 159 ? -63.355 -45.975 17.746 1.00 60.69 159 SER C CA 1
ATOM 5386 C C . SER C 1 159 ? -64.733 -46.343 18.275 1.00 62.71 159 SER C C 1
ATOM 5387 O O . SER C 1 159 ? -64.979 -46.268 19.484 1.00 62.54 159 SER C O 1
ATOM 5390 N N . GLU C 1 160 ? -65.623 -46.745 17.363 1.00 64.72 160 GLU C N 1
ATOM 5391 C CA . GLU C 1 160 ? -66.939 -47.259 17.743 1.00 67.04 160 GLU C CA 1
ATOM 5392 C C . GLU C 1 160 ? -66.787 -48.514 18.596 1.00 65.18 160 GLU C C 1
ATOM 5393 O O . GLU C 1 160 ? -67.415 -48.622 19.650 1.00 65.86 160 GLU C O 1
ATOM 5399 N N . ARG C 1 161 ? -65.924 -49.431 18.152 1.00 63.11 161 ARG C N 1
ATOM 5400 C CA . ARG C 1 161 ? -65.559 -50.620 18.931 1.00 61.38 161 ARG C CA 1
ATOM 5401 C C . ARG C 1 161 ? -64.915 -50.274 20.277 1.00 60.48 161 ARG C C 1
ATOM 5402 O O . ARG C 1 161 ? -65.223 -50.907 21.293 1.00 60.86 161 ARG C O 1
ATOM 5410 N N . THR C 1 162 ? -64.039 -49.268 20.278 1.00 59.82 162 THR C N 1
ATOM 5411 C CA . THR C 1 162 ? -63.353 -48.818 21.492 1.00 59.31 162 THR C CA 1
ATOM 5412 C C . THR C 1 162 ? -64.321 -48.268 22.549 1.00 61.62 162 THR C C 1
ATOM 5413 O O . THR C 1 162 ? -64.238 -48.636 23.725 1.00 61.39 162 THR C O 1
ATOM 5417 N N . ILE C 1 163 ? -65.231 -47.390 22.121 1.00 64.19 163 ILE C N 1
ATOM 5418 C CA . ILE C 1 163 ? -66.223 -46.776 23.014 1.00 66.56 163 ILE C CA 1
ATOM 5419 C C . ILE C 1 163 ? -67.032 -47.846 23.738 1.00 67.25 163 ILE C C 1
ATOM 5420 O O . ILE C 1 163 ? -67.258 -47.747 24.946 1.00 67.90 163 ILE C O 1
ATOM 5425 N N . LYS C 1 164 ? -67.439 -48.872 22.989 1.00 67.19 164 LYS C N 1
ATOM 5426 C CA . LYS C 1 164 ? -68.181 -50.005 23.535 1.00 67.84 164 LYS C CA 1
ATOM 5427 C C . LYS C 1 164 ? -67.419 -50.657 24.683 1.00 66.16 164 LYS C C 1
ATOM 5428 O O . LYS C 1 164 ? -68.020 -51.055 25.678 1.00 67.12 164 LYS C O 1
ATOM 5434 N N . ILE C 1 165 ? -66.096 -50.736 24.550 1.00 63.87 165 ILE C N 1
ATOM 5435 C CA . ILE C 1 165 ? -65.254 -51.312 25.598 1.00 62.62 165 ILE C CA 1
ATOM 5436 C C . ILE C 1 165 ? -65.127 -50.395 26.812 1.00 63.93 165 ILE C C 1
ATOM 5437 O O . ILE C 1 165 ? -64.978 -50.862 27.940 1.00 63.97 165 ILE C O 1
ATOM 5442 N N . LEU C 1 166 ? -65.203 -49.092 26.580 1.00 65.66 166 LEU C N 1
ATOM 5443 C CA . LEU C 1 166 ? -65.220 -48.141 27.684 1.00 67.79 166 LEU C CA 1
ATOM 5444 C C . LEU C 1 166 ? -66.616 -48.049 28.295 1.00 71.28 166 LEU C C 1
ATOM 5445 O O . LEU C 1 166 ? -66.754 -47.753 29.482 1.00 72.72 166 LEU C O 1
ATOM 5450 N N . GLU C 1 167 ? -67.641 -48.310 27.482 1.00 73.23 167 GLU C N 1
ATOM 5451 C CA . GLU C 1 167 ? -69.009 -48.465 27.977 1.00 76.85 167 GLU C CA 1
ATOM 5452 C C . GLU C 1 167 ? -69.118 -49.747 28.792 1.00 76.79 167 GLU C C 1
ATOM 5453 O O . GLU C 1 167 ? -69.906 -49.828 29.731 1.00 79.04 167 GLU C O 1
ATOM 5459 N N . LEU C 1 168 ? -68.310 -50.738 28.416 1.00 74.94 168 LEU C N 1
ATOM 5460 C CA . LEU C 1 168 ? -68.254 -52.039 29.083 1.00 74.94 168 LEU C CA 1
ATOM 5461 C C . LEU C 1 168 ? -67.432 -51.993 30.367 1.00 74.77 168 LEU C C 1
ATOM 5462 O O . LEU C 1 168 ? -67.751 -52.677 31.335 1.00 75.93 168 LEU C O 1
ATOM 5467 N N . LEU C 1 169 ? -66.364 -51.201 30.365 1.00 74.05 169 LEU C N 1
ATOM 5468 C CA . LEU C 1 169 ? -65.579 -50.974 31.571 1.00 74.31 169 LEU C CA 1
ATOM 5469 C C . LEU C 1 169 ? -66.406 -50.174 32.563 1.00 77.73 169 LEU C C 1
ATOM 5470 O O . LEU C 1 169 ? -66.391 -50.457 33.758 1.00 78.93 169 LEU C O 1
ATOM 5475 N N . GLU C 1 170 ? -67.133 -49.185 32.047 1.00 79.82 170 GLU C N 1
ATOM 5476 C CA . GLU C 1 170 ? -68.014 -48.344 32.845 1.00 83.71 170 GLU C CA 1
ATOM 5477 C C . GLU C 1 170 ? -68.916 -49.180 33.751 1.00 85.32 170 GLU C C 1
ATOM 5478 O O . GLU C 1 170 ? -68.875 -49.031 34.974 1.00 86.84 170 GLU C O 1
ATOM 5484 N N . LYS C 1 171 ? -69.705 -50.064 33.139 1.00 85.21 171 LYS C N 1
ATOM 5485 C CA . LYS C 1 171 ? -70.641 -50.930 33.857 1.00 87.07 171 LYS C CA 1
ATOM 5486 C C . LYS C 1 171 ? -69.961 -51.672 35.003 1.00 86.04 171 LYS C C 1
ATOM 5487 O O . LYS C 1 171 ? -70.431 -51.635 36.147 1.00 88.56 171 LYS C O 1
ATOM 5493 N N . TRP C 1 172 ? -68.849 -52.329 34.678 1.00 82.54 172 TRP C N 1
ATOM 5494 C CA . TRP C 1 172 ? -68.112 -53.181 35.612 1.00 81.28 172 TRP C CA 1
ATOM 5495 C C . TRP C 1 172 ? -67.406 -52.384 36.697 1.00 81.66 172 TRP C C 1
ATOM 5496 O O . TRP C 1 172 ? -67.105 -52.898 37.772 1.00 82.12 172 TRP C O 1
ATOM 5507 N N . LYS C 1 173 ? -67.139 -51.124 36.392 1.00 81.45 173 LYS C N 1
ATOM 5508 C CA . LYS C 1 173 ? -66.419 -50.250 37.285 1.00 82.02 173 LYS C CA 1
ATOM 5509 C C . LYS C 1 173 ? -67.390 -49.667 38.305 1.00 85.65 173 LYS C C 1
ATOM 5510 O O . LYS C 1 173 ? -66.998 -49.315 39.416 1.00 87.10 173 LYS C O 1
ATOM 5516 N N . VAL C 1 174 ? -68.663 -49.583 37.924 1.00 87.33 174 VAL C N 1
ATOM 5517 C CA . VAL C 1 174 ? -69.707 -49.092 38.821 1.00 91.17 174 VAL C CA 1
ATOM 5518 C C . VAL C 1 174 ? -69.910 -50.044 40.004 1.00 92.51 174 VAL C C 1
ATOM 5519 O O . VAL C 1 174 ? -69.851 -49.616 41.158 1.00 95.06 174 VAL C O 1
ATOM 5523 N N . LYS C 1 175 ? -70.121 -51.327 39.714 1.00 91.02 175 LYS C N 1
ATOM 5524 C CA . LYS C 1 175 ? -70.368 -52.330 40.753 1.00 92.43 175 LYS C CA 1
ATOM 5525 C C . LYS C 1 175 ? -69.133 -52.637 41.596 1.00 91.33 175 LYS C C 1
ATOM 5526 O O . LYS C 1 175 ? -69.245 -53.007 42.763 1.00 93.66 175 LYS C O 1
ATOM 5532 N N . ASN C 1 176 ? -67.963 -52.488 40.993 1.00 88.20 176 ASN C N 1
ATOM 5533 C CA . ASN C 1 176 ? -66.698 -52.639 41.696 1.00 87.42 176 ASN C CA 1
ATOM 5534 C C . ASN C 1 176 ? -65.973 -51.300 41.724 1.00 87.25 176 ASN C C 1
ATOM 5535 O O . ASN C 1 176 ? -65.167 -51.008 40.829 1.00 84.63 176 ASN C O 1
ATOM 5540 N N . PRO C 1 177 ? -66.248 -50.492 42.764 1.00 90.11 177 PRO C N 1
ATOM 5541 C CA . PRO C 1 177 ? -65.936 -49.067 42.781 1.00 90.79 177 PRO C CA 1
ATOM 5542 C C . PRO C 1 177 ? -64.443 -48.774 42.802 1.00 88.80 177 PRO C C 1
ATOM 5543 O O . PRO C 1 177 ? -63.974 -47.944 42.023 1.00 87.41 177 PRO C O 1
ATOM 5547 N N . SER C 1 178 ? -63.706 -49.455 43.676 1.00 88.83 178 SER C N 1
ATOM 5548 C CA . SER C 1 178 ? -62.270 -49.228 43.803 1.00 87.40 178 SER C CA 1
ATOM 5549 C C . SER C 1 178 ? -61.479 -50.430 43.293 1.00 84.07 178 SER C C 1
ATOM 5550 O O . SER C 1 178 ? -60.478 -50.834 43.892 1.00 84.17 178 SER C O 1
ATOM 5553 N N . ALA C 1 179 ? -61.941 -50.997 42.183 1.00 81.13 179 ALA C N 1
ATOM 5554 C CA . ALA C 1 179 ? -61.282 -52.138 41.568 1.00 77.87 179 ALA C CA 1
ATOM 5555 C C . ALA C 1 179 ? -60.220 -51.682 40.567 1.00 74.85 179 ALA C C 1
ATOM 5556 O O . ALA C 1 179 ? -60.420 -50.715 39.831 1.00 74.06 179 ALA C O 1
ATOM 5558 N N . ASP C 1 180 ? -59.087 -52.376 40.554 1.00 73.03 180 ASP C N 1
ATOM 5559 C CA . ASP C 1 180 ? -58.072 -52.160 39.538 1.00 70.12 180 ASP C CA 1
ATOM 5560 C C . ASP C 1 180 ? -58.630 -52.533 38.164 1.00 67.21 180 ASP C C 1
ATOM 5561 O O . ASP C 1 180 ? -59.451 -53.448 38.054 1.00 67.12 180 ASP C O 1
ATOM 5566 N N . PHE C 1 181 ? -58.203 -51.811 37.128 1.00 64.63 181 PHE C N 1
ATOM 5567 C CA . PHE C 1 181 ? -58.637 -52.105 35.762 1.00 61.72 181 PHE C CA 1
ATOM 5568 C C . PHE C 1 181 ? -57.509 -51.984 34.751 1.00 58.91 181 PHE C C 1
ATOM 5569 O O . PHE C 1 181 ? -56.674 -51.086 34.859 1.00 58.95 181 PHE C O 1
ATOM 5577 N N . VAL C 1 182 ? -57.485 -52.903 33.784 1.00 56.23 182 VAL C N 1
ATOM 5578 C CA . VAL C 1 182 ? -56.568 -52.838 32.635 1.00 53.38 182 VAL C CA 1
ATOM 5579 C C . VAL C 1 182 ? -57.390 -53.046 31.376 1.00 51.93 182 VAL C C 1
ATOM 5580 O O . VAL C 1 182 ? -57.877 -54.151 31.117 1.00 51.57 182 VAL C O 1
ATOM 5584 N N . VAL C 1 183 ? -57.550 -51.986 30.597 1.00 50.93 183 VAL C N 1
ATOM 5585 C CA . VAL C 1 183 ? -58.425 -52.041 29.439 1.00 50.10 183 VAL C CA 1
ATOM 5586 C C . VAL C 1 183 ? -57.697 -51.655 28.164 1.00 48.41 183 VAL C C 1
ATOM 5587 O O . VAL C 1 183 ? -56.868 -50.755 28.167 1.00 48.14 183 VAL C O 1
ATOM 5591 N N . LYS C 1 184 ? -58.014 -52.345 27.073 1.00 47.39 184 LYS C N 1
ATOM 5592 C CA . LYS C 1 184 ? -57.446 -52.021 25.770 1.00 46.21 184 LYS C CA 1
ATOM 5593 C C . LYS C 1 184 ? -58.198 -50.871 25.110 1.00 46.82 184 LYS C C 1
ATOM 5594 O O . LYS C 1 184 ? -59.386 -50.986 24.807 1.00 47.70 184 LYS C O 1
ATOM 5600 N N . VAL C 1 185 ? -57.499 -49.763 24.889 1.00 46.59 185 VAL C N 1
ATOM 5601 C CA . VAL C 1 185 ? -57.997 -48.703 24.021 1.00 47.04 185 VAL C CA 1
ATOM 5602 C C . VAL C 1 185 ? -57.427 -48.832 22.612 1.00 46.19 185 VAL C C 1
ATOM 5603 O O . VAL C 1 185 ? -56.352 -48.311 22.317 1.00 46.21 185 VAL C O 1
ATOM 5607 N N . LEU C 1 186 ? -58.155 -49.530 21.747 1.00 46.29 186 LEU C N 1
ATOM 5608 C CA . LEU C 1 186 ? -57.669 -49.833 20.406 1.00 45.75 186 LEU C CA 1
ATOM 5609 C C . LEU C 1 186 ? -57.326 -48.559 19.642 1.00 46.55 186 LEU C C 1
ATOM 5610 O O . LEU C 1 186 ? -56.245 -48.442 19.065 1.00 46.11 186 LEU C O 1
ATOM 5615 N N . CYS C 1 187 ? -58.252 -47.606 19.644 1.00 48.45 187 CYS C N 1
ATOM 5616 C CA . CYS C 1 187 ? -58.084 -46.378 18.889 1.00 48.91 187 CYS C CA 1
ATOM 5617 C C . CYS C 1 187 ? -58.239 -45.187 19.839 1.00 49.52 187 CYS C C 1
ATOM 5618 O O . CYS C 1 187 ? -59.356 -44.724 20.069 1.00 51.36 187 CYS C O 1
ATOM 5621 N N . PRO C 1 188 ? -57.119 -44.704 20.418 1.00 48.26 188 PRO C N 1
ATOM 5622 C CA . PRO C 1 188 ? -57.205 -43.600 21.364 1.00 49.02 188 PRO C CA 1
ATOM 5623 C C . PRO C 1 188 ? -57.327 -42.216 20.735 1.00 50.55 188 PRO C C 1
ATOM 5624 O O . PRO C 1 188 ? -57.857 -41.319 21.372 1.00 52.58 188 PRO C O 1
ATOM 5628 N N . TYR C 1 189 ? -56.861 -42.033 19.507 1.00 50.41 189 TYR C N 1
ATOM 5629 C CA . TYR C 1 189 ? -56.732 -40.673 18.941 1.00 52.18 189 TYR C CA 1
ATOM 5630 C C . TYR C 1 189 ? -58.042 -39.977 18.565 1.00 54.80 189 TYR C C 1
ATOM 5631 O O . TYR C 1 189 ? -58.048 -38.768 18.337 1.00 56.22 189 TYR C O 1
ATOM 5640 N N . SER C 1 190 ? -59.138 -40.727 18.481 1.00 55.78 190 SER C N 1
ATOM 5641 C CA . SER C 1 190 ? -60.398 -40.140 18.042 1.00 59.00 190 SER C CA 1
ATOM 5642 C C . SER C 1 190 ? -60.951 -39.284 19.166 1.00 61.54 190 SER C C 1
ATOM 5643 O O . SER C 1 190 ? -60.882 -39.672 20.337 1.00 60.96 190 SER C O 1
ATOM 5646 N N . VAL C 1 191 ? -61.488 -38.120 18.808 1.00 64.86 191 VAL C N 1
ATOM 5647 C CA . VAL C 1 191 ? -62.012 -37.176 19.794 1.00 67.76 191 VAL C CA 1
ATOM 5648 C C . VAL C 1 191 ? -63.163 -37.762 20.613 1.00 69.33 191 VAL C C 1
ATOM 5649 O O . VAL C 1 191 ? -63.286 -37.483 21.811 1.00 69.71 191 VAL C O 1
ATOM 5653 N N . GLU C 1 192 ? -63.981 -38.590 19.963 1.00 70.38 192 GLU C N 1
ATOM 5654 C CA . GLU C 1 192 ? -65.043 -39.324 20.643 1.00 72.48 192 GLU C CA 1
ATOM 5655 C C . GLU C 1 192 ? -64.457 -40.062 21.842 1.00 70.17 192 GLU C C 1
ATOM 5656 O O . GLU C 1 192 ? -64.970 -39.972 22.959 1.00 71.48 192 GLU C O 1
ATOM 5662 N N . VAL C 1 193 ? -63.360 -40.772 21.587 1.00 67.46 193 VAL C N 1
ATOM 5663 C CA . VAL C 1 193 ? -62.703 -41.621 22.574 1.00 65.53 193 VAL C CA 1
ATOM 5664 C C . VAL C 1 193 ? -61.974 -40.809 23.647 1.00 66.41 193 VAL C C 1
ATOM 5665 O O . VAL C 1 193 ? -61.946 -41.202 24.813 1.00 66.01 193 VAL C O 1
ATOM 5669 N N . MET C 1 194 ? -61.407 -39.671 23.258 1.00 67.96 194 MET C N 1
ATOM 5670 C CA . MET C 1 194 ? -60.606 -38.878 24.188 1.00 69.56 194 MET C CA 1
ATOM 5671 C C . MET C 1 194 ? -61.476 -38.170 25.214 1.00 72.64 194 MET C C 1
ATOM 5672 O O . MET C 1 194 ? -61.136 -38.131 26.397 1.00 72.81 194 MET C O 1
ATOM 5677 N N . GLU C 1 195 ? -62.594 -37.613 24.757 1.00 75.83 195 GLU C N 1
ATOM 5678 C CA . GLU C 1 195 ? -63.543 -36.966 25.649 1.00 79.74 195 GLU C CA 1
ATOM 5679 C C . GLU C 1 195 ? -64.013 -37.956 26.708 1.00 79.80 195 GLU C C 1
ATOM 5680 O O . GLU C 1 195 ? -64.009 -37.646 27.900 1.00 81.31 195 GLU C O 1
ATOM 5686 N N . ARG C 1 196 ? -64.387 -39.155 26.268 1.00 78.54 196 ARG C N 1
ATOM 5687 C CA . ARG C 1 196 ? -64.882 -40.188 27.169 1.00 78.62 196 ARG C CA 1
ATOM 5688 C C . ARG C 1 196 ? -63.795 -40.867 27.995 1.00 75.86 196 ARG C C 1
ATOM 5689 O O . ARG C 1 196 ? -64.089 -41.526 28.987 1.00 76.38 196 ARG C O 1
ATOM 5697 N N . LEU C 1 197 ? -62.544 -40.714 27.588 1.00 73.44 197 LEU C N 1
ATOM 5698 C CA . LEU C 1 197 ? -61.445 -41.256 28.367 1.00 71.24 197 LEU C CA 1
ATOM 5699 C C . LEU C 1 197 ? -61.163 -40.291 29.508 1.00 72.81 197 LEU C C 1
ATOM 5700 O O . LEU C 1 197 ? -60.794 -40.707 30.604 1.00 72.49 197 LEU C O 1
ATOM 5705 N N . SER C 1 198 ? -61.344 -39.000 29.233 1.00 74.54 198 SER C N 1
ATOM 5706 C CA . SER C 1 198 ? -61.085 -37.944 30.207 1.00 76.57 198 SER C CA 1
ATOM 5707 C C . SER C 1 198 ? -62.206 -37.885 31.230 1.00 79.18 198 SER C C 1
ATOM 5708 O O . SER C 1 198 ? -61.984 -37.510 32.388 1.00 80.82 198 SER C O 1
ATOM 5711 N N . VAL C 1 199 ? -63.410 -38.244 30.782 1.00 79.62 199 VAL C N 1
ATOM 5712 C CA . VAL C 1 199 ? -64.581 -38.326 31.647 1.00 81.77 199 VAL C CA 1
ATOM 5713 C C . VAL C 1 199 ? -64.350 -39.424 32.675 1.00 80.22 199 VAL C C 1
ATOM 5714 O O . VAL C 1 199 ? -64.552 -39.219 33.873 1.00 82.47 199 VAL C O 1
ATOM 5718 N N . MET C 1 200 ? -63.889 -40.573 32.193 1.00 76.45 200 MET C N 1
ATOM 5719 C CA . MET C 1 200 ? -63.674 -41.738 33.037 1.00 74.90 200 MET C CA 1
ATOM 5720 C C . MET C 1 200 ? -62.427 -41.618 33.900 1.00 73.69 200 MET C C 1
ATOM 5721 O O . MET C 1 200 ? -62.379 -42.171 34.997 1.00 74.33 200 MET C O 1
ATOM 5726 N N . GLN C 1 201 ? -61.422 -40.896 33.414 1.00 72.22 201 GLN C N 1
ATOM 5727 C CA . GLN C 1 201 ? -60.188 -40.743 34.169 1.00 71.45 201 GLN C CA 1
ATOM 5728 C C . GLN C 1 201 ? -60.454 -40.022 35.472 1.00 74.99 201 GLN C C 1
ATOM 5729 O O . GLN C 1 201 ? -60.056 -40.493 36.530 1.00 75.69 201 GLN C O 1
ATOM 5735 N N . ARG C 1 202 ? -61.139 -38.887 35.397 1.00 77.66 202 ARG C N 1
ATOM 5736 C CA . ARG C 1 202 ? -61.386 -38.074 36.583 1.00 81.43 202 ARG C CA 1
ATOM 5737 C C . ARG C 1 202 ? -62.259 -38.814 37.592 1.00 83.08 202 ARG C C 1
ATOM 5738 O O . ARG C 1 202 ? -62.079 -38.670 38.800 1.00 85.26 202 ARG C O 1
ATOM 5746 N N . LYS C 1 203 ? -63.187 -39.619 37.080 1.00 82.20 203 LYS C N 1
ATOM 5747 C CA . LYS C 1 203 ? -64.089 -40.404 37.906 1.00 83.73 203 LYS C CA 1
ATOM 5748 C C . LYS C 1 203 ? -63.389 -41.603 38.557 1.00 81.54 203 LYS C C 1
ATOM 5749 O O . LYS C 1 203 ? -63.633 -41.898 39.732 1.00 83.70 203 LYS C O 1
ATOM 5755 N N . TRP C 1 204 ? -62.512 -42.271 37.802 1.00 77.42 204 TRP C N 1
ATOM 5756 C CA . TRP C 1 204 ? -61.923 -43.551 38.224 1.00 74.94 204 TRP C CA 1
ATOM 5757 C C . TRP C 1 204 ? -60.391 -43.580 38.359 1.00 72.56 204 TRP C C 1
ATOM 5758 O O . TRP C 1 204 ? -59.814 -44.636 38.602 1.00 71.24 204 TRP C O 1
ATOM 5769 N N . GLY C 1 205 ? -59.733 -42.437 38.196 1.00 72.17 205 GLY C N 1
ATOM 5770 C CA . GLY C 1 205 ? -58.266 -42.381 38.222 1.00 69.82 205 GLY C CA 1
ATOM 5771 C C . GLY C 1 205 ? -57.601 -43.051 37.024 1.00 65.75 205 GLY C C 1
ATOM 5772 O O . GLY C 1 205 ? -58.227 -43.269 35.978 1.00 64.24 205 GLY C O 1
ATOM 5773 N N . GLY C 1 206 ? -56.321 -43.374 37.172 1.00 63.92 206 GLY C N 1
ATOM 5774 C CA . GLY C 1 206 ? -55.597 -44.094 36.135 1.00 59.76 206 GLY C CA 1
ATOM 5775 C C . GLY C 1 206 ? -55.211 -43.234 34.947 1.00 57.74 206 GLY C C 1
ATOM 5776 O O . GLY C 1 206 ? -55.328 -42.008 34.994 1.00 59.20 206 GLY C O 1
ATOM 5777 N N . GLY C 1 207 ? -54.736 -43.889 33.888 1.00 54.46 207 GLY C N 1
ATOM 5778 C CA . GLY C 1 207 ? -54.306 -43.214 32.663 1.00 52.20 207 GLY C CA 1
ATOM 5779 C C . GLY C 1 207 ? -53.885 -44.183 31.568 1.00 48.98 207 GLY C C 1
ATOM 5780 O O . GLY C 1 207 ? -54.230 -45.367 31.603 1.00 48.03 207 GLY C O 1
ATOM 5781 N N . LEU C 1 208 ? -53.125 -43.676 30.598 1.00 47.07 208 LEU C N 1
ATOM 5782 C CA . LEU C 1 208 ? -52.717 -44.469 29.437 1.00 43.93 208 LEU C CA 1
ATOM 5783 C C . LEU C 1 208 ? -51.231 -44.844 29.406 1.00 42.33 208 LEU C C 1
ATOM 5784 O O . LEU C 1 208 ? -50.373 -44.103 29.884 1.00 42.96 208 LEU C O 1
ATOM 5789 N N . VAL C 1 209 ? -50.938 -46.011 28.841 1.00 40.09 209 VAL C N 1
ATOM 5790 C CA . VAL C 1 209 ? -49.562 -46.402 28.551 1.00 38.74 209 VAL C CA 1
ATOM 5791 C C . VAL C 1 209 ? -49.490 -47.070 27.201 1.00 36.97 209 VAL C C 1
ATOM 5792 O O . VAL C 1 209 ? -50.369 -47.846 26.845 1.00 36.72 209 VAL C O 1
ATOM 5796 N N . ARG C 1 210 ? -48.446 -46.770 26.444 1.00 36.15 210 ARG C N 1
ATOM 5797 C CA . ARG C 1 210 ? -48.201 -47.531 25.238 1.00 34.80 210 ARG C CA 1
ATOM 5798 C C . ARG C 1 210 ? -47.316 -48.716 25.598 1.00 34.80 210 ARG C C 1
ATOM 5799 O O . ARG C 1 210 ? -46.194 -48.545 26.073 1.00 35.42 210 ARG C O 1
ATOM 5807 N N . ASN C 1 211 ? -47.844 -49.919 25.399 1.00 34.58 211 ASN C N 1
ATOM 5808 C CA . ASN C 1 211 ? -47.087 -51.140 25.656 1.00 35.01 211 ASN C CA 1
ATOM 5809 C C . ASN C 1 211 ? -46.017 -51.374 24.592 1.00 34.77 211 ASN C C 1
ATOM 5810 O O . ASN C 1 211 ? -46.332 -51.434 23.396 1.00 34.83 211 ASN C O 1
ATOM 5815 N N . PRO C 1 212 ? -44.742 -51.476 25.009 1.00 35.33 212 PRO C N 1
ATOM 5816 C CA . PRO C 1 212 ? -43.652 -51.645 24.047 1.00 35.17 212 PRO C CA 1
ATOM 5817 C C . PRO C 1 212 ? -43.728 -52.951 23.256 1.00 34.73 212 PRO C C 1
ATOM 5818 O O . PRO C 1 212 ? -43.020 -53.100 22.256 1.00 35.13 212 PRO C O 1
ATOM 5822 N N . TYR C 1 213 ? -44.582 -53.881 23.683 1.00 34.32 213 TYR C N 1
ATOM 5823 C CA . TYR C 1 213 ? -44.803 -55.106 22.912 1.00 34.04 213 TYR C CA 1
ATOM 5824 C C . TYR C 1 213 ? -45.888 -54.965 21.843 1.00 33.38 213 TYR C C 1
ATOM 5825 O O . TYR C 1 213 ? -46.107 -55.889 21.064 1.00 33.95 213 TYR C O 1
ATOM 5834 N N . SER C 1 214 ? -46.571 -53.826 21.800 1.00 33.23 214 SER C N 1
ATOM 5835 C CA . SER C 1 214 ? -47.600 -53.607 20.793 1.00 32.84 214 SER C CA 1
ATOM 5836 C C . SER C 1 214 ? -46.906 -53.254 19.495 1.00 33.33 214 SER C C 1
ATOM 5837 O O . SER C 1 214 ? -45.965 -52.453 19.489 1.00 33.53 214 SER C O 1
ATOM 5840 N N . ARG C 1 215 ? -47.364 -53.867 18.403 1.00 33.90 215 ARG C N 1
ATOM 5841 C CA . ARG C 1 215 ? -46.837 -53.591 17.076 1.00 34.52 215 ARG C CA 1
ATOM 5842 C C . ARG C 1 215 ? -47.114 -52.152 16.662 1.00 33.97 215 ARG C C 1
ATOM 5843 O O . ARG C 1 215 ? -48.095 -51.533 17.101 1.00 33.05 215 ARG C O 1
ATOM 5851 N N . ASN C 1 216 ? -46.241 -51.631 15.804 1.00 34.21 216 ASN C N 1
ATOM 5852 C CA . ASN C 1 216 ? -46.391 -50.288 15.252 1.00 34.01 216 ASN C CA 1
ATOM 5853 C C . ASN C 1 216 ? -47.631 -50.167 14.375 1.00 34.37 216 ASN C C 1
ATOM 5854 O O . ASN C 1 216 ? -48.161 -49.075 14.201 1.00 35.03 216 ASN C O 1
ATOM 5859 N N . SER C 1 217 ? -48.096 -51.293 13.840 1.00 34.54 217 SER C N 1
ATOM 5860 C CA . SER C 1 217 ? -49.262 -51.315 12.964 1.00 35.49 217 SER C CA 1
ATOM 5861 C C . SER C 1 217 ? -50.559 -51.052 13.711 1.00 35.64 217 SER C C 1
ATOM 5862 O O . SER C 1 217 ? -51.578 -50.767 13.092 1.00 37.18 217 SER C O 1
ATOM 5865 N N . THR C 1 218 ? -50.536 -51.180 15.031 1.00 35.05 218 THR C N 1
ATOM 5866 C CA . THR C 1 218 ? -51.698 -50.854 15.841 1.00 35.24 218 THR C CA 1
ATOM 5867 C C . THR C 1 218 ? -51.386 -49.668 16.752 1.00 35.37 218 THR C C 1
ATOM 5868 O O . THR C 1 218 ? -50.218 -49.430 17.095 1.00 34.85 218 THR C O 1
ATOM 5872 N N . HIS C 1 219 ? -52.440 -48.943 17.141 1.00 35.91 219 HIS C N 1
ATOM 5873 C CA . HIS C 1 219 ? -52.314 -47.764 17.990 1.00 35.87 219 HIS C CA 1
ATOM 5874 C C . HIS C 1 219 ? -52.906 -48.057 19.360 1.00 36.11 219 HIS C C 1
ATOM 5875 O O . HIS C 1 219 ? -53.292 -47.141 20.087 1.00 36.35 219 HIS C O 1
ATOM 5882 N N . GLU C 1 220 ? -52.965 -49.336 19.722 1.00 36.34 220 GLU C N 1
ATOM 5883 C CA . GLU C 1 220 ? -53.561 -49.723 21.005 1.00 37.43 220 GLU C CA 1
ATOM 5884 C C . GLU C 1 220 ? -52.814 -49.077 22.162 1.00 37.50 220 GLU C C 1
ATOM 5885 O O . GLU C 1 220 ? -51.585 -48.992 22.157 1.00 37.08 220 GLU C O 1
ATOM 5891 N N . MET C 1 221 ? -53.568 -48.585 23.131 1.00 38.92 221 MET C N 1
ATOM 5892 C CA . MET C 1 221 ? -52.994 -48.163 24.385 1.00 40.57 221 MET C CA 1
ATOM 5893 C C . MET C 1 221 ? -53.886 -48.707 25.476 1.00 41.82 221 MET C C 1
ATOM 5894 O O . MET C 1 221 ? -55.096 -48.839 25.296 1.00 42.40 221 MET C O 1
ATOM 5899 N N . TYR C 1 222 ? -53.292 -49.041 26.607 1.00 42.92 222 TYR C N 1
ATOM 5900 C CA . TYR C 1 222 ? -54.077 -49.552 27.699 1.00 45.01 222 TYR C CA 1
ATOM 5901 C C . TYR C 1 222 ? -54.419 -48.454 28.701 1.00 47.43 222 TYR C C 1
ATOM 5902 O O . TYR C 1 222 ? -53.586 -47.600 29.016 1.00 48.12 222 TYR C O 1
ATOM 5911 N N . PHE C 1 223 ? -55.672 -48.468 29.147 1.00 49.28 223 PHE C N 1
ATOM 5912 C CA . PHE C 1 223 ? -56.163 -47.604 30.202 1.00 51.80 223 PHE C CA 1
ATOM 5913 C C . PHE C 1 223 ? -56.099 -48.412 31.479 1.00 53.18 223 PHE C C 1
ATOM 5914 O O . PHE C 1 223 ? -56.867 -49.355 31.661 1.00 53.86 223 PHE C O 1
ATOM 5922 N N . THR C 1 224 ? -55.172 -48.056 32.356 1.00 54.38 224 THR C N 1
ATOM 5923 C CA . THR C 1 224 ? -54.982 -48.812 33.581 1.00 56.08 224 THR C CA 1
ATOM 5924 C C . THR C 1 224 ? -55.360 -47.960 34.783 1.00 58.74 224 THR C C 1
ATOM 5925 O O . THR C 1 224 ? -55.630 -46.771 34.639 1.00 60.05 224 THR C O 1
ATOM 5929 N N . SER C 1 225 ? -55.375 -48.570 35.964 1.00 60.12 225 SER C N 1
ATOM 5930 C CA . SER C 1 225 ? -55.882 -47.914 37.158 1.00 62.49 225 SER C CA 1
ATOM 5931 C C . SER C 1 225 ? -54.797 -47.191 37.939 1.00 63.91 225 SER C C 1
ATOM 5932 O O . SER C 1 225 ? -55.089 -46.249 38.672 1.00 66.05 225 SER C O 1
ATOM 5935 N N . ARG C 1 226 ? -53.555 -47.636 37.781 1.00 62.86 226 ARG C N 1
ATOM 5936 C CA . ARG C 1 226 ? -52.464 -47.143 38.606 1.00 64.63 226 ARG C CA 1
ATOM 5937 C C . ARG C 1 226 ? -51.454 -46.363 37.780 1.00 63.58 226 ARG C C 1
ATOM 5938 O O . ARG C 1 226 ? -50.291 -46.269 38.154 1.00 64.56 226 ARG C O 1
ATOM 5946 N N . ALA C 1 227 ? -51.909 -45.803 36.658 1.00 62.27 227 ALA C N 1
ATOM 5947 C CA . ALA C 1 227 ? -51.077 -44.973 35.770 1.00 61.15 227 ALA C CA 1
ATOM 5948 C C . ALA C 1 227 ? -51.487 -43.499 35.855 1.00 62.70 227 ALA C C 1
ATOM 5949 O O . ALA C 1 227 ? -52.626 -43.181 36.206 1.00 64.12 227 ALA C O 1
ATOM 5951 N N . GLY C 1 228 ? -50.563 -42.596 35.544 1.00 62.67 228 GLY C N 1
ATOM 5952 C CA . GLY C 1 228 ? -50.860 -41.168 35.623 1.00 63.88 228 GLY C CA 1
ATOM 5953 C C . GLY C 1 228 ? -50.770 -40.451 34.289 1.00 62.36 228 GLY C C 1
ATOM 5954 O O . GLY C 1 228 ? -50.507 -41.068 33.237 1.00 60.48 228 GLY C O 1
ATOM 5955 N N . GLY C 1 229 ? -51.006 -39.142 34.329 1.00 63.27 229 GLY C N 1
ATOM 5956 C CA . GLY C 1 229 ? -50.727 -38.281 33.190 1.00 61.50 229 GLY C CA 1
ATOM 5957 C C . GLY C 1 229 ? -51.934 -37.679 32.511 1.00 61.01 229 GLY C C 1
ATOM 5958 O O . GLY C 1 229 ? -53.061 -38.125 32.695 1.00 60.94 229 GLY C O 1
ATOM 5959 N N . ASN C 1 230 ? -51.674 -36.641 31.728 1.00 60.88 230 ASN C N 1
ATOM 5960 C CA . ASN C 1 230 ? -52.677 -36.028 30.882 1.00 60.89 230 ASN C CA 1
ATOM 5961 C C . ASN C 1 230 ? -52.914 -36.930 29.683 1.00 57.85 230 ASN C C 1
ATOM 5962 O O . ASN C 1 230 ? -51.963 -37.332 28.998 1.00 55.94 230 ASN C O 1
ATOM 5967 N N . ILE C 1 231 ? -54.180 -37.256 29.439 1.00 57.28 231 ILE C N 1
ATOM 5968 C CA . ILE C 1 231 ? -54.542 -38.189 28.372 1.00 54.54 231 ILE C CA 1
ATOM 5969 C C . ILE C 1 231 ? -54.088 -37.763 26.974 1.00 53.23 231 ILE C C 1
ATOM 5970 O O . ILE C 1 231 ? -53.397 -38.521 26.307 1.00 51.13 231 ILE C O 1
ATOM 5975 N N . ILE C 1 232 ? -54.454 -36.552 26.555 1.00 54.70 232 ILE C N 1
ATOM 5976 C CA . ILE C 1 232 ? -54.077 -36.028 25.233 1.00 53.93 232 ILE C CA 1
ATOM 5977 C C . ILE C 1 232 ? -52.557 -36.019 25.067 1.00 52.06 232 ILE C C 1
ATOM 5978 O O . ILE C 1 232 ? -52.036 -36.441 24.034 1.00 50.40 232 ILE C O 1
ATOM 5983 N N . GLY C 1 233 ? -51.862 -35.566 26.107 1.00 52.47 233 GLY C N 1
ATOM 5984 C CA . GLY C 1 233 ? -50.403 -35.578 26.148 1.00 51.30 233 GLY C CA 1
ATOM 5985 C C . GLY C 1 233 ? -49.760 -36.960 26.123 1.00 48.67 233 GLY C C 1
ATOM 5986 O O . GLY C 1 233 ? -48.564 -37.089 25.865 1.00 48.53 233 GLY C O 1
ATOM 5987 N N . ALA C 1 234 ? -50.542 -37.999 26.394 1.00 47.03 234 ALA C N 1
ATOM 5988 C CA . ALA C 1 234 ? -50.020 -39.358 26.395 1.00 44.14 234 ALA C CA 1
ATOM 5989 C C . ALA C 1 234 ? -50.214 -40.010 25.034 1.00 42.00 234 ALA C C 1
ATOM 5990 O O . ALA C 1 234 ? -49.382 -40.817 24.610 1.00 40.23 234 ALA C O 1
ATOM 5992 N N . VAL C 1 235 ? -51.317 -39.649 24.370 1.00 41.94 235 VAL C N 1
ATOM 5993 C CA . VAL C 1 235 ? -51.717 -40.226 23.089 1.00 40.58 235 VAL C CA 1
ATOM 5994 C C . VAL C 1 235 ? -50.872 -39.624 21.985 1.00 40.56 235 VAL C C 1
ATOM 5995 O O . VAL C 1 235 ? -50.253 -40.346 21.205 1.00 39.48 235 VAL C O 1
ATOM 5999 N N . THR C 1 236 ? -50.856 -38.295 21.927 1.00 42.07 236 THR C N 1
ATOM 6000 C CA . THR C 1 236 ? -50.038 -37.559 20.967 1.00 42.17 236 THR C CA 1
ATOM 6001 C C . THR C 1 236 ? -48.608 -38.089 20.998 1.00 40.88 236 THR C C 1
ATOM 6002 O O . THR C 1 236 ? -48.027 -38.377 19.954 1.00 39.94 236 THR C O 1
ATOM 6006 N N . ALA C 1 237 ? -48.068 -38.237 22.207 1.00 41.17 237 ALA C N 1
ATOM 6007 C CA . ALA C 1 237 ? -46.724 -38.770 22.417 1.00 40.98 237 ALA C CA 1
ATOM 6008 C C . ALA C 1 237 ? -46.537 -40.132 21.736 1.00 39.76 237 ALA C C 1
ATOM 6009 O O . ALA C 1 237 ? -45.549 -40.368 21.032 1.00 39.98 237 ALA C O 1
ATOM 6011 N N . CYS C 1 238 ? -47.509 -41.008 21.918 1.00 39.46 238 CYS C N 1
ATOM 6012 C CA . CYS C 1 238 ? -47.475 -42.319 21.316 1.00 38.14 238 CYS C CA 1
ATOM 6013 C C . CYS C 1 238 ? -47.609 -42.248 19.800 1.00 38.03 238 CYS C C 1
ATOM 6014 O O . CYS C 1 238 ? -46.946 -42.997 19.079 1.00 38.08 238 CYS C O 1
ATOM 6017 N N . THR C 1 239 ? -48.463 -41.347 19.319 1.00 38.69 239 THR C N 1
ATOM 6018 C CA . THR C 1 239 ? -48.700 -41.180 17.885 1.00 38.56 239 THR C CA 1
ATOM 6019 C C . THR C 1 239 ? -47.469 -40.651 17.163 1.00 38.83 239 THR C C 1
ATOM 6020 O O . THR C 1 239 ? -47.055 -41.222 16.158 1.00 38.79 239 THR C O 1
ATOM 6024 N N . GLU C 1 240 ? -46.905 -39.553 17.674 1.00 39.57 240 GLU C N 1
ATOM 6025 C CA . GLU C 1 240 ? -45.685 -38.948 17.136 1.00 40.26 240 GLU C CA 1
ATOM 6026 C C . GLU C 1 240 ? -44.623 -40.024 16.926 1.00 38.96 240 GLU C C 1
ATOM 6027 O O . GLU C 1 240 ? -43.949 -40.073 15.896 1.00 38.61 240 GLU C O 1
ATOM 6033 N N . ARG C 1 241 ? -44.487 -40.890 17.926 1.00 38.25 241 ARG C N 1
ATOM 6034 C CA . ARG C 1 241 ? -43.491 -41.943 17.913 1.00 37.85 241 ARG C CA 1
ATOM 6035 C C . ARG C 1 241 ? -43.796 -42.961 16.825 1.00 36.79 241 ARG C C 1
ATOM 6036 O O . ARG C 1 241 ? -42.904 -43.374 16.079 1.00 36.82 241 ARG C O 1
ATOM 6044 N N . LEU C 1 242 ? -45.061 -43.367 16.734 1.00 35.80 242 LEU C N 1
ATOM 6045 C CA . LEU C 1 242 ? -45.458 -44.314 15.705 1.00 35.13 242 LEU C CA 1
ATOM 6046 C C . LEU C 1 242 ? -45.220 -43.758 14.314 1.00 35.66 242 LEU C C 1
ATOM 6047 O O . LEU C 1 242 ? -44.764 -44.482 13.430 1.00 35.95 242 LEU C O 1
ATOM 6052 N N . LEU C 1 243 ? -45.504 -42.471 14.129 1.00 36.09 243 LEU C N 1
ATOM 6053 C CA . LEU C 1 243 ? -45.183 -41.793 12.875 1.00 37.09 243 LEU C CA 1
ATOM 6054 C C . LEU C 1 243 ? -43.676 -41.814 12.607 1.00 37.65 243 LEU C C 1
ATOM 6055 O O . LEU C 1 243 ? -43.239 -42.132 11.500 1.00 37.96 243 LEU C O 1
ATOM 6060 N N . GLY C 1 244 ? -42.893 -41.482 13.637 1.00 38.03 244 GLY C N 1
ATOM 6061 C CA . GLY C 1 244 ? -41.431 -41.496 13.557 1.00 39.08 244 GLY C CA 1
ATOM 6062 C C . GLY C 1 244 ? -40.913 -42.842 13.095 1.00 39.48 244 GLY C C 1
ATOM 6063 O O . GLY C 1 244 ? -40.075 -42.933 12.202 1.00 40.60 244 GLY C O 1
ATOM 6064 N N . ARG C 1 245 ? -41.458 -43.899 13.680 1.00 39.24 245 ARG C N 1
ATOM 6065 C CA . ARG C 1 245 ? -40.964 -45.246 13.438 1.00 39.50 245 ARG C CA 1
ATOM 6066 C C . ARG C 1 245 ? -41.149 -45.702 11.999 1.00 40.67 245 ARG C C 1
ATOM 6067 O O . ARG C 1 245 ? -40.670 -46.766 11.620 1.00 40.98 245 ARG C O 1
ATOM 6075 N N . MET C 1 246 ? -41.825 -44.887 11.193 1.00 42.09 246 MET C N 1
ATOM 6076 C CA . MET C 1 246 ? -42.059 -45.231 9.791 1.00 44.05 246 MET C CA 1
ATOM 6077 C C . MET C 1 246 ? -40.801 -45.047 8.973 1.00 45.89 246 MET C C 1
ATOM 6078 O O . MET C 1 246 ? -40.749 -45.413 7.808 1.00 47.78 246 MET C O 1
ATOM 6083 N N . ALA C 1 247 ? -39.777 -44.494 9.602 1.00 46.81 247 ALA C N 1
ATOM 6084 C CA . ALA C 1 247 ? -38.503 -44.298 8.952 1.00 49.03 247 ALA C CA 1
ATOM 6085 C C . ALA C 1 247 ? -37.533 -45.431 9.288 1.00 50.10 247 ALA C C 1
ATOM 6086 O O . ALA C 1 247 ? -36.437 -45.489 8.721 1.00 51.99 247 ALA C O 1
ATOM 6088 N N . ARG C 1 248 ? -37.961 -46.345 10.169 1.00 49.69 248 ARG C N 1
ATOM 6089 C CA . ARG C 1 248 ? -37.060 -47.263 10.893 1.00 50.63 248 ARG C CA 1
ATOM 6090 C C . ARG C 1 248 ? -36.332 -48.291 10.037 1.00 52.88 248 ARG C C 1
ATOM 6091 O O . ARG C 1 248 ? -35.091 -48.244 9.898 1.00 55.12 248 ARG C O 1
ATOM 6099 N N . ARG C 1 249 ? -37.093 -49.226 9.477 1.00 52.82 249 ARG C N 1
ATOM 6100 C CA . ARG C 1 249 ? -36.538 -50.230 8.556 1.00 55.09 249 ARG C CA 1
ATOM 6101 C C . ARG C 1 249 ? -35.561 -51.230 9.210 1.00 55.55 249 ARG C C 1
ATOM 6102 O O . ARG C 1 249 ? -34.751 -51.850 8.513 1.00 57.62 249 ARG C O 1
ATOM 6110 N N . ASP C 1 250 ? -35.646 -51.379 10.537 1.00 53.80 250 ASP C N 1
ATOM 6111 C CA . ASP C 1 250 ? -34.923 -52.430 11.264 1.00 54.40 250 ASP C CA 1
ATOM 6112 C C . ASP C 1 250 ? -35.894 -53.406 11.945 1.00 52.77 250 ASP C C 1
ATOM 6113 O O . ASP C 1 250 ? -37.098 -53.191 11.942 1.00 51.04 250 ASP C O 1
ATOM 6118 N N . GLY C 1 251 ? -35.370 -54.473 12.535 1.00 53.70 251 GLY C N 1
ATOM 6119 C CA . GLY C 1 251 ? -36.215 -55.516 13.100 1.00 53.07 251 GLY C CA 1
ATOM 6120 C C . GLY C 1 251 ? -36.720 -55.225 14.503 1.00 52.08 251 GLY C C 1
ATOM 6121 O O . GLY C 1 251 ? -36.559 -54.109 15.011 1.00 51.63 251 GLY C O 1
ATOM 6122 N N . PRO C 1 252 ? -37.335 -56.232 15.149 1.00 51.80 252 PRO C N 1
ATOM 6123 C CA . PRO C 1 252 ? -37.803 -56.075 16.519 1.00 51.10 252 PRO C CA 1
ATOM 6124 C C . PRO C 1 252 ? -36.686 -56.299 17.558 1.00 53.25 252 PRO C C 1
ATOM 6125 O O . PRO C 1 252 ? -35.656 -56.908 17.237 1.00 55.29 252 PRO C O 1
ATOM 6129 N N . VAL C 1 253 ? -36.885 -55.801 18.781 1.00 53.02 253 VAL C N 1
ATOM 6130 C CA . VAL C 1 253 ? -35.991 -56.126 19.899 1.00 55.37 253 VAL C CA 1
ATOM 6131 C C . VAL C 1 253 ? -36.405 -57.499 20.444 1.00 56.33 253 VAL C C 1
ATOM 6132 O O . VAL C 1 253 ? -37.527 -57.668 20.926 1.00 54.93 253 VAL C O 1
ATOM 6136 N N . VAL C 1 254 ? -35.505 -58.475 20.360 1.00 59.19 254 VAL C N 1
ATOM 6137 C CA . VAL C 1 254 ? -35.865 -59.861 20.660 1.00 60.26 254 VAL C CA 1
ATOM 6138 C C . VAL C 1 254 ? -35.504 -60.258 22.092 1.00 62.32 254 VAL C C 1
ATOM 6139 O O . VAL C 1 254 ? -34.340 -60.236 22.488 1.00 64.68 254 VAL C O 1
ATOM 6143 N N . VAL C 1 255 ? -36.533 -60.622 22.849 1.00 61.97 255 VAL C N 1
ATOM 6144 C CA . VAL C 1 255 ? -36.430 -60.929 24.270 1.00 63.93 255 VAL C CA 1
ATOM 6145 C C . VAL C 1 255 ? -37.016 -62.324 24.545 1.00 65.50 255 VAL C C 1
ATOM 6146 O O . VAL C 1 255 ? -37.967 -62.724 23.881 1.00 64.28 255 VAL C O 1
ATOM 6150 N N . PRO C 1 256 ? -36.427 -63.085 25.492 1.00 68.90 256 PRO C N 1
ATOM 6151 C CA . PRO C 1 256 ? -36.938 -64.430 25.793 1.00 70.53 256 PRO C CA 1
ATOM 6152 C C . PRO C 1 256 ? -38.374 -64.443 26.323 1.00 69.26 256 PRO C C 1
ATOM 6153 O O . PRO C 1 256 ? -38.773 -63.537 27.060 1.00 68.12 256 PRO C O 1
ATOM 6157 N N . GLU C 1 257 ? -39.138 -65.465 25.932 1.00 70.06 257 GLU C N 1
ATOM 6158 C CA . GLU C 1 257 ? -40.503 -65.664 26.430 1.00 69.50 257 GLU C CA 1
ATOM 6159 C C . GLU C 1 257 ? -40.517 -65.957 27.916 1.00 71.52 257 GLU C C 1
ATOM 6160 O O . GLU C 1 257 ? -39.584 -66.563 28.444 1.00 74.49 257 GLU C O 1
ATOM 6166 N N . LEU C 1 258 ? -41.587 -65.535 28.582 1.00 70.67 258 LEU C N 1
ATOM 6167 C CA . LEU C 1 258 ? -41.787 -65.858 29.991 1.00 72.62 258 LEU C CA 1
ATOM 6168 C C . LEU C 1 258 ? -42.118 -67.335 30.164 1.00 74.69 258 LEU C C 1
ATOM 6169 O O . LEU C 1 258 ? -42.812 -67.933 29.328 1.00 73.30 258 LEU C O 1
ATOM 6174 N N . ASN C 1 259 ? -41.590 -67.909 31.245 1.00 78.30 259 ASN C N 1
ATOM 6175 C CA . ASN C 1 259 ? -41.918 -69.260 31.683 1.00 80.94 259 ASN C CA 1
ATOM 6176 C C . ASN C 1 259 ? -42.504 -69.114 33.065 1.00 82.29 259 ASN C C 1
ATOM 6177 O O . ASN C 1 259 ? -41.771 -68.859 34.021 1.00 84.84 259 ASN C O 1
ATOM 6182 N N . LEU C 1 260 ? -43.822 -69.252 33.174 1.00 81.51 260 LEU C N 1
ATOM 6183 C CA . LEU C 1 260 ? -44.511 -68.953 34.434 1.00 82.84 260 LEU C CA 1
ATOM 6184 C C . LEU C 1 260 ? -44.304 -70.000 35.526 1.00 86.79 260 LEU C C 1
ATOM 6185 O O . LEU C 1 260 ? -44.409 -69.691 36.721 1.00 88.17 260 LEU C O 1
ATOM 6190 N N . GLY C 1 261 ? -43.987 -71.223 35.108 1.00 89.01 261 GLY C N 1
ATOM 6191 C CA . GLY C 1 261 ? -43.840 -72.350 36.022 1.00 93.41 261 GLY C CA 1
ATOM 6192 C C . GLY C 1 261 ? -44.928 -73.373 35.774 1.00 93.74 261 GLY C C 1
ATOM 6193 O O . GLY C 1 261 ? -45.921 -73.073 35.117 1.00 91.12 261 GLY C O 1
ATOM 6194 N N . THR C 1 262 ? -44.752 -74.579 36.307 1.00 97.48 262 THR C N 1
ATOM 6195 C CA . THR C 1 262 ? -45.670 -75.683 36.022 1.00 98.19 262 THR C CA 1
ATOM 6196 C C . THR C 1 262 ? -46.404 -76.202 37.269 1.00 100.52 262 THR C C 1
ATOM 6197 O O . THR C 1 262 ? -46.782 -77.373 37.339 1.00 102.39 262 THR C O 1
ATOM 6201 N N . GLY C 1 263 ? -46.624 -75.319 38.238 1.00 100.77 263 GLY C N 1
ATOM 6202 C CA . GLY C 1 263 ? -47.255 -75.703 39.500 1.00 103.66 263 GLY C CA 1
ATOM 6203 C C . GLY C 1 263 ? -48.765 -75.895 39.472 1.00 102.57 263 GLY C C 1
ATOM 6204 O O . GLY C 1 263 ? -49.417 -75.689 38.440 1.00 99.72 263 GLY C O 1
ATOM 6205 N N . THR C 1 264 ? -49.307 -76.316 40.615 1.00 105.06 264 THR C N 1
ATOM 6206 C CA . THR C 1 264 ? -50.750 -76.351 40.860 1.00 104.40 264 THR C CA 1
ATOM 6207 C C . THR C 1 264 ? -51.041 -75.528 42.112 1.00 105.38 264 THR C C 1
ATOM 6208 O O . THR C 1 264 ? -50.147 -75.315 42.936 1.00 107.76 264 THR C O 1
ATOM 6212 N N . ARG C 1 265 ? -52.281 -75.062 42.255 1.00 103.92 265 ARG C N 1
ATOM 6213 C CA . ARG C 1 265 ? -52.678 -74.269 43.424 1.00 104.76 265 ARG C CA 1
ATOM 6214 C C . ARG C 1 265 ? -54.099 -74.574 43.890 1.00 105.31 265 ARG C C 1
ATOM 6215 O O . ARG C 1 265 ? -54.312 -74.950 45.044 1.00 108.18 265 ARG C O 1
ATOM 6223 N N . GLY D 1 1 ? -93.624 -72.576 8.041 0.01 80.54 1 GLY D N 1
ATOM 6224 C CA . GLY D 1 1 ? -95.066 -72.216 7.916 0.01 83.50 1 GLY D CA 1
ATOM 6225 C C . GLY D 1 1 ? -95.302 -71.102 6.916 0.01 85.27 1 GLY D C 1
ATOM 6226 O O . GLY D 1 1 ? -94.739 -71.115 5.820 0.01 84.43 1 GLY D O 1
ATOM 6227 N N . PRO D 1 2 ? -96.142 -70.125 7.288 0.01 88.00 2 PRO D N 1
ATOM 6228 C CA . PRO D 1 2 ? -96.444 -68.983 6.428 0.01 90.13 2 PRO D CA 1
ATOM 6229 C C . PRO D 1 2 ? -95.190 -68.215 6.012 0.01 88.50 2 PRO D C 1
ATOM 6230 O O . PRO D 1 2 ? -95.094 -67.773 4.865 0.01 89.25 2 PRO D O 1
ATOM 6234 N N . GLY D 1 3 ? -94.244 -68.060 6.937 1.00 86.42 3 GLY D N 1
ATOM 6235 C CA . GLY D 1 3 ? -92.997 -67.348 6.652 1.00 84.59 3 GLY D CA 1
ATOM 6236 C C . GLY D 1 3 ? -92.315 -66.707 7.849 1.00 83.66 3 GLY D C 1
ATOM 6237 O O . GLY D 1 3 ? -91.274 -66.071 7.696 1.00 82.79 3 GLY D O 1
ATOM 6238 N N . SER D 1 4 ? -92.906 -66.863 9.033 1.00 83.96 4 SER D N 1
ATOM 6239 C CA . SER D 1 4 ? -92.338 -66.346 10.286 1.00 82.95 4 SER D CA 1
ATOM 6240 C C . SER D 1 4 ? -92.167 -67.470 11.304 1.00 80.53 4 SER D C 1
ATOM 6241 O O . SER D 1 4 ? -91.589 -67.266 12.373 1.00 80.19 4 SER D O 1
ATOM 6244 N N . THR D 1 5 ? -92.698 -68.645 10.961 1.00 78.60 5 THR D N 1
ATOM 6245 C CA . THR D 1 5 ? -92.503 -69.874 11.724 1.00 75.66 5 THR D CA 1
ATOM 6246 C C . THR D 1 5 ? -91.043 -70.316 11.630 1.00 71.46 5 THR D C 1
ATOM 6247 O O . THR D 1 5 ? -90.473 -70.798 12.610 1.00 70.32 5 THR D O 1
ATOM 6251 N N . GLY D 1 6 ? -90.450 -70.142 10.447 1.00 68.94 6 GLY D N 1
ATOM 6252 C CA . GLY D 1 6 ? -89.034 -70.430 10.214 1.00 64.71 6 GLY D CA 1
ATOM 6253 C C . GLY D 1 6 ? -88.092 -69.602 11.073 1.00 63.37 6 GLY D C 1
ATOM 6254 O O . GLY D 1 6 ? -87.017 -70.066 11.453 1.00 61.61 6 GLY D O 1
ATOM 6255 N N . ALA D 1 7 ? -88.506 -68.378 11.387 1.00 64.39 7 ALA D N 1
ATOM 6256 C CA . ALA D 1 7 ? -87.737 -67.481 12.244 1.00 63.69 7 ALA D CA 1
ATOM 6257 C C . ALA D 1 7 ? -87.724 -67.893 13.722 1.00 63.04 7 ALA D C 1
ATOM 6258 O O . ALA D 1 7 ? -86.679 -67.861 14.371 1.00 61.73 7 ALA D O 1
ATOM 6260 N N . SER D 1 8 ? -88.880 -68.282 14.247 1.00 63.72 8 SER D N 1
ATOM 6261 C CA . SER D 1 8 ? -88.978 -68.688 15.649 1.00 63.97 8 SER D CA 1
ATOM 6262 C C . SER D 1 8 ? -88.303 -70.027 15.904 1.00 60.95 8 SER D C 1
ATOM 6263 O O . SER D 1 8 ? -87.903 -70.319 17.030 1.00 60.84 8 SER D O 1
ATOM 6266 N N . LEU D 1 9 ? -88.183 -70.838 14.856 1.00 58.63 9 LEU D N 1
ATOM 6267 C CA . LEU D 1 9 ? -87.476 -72.109 14.953 1.00 55.90 9 LEU D CA 1
ATOM 6268 C C . LEU D 1 9 ? -85.985 -71.869 15.085 1.00 54.24 9 LEU D C 1
ATOM 6269 O O . LEU D 1 9 ? -85.329 -72.433 15.964 1.00 53.32 9 LEU D O 1
ATOM 6274 N N . GLY D 1 10 ? -85.456 -71.032 14.201 1.00 53.70 10 GLY D N 1
ATOM 6275 C CA . GLY D 1 10 ? -84.051 -70.688 14.241 1.00 52.86 10 GLY D CA 1
ATOM 6276 C C . GLY D 1 10 ? -83.708 -70.087 15.585 1.00 54.21 10 GLY D C 1
ATOM 6277 O O . GLY D 1 10 ? -82.757 -70.508 16.239 1.00 53.72 10 GLY D O 1
ATOM 6278 N N . MET D 1 11 ? -84.500 -69.109 16.008 1.00 56.45 11 MET D N 1
ATOM 6279 C CA . MET D 1 11 ? -84.294 -68.477 17.301 1.00 58.22 11 MET D CA 1
ATOM 6280 C C . MET D 1 11 ? -84.234 -69.515 18.421 1.00 57.37 11 MET D C 1
ATOM 6281 O O . MET D 1 11 ? -83.350 -69.457 19.264 1.00 57.69 11 MET D O 1
ATOM 6286 N N . MET D 1 12 ? -85.153 -70.479 18.395 1.00 56.62 12 MET D N 1
ATOM 6287 C CA . MET D 1 12 ? -85.171 -71.585 19.353 1.00 55.95 12 MET D CA 1
ATOM 6288 C C . MET D 1 12 ? -83.909 -72.449 19.274 1.00 52.18 12 MET D C 1
ATOM 6289 O O . MET D 1 12 ? -83.348 -72.828 20.307 1.00 52.38 12 MET D O 1
ATOM 6294 N N . TRP D 1 13 ? -83.479 -72.754 18.045 1.00 48.56 13 TRP D N 1
ATOM 6295 C CA . TRP D 1 13 ? -82.245 -73.497 17.802 1.00 44.80 13 TRP D CA 1
ATOM 6296 C C . TRP D 1 13 ? -81.086 -72.765 18.471 1.00 44.43 13 TRP D C 1
ATOM 6297 O O . TRP D 1 13 ? -80.317 -73.361 19.236 1.00 43.90 13 TRP D O 1
ATOM 6308 N N . LYS D 1 14 ? -80.994 -71.467 18.194 1.00 44.33 14 LYS D N 1
ATOM 6309 C CA . LYS D 1 14 ? -79.946 -70.622 18.737 1.00 44.59 14 LYS D CA 1
ATOM 6310 C C . LYS D 1 14 ? -79.954 -70.642 20.269 1.00 46.57 14 LYS D C 1
ATOM 6311 O O . LYS D 1 14 ? -78.908 -70.820 20.900 1.00 46.59 14 LYS D O 1
ATOM 6317 N N . ASP D 1 15 ? -81.140 -70.481 20.853 1.00 48.49 15 ASP D N 1
ATOM 6318 C CA . ASP D 1 15 ? -81.321 -70.566 22.297 1.00 50.73 15 ASP D CA 1
ATOM 6319 C C . ASP D 1 15 ? -80.745 -71.871 22.834 1.00 49.53 15 ASP D C 1
ATOM 6320 O O . ASP D 1 15 ? -79.845 -71.859 23.672 1.00 50.17 15 ASP D O 1
ATOM 6325 N N . LYS D 1 16 ? -81.259 -72.989 22.330 1.00 47.89 16 LYS D N 1
ATOM 6326 C CA . LYS D 1 16 ? -80.783 -74.305 22.730 1.00 46.99 16 LYS D CA 1
ATOM 6327 C C . LYS D 1 16 ? -79.267 -74.440 22.590 1.00 45.96 16 LYS D C 1
ATOM 6328 O O . LYS D 1 16 ? -78.611 -75.003 23.465 1.00 46.29 16 LYS D O 1
ATOM 6334 N N . LEU D 1 17 ? -78.716 -73.919 21.493 1.00 45.05 17 LEU D N 1
ATOM 6335 C CA . LEU D 1 17 ? -77.275 -73.941 21.289 1.00 44.46 17 LEU D CA 1
ATOM 6336 C C . LEU D 1 17 ? -76.580 -73.204 22.431 1.00 46.38 17 LEU D C 1
ATOM 6337 O O . LEU D 1 17 ? -75.657 -73.739 23.050 1.00 46.55 17 LEU D O 1
ATOM 6342 N N . ASN D 1 18 ? -77.051 -71.992 22.722 1.00 47.97 18 ASN D N 1
ATOM 6343 C CA . ASN D 1 18 ? -76.446 -71.154 23.749 1.00 50.31 18 ASN D CA 1
ATOM 6344 C C . ASN D 1 18 ? -76.552 -71.755 25.160 1.00 52.68 18 ASN D C 1
ATOM 6345 O O . ASN D 1 18 ? -75.683 -71.533 26.009 1.00 54.15 18 ASN D O 1
ATOM 6350 N N . ALA D 1 19 ? -77.611 -72.527 25.396 1.00 53.39 19 ALA D N 1
ATOM 6351 C CA . ALA D 1 19 ? -77.862 -73.136 26.699 1.00 55.62 19 ALA D CA 1
ATOM 6352 C C . ALA D 1 19 ? -77.164 -74.494 26.874 1.00 55.11 19 ALA D C 1
ATOM 6353 O O . ALA D 1 19 ? -77.334 -75.165 27.892 1.00 56.34 19 ALA D O 1
ATOM 6355 N N . MET D 1 20 ? -76.367 -74.883 25.880 1.00 53.70 20 MET D N 1
ATOM 6356 C CA . MET D 1 20 ? -75.652 -76.155 25.911 1.00 53.65 20 MET D CA 1
ATOM 6357 C C . MET D 1 20 ? -74.430 -76.118 26.830 1.00 55.07 20 MET D C 1
ATOM 6358 O O . MET D 1 20 ? -73.808 -75.069 27.025 1.00 55.31 20 MET D O 1
ATOM 6363 N N . THR D 1 21 ? -74.132 -77.288 27.396 1.00 56.32 21 THR D N 1
ATOM 6364 C CA . THR D 1 21 ? -72.917 -77.595 28.148 1.00 58.16 21 THR D CA 1
ATOM 6365 C C . THR D 1 21 ? -71.694 -77.609 27.231 1.00 57.27 21 THR D C 1
ATOM 6366 O O . THR D 1 21 ? -71.831 -77.658 26.002 1.00 55.41 21 THR D O 1
ATOM 6370 N N . LYS D 1 22 ? -70.499 -77.558 27.821 1.00 59.20 22 LYS D N 1
ATOM 6371 C CA . LYS D 1 22 ? -69.254 -77.728 27.063 1.00 58.97 22 LYS D CA 1
ATOM 6372 C C . LYS D 1 22 ? -69.232 -79.105 26.373 1.00 57.72 22 LYS D C 1
ATOM 6373 O O . LYS D 1 22 ? -68.910 -79.202 25.188 1.00 55.53 22 LYS D O 1
ATOM 6379 N N . GLU D 1 23 ? -69.586 -80.151 27.129 1.00 59.37 23 GLU D N 1
ATOM 6380 C CA . GLU D 1 23 ? -69.755 -81.512 26.608 1.00 58.81 23 GLU D CA 1
ATOM 6381 C C . GLU D 1 23 ? -70.732 -81.489 25.445 1.00 56.07 23 GLU D C 1
ATOM 6382 O O . GLU D 1 23 ? -70.404 -81.949 24.353 1.00 55.24 23 GLU D O 1
ATOM 6388 N N . GLU D 1 24 ? -71.920 -80.929 25.676 1.00 55.41 24 GLU D N 1
ATOM 6389 C CA . GLU D 1 24 ? -72.995 -80.901 24.669 1.00 53.09 24 GLU D CA 1
ATOM 6390 C C . GLU D 1 24 ? -72.589 -80.182 23.387 1.00 50.75 24 GLU D C 1
ATOM 6391 O O . GLU D 1 24 ? -72.626 -80.770 22.305 1.00 49.79 24 GLU D O 1
ATOM 6397 N N . PHE D 1 25 ? -72.180 -78.923 23.507 1.00 50.34 25 PHE D N 1
ATOM 6398 C CA . PHE D 1 25 ? -71.761 -78.136 22.345 1.00 48.18 25 PHE D CA 1
ATOM 6399 C C . PHE D 1 25 ? -70.692 -78.832 21.497 1.00 47.36 25 PHE D C 1
ATOM 6400 O O . PHE D 1 25 ? -70.815 -78.891 20.274 1.00 45.76 25 PHE D O 1
ATOM 6408 N N . THR D 1 26 ? -69.656 -79.359 22.148 1.00 48.75 26 THR D N 1
ATOM 6409 C CA . THR D 1 26 ? -68.533 -79.984 21.438 1.00 48.59 26 THR D CA 1
ATOM 6410 C C . THR D 1 26 ? -68.978 -81.205 20.634 1.00 47.88 26 THR D C 1
ATOM 6411 O O . THR D 1 26 ? -68.626 -81.351 19.453 1.00 46.56 26 THR D O 1
ATOM 6415 N N . ARG D 1 27 ? -69.757 -82.066 21.286 1.00 48.51 27 ARG D N 1
ATOM 6416 C CA . ARG D 1 27 ? -70.261 -83.281 20.661 1.00 48.25 27 ARG D CA 1
ATOM 6417 C C . ARG D 1 27 ? -71.189 -82.958 19.481 1.00 45.55 27 ARG D C 1
ATOM 6418 O O . ARG D 1 27 ? -71.023 -83.501 18.381 1.00 44.81 27 ARG D O 1
ATOM 6426 N N . TYR D 1 28 ? -72.142 -82.063 19.728 1.00 43.94 28 TYR D N 1
ATOM 6427 C CA . TYR D 1 28 ? -73.062 -81.565 18.720 1.00 41.97 28 TYR D CA 1
ATOM 6428 C C . TYR D 1 28 ? -72.340 -80.948 17.493 1.00 40.91 28 TYR D C 1
ATOM 6429 O O . TYR D 1 28 ? -72.643 -81.280 16.339 1.00 39.83 28 TYR D O 1
ATOM 6438 N N . LYS D 1 29 ? -71.385 -80.061 17.767 1.00 41.18 29 LYS D N 1
ATOM 6439 C CA . LYS D 1 29 ? -70.584 -79.356 16.758 1.00 40.31 29 LYS D CA 1
ATOM 6440 C C . LYS D 1 29 ? -70.272 -80.186 15.515 1.00 39.88 29 LYS D C 1
ATOM 6441 O O . LYS D 1 29 ? -70.620 -79.793 14.412 1.00 39.50 29 LYS D O 1
ATOM 6447 N N . ARG D 1 30 ? -69.630 -81.338 15.705 1.00 40.99 30 ARG D N 1
ATOM 6448 C CA . ARG D 1 30 ? -69.197 -82.213 14.605 1.00 41.08 30 ARG D CA 1
ATOM 6449 C C . ARG D 1 30 ? -70.198 -83.344 14.266 1.00 40.62 30 ARG D C 1
ATOM 6450 O O . ARG D 1 30 ? -70.008 -84.061 13.280 1.00 40.56 30 ARG D O 1
ATOM 6458 N N . ALA D 1 31 ? -71.243 -83.501 15.080 1.00 40.30 31 ALA D N 1
ATOM 6459 C CA . ALA D 1 31 ? -72.102 -84.700 15.044 1.00 40.37 31 ALA D CA 1
ATOM 6460 C C . ALA D 1 31 ? -72.757 -84.959 13.706 1.00 39.51 31 ALA D C 1
ATOM 6461 O O . ALA D 1 31 ? -73.649 -84.228 13.311 1.00 38.90 31 ALA D O 1
ATOM 6463 N N . GLY D 1 32 ? -72.314 -86.006 13.013 1.00 40.39 32 GLY D N 1
ATOM 6464 C CA . GLY D 1 32 ? -72.862 -86.356 11.697 1.00 40.69 32 GLY D CA 1
ATOM 6465 C C . GLY D 1 32 ? -72.500 -85.387 10.582 1.00 40.35 32 GLY D C 1
ATOM 6466 O O . GLY D 1 32 ? -73.019 -85.481 9.466 1.00 40.44 32 GLY D O 1
ATOM 6467 N N . VAL D 1 33 ? -71.610 -84.448 10.886 1.00 40.48 33 VAL D N 1
ATOM 6468 C CA . VAL D 1 33 ? -71.121 -83.508 9.904 1.00 40.62 33 VAL D CA 1
ATOM 6469 C C . VAL D 1 33 ? -69.992 -84.150 9.141 1.00 42.89 33 VAL D C 1
ATOM 6470 O O . VAL D 1 33 ? -69.184 -84.881 9.719 1.00 44.05 33 VAL D O 1
ATOM 6474 N N . MET D 1 34 ? -69.925 -83.875 7.842 1.00 44.20 34 MET D N 1
ATOM 6475 C CA . MET D 1 34 ? -68.799 -84.324 7.058 1.00 46.67 34 MET D CA 1
ATOM 6476 C C . MET D 1 34 ? -67.580 -83.465 7.342 1.00 46.92 34 MET D C 1
ATOM 6477 O O . MET D 1 34 ? -67.652 -82.234 7.258 1.00 45.99 34 MET D O 1
ATOM 6482 N N . GLU D 1 35 ? -66.483 -84.132 7.713 1.00 48.91 35 GLU D N 1
ATOM 6483 C CA . GLU D 1 35 ? -65.176 -83.506 7.890 1.00 50.25 35 GLU D CA 1
ATOM 6484 C C . GLU D 1 35 ? -64.106 -84.169 7.023 1.00 52.44 35 GLU D C 1
ATOM 6485 O O . GLU D 1 35 ? -64.092 -85.387 6.878 1.00 53.89 35 GLU D O 1
ATOM 6491 N N . THR D 1 36 ? -63.195 -83.374 6.473 1.00 53.38 36 THR D N 1
ATOM 6492 C CA . THR D 1 36 ? -61.994 -83.930 5.853 1.00 56.31 36 THR D CA 1
ATOM 6493 C C . THR D 1 36 ? -60.928 -84.210 6.911 1.00 58.41 36 THR D C 1
ATOM 6494 O O . THR D 1 36 ? -60.804 -83.466 7.885 1.00 57.34 36 THR D O 1
ATOM 6498 N N . ASP D 1 37 ? -60.174 -85.291 6.712 1.00 62.22 37 ASP D N 1
ATOM 6499 C CA . ASP D 1 37 ? -59.038 -85.659 7.572 1.00 65.42 37 ASP D CA 1
ATOM 6500 C C . ASP D 1 37 ? -57.879 -84.707 7.300 1.00 66.74 37 ASP D C 1
ATOM 6501 O O . ASP D 1 37 ? -57.275 -84.747 6.225 1.00 68.00 37 ASP D O 1
ATOM 6506 N N . ARG D 1 38 ? -57.558 -83.871 8.282 1.00 67.42 38 ARG D N 1
ATOM 6507 C CA . ARG D 1 38 ? -56.569 -82.805 8.085 1.00 69.09 38 ARG D CA 1
ATOM 6508 C C . ARG D 1 38 ? -55.219 -83.001 8.792 1.00 72.24 38 ARG D C 1
ATOM 6509 O O . ARG D 1 38 ? -54.346 -82.130 8.701 1.00 72.75 38 ARG D O 1
ATOM 6517 N N . LYS D 1 39 ? -55.046 -84.139 9.467 1.00 75.23 39 LYS D N 1
ATOM 6518 C CA . LYS D 1 39 ? -53.803 -84.464 10.189 1.00 78.88 39 LYS D CA 1
ATOM 6519 C C . LYS D 1 39 ? -52.555 -84.320 9.310 1.00 81.50 39 LYS D C 1
ATOM 6520 O O . LYS D 1 39 ? -51.533 -83.798 9.757 1.00 82.57 39 LYS D O 1
ATOM 6526 N N . GLU D 1 40 ? -52.656 -84.783 8.066 1.00 83.21 40 GLU D N 1
ATOM 6527 C CA . GLU D 1 40 ? -51.573 -84.655 7.091 1.00 86.34 40 GLU D CA 1
ATOM 6528 C C . GLU D 1 40 ? -51.458 -83.239 6.516 1.00 85.58 40 GLU D C 1
ATOM 6529 O O . GLU D 1 40 ? -50.387 -82.834 6.082 1.00 87.20 40 GLU D O 1
ATOM 6535 N N . ALA D 1 41 ? -52.563 -82.498 6.512 1.00 84.08 41 ALA D N 1
ATOM 6536 C CA . ALA D 1 41 ? -52.600 -81.153 5.931 1.00 83.79 41 ALA D CA 1
ATOM 6537 C C . ALA D 1 41 ? -52.087 -80.086 6.894 1.00 84.10 41 ALA D C 1
ATOM 6538 O O . ALA D 1 41 ? -51.375 -79.168 6.490 1.00 84.40 41 ALA D O 1
ATOM 6540 N N . ARG D 1 42 ? -52.460 -80.207 8.164 1.00 84.70 42 ARG D N 1
ATOM 6541 C CA . ARG D 1 42 ? -51.959 -79.314 9.206 1.00 86.00 42 ARG D CA 1
ATOM 6542 C C . ARG D 1 42 ? -50.472 -79.568 9.488 1.00 89.42 42 ARG D C 1
ATOM 6543 O O . ARG D 1 42 ? -49.810 -78.757 10.142 1.00 90.05 42 ARG D O 1
ATOM 6551 N N . ASP D 1 43 ? -49.963 -80.700 8.999 1.00 92.14 43 ASP D N 1
ATOM 6552 C CA . ASP D 1 43 ? -48.540 -81.011 9.051 1.00 95.65 43 ASP D CA 1
ATOM 6553 C C . ASP D 1 43 ? -47.763 -80.016 8.185 1.00 96.44 43 ASP D C 1
ATOM 6554 O O . ASP D 1 43 ? -46.953 -79.248 8.705 1.00 97.48 43 ASP D O 1
ATOM 6559 N N . TYR D 1 44 ? -48.026 -80.015 6.879 1.00 96.50 44 TYR D N 1
ATOM 6560 C CA . TYR D 1 44 ? -47.389 -79.062 5.961 1.00 97.28 44 TYR D CA 1
ATOM 6561 C C . TYR D 1 44 ? -47.661 -77.609 6.369 1.00 95.47 44 TYR D C 1
ATOM 6562 O O . TYR D 1 44 ? -46.761 -76.770 6.304 1.00 96.62 44 TYR D O 1
ATOM 6571 N N . LEU D 1 45 ? -48.893 -77.332 6.807 1.00 93.07 45 LEU D N 1
ATOM 6572 C CA . LEU D 1 45 ? -49.305 -75.987 7.244 1.00 91.19 45 LEU D CA 1
ATOM 6573 C C . LEU D 1 45 ? -48.650 -75.532 8.554 1.00 91.87 45 LEU D C 1
ATOM 6574 O O . LEU D 1 45 ? -48.608 -74.339 8.852 1.00 91.17 45 LEU D O 1
ATOM 6579 N N . LYS D 1 46 ? -48.152 -76.483 9.337 1.00 93.42 46 LYS D N 1
ATOM 6580 C CA . LYS D 1 46 ? -47.398 -76.150 10.538 1.00 94.78 46 LYS D CA 1
ATOM 6581 C C . LYS D 1 46 ? -45.965 -75.776 10.154 1.00 97.08 46 LYS D C 1
ATOM 6582 O O . LYS D 1 46 ? -45.551 -74.627 10.332 1.00 97.20 46 LYS D O 1
ATOM 6588 N N . ARG D 1 47 ? -45.234 -76.744 9.592 1.00 99.00 47 ARG D N 1
ATOM 6589 C CA . ARG D 1 47 ? -43.793 -76.615 9.320 1.00 101.52 47 ARG D CA 1
ATOM 6590 C C . ARG D 1 47 ? -43.432 -75.435 8.417 1.00 100.51 47 ARG D C 1
ATOM 6591 O O . ARG D 1 47 ? -42.269 -75.037 8.349 1.00 102.67 47 ARG D O 1
ATOM 6599 N N . GLY D 1 48 ? -44.436 -74.880 7.742 1.00 97.35 48 GLY D N 1
ATOM 6600 C CA . GLY D 1 48 ? -44.258 -73.705 6.895 1.00 95.92 48 GLY D CA 1
ATOM 6601 C C . GLY D 1 48 ? -44.184 -74.015 5.413 1.00 95.78 48 GLY D C 1
ATOM 6602 O O . GLY D 1 48 ? -43.960 -73.113 4.606 1.00 95.85 48 GLY D O 1
ATOM 6603 N N . ASP D 1 49 ? -44.377 -75.287 5.063 1.00 95.75 49 ASP D N 1
ATOM 6604 C CA . ASP D 1 49 ? -44.320 -75.756 3.672 1.00 96.06 49 ASP D CA 1
ATOM 6605 C C . ASP D 1 49 ? -45.420 -75.188 2.779 1.00 93.24 49 ASP D C 1
ATOM 6606 O O . ASP D 1 49 ? -46.579 -75.067 3.195 1.00 90.72 49 ASP D O 1
ATOM 6611 N N . GLY D 1 50 ? -45.042 -74.856 1.546 1.00 93.65 50 GLY D N 1
ATOM 6612 C CA . GLY D 1 50 ? -45.990 -74.426 0.524 1.00 91.11 50 GLY D CA 1
ATOM 6613 C C . GLY D 1 50 ? -46.047 -75.403 -0.635 1.00 92.01 50 GLY D C 1
ATOM 6614 O O . GLY D 1 50 ? -46.900 -75.282 -1.516 1.00 91.17 50 GLY D O 1
ATOM 6615 N N . LYS D 1 51 ? -45.144 -76.382 -0.631 1.00 93.87 51 LYS D N 1
ATOM 6616 C CA . LYS D 1 51 ? -45.042 -77.348 -1.728 1.00 95.25 51 LYS D CA 1
ATOM 6617 C C . LYS D 1 51 ? -46.016 -78.525 -1.539 1.00 93.66 51 LYS D C 1
ATOM 6618 O O . LYS D 1 51 ? -45.609 -79.689 -1.470 1.00 95.86 51 LYS D O 1
ATOM 6624 N N . THR D 1 52 ? -47.309 -78.208 -1.453 1.00 89.55 52 THR D N 1
ATOM 6625 C CA . THR D 1 52 ? -48.351 -79.215 -1.227 1.00 87.42 52 THR D CA 1
ATOM 6626 C C . THR D 1 52 ? -49.636 -78.852 -1.956 1.00 84.41 52 THR D C 1
ATOM 6627 O O . THR D 1 52 ? -50.060 -77.695 -1.943 1.00 82.43 52 THR D O 1
ATOM 6631 N N . GLY D 1 53 ? -50.262 -79.852 -2.570 1.00 83.87 53 GLY D N 1
ATOM 6632 C CA . GLY D 1 53 ? -51.565 -79.678 -3.206 1.00 80.47 53 GLY D CA 1
ATOM 6633 C C . GLY D 1 53 ? -52.702 -79.657 -2.200 1.00 76.22 53 GLY D C 1
ATOM 6634 O O . GLY D 1 53 ? -53.830 -79.277 -2.531 1.00 74.35 53 GLY D O 1
ATOM 6635 N N . LEU D 1 54 ? -52.399 -80.073 -0.970 1.00 74.65 54 LEU D N 1
ATOM 6636 C CA . LEU D 1 54 ? -53.375 -80.098 0.121 1.00 70.79 54 LEU D CA 1
ATOM 6637 C C . LEU D 1 54 ? -53.893 -78.702 0.418 1.00 67.51 54 LEU D C 1
ATOM 6638 O O . LEU D 1 54 ? -53.178 -77.714 0.238 1.00 67.53 54 LEU D O 1
ATOM 6643 N N . SER D 1 55 ? -55.140 -78.629 0.871 1.00 64.37 55 SER D N 1
ATOM 6644 C CA . SER D 1 55 ? -55.818 -77.348 1.016 1.00 61.61 55 SER D CA 1
ATOM 6645 C C . SER D 1 55 ? -55.462 -76.616 2.306 1.00 59.87 55 SER D C 1
ATOM 6646 O O . SER D 1 55 ? -55.040 -77.224 3.286 1.00 60.28 55 SER D O 1
ATOM 6649 N N . VAL D 1 56 ? -55.635 -75.301 2.281 1.00 58.21 56 VAL D N 1
ATOM 6650 C CA . VAL D 1 56 ? -55.203 -74.430 3.361 1.00 57.18 56 VAL D CA 1
ATOM 6651 C C . VAL D 1 56 ? -56.238 -74.338 4.483 1.00 55.53 56 VAL D C 1
ATOM 6652 O O . VAL D 1 56 ? -55.909 -73.993 5.626 1.00 55.51 56 VAL D O 1
ATOM 6656 N N . SER D 1 57 ? -57.485 -74.667 4.155 1.00 54.28 57 SER D N 1
ATOM 6657 C CA . SER D 1 57 ? -58.582 -74.584 5.104 1.00 52.69 57 SER D CA 1
ATOM 6658 C C . SER D 1 57 ? -59.646 -75.626 4.793 1.00 52.21 57 SER D C 1
ATOM 6659 O O . SER D 1 57 ? -59.639 -76.232 3.716 1.00 52.43 57 SER D O 1
ATOM 6662 N N . ARG D 1 58 ? -60.562 -75.812 5.745 1.00 51.54 58 ARG D N 1
ATOM 6663 C CA . ARG D 1 58 ? -61.716 -76.692 5.582 1.00 51.56 58 ARG D CA 1
ATOM 6664 C C . ARG D 1 58 ? -62.663 -76.157 4.498 1.00 50.97 58 ARG D C 1
ATOM 6665 O O . ARG D 1 58 ? -63.426 -76.924 3.903 1.00 51.66 58 ARG D O 1
ATOM 6673 N N . GLY D 1 59 ? -62.591 -74.853 4.229 1.00 50.41 59 GLY D N 1
ATOM 6674 C CA . GLY D 1 59 ? -63.431 -74.205 3.221 1.00 49.68 59 GLY D CA 1
ATOM 6675 C C . GLY D 1 59 ? -63.240 -74.658 1.777 1.00 50.69 59 GLY D C 1
ATOM 6676 O O . GLY D 1 59 ? -64.106 -74.411 0.927 1.00 51.06 59 GLY D O 1
ATOM 6677 N N . THR D 1 60 ? -62.119 -75.312 1.473 1.00 51.30 60 THR D N 1
ATOM 6678 C CA . THR D 1 60 ? -61.903 -75.810 0.114 1.00 52.10 60 THR D CA 1
ATOM 6679 C C . THR D 1 60 ? -62.947 -76.881 -0.233 1.00 52.06 60 THR D C 1
ATOM 6680 O O . THR D 1 60 ? -63.621 -76.778 -1.265 1.00 52.56 60 THR D O 1
ATOM 6684 N N . ALA D 1 61 ? -63.083 -77.884 0.641 1.00 51.43 61 ALA D N 1
ATOM 6685 C CA . ALA D 1 61 ? -64.076 -78.952 0.465 1.00 51.10 61 ALA D CA 1
ATOM 6686 C C . ALA D 1 61 ? -65.485 -78.386 0.401 1.00 49.76 61 ALA D C 1
ATOM 6687 O O . ALA D 1 61 ? -66.278 -78.812 -0.444 1.00 50.67 61 ALA D O 1
ATOM 6689 N N . LYS D 1 62 ? -65.785 -77.415 1.266 1.00 47.95 62 LYS D N 1
ATOM 6690 C CA . LYS D 1 62 ? -67.045 -76.674 1.178 1.00 47.03 62 LYS D CA 1
ATOM 6691 C C . LYS D 1 62 ? -67.361 -76.302 -0.268 1.00 48.01 62 LYS D C 1
ATOM 6692 O O . LYS D 1 62 ? -68.417 -76.674 -0.774 1.00 48.38 62 LYS D O 1
ATOM 6698 N N . LEU D 1 63 ? -66.441 -75.597 -0.935 1.00 48.53 63 LEU D N 1
ATOM 6699 C CA . LEU D 1 63 ? -66.692 -75.118 -2.302 1.00 49.57 63 LEU D CA 1
ATOM 6700 C C . LEU D 1 63 ? -66.723 -76.264 -3.297 1.00 51.26 63 LEU D C 1
ATOM 6701 O O . LEU D 1 63 ? -67.619 -76.331 -4.148 1.00 52.15 63 LEU D O 1
ATOM 6706 N N . ALA D 1 64 ? -65.740 -77.157 -3.186 1.00 52.17 64 ALA D N 1
ATOM 6707 C CA . ALA D 1 64 ? -65.646 -78.328 -4.055 1.00 54.25 64 ALA D CA 1
ATOM 6708 C C . ALA D 1 64 ? -66.993 -79.029 -4.176 1.00 54.56 64 ALA D C 1
ATOM 6709 O O . ALA D 1 64 ? -67.436 -79.323 -5.287 1.00 55.52 64 ALA D O 1
ATOM 6711 N N . TRP D 1 65 ? -67.640 -79.263 -3.026 1.00 53.57 65 TRP D N 1
ATOM 6712 C CA . TRP D 1 65 ? -68.944 -79.939 -2.968 1.00 54.05 65 TRP D CA 1
ATOM 6713 C C . TRP D 1 65 ? -70.061 -79.135 -3.639 1.00 54.56 65 TRP D C 1
ATOM 6714 O O . TRP D 1 65 ? -71.025 -79.714 -4.149 1.00 55.66 65 TRP D O 1
ATOM 6725 N N . MET D 1 66 ? -69.936 -77.809 -3.616 1.00 54.24 66 MET D N 1
ATOM 6726 C CA . MET D 1 66 ? -70.952 -76.939 -4.187 1.00 54.87 66 MET D CA 1
ATOM 6727 C C . MET D 1 66 ? -70.717 -76.820 -5.671 1.00 57.38 66 MET D C 1
ATOM 6728 O O . MET D 1 66 ? -71.656 -76.620 -6.442 1.00 58.52 66 MET D O 1
ATOM 6733 N N . GLU D 1 67 ? -69.453 -76.943 -6.064 1.00 58.81 67 GLU D N 1
ATOM 6734 C CA . GLU D 1 67 ? -69.078 -76.905 -7.467 1.00 61.64 67 GLU D CA 1
ATOM 6735 C C . GLU D 1 67 ? -69.295 -78.260 -8.140 1.00 63.62 67 GLU D C 1
ATOM 6736 O O . GLU D 1 67 ? -69.639 -78.312 -9.308 1.00 65.61 67 GLU D O 1
ATOM 6742 N N . GLU D 1 68 ? -69.108 -79.348 -7.396 1.00 63.77 68 GLU D N 1
ATOM 6743 C CA . GLU D 1 68 ? -69.264 -80.705 -7.936 1.00 66.35 68 GLU D CA 1
ATOM 6744 C C . GLU D 1 68 ? -70.713 -81.136 -8.123 1.00 66.87 68 GLU D C 1
ATOM 6745 O O . GLU D 1 68 ? -71.011 -81.939 -9.013 1.00 69.47 68 GLU D O 1
ATOM 6751 N N . ARG D 1 69 ? -71.616 -80.622 -7.296 1.00 64.84 69 ARG D N 1
ATOM 6752 C CA . ARG D 1 69 ? -73.032 -80.829 -7.552 1.00 65.27 69 ARG D CA 1
ATOM 6753 C C . ARG D 1 69 ? -73.543 -79.911 -8.666 1.00 66.35 69 ARG D C 1
ATOM 6754 O O . ARG D 1 69 ? -74.567 -80.182 -9.285 1.00 67.51 69 ARG D O 1
ATOM 6762 N N . GLY D 1 70 ? -72.800 -78.842 -8.927 1.00 66.21 70 GLY D N 1
ATOM 6763 C CA . GLY D 1 70 ? -73.176 -77.861 -9.929 1.00 67.67 70 GLY D CA 1
ATOM 6764 C C . GLY D 1 70 ? -74.120 -76.795 -9.403 1.00 66.66 70 GLY D C 1
ATOM 6765 O O . GLY D 1 70 ? -75.079 -76.439 -10.088 1.00 68.34 70 GLY D O 1
ATOM 6766 N N . TYR D 1 71 ? -73.857 -76.287 -8.194 1.00 64.31 71 TYR D N 1
ATOM 6767 C CA . TYR D 1 71 ? -74.599 -75.146 -7.638 1.00 63.27 71 TYR D CA 1
ATOM 6768 C C . TYR D 1 71 ? -73.956 -73.824 -8.044 1.00 63.57 71 TYR D C 1
ATOM 6769 O O . TYR D 1 71 ? -74.566 -72.762 -7.925 1.00 63.17 71 TYR D O 1
ATOM 6778 N N . VAL D 1 72 ? -72.706 -73.913 -8.497 1.00 64.36 72 VAL D N 1
ATOM 6779 C CA . VAL D 1 72 ? -71.943 -72.799 -9.049 1.00 65.55 72 VAL D CA 1
ATOM 6780 C C . VAL D 1 72 ? -71.064 -73.400 -10.117 1.00 67.81 72 VAL D C 1
ATOM 6781 O O . VAL D 1 72 ? -70.602 -74.531 -9.975 1.00 67.80 72 VAL D O 1
ATOM 6785 N N . GLU D 1 73 ? -70.815 -72.642 -11.176 1.00 70.45 73 GLU D N 1
ATOM 6786 C CA . GLU D 1 73 ? -69.863 -73.049 -12.202 1.00 72.98 73 GLU D CA 1
ATOM 6787 C C . GLU D 1 73 ? -68.777 -71.986 -12.308 1.00 73.49 73 GLU D C 1
ATOM 6788 O O . GLU D 1 73 ? -69.046 -70.844 -12.688 1.00 74.64 73 GLU D O 1
ATOM 6794 N N . LEU D 1 74 ? -67.554 -72.369 -11.950 1.00 73.05 74 LEU D N 1
ATOM 6795 C CA . LEU D 1 74 ? -66.437 -71.436 -11.863 1.00 72.90 74 LEU D CA 1
ATOM 6796 C C . LEU D 1 74 ? -65.744 -71.231 -13.207 1.00 76.04 74 LEU D C 1
ATOM 6797 O O . LEU D 1 74 ? -65.186 -72.171 -13.780 1.00 77.55 74 LEU D O 1
ATOM 6802 N N . THR D 1 75 ? -65.781 -69.987 -13.690 1.00 77.38 75 THR D N 1
ATOM 6803 C CA . THR D 1 75 ? -65.278 -69.612 -15.022 1.00 80.52 75 THR D CA 1
ATOM 6804 C C . THR D 1 75 ? -64.698 -68.184 -15.044 1.00 80.97 75 THR D C 1
ATOM 6805 O O . THR D 1 75 ? -65.268 -67.264 -14.449 1.00 79.98 75 THR D O 1
ATOM 6809 N N . GLY D 1 76 ? -63.566 -68.009 -15.725 1.00 82.67 76 GLY D N 1
ATOM 6810 C CA . GLY D 1 76 ? -62.995 -66.682 -15.974 1.00 83.45 76 GLY D CA 1
ATOM 6811 C C . GLY D 1 76 ? -62.520 -65.901 -14.760 1.00 81.05 76 GLY D C 1
ATOM 6812 O O . GLY D 1 76 ? -61.887 -66.455 -13.856 1.00 79.35 76 GLY D O 1
ATOM 6813 N N . ARG D 1 77 ? -62.818 -64.602 -14.753 1.00 81.23 77 ARG D N 1
ATOM 6814 C CA . ARG D 1 77 ? -62.407 -63.707 -13.669 1.00 79.40 77 ARG D CA 1
ATOM 6815 C C . ARG D 1 77 ? -63.258 -63.980 -12.434 1.00 76.08 77 ARG D C 1
ATOM 6816 O O . ARG D 1 77 ? -64.471 -63.779 -12.458 1.00 76.14 77 ARG D O 1
ATOM 6824 N N . VAL D 1 78 ? -62.619 -64.455 -11.367 1.00 73.27 78 VAL D N 1
ATOM 6825 C CA . VAL D 1 78 ? -63.306 -64.782 -10.115 1.00 69.86 78 VAL D CA 1
ATOM 6826 C C . VAL D 1 78 ? -62.834 -63.848 -9.007 1.00 68.05 78 VAL D C 1
ATOM 6827 O O . VAL D 1 78 ? -61.642 -63.609 -8.874 1.00 68.28 78 VAL D O 1
ATOM 6831 N N . VAL D 1 79 ? -63.766 -63.325 -8.216 1.00 66.51 79 VAL D N 1
ATOM 6832 C CA . VAL D 1 79 ? -63.410 -62.548 -7.024 1.00 65.28 79 VAL D CA 1
ATOM 6833 C C . VAL D 1 79 ? -63.851 -63.231 -5.713 1.00 62.78 79 VAL D C 1
ATOM 6834 O O . VAL D 1 79 ? -64.984 -63.695 -5.591 1.00 62.00 79 VAL D O 1
ATOM 6838 N N . ASP D 1 80 ? -62.929 -63.303 -4.753 1.00 61.66 80 ASP D N 1
ATOM 6839 C CA . ASP D 1 80 ? -63.197 -63.885 -3.435 1.00 59.59 80 ASP D CA 1
ATOM 6840 C C . ASP D 1 80 ? -63.238 -62.776 -2.407 1.00 58.45 80 ASP D C 1
ATOM 6841 O O . ASP D 1 80 ? -62.210 -62.247 -2.025 1.00 58.58 80 ASP D O 1
ATOM 6846 N N . LEU D 1 81 ? -64.438 -62.426 -1.970 1.00 57.61 81 LEU D N 1
ATOM 6847 C CA . LEU D 1 81 ? -64.612 -61.447 -0.906 1.00 57.11 81 LEU D CA 1
ATOM 6848 C C . LEU D 1 81 ? -64.397 -62.076 0.485 1.00 55.14 81 LEU D C 1
ATOM 6849 O O . LEU D 1 81 ? -65.146 -62.959 0.916 1.00 53.83 81 LEU D O 1
ATOM 6854 N N . GLY D 1 82 ? -63.344 -61.631 1.165 1.00 54.67 82 GLY D N 1
ATOM 6855 C CA . GLY D 1 82 ? -62.955 -62.194 2.452 1.00 53.28 82 GLY D CA 1
ATOM 6856 C C . GLY D 1 82 ? -62.371 -63.590 2.330 1.00 51.93 82 GLY D C 1
ATOM 6857 O O . GLY D 1 82 ? -62.983 -64.572 2.766 1.00 51.26 82 GLY D O 1
ATOM 6858 N N . CYS D 1 83 ? -61.176 -63.678 1.758 1.00 51.78 83 CYS D N 1
ATOM 6859 C CA . CYS D 1 83 ? -60.598 -64.967 1.402 1.00 50.91 83 CYS D CA 1
ATOM 6860 C C . CYS D 1 83 ? -59.880 -65.700 2.544 1.00 49.86 83 CYS D C 1
ATOM 6861 O O . CYS D 1 83 ? -59.476 -66.847 2.387 1.00 49.13 83 CYS D O 1
ATOM 6864 N N . GLY D 1 84 ? -59.723 -65.045 3.686 1.00 50.07 84 GLY D N 1
ATOM 6865 C CA . GLY D 1 84 ? -58.985 -65.633 4.821 1.00 50.21 84 GLY D CA 1
ATOM 6866 C C . GLY D 1 84 ? -57.694 -66.290 4.364 1.00 51.04 84 GLY D C 1
ATOM 6867 O O . GLY D 1 84 ? -56.946 -65.706 3.576 1.00 52.52 84 GLY D O 1
ATOM 6868 N N . ARG D 1 85 ? -57.457 -67.519 4.818 1.00 50.69 85 ARG D N 1
ATOM 6869 C CA . ARG D 1 85 ? -56.275 -68.295 4.417 1.00 51.58 85 ARG D CA 1
ATOM 6870 C C . ARG D 1 85 ? -56.172 -68.495 2.908 1.00 51.94 85 ARG D C 1
ATOM 6871 O O . ARG D 1 85 ? -55.081 -68.726 2.404 1.00 53.30 85 ARG D O 1
ATOM 6879 N N . GLY D 1 86 ? -57.308 -68.446 2.207 1.00 51.01 86 GLY D N 1
ATOM 6880 C CA . GLY D 1 86 ? -57.355 -68.614 0.755 1.00 51.53 86 GLY D CA 1
ATOM 6881 C C . GLY D 1 86 ? -58.094 -69.833 0.216 1.00 51.07 86 GLY D C 1
ATOM 6882 O O . GLY D 1 86 ? -58.036 -70.111 -0.986 1.00 52.07 86 GLY D O 1
ATOM 6883 N N . GLY D 1 87 ? -58.805 -70.541 1.092 1.00 49.70 87 GLY D N 1
ATOM 6884 C CA . GLY D 1 87 ? -59.412 -71.831 0.764 1.00 49.37 87 GLY D CA 1
ATOM 6885 C C . GLY D 1 87 ? -60.124 -71.894 -0.576 1.00 50.01 87 GLY D C 1
ATOM 6886 O O . GLY D 1 87 ? -59.938 -72.840 -1.349 1.00 51.09 87 GLY D O 1
ATOM 6887 N N . TRP D 1 88 ? -60.939 -70.879 -0.851 1.00 49.49 88 TRP D N 1
ATOM 6888 C CA . TRP D 1 88 ? -61.774 -70.859 -2.052 1.00 49.66 88 TRP D CA 1
ATOM 6889 C C . TRP D 1 88 ? -60.973 -70.385 -3.246 1.00 51.43 88 TRP D C 1
ATOM 6890 O O . TRP D 1 88 ? -61.082 -70.948 -4.334 1.00 52.84 88 TRP D O 1
ATOM 6901 N N . SER D 1 89 ? -60.158 -69.355 -3.026 1.00 51.86 89 SER D N 1
ATOM 6902 C CA . SER D 1 89 ? -59.294 -68.784 -4.059 1.00 53.38 89 SER D CA 1
ATOM 6903 C C . SER D 1 89 ? -58.413 -69.865 -4.680 1.00 54.80 89 SER D C 1
ATOM 6904 O O . SER D 1 89 ? -58.318 -69.951 -5.891 1.00 56.42 89 SER D O 1
ATOM 6907 N N . TYR D 1 90 ? -57.797 -70.704 -3.846 1.00 54.80 90 TYR D N 1
ATOM 6908 C CA . TYR D 1 90 ? -56.959 -71.807 -4.331 1.00 56.49 90 TYR D CA 1
ATOM 6909 C C . TYR D 1 90 ? -57.750 -72.894 -5.031 1.00 56.93 90 TYR D C 1
ATOM 6910 O O . TYR D 1 90 ? -57.252 -73.517 -5.971 1.00 59.08 90 TYR D O 1
ATOM 6919 N N . TYR D 1 91 ? -58.981 -73.124 -4.583 1.00 55.20 91 TYR D N 1
ATOM 6920 C CA . TYR D 1 91 ? -59.814 -74.114 -5.242 1.00 55.60 91 TYR D CA 1
ATOM 6921 C C . TYR D 1 91 ? -60.062 -73.704 -6.690 1.00 57.34 91 TYR D C 1
ATOM 6922 O O . TYR D 1 91 ? -59.656 -74.409 -7.613 1.00 58.71 91 TYR D O 1
ATOM 6931 N N . ALA D 1 92 ? -60.710 -72.552 -6.850 1.00 57.42 92 ALA D N 1
ATOM 6932 C CA . ALA D 1 92 ? -61.062 -71.968 -8.141 1.00 60.04 92 ALA D CA 1
ATOM 6933 C C . ALA D 1 92 ? -59.895 -71.967 -9.139 1.00 63.37 92 ALA D C 1
ATOM 6934 O O . ALA D 1 92 ? -60.069 -72.285 -10.328 1.00 65.32 92 ALA D O 1
ATOM 6936 N N . ALA D 1 93 ? -58.710 -71.633 -8.631 1.00 64.29 93 ALA D N 1
ATOM 6937 C CA . ALA D 1 93 ? -57.480 -71.600 -9.413 1.00 67.55 93 ALA D CA 1
ATOM 6938 C C . ALA D 1 93 ? -57.032 -72.962 -9.975 1.00 70.34 93 ALA D C 1
ATOM 6939 O O . ALA D 1 93 ? -56.209 -73.004 -10.889 1.00 73.06 93 ALA D O 1
ATOM 6941 N N . SER D 1 94 ? -57.559 -74.059 -9.431 1.00 70.65 94 SER D N 1
ATOM 6942 C CA . SER D 1 94 ? -57.247 -75.412 -9.923 1.00 73.83 94 SER D CA 1
ATOM 6943 C C . SER D 1 94 ? -58.219 -75.858 -11.006 1.00 75.81 94 SER D C 1
ATOM 6944 O O . SER D 1 94 ? -58.031 -76.901 -11.632 1.00 77.78 94 SER D O 1
ATOM 6947 N N . ARG D 1 95 ? -59.267 -75.070 -11.208 1.00 75.95 95 ARG D N 1
ATOM 6948 C CA . ARG D 1 95 ? -60.313 -75.432 -12.138 1.00 78.74 95 ARG D CA 1
ATOM 6949 C C . ARG D 1 95 ? -59.950 -74.904 -13.524 1.00 82.42 95 ARG D C 1
ATOM 6950 O O . ARG D 1 95 ? -59.619 -73.726 -13.675 1.00 82.38 95 ARG D O 1
ATOM 6958 N N . PRO D 1 96 ? -60.000 -75.783 -14.542 1.00 86.00 96 PRO D N 1
ATOM 6959 C CA . PRO D 1 96 ? -59.471 -75.455 -15.862 1.00 89.89 96 PRO D CA 1
ATOM 6960 C C . PRO D 1 96 ? -60.249 -74.348 -16.586 1.00 90.89 96 PRO D C 1
ATOM 6961 O O . PRO D 1 96 ? -59.648 -73.571 -17.332 1.00 92.87 96 PRO D O 1
ATOM 6965 N N . HIS D 1 97 ? -61.562 -74.277 -16.361 1.00 89.94 97 HIS D N 1
ATOM 6966 C CA . HIS D 1 97 ? -62.402 -73.245 -16.979 1.00 90.92 97 HIS D CA 1
ATOM 6967 C C . HIS D 1 97 ? -62.240 -71.865 -16.308 1.00 88.95 97 HIS D C 1
ATOM 6968 O O . HIS D 1 97 ? -62.781 -70.872 -16.801 1.00 89.70 97 HIS D O 1
ATOM 6975 N N . VAL D 1 98 ? -61.494 -71.810 -15.199 1.00 86.74 98 VAL D N 1
ATOM 6976 C CA . VAL D 1 98 ? -61.198 -70.552 -14.488 1.00 85.10 98 VAL D CA 1
ATOM 6977 C C . VAL D 1 98 ? -59.886 -69.929 -14.974 1.00 86.96 98 VAL D C 1
ATOM 6978 O O . VAL D 1 98 ? -58.908 -70.641 -15.216 1.00 88.41 98 VAL D O 1
ATOM 6982 N N . MET D 1 99 ? -59.866 -68.601 -15.092 1.00 87.05 99 MET D N 1
ATOM 6983 C CA . MET D 1 99 ? -58.682 -67.876 -15.559 0.01 88.81 99 MET D CA 1
ATOM 6984 C C . MET D 1 99 ? -57.910 -67.174 -14.434 1.00 86.86 99 MET D C 1
ATOM 6985 O O . MET D 1 99 ? -56.799 -67.577 -14.089 1.00 87.12 99 MET D O 1
ATOM 6990 N N . ASP D 1 100 ? -58.507 -66.137 -13.856 1.00 85.13 100 ASP D N 1
ATOM 6991 C CA . ASP D 1 100 ? -57.791 -65.265 -12.936 1.00 83.63 100 ASP D CA 1
ATOM 6992 C C . ASP D 1 100 ? -58.587 -64.986 -11.663 1.00 80.39 100 ASP D C 1
ATOM 6993 O O . ASP D 1 100 ? -59.695 -64.448 -11.713 1.00 79.93 100 ASP D O 1
ATOM 6998 N N . VAL D 1 101 ? -58.001 -65.366 -10.528 1.00 78.31 101 VAL D N 1
ATOM 6999 C CA . VAL D 1 101 ? -58.613 -65.169 -9.214 1.00 75.49 101 VAL D CA 1
ATOM 7000 C C . VAL D 1 101 ? -58.009 -63.974 -8.484 1.00 75.17 101 VAL D C 1
ATOM 7001 O O . VAL D 1 101 ? -56.817 -63.948 -8.185 1.00 75.41 101 VAL D O 1
ATOM 7005 N N . ARG D 1 102 ? -58.848 -62.991 -8.192 1.00 74.84 102 ARG D N 1
ATOM 7006 C CA . ARG D 1 102 ? -58.468 -61.908 -7.300 1.00 74.42 102 ARG D CA 1
ATOM 7007 C C . ARG D 1 102 ? -59.112 -62.166 -5.935 1.00 72.08 102 ARG D C 1
ATOM 7008 O O . ARG D 1 102 ? -60.297 -62.509 -5.842 1.00 70.97 102 ARG D O 1
ATOM 7016 N N . ALA D 1 103 ? -58.310 -62.023 -4.885 1.00 71.26 103 ALA D N 1
ATOM 7017 C CA . ALA D 1 103 ? -58.730 -62.360 -3.544 1.00 69.28 103 ALA D CA 1
ATOM 7018 C C . ALA D 1 103 ? -58.366 -61.231 -2.613 1.00 69.67 103 ALA D C 1
ATOM 7019 O O . ALA D 1 103 ? -57.207 -60.816 -2.557 1.00 71.06 103 ALA D O 1
ATOM 7021 N N . TYR D 1 104 ? -59.360 -60.737 -1.885 1.00 68.98 104 TYR D N 1
ATOM 7022 C CA . TYR D 1 104 ? -59.163 -59.655 -0.923 1.00 69.21 104 TYR D CA 1
ATOM 7023 C C . TYR D 1 104 ? -59.507 -60.139 0.481 1.00 67.46 104 TYR D C 1
ATOM 7024 O O . TYR D 1 104 ? -60.391 -60.972 0.639 1.00 66.18 104 TYR D O 1
ATOM 7033 N N . THR D 1 105 ? -58.791 -59.633 1.488 1.00 67.76 105 THR D N 1
ATOM 7034 C CA . THR D 1 105 ? -59.079 -59.927 2.905 1.00 66.93 105 THR D CA 1
ATOM 7035 C C . THR D 1 105 ? -58.553 -58.826 3.817 1.00 68.22 105 THR D C 1
ATOM 7036 O O . THR D 1 105 ? -58.025 -57.824 3.343 1.00 69.91 105 THR D O 1
ATOM 7040 N N . LEU D 1 106 ? -58.699 -59.029 5.127 1.00 67.87 106 LEU D N 1
ATOM 7041 C CA . LEU D 1 106 ? -58.148 -58.136 6.134 1.00 69.33 106 LEU D CA 1
ATOM 7042 C C . LEU D 1 106 ? -56.757 -58.606 6.557 1.00 70.04 106 LEU D C 1
ATOM 7043 O O . LEU D 1 106 ? -55.749 -58.055 6.113 1.00 71.25 106 LEU D O 1
ATOM 7048 N N . GLY D 1 107 ? -56.705 -59.626 7.408 1.00 69.78 107 GLY D N 1
ATOM 7049 C CA . GLY D 1 107 ? -55.439 -60.167 7.905 1.00 71.10 107 GLY D CA 1
ATOM 7050 C C . GLY D 1 107 ? -54.621 -59.173 8.712 1.00 73.75 107 GLY D C 1
ATOM 7051 O O . GLY D 1 107 ? -53.403 -59.089 8.547 1.00 74.93 107 GLY D O 1
ATOM 7052 N N . VAL D 1 108 ? -55.287 -58.429 9.596 1.00 75.05 108 VAL D N 1
ATOM 7053 C CA . VAL D 1 108 ? -54.639 -57.354 10.350 1.00 77.69 108 VAL D CA 1
ATOM 7054 C C . VAL D 1 108 ? -54.748 -57.511 11.864 1.00 78.75 108 VAL D C 1
ATOM 7055 O O . VAL D 1 108 ? -53.826 -57.137 12.604 1.00 80.55 108 VAL D O 1
ATOM 7059 N N . GLY D 1 109 ? -55.878 -58.040 12.328 1.00 77.92 109 GLY D N 1
ATOM 7060 C CA . GLY D 1 109 ? -56.151 -58.090 13.764 1.00 79.15 109 GLY D CA 1
ATOM 7061 C C . GLY D 1 109 ? -56.487 -59.484 14.239 1.00 77.92 109 GLY D C 1
ATOM 7062 O O . GLY D 1 109 ? -57.592 -59.729 14.734 1.00 77.68 109 GLY D O 1
ATOM 7063 N N . GLY D 1 110 ? -55.528 -60.397 14.088 1.00 77.47 110 GLY D N 1
ATOM 7064 C CA . GLY D 1 110 ? -55.738 -61.812 14.385 1.00 75.97 110 GLY D CA 1
ATOM 7065 C C . GLY D 1 110 ? -56.602 -62.515 13.348 1.00 73.79 110 GLY D C 1
ATOM 7066 O O . GLY D 1 110 ? -56.942 -63.689 13.512 1.00 72.71 110 GLY D O 1
ATOM 7067 N N . HIS D 1 111 ? -56.966 -61.791 12.288 1.00 73.31 111 HIS D N 1
ATOM 7068 C CA . HIS D 1 111 ? -57.734 -62.356 11.178 1.00 71.63 111 HIS D CA 1
ATOM 7069 C C . HIS D 1 111 ? -56.845 -63.261 10.337 1.00 70.97 111 HIS D C 1
ATOM 7070 O O . HIS D 1 111 ? -55.638 -63.028 10.222 1.00 71.86 111 HIS D O 1
ATOM 7077 N N . GLU D 1 112 ? -57.440 -64.305 9.764 1.00 69.44 112 GLU D N 1
ATOM 7078 C CA . GLU D 1 112 ? -56.664 -65.283 9.015 1.00 68.91 112 GLU D CA 1
ATOM 7079 C C . GLU D 1 112 ? -55.929 -64.569 7.888 1.00 69.33 112 GLU D C 1
ATOM 7080 O O . GLU D 1 112 ? -56.497 -63.719 7.195 1.00 69.20 112 GLU D O 1
ATOM 7086 N N . VAL D 1 113 ? -54.649 -64.903 7.754 1.00 69.78 113 VAL D N 1
ATOM 7087 C CA . VAL D 1 113 ? -53.766 -64.377 6.718 1.00 69.87 113 VAL D CA 1
ATOM 7088 C C . VAL D 1 113 ? -53.693 -65.379 5.573 1.00 68.87 113 VAL D C 1
ATOM 7089 O O . VAL D 1 113 ? -53.684 -66.582 5.815 1.00 68.23 113 VAL D O 1
ATOM 7093 N N . PRO D 1 114 ? -53.663 -64.890 4.319 1.00 69.06 114 PRO D N 1
ATOM 7094 C CA . PRO D 1 114 ? -53.550 -65.798 3.171 1.00 68.95 114 PRO D CA 1
ATOM 7095 C C . PRO D 1 114 ? -52.296 -66.653 3.241 1.00 69.94 114 PRO D C 1
ATOM 7096 O O . PRO D 1 114 ? -51.193 -66.127 3.388 1.00 71.47 114 PRO D O 1
ATOM 7100 N N . ARG D 1 115 ? -52.476 -67.967 3.181 1.00 69.58 115 ARG D N 1
ATOM 7101 C CA . ARG D 1 115 ? -51.347 -68.877 3.191 1.00 71.13 115 ARG D CA 1
ATOM 7102 C C . ARG D 1 115 ? -50.905 -69.088 1.760 1.00 72.36 115 ARG D C 1
ATOM 7103 O O . ARG D 1 115 ? -51.687 -69.521 0.911 1.00 71.78 115 ARG D O 1
ATOM 7111 N N . ILE D 1 116 ? -49.651 -68.728 1.505 1.00 74.30 116 ILE D N 1
ATOM 7112 C CA . ILE D 1 116 ? -49.048 -68.809 0.179 1.00 75.86 116 ILE D CA 1
ATOM 7113 C C . ILE D 1 116 ? -48.501 -70.216 -0.036 1.00 77.07 116 ILE D C 1
ATOM 7114 O O . ILE D 1 116 ? -47.690 -70.712 0.753 1.00 77.89 116 ILE D O 1
ATOM 7119 N N . THR D 1 117 ? -48.968 -70.857 -1.102 1.00 77.34 117 THR D N 1
ATOM 7120 C CA . THR D 1 117 ? -48.602 -72.233 -1.403 1.00 78.82 117 THR D CA 1
ATOM 7121 C C . THR D 1 117 ? -48.297 -72.389 -2.877 1.00 80.71 117 THR D C 1
ATOM 7122 O O . THR D 1 117 ? -48.516 -71.467 -3.657 1.00 80.72 117 THR D O 1
ATOM 7126 N N . GLU D 1 118 ? -47.796 -73.564 -3.246 1.00 82.80 118 GLU D N 1
ATOM 7127 C CA . GLU D 1 118 ? -47.456 -73.874 -4.631 1.00 85.64 118 GLU D CA 1
ATOM 7128 C C . GLU D 1 118 ? -48.509 -74.784 -5.295 1.00 85.30 118 GLU D C 1
ATOM 7129 O O . GLU D 1 118 ? -48.217 -75.475 -6.285 1.00 87.61 118 GLU D O 1
ATOM 7135 N N . SER D 1 119 ? -49.730 -74.764 -4.751 1.00 82.32 119 SER D N 1
ATOM 7136 C CA . SER D 1 119 ? -50.840 -75.576 -5.265 1.00 81.66 119 SER D CA 1
ATOM 7137 C C . SER D 1 119 ? -51.266 -75.141 -6.660 1.00 82.37 119 SER D C 1
ATOM 7138 O O . SER D 1 119 ? -51.279 -73.950 -6.963 1.00 81.87 119 SER D O 1
ATOM 7141 N N . TYR D 1 120 ? -51.635 -76.121 -7.483 1.00 83.61 120 TYR D N 1
ATOM 7142 C CA . TYR D 1 120 ? -51.959 -75.921 -8.896 1.00 85.07 120 TYR D CA 1
ATOM 7143 C C . TYR D 1 120 ? -52.872 -74.717 -9.138 1.00 83.02 120 TYR D C 1
ATOM 7144 O O . TYR D 1 120 ? -54.048 -74.734 -8.768 1.00 80.85 120 TYR D O 1
ATOM 7153 N N . GLY D 1 121 ? -52.305 -73.673 -9.744 1.00 83.84 121 GLY D N 1
ATOM 7154 C CA . GLY D 1 121 ? -53.036 -72.445 -10.056 1.00 82.39 121 GLY D CA 1
ATOM 7155 C C . GLY D 1 121 ? -52.561 -71.186 -9.347 1.00 81.07 121 GLY D C 1
ATOM 7156 O O . GLY D 1 121 ? -52.866 -70.074 -9.788 1.00 80.88 121 GLY D O 1
ATOM 7157 N N . TRP D 1 122 ? -51.798 -71.367 -8.267 1.00 80.42 122 TRP D N 1
ATOM 7158 C CA . TRP D 1 122 ? -51.394 -70.283 -7.356 1.00 79.21 122 TRP D CA 1
ATOM 7159 C C . TRP D 1 122 ? -50.967 -69.005 -8.064 1.00 80.11 122 TRP D C 1
ATOM 7160 O O . TRP D 1 122 ? -51.285 -67.900 -7.618 1.00 78.64 122 TRP D O 1
ATOM 7171 N N . ASN D 1 123 ? -50.247 -69.177 -9.169 1.00 82.55 123 ASN D N 1
ATOM 7172 C CA . ASN D 1 123 ? -49.647 -68.078 -9.912 1.00 84.00 123 ASN D CA 1
ATOM 7173 C C . ASN D 1 123 ? -50.640 -67.007 -10.366 1.00 83.18 123 ASN D C 1
ATOM 7174 O O . ASN D 1 123 ? -50.280 -65.835 -10.457 1.00 83.83 123 ASN D O 1
ATOM 7179 N N . ILE D 1 124 ? -51.886 -67.403 -10.626 1.00 81.78 124 ILE D N 1
ATOM 7180 C CA . ILE D 1 124 ? -52.902 -66.463 -11.108 1.00 81.04 124 ILE D CA 1
ATOM 7181 C C . ILE D 1 124 ? -53.879 -66.033 -10.010 1.00 77.45 124 ILE D C 1
ATOM 7182 O O . ILE D 1 124 ? -55.052 -65.780 -10.285 1.00 76.74 124 ILE D O 1
ATOM 7187 N N . VAL D 1 125 ? -53.379 -65.941 -8.774 1.00 75.21 125 VAL D N 1
ATOM 7188 C CA . VAL D 1 125 ? -54.182 -65.526 -7.621 1.00 71.86 125 VAL D CA 1
ATOM 7189 C C . VAL D 1 125 ? -53.631 -64.245 -6.991 1.00 71.16 125 VAL D C 1
ATOM 7190 O O . VAL D 1 125 ? -52.567 -64.255 -6.369 1.00 71.37 125 VAL D O 1
ATOM 7194 N N . LYS D 1 126 ? -54.370 -63.150 -7.145 1.00 70.34 126 LYS D N 1
ATOM 7195 C CA . LYS D 1 126 ? -53.939 -61.844 -6.647 1.00 70.06 126 LYS D CA 1
ATOM 7196 C C . LYS D 1 126 ? -54.491 -61.532 -5.251 1.00 67.61 126 LYS D C 1
ATOM 7197 O O . LYS D 1 126 ? -55.520 -60.856 -5.113 1.00 67.20 126 LYS D O 1
ATOM 7203 N N . PHE D 1 127 ? -53.804 -62.027 -4.222 1.00 65.86 127 PHE D N 1
ATOM 7204 C CA . PHE D 1 127 ? -54.162 -61.716 -2.838 1.00 63.71 127 PHE D CA 1
ATOM 7205 C C . PHE D 1 127 ? -53.960 -60.235 -2.529 1.00 64.43 127 PHE D C 1
ATOM 7206 O O . PHE D 1 127 ? -53.088 -59.595 -3.102 1.00 66.21 127 PHE D O 1
ATOM 7214 N N . LYS D 1 128 ? -54.792 -59.688 -1.650 1.00 63.36 128 LYS D N 1
ATOM 7215 C CA . LYS D 1 128 ? -54.605 -58.325 -1.151 1.00 64.35 128 LYS D CA 1
ATOM 7216 C C . LYS D 1 128 ? -55.171 -58.180 0.264 1.00 62.98 128 LYS D C 1
ATOM 7217 O O . LYS D 1 128 ? -56.390 -58.110 0.471 1.00 62.18 128 LYS D O 1
ATOM 7223 N N . SER D 1 129 ? -54.264 -58.135 1.231 1.00 62.77 129 SER D N 1
ATOM 7224 C CA . SER D 1 129 ? -54.624 -58.012 2.635 1.00 61.82 129 SER D CA 1
ATOM 7225 C C . SER D 1 129 ? -55.009 -56.569 2.985 1.00 63.06 129 SER D C 1
ATOM 7226 O O . SER D 1 129 ? -54.968 -55.682 2.121 1.00 64.21 129 SER D O 1
ATOM 7229 N N . ARG D 1 130 ? -55.389 -56.354 4.251 1.00 62.72 130 ARG D N 1
ATOM 7230 C CA . ARG D 1 130 ? -55.756 -55.031 4.797 1.00 63.98 130 ARG D CA 1
ATOM 7231 C C . ARG D 1 130 ? -56.856 -54.330 3.996 1.00 64.60 130 ARG D C 1
ATOM 7232 O O . ARG D 1 130 ? -56.826 -53.112 3.818 1.00 66.72 130 ARG D O 1
ATOM 7240 N N . VAL D 1 131 ? -57.818 -55.115 3.516 1.00 63.09 131 VAL D N 1
ATOM 7241 C CA . VAL D 1 131 ? -58.919 -54.613 2.697 1.00 63.60 131 VAL D CA 1
ATOM 7242 C C . VAL D 1 131 ? -60.264 -54.928 3.348 1.00 62.72 131 VAL D C 1
ATOM 7243 O O . VAL D 1 131 ? -60.541 -56.070 3.693 1.00 60.83 131 VAL D O 1
ATOM 7247 N N . ASP D 1 132 ? -61.078 -53.895 3.529 1.00 64.59 132 ASP D N 1
ATOM 7248 C CA . ASP D 1 132 ? -62.470 -54.043 3.912 1.00 64.66 132 ASP D CA 1
ATOM 7249 C C . ASP D 1 132 ? -63.238 -54.252 2.615 1.00 65.02 132 ASP D C 1
ATOM 7250 O O . ASP D 1 132 ? -63.204 -53.393 1.726 1.00 67.03 132 ASP D O 1
ATOM 7255 N N . ILE D 1 133 ? -63.903 -55.397 2.486 1.00 63.67 133 ILE D N 1
ATOM 7256 C CA . ILE D 1 133 ? -64.619 -55.710 1.249 1.00 64.45 133 ILE D CA 1
ATOM 7257 C C . ILE D 1 133 ? -65.845 -54.821 1.061 1.00 66.87 133 ILE D C 1
ATOM 7258 O O . ILE D 1 133 ? -66.340 -54.659 -0.061 1.00 68.03 133 ILE D O 1
ATOM 7263 N N . HIS D 1 134 ? -66.303 -54.231 2.163 1.00 68.19 134 HIS D N 1
ATOM 7264 C CA . HIS D 1 134 ? -67.488 -53.378 2.179 1.00 70.71 134 HIS D CA 1
ATOM 7265 C C . HIS D 1 134 ? -67.259 -52.060 1.429 1.00 73.90 134 HIS D C 1
ATOM 7266 O O . HIS D 1 134 ? -68.202 -51.472 0.893 1.00 75.72 134 HIS D O 1
ATOM 7273 N N . THR D 1 135 ? -66.007 -51.611 1.389 1.00 75.05 135 THR D N 1
ATOM 7274 C CA . THR D 1 135 ? -65.628 -50.415 0.627 1.00 78.56 135 THR D CA 1
ATOM 7275 C C . THR D 1 135 ? -64.703 -50.724 -0.542 1.00 78.51 135 THR D C 1
ATOM 7276 O O . THR D 1 135 ? -64.341 -49.825 -1.302 1.00 80.50 135 THR D O 1
ATOM 7280 N N . LEU D 1 136 ? -64.325 -51.991 -0.681 1.00 76.70 136 LEU D N 1
ATOM 7281 C CA . LEU D 1 136 ? -63.562 -52.439 -1.840 1.00 76.95 136 LEU D CA 1
ATOM 7282 C C . LEU D 1 136 ? -64.348 -52.238 -3.131 1.00 78.86 136 LEU D C 1
ATOM 7283 O O . LEU D 1 136 ? -65.293 -52.974 -3.414 1.00 78.23 136 LEU D O 1
ATOM 7288 N N . PRO D 1 137 ? -63.952 -51.236 -3.909 1.00 81.64 137 PRO D N 1
ATOM 7289 C CA . PRO D 1 137 ? -64.791 -50.726 -4.989 1.00 83.92 137 PRO D CA 1
ATOM 7290 C C . PRO D 1 137 ? -65.106 -51.815 -5.997 1.00 83.20 137 PRO D C 1
ATOM 7291 O O . PRO D 1 137 ? -64.243 -52.640 -6.308 1.00 81.91 137 PRO D O 1
ATOM 7295 N N . VAL D 1 138 ? -66.337 -51.814 -6.493 1.00 84.36 138 VAL D N 1
ATOM 7296 C CA . VAL D 1 138 ? -66.797 -52.840 -7.421 1.00 84.09 138 VAL D CA 1
ATOM 7297 C C . VAL D 1 138 ? -65.918 -52.887 -8.671 1.00 85.49 138 VAL D C 1
ATOM 7298 O O . VAL D 1 138 ? -65.487 -51.849 -9.173 1.00 87.96 138 VAL D O 1
ATOM 7302 N N . GLU D 1 139 ? -65.635 -54.095 -9.147 1.00 84.27 139 GLU D N 1
ATOM 7303 C CA . GLU D 1 139 ? -64.882 -54.288 -10.388 1.00 85.92 139 GLU D CA 1
ATOM 7304 C C . GLU D 1 139 ? -65.567 -55.344 -11.257 1.00 85.72 139 GLU D C 1
ATOM 7305 O O . GLU D 1 139 ? -66.500 -56.002 -10.804 1.00 84.25 139 GLU D O 1
ATOM 7311 N N . ARG D 1 140 ? -65.107 -55.494 -12.500 1.00 87.46 140 ARG D N 1
ATOM 7312 C CA . ARG D 1 140 ? -65.693 -56.457 -13.442 1.00 87.77 140 ARG D CA 1
ATOM 7313 C C . ARG D 1 140 ? -65.328 -57.903 -13.084 1.00 85.01 140 ARG D C 1
ATOM 7314 O O . ARG D 1 140 ? -64.149 -58.224 -12.906 1.00 84.14 140 ARG D O 1
ATOM 7322 N N . THR D 1 141 ? -66.349 -58.756 -12.957 1.00 83.66 141 THR D N 1
ATOM 7323 C CA . THR D 1 141 ? -66.162 -60.165 -12.585 1.00 81.32 141 THR D CA 1
ATOM 7324 C C . THR D 1 141 ? -67.063 -61.105 -13.378 1.00 81.69 141 THR D C 1
ATOM 7325 O O . THR D 1 141 ? -68.136 -60.714 -13.828 1.00 82.96 141 THR D O 1
ATOM 7329 N N . ASP D 1 142 ? -66.615 -62.351 -13.524 1.00 80.72 142 ASP D N 1
ATOM 7330 C CA . ASP D 1 142 ? -67.430 -63.425 -14.083 1.00 81.10 142 ASP D CA 1
ATOM 7331 C C . ASP D 1 142 ? -68.084 -64.266 -12.979 1.00 77.98 142 ASP D C 1
ATOM 7332 O O . ASP D 1 142 ? -69.219 -64.717 -13.129 1.00 78.13 142 ASP D O 1
ATOM 7337 N N . VAL D 1 143 ? -67.360 -64.467 -11.877 1.00 75.31 143 VAL D N 1
ATOM 7338 C CA . VAL D 1 143 ? -67.838 -65.242 -10.724 1.00 72.24 143 VAL D CA 1
ATOM 7339 C C . VAL D 1 143 ? -67.548 -64.504 -9.411 1.00 70.18 143 VAL D C 1
ATOM 7340 O O . VAL D 1 143 ? -66.410 -64.121 -9.145 1.00 69.96 143 VAL D O 1
ATOM 7344 N N . ILE D 1 144 ? -68.582 -64.316 -8.594 1.00 68.77 144 ILE D N 1
ATOM 7345 C CA . ILE D 1 144 ? -68.431 -63.697 -7.276 1.00 67.01 144 ILE D CA 1
ATOM 7346 C C . ILE D 1 144 ? -68.366 -64.795 -6.220 1.00 64.50 144 ILE D C 1
ATOM 7347 O O . ILE D 1 144 ? -69.019 -65.823 -6.363 1.00 64.40 144 ILE D O 1
ATOM 7352 N N . MET D 1 145 ? -67.565 -64.574 -5.179 1.00 62.80 145 MET D N 1
ATOM 7353 C CA . MET D 1 145 ? -67.493 -65.468 -4.030 1.00 60.73 145 MET D CA 1
ATOM 7354 C C . MET D 1 145 ? -67.406 -64.655 -2.741 1.00 59.32 145 MET D C 1
ATOM 7355 O O . MET D 1 145 ? -66.667 -63.679 -2.674 1.00 60.15 145 MET D O 1
ATOM 7360 N N . CYS D 1 146 ? -68.146 -65.066 -1.714 1.00 57.29 146 CYS D N 1
ATOM 7361 C CA . CYS D 1 146 ? -68.099 -64.380 -0.428 1.00 56.25 146 CYS D CA 1
ATOM 7362 C C . CYS D 1 146 ? -68.473 -65.282 0.737 1.00 54.38 146 CYS D C 1
ATOM 7363 O O . CYS D 1 146 ? -69.645 -65.497 1.029 1.00 54.31 146 CYS D O 1
ATOM 7366 N N . ASP D 1 147 ? -67.449 -65.806 1.396 1.00 53.20 147 ASP D N 1
ATOM 7367 C CA . ASP D 1 147 ? -67.605 -66.702 2.522 1.00 51.51 147 ASP D CA 1
ATOM 7368 C C . ASP D 1 147 ? -67.359 -65.896 3.780 1.00 51.45 147 ASP D C 1
ATOM 7369 O O . ASP D 1 147 ? -66.400 -66.155 4.491 1.00 51.29 147 ASP D O 1
ATOM 7374 N N . VAL D 1 148 ? -68.211 -64.915 4.058 1.00 52.10 148 VAL D N 1
ATOM 7375 C CA . VAL D 1 148 ? -67.991 -64.036 5.214 1.00 52.72 148 VAL D CA 1
ATOM 7376 C C . VAL D 1 148 ? -69.141 -64.069 6.232 1.00 53.08 148 VAL D C 1
ATOM 7377 O O . VAL D 1 148 ? -70.315 -63.956 5.880 1.00 53.99 148 VAL D O 1
ATOM 7381 N N . GLY D 1 149 ? -68.782 -64.230 7.498 1.00 53.08 149 GLY D N 1
ATOM 7382 C CA . GLY D 1 149 ? -69.736 -64.221 8.590 1.00 53.73 149 GLY D CA 1
ATOM 7383 C C . GLY D 1 149 ? -69.023 -64.535 9.891 1.00 53.92 149 GLY D C 1
ATOM 7384 O O . GLY D 1 149 ? -68.218 -65.463 9.952 1.00 52.86 149 GLY D O 1
ATOM 7385 N N . GLU D 1 150 ? -69.297 -63.754 10.929 1.00 55.55 150 GLU D N 1
ATOM 7386 C CA . GLU D 1 150 ? -68.741 -64.048 12.243 1.00 57.05 150 GLU D CA 1
ATOM 7387 C C . GLU D 1 150 ? -69.873 -64.446 13.198 1.00 56.89 150 GLU D C 1
ATOM 7388 O O . GLU D 1 150 ? -70.733 -63.628 13.540 1.00 58.30 150 GLU D O 1
ATOM 7394 N N . SER D 1 151 ? -69.884 -65.712 13.604 1.00 55.57 151 SER D N 1
ATOM 7395 C CA . SER D 1 151 ? -70.960 -66.214 14.437 1.00 55.96 151 SER D CA 1
ATOM 7396 C C . SER D 1 151 ? -70.986 -65.480 15.761 1.00 57.77 151 SER D C 1
ATOM 7397 O O . SER D 1 151 ? -69.934 -65.154 16.310 1.00 58.78 151 SER D O 1
ATOM 7400 N N . SER D 1 152 ? -72.190 -65.203 16.257 1.00 58.57 152 SER D N 1
ATOM 7401 C CA . SER D 1 152 ? -72.364 -64.544 17.545 1.00 60.46 152 SER D CA 1
ATOM 7402 C C . SER D 1 152 ? -73.534 -65.153 18.316 1.00 61.03 152 SER D C 1
ATOM 7403 O O . SER D 1 152 ? -74.526 -65.549 17.705 1.00 60.37 152 SER D O 1
ATOM 7406 N N . PRO D 1 153 ? -73.421 -65.234 19.660 1.00 62.36 153 PRO D N 1
ATOM 7407 C CA . PRO D 1 153 ? -74.511 -65.702 20.532 1.00 63.45 153 PRO D CA 1
ATOM 7408 C C . PRO D 1 153 ? -75.849 -64.968 20.344 1.00 64.89 153 PRO D C 1
ATOM 7409 O O . PRO D 1 153 ? -76.900 -65.479 20.769 1.00 65.43 153 PRO D O 1
ATOM 7413 N N . LYS D 1 154 ? -75.806 -63.785 19.731 1.00 65.49 154 LYS D N 1
ATOM 7414 C CA . LYS D 1 154 ? -77.016 -63.034 19.414 1.00 67.13 154 LYS D CA 1
ATOM 7415 C C . LYS D 1 154 ? -77.365 -63.184 17.937 1.00 65.40 154 LYS D C 1
ATOM 7416 O O . LYS D 1 154 ? -76.588 -62.793 17.073 1.00 64.53 154 LYS D O 1
ATOM 7422 N N . TRP D 1 155 ? -78.534 -63.750 17.650 1.00 65.45 155 TRP D N 1
ATOM 7423 C CA . TRP D 1 155 ? -78.988 -63.934 16.270 1.00 64.52 155 TRP D CA 1
ATOM 7424 C C . TRP D 1 155 ? -79.101 -62.598 15.551 1.00 65.58 155 TRP D C 1
ATOM 7425 O O . TRP D 1 155 ? -78.943 -62.526 14.340 1.00 64.55 155 TRP D O 1
ATOM 7436 N N . SER D 1 156 ? -79.385 -61.553 16.321 1.00 67.96 156 SER D N 1
ATOM 7437 C CA . SER D 1 156 ? -79.605 -60.211 15.801 1.00 69.93 156 SER D CA 1
ATOM 7438 C C . SER D 1 156 ? -78.320 -59.590 15.262 1.00 69.17 156 SER D C 1
ATOM 7439 O O . SER D 1 156 ? -78.323 -58.971 14.198 1.00 69.48 156 SER D O 1
ATOM 7442 N N . VAL D 1 157 ? -77.230 -59.763 16.004 1.00 68.34 157 VAL D N 1
ATOM 7443 C CA . VAL D 1 157 ? -75.907 -59.329 15.576 1.00 67.51 157 VAL D CA 1
ATOM 7444 C C . VAL D 1 157 ? -75.537 -60.025 14.257 1.00 64.96 157 VAL D C 1
ATOM 7445 O O . VAL D 1 157 ? -75.115 -59.367 13.299 1.00 65.18 157 VAL D O 1
ATOM 7449 N N . GLU D 1 158 ? -75.731 -61.344 14.206 1.00 62.88 158 GLU D N 1
ATOM 7450 C CA . GLU D 1 158 ? -75.547 -62.134 12.976 1.00 60.60 158 GLU D CA 1
ATOM 7451 C C . GLU D 1 158 ? -76.470 -61.691 11.838 1.00 61.08 158 GLU D C 1
ATOM 7452 O O . GLU D 1 158 ? -76.082 -61.721 10.671 1.00 60.06 158 GLU D O 1
ATOM 7458 N N . SER D 1 159 ? -77.692 -61.296 12.188 1.00 62.93 159 SER D N 1
ATOM 7459 C CA . SER D 1 159 ? -78.679 -60.836 11.218 1.00 64.07 159 SER D CA 1
ATOM 7460 C C . SER D 1 159 ? -78.238 -59.513 10.5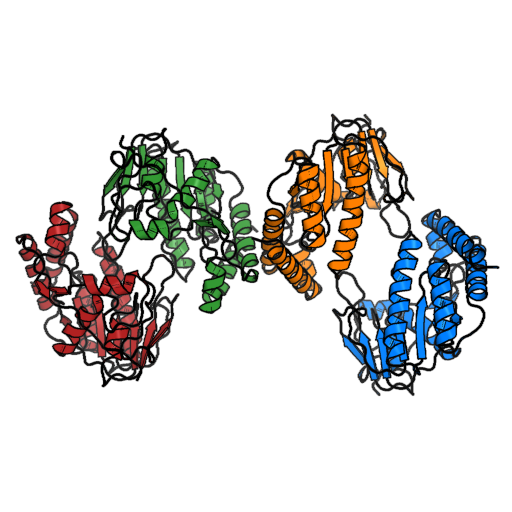95 1.00 65.72 159 SER D C 1
ATOM 7461 O O . SER D 1 159 ? -78.276 -59.356 9.367 1.00 65.40 159 SER D O 1
ATOM 7464 N N . GLU D 1 160 ? -77.814 -58.577 11.449 1.00 67.47 160 GLU D N 1
ATOM 7465 C CA . GLU D 1 160 ? -77.256 -57.303 11.002 1.00 69.26 160 GLU D CA 1
ATOM 7466 C C . GLU D 1 160 ? -76.084 -57.582 10.068 1.00 67.27 160 GLU D C 1
ATOM 7467 O O . GLU D 1 160 ? -75.987 -56.991 8.990 1.00 68.03 160 GLU D O 1
ATOM 7473 N N . ARG D 1 161 ? -75.218 -58.511 10.481 1.00 64.99 161 ARG D N 1
ATOM 7474 C CA . ARG D 1 161 ? -74.034 -58.894 9.706 1.00 63.13 161 ARG D CA 1
ATOM 7475 C C . ARG D 1 161 ? -74.353 -59.515 8.347 1.00 62.19 161 ARG D C 1
ATOM 7476 O O . ARG D 1 161 ? -73.702 -59.197 7.346 1.00 62.25 161 ARG D O 1
ATOM 7484 N N . THR D 1 162 ? -75.351 -60.394 8.321 1.00 61.70 162 THR D N 1
ATOM 7485 C CA . THR D 1 162 ? -75.740 -61.105 7.108 1.00 61.04 162 THR D CA 1
ATOM 7486 C C . THR D 1 162 ? -76.262 -60.156 6.024 1.00 63.32 162 THR D C 1
ATOM 7487 O O . THR D 1 162 ? -75.864 -60.249 4.853 1.00 62.78 162 THR D O 1
ATOM 7491 N N . ILE D 1 163 ? -77.146 -59.241 6.427 1.00 65.91 163 ILE D N 1
ATOM 7492 C CA . ILE D 1 163 ? -77.728 -58.257 5.517 1.00 68.38 163 ILE D CA 1
ATOM 7493 C C . ILE D 1 163 ? -76.646 -57.456 4.789 1.00 69.10 163 ILE D C 1
ATOM 7494 O O . ILE D 1 163 ? -76.739 -57.249 3.575 1.00 70.02 163 ILE D O 1
ATOM 7499 N N . LYS D 1 164 ? -75.613 -57.036 5.520 1.00 68.93 164 LYS D N 1
ATOM 7500 C CA . LYS D 1 164 ? -74.540 -56.226 4.931 1.00 69.70 164 LYS D CA 1
ATOM 7501 C C . LYS D 1 164 ? -73.735 -57.000 3.898 1.00 67.61 164 LYS D C 1
ATOM 7502 O O . LYS D 1 164 ? -73.194 -56.415 2.965 1.00 68.39 164 LYS D O 1
ATOM 7508 N N . ILE D 1 165 ? -73.683 -58.319 4.063 1.00 65.35 165 ILE D N 1
ATOM 7509 C CA . ILE D 1 165 ? -73.025 -59.190 3.095 1.00 63.74 165 ILE D CA 1
ATOM 7510 C C . ILE D 1 165 ? -73.890 -59.375 1.847 1.00 64.77 165 ILE D C 1
ATOM 7511 O O . ILE D 1 165 ? -73.377 -59.655 0.764 1.00 64.61 165 ILE D O 1
ATOM 7516 N N . LEU D 1 166 ? -75.197 -59.194 2.001 1.00 66.42 166 LEU D N 1
ATOM 7517 C CA . LEU D 1 166 ? -76.119 -59.242 0.867 1.00 68.04 166 LEU D CA 1
ATOM 7518 C C . LEU D 1 166 ? -76.223 -57.876 0.197 1.00 71.17 166 LEU D C 1
ATOM 7519 O O . LEU D 1 166 ? -76.381 -57.790 -1.026 1.00 72.19 166 LEU D O 1
ATOM 7524 N N . GLU D 1 167 ? -76.146 -56.818 1.008 1.00 72.97 167 GLU D N 1
ATOM 7525 C CA . GLU D 1 167 ? -76.078 -55.446 0.506 1.00 76.25 167 GLU D CA 1
ATOM 7526 C C . GLU D 1 167 ? -74.833 -55.293 -0.357 1.00 75.92 167 GLU D C 1
ATOM 7527 O O . GLU D 1 167 ? -74.864 -54.634 -1.399 1.00 77.98 167 GLU D O 1
ATOM 7533 N N . LEU D 1 168 ? -73.741 -55.903 0.094 1.00 73.90 168 LEU D N 1
ATOM 7534 C CA . LEU D 1 168 ? -72.519 -55.987 -0.693 1.00 73.49 168 LEU D CA 1
ATOM 7535 C C . LEU D 1 168 ? -72.717 -56.849 -1.933 1.00 73.22 168 LEU D C 1
ATOM 7536 O O . LEU D 1 168 ? -72.265 -56.493 -3.021 1.00 74.52 168 LEU D O 1
ATOM 7541 N N . LEU D 1 169 ? -73.392 -57.983 -1.770 1.00 71.93 169 LEU D N 1
ATOM 7542 C CA . LEU D 1 169 ? -73.659 -58.857 -2.909 1.00 71.80 169 LEU D CA 1
ATOM 7543 C C . LEU D 1 169 ? -74.441 -58.107 -3.978 1.00 75.05 169 LEU D C 1
ATOM 7544 O O . LEU D 1 169 ? -74.132 -58.213 -5.161 1.00 76.01 169 LEU D O 1
ATOM 7549 N N . GLU D 1 170 ? -75.441 -57.340 -3.551 1.00 77.28 170 GLU D N 1
ATOM 7550 C CA . GLU D 1 170 ? -76.240 -56.534 -4.467 1.00 81.00 170 GLU D CA 1
ATOM 7551 C C . GLU D 1 170 ? -75.344 -55.595 -5.265 1.00 82.63 170 GLU D C 1
ATOM 7552 O O . GLU D 1 170 ? -75.370 -55.612 -6.495 1.00 84.14 170 GLU D O 1
ATOM 7558 N N . LYS D 1 171 ? -74.539 -54.803 -4.556 1.00 82.67 171 LYS D N 1
ATOM 7559 C CA . LYS D 1 171 ? -73.607 -53.865 -5.181 1.00 84.45 171 LYS D CA 1
ATOM 7560 C C . LYS D 1 171 ? -72.820 -54.517 -6.313 1.00 83.75 171 LYS D C 1
ATOM 7561 O O . LYS D 1 171 ? -72.777 -53.994 -7.429 1.00 86.22 171 LYS D O 1
ATOM 7567 N N . TRP D 1 172 ? -72.214 -55.663 -6.013 1.00 80.81 172 TRP D N 1
ATOM 7568 C CA . TRP D 1 172 ? -71.334 -56.360 -6.949 1.00 80.20 172 TRP D CA 1
ATOM 7569 C C . TRP D 1 172 ? -72.088 -56.989 -8.101 1.00 81.23 172 TRP D C 1
ATOM 7570 O O . TRP D 1 172 ? -71.565 -57.128 -9.207 1.00 82.30 172 TRP D O 1
ATOM 7581 N N . LYS D 1 173 ? -73.325 -57.367 -7.827 1.00 81.19 173 LYS D N 1
ATOM 7582 C CA . LYS D 1 173 ? -74.167 -58.014 -8.801 1.00 82.28 173 LYS D CA 1
ATOM 7583 C C . LYS D 1 173 ? -74.773 -56.964 -9.741 1.00 85.93 173 LYS D C 1
ATOM 7584 O O . LYS D 1 173 ? -75.246 -57.297 -10.826 1.00 87.54 173 LYS D O 1
ATOM 7590 N N . VAL D 1 174 ? -74.731 -55.696 -9.330 1.00 87.59 174 VAL D N 1
ATOM 7591 C CA . VAL D 1 174 ? -75.183 -54.592 -10.183 1.00 91.53 174 VAL D CA 1
ATOM 7592 C C . VAL D 1 174 ? -74.259 -54.422 -11.396 1.00 93.04 174 VAL D C 1
ATOM 7593 O O . VAL D 1 174 ? -74.733 -54.453 -12.536 1.00 95.69 174 VAL D O 1
ATOM 7597 N N . LYS D 1 175 ? -72.957 -54.264 -11.147 1.00 91.69 175 LYS D N 1
ATOM 7598 C CA . LYS D 1 175 ? -71.968 -54.093 -12.221 1.00 93.05 175 LYS D CA 1
ATOM 7599 C C . LYS D 1 175 ? -71.860 -55.317 -13.127 1.00 92.23 175 LYS D C 1
ATOM 7600 O O . LYS D 1 175 ? -71.717 -55.186 -14.349 1.00 94.69 175 LYS D O 1
ATOM 7606 N N . ASN D 1 176 ? -71.927 -56.496 -12.514 1.00 88.82 176 ASN D N 1
ATOM 7607 C CA . ASN D 1 176 ? -71.920 -57.768 -13.228 1.00 87.96 176 ASN D CA 1
ATOM 7608 C C . ASN D 1 176 ? -73.255 -58.491 -13.059 1.00 87.14 176 ASN D C 1
ATOM 7609 O O . ASN D 1 176 ? -73.458 -59.192 -12.058 1.00 84.34 176 ASN D O 1
ATOM 7614 N N . PRO D 1 177 ? -74.167 -58.322 -14.035 1.00 89.48 177 PRO D N 1
ATOM 7615 C CA . PRO D 1 177 ? -75.520 -58.868 -13.960 1.00 89.29 177 PRO D CA 1
ATOM 7616 C C . PRO D 1 177 ? -75.586 -60.376 -14.186 1.00 87.34 177 PRO D C 1
ATOM 7617 O O . PRO D 1 177 ? -76.443 -61.037 -13.606 1.00 86.10 177 PRO D O 1
ATOM 7621 N N . SER D 1 178 ? -74.697 -60.908 -15.021 1.00 87.25 178 SER D N 1
ATOM 7622 C CA . SER D 1 178 ? -74.715 -62.330 -15.359 1.00 85.93 178 SER D CA 1
ATOM 7623 C C . SER D 1 178 ? -73.611 -63.105 -14.642 1.00 82.57 178 SER D C 1
ATOM 7624 O O . SER D 1 178 ? -73.214 -64.187 -15.085 1.00 82.55 178 SER D O 1
ATOM 7627 N N . ALA D 1 179 ? -73.117 -62.553 -13.536 1.00 79.71 179 ALA D N 1
ATOM 7628 C CA . ALA D 1 179 ? -72.041 -63.186 -12.783 1.00 76.11 179 ALA D CA 1
ATOM 7629 C C . ALA D 1 179 ? -72.601 -64.203 -11.804 1.00 73.02 179 ALA D C 1
ATOM 7630 O O . ALA D 1 179 ? -73.548 -63.905 -11.079 1.00 72.46 179 ALA D O 1
ATOM 7632 N N . ASP D 1 180 ? -72.014 -65.398 -11.785 1.00 70.97 180 ASP D N 1
ATOM 7633 C CA . ASP D 1 180 ? -72.382 -66.420 -10.806 1.00 67.96 180 ASP D CA 1
ATOM 7634 C C . ASP D 1 180 ? -71.973 -65.965 -9.398 1.00 64.87 180 ASP D C 1
ATOM 7635 O O . ASP D 1 180 ? -71.053 -65.154 -9.249 1.00 64.89 180 ASP D O 1
ATOM 7640 N N . PHE D 1 181 ? -72.658 -66.457 -8.368 1.00 61.97 181 PHE D N 1
ATOM 7641 C CA . PHE D 1 181 ? -72.314 -66.051 -7.004 1.00 59.07 181 PHE D CA 1
ATOM 7642 C C . PHE D 1 181 ? -72.460 -67.140 -5.950 1.00 56.16 181 PHE D C 1
ATOM 7643 O O . PHE D 1 181 ? -73.387 -67.943 -6.009 1.00 55.84 181 PHE D O 1
ATOM 7651 N N . VAL D 1 182 ? -71.519 -67.163 -5.003 1.00 53.63 182 VAL D N 1
ATOM 7652 C CA . VAL D 1 182 ? -71.594 -68.029 -3.816 1.00 50.80 182 VAL D CA 1
ATOM 7653 C C . VAL D 1 182 ? -71.428 -67.149 -2.592 1.00 49.33 182 VAL D C 1
ATOM 7654 O O . VAL D 1 182 ? -70.339 -66.633 -2.329 1.00 49.18 182 VAL D O 1
ATOM 7658 N N . VAL D 1 183 ? -72.502 -66.976 -1.838 1.00 48.16 183 VAL D N 1
ATOM 7659 C CA . VAL D 1 183 ? -72.471 -66.057 -0.716 1.00 47.20 183 VAL D CA 1
ATOM 7660 C C . VAL D 1 183 ? -72.888 -66.733 0.588 1.00 45.47 183 VAL D C 1
ATOM 7661 O O . VAL D 1 183 ? -73.888 -67.451 0.636 1.00 45.40 183 VAL D O 1
ATOM 7665 N N . LYS D 1 184 ? -72.106 -66.503 1.637 1.00 43.86 184 LYS D N 1
ATOM 7666 C CA . LYS D 1 184 ? -72.430 -66.995 2.954 1.00 42.39 184 LYS D CA 1
ATOM 7667 C C . LYS D 1 184 ? -73.632 -66.254 3.511 1.00 42.94 184 LYS D C 1
ATOM 7668 O O . LYS D 1 184 ? -73.650 -65.029 3.588 1.00 43.83 184 LYS D O 1
ATOM 7674 N N . VAL D 1 185 ? -74.647 -67.011 3.888 1.00 42.51 185 VAL D N 1
ATOM 7675 C CA . VAL D 1 185 ? -75.753 -66.449 4.634 1.00 43.37 185 VAL D CA 1
ATOM 7676 C C . VAL D 1 185 ? -75.599 -67.003 6.033 1.00 42.48 185 VAL D C 1
ATOM 7677 O O . VAL D 1 185 ? -75.914 -68.165 6.286 1.00 42.00 185 VAL D O 1
ATOM 7681 N N . LEU D 1 186 ? -75.063 -66.175 6.923 1.00 42.93 186 LEU D N 1
ATOM 7682 C CA . LEU D 1 186 ? -74.725 -66.599 8.270 1.00 42.40 186 LEU D CA 1
ATOM 7683 C C . LEU D 1 186 ? -75.984 -66.929 9.047 1.00 43.48 186 LEU D C 1
ATOM 7684 O O . LEU D 1 186 ? -76.097 -68.006 9.622 1.00 42.91 186 LEU D O 1
ATOM 7689 N N . CYS D 1 187 ? -76.928 -65.991 9.042 1.00 45.92 187 CYS D N 1
ATOM 7690 C CA . CYS D 1 187 ? -78.202 -66.141 9.718 1.00 47.03 187 CYS D CA 1
ATOM 7691 C C . CYS D 1 187 ? -79.322 -66.062 8.674 1.00 48.05 187 CYS D C 1
ATOM 7692 O O . CYS D 1 187 ? -79.837 -64.976 8.401 1.00 49.74 187 CYS D O 1
ATOM 7695 N N . PRO D 1 188 ? -79.684 -67.209 8.064 1.00 47.07 188 PRO D N 1
ATOM 7696 C CA . PRO D 1 188 ? -80.714 -67.211 7.045 1.00 48.19 188 PRO D CA 1
ATOM 7697 C C . PRO D 1 188 ? -82.139 -67.209 7.578 1.00 50.33 188 PRO D C 1
ATOM 7698 O O . PRO D 1 188 ? -83.061 -67.024 6.794 1.00 51.81 188 PRO D O 1
ATOM 7702 N N . TYR D 1 189 ? -82.332 -67.404 8.878 1.00 51.24 189 TYR D N 1
ATOM 7703 C CA . TYR D 1 189 ? -83.692 -67.595 9.410 1.00 53.59 189 TYR D CA 1
ATOM 7704 C C . TYR D 1 189 ? -84.410 -66.338 9.925 1.00 56.70 189 TYR D C 1
ATOM 7705 O O . TYR D 1 189 ? -85.622 -66.367 10.144 1.00 58.24 189 TYR D O 1
ATOM 7714 N N . SER D 1 190 ? -83.678 -65.246 10.124 1.00 58.10 190 SER D N 1
ATOM 7715 C CA . SER D 1 190 ? -84.295 -64.026 10.645 1.00 61.73 190 SER D CA 1
ATOM 7716 C C . SER D 1 190 ? -85.218 -63.421 9.593 1.00 64.32 190 SER D C 1
ATOM 7717 O O . SER D 1 190 ? -84.909 -63.470 8.400 1.00 63.58 190 SER D O 1
ATOM 7720 N N . VAL D 1 191 ? -86.347 -62.864 10.039 1.00 67.88 191 VAL D N 1
ATOM 7721 C CA . VAL D 1 191 ? -87.355 -62.288 9.135 1.00 70.99 191 VAL D CA 1
ATOM 7722 C C . VAL D 1 191 ? -86.769 -61.242 8.197 1.00 72.10 191 VAL D C 1
ATOM 7723 O O . VAL D 1 191 ? -87.103 -61.197 7.012 1.00 72.47 191 VAL D O 1
ATOM 7727 N N . GLU D 1 192 ? -85.883 -60.416 8.741 1.00 72.97 192 GLU D N 1
ATOM 7728 C CA . GLU D 1 192 ? -85.204 -59.381 7.977 1.00 74.71 192 GLU D CA 1
ATOM 7729 C C . GLU D 1 192 ? -84.412 -59.978 6.816 1.00 72.08 192 GLU D C 1
ATOM 7730 O O . GLU D 1 192 ? -84.474 -59.471 5.702 1.00 73.24 192 GLU D O 1
ATOM 7736 N N . VAL D 1 193 ? -83.698 -61.070 7.084 1.00 69.32 193 VAL D N 1
ATOM 7737 C CA . VAL D 1 193 ? -82.823 -61.708 6.096 1.00 67.22 193 VAL D CA 1
ATOM 7738 C C . VAL D 1 193 ? -83.586 -62.470 5.015 1.00 67.62 193 VAL D C 1
ATOM 7739 O O . VAL D 1 193 ? -83.230 -62.393 3.845 1.00 67.55 193 VAL D O 1
ATOM 7743 N N . MET D 1 194 ? -84.629 -63.198 5.402 1.00 68.60 194 MET D N 1
ATOM 7744 C CA . MET D 1 194 ? -85.431 -63.955 4.435 1.00 69.87 194 MET D CA 1
ATOM 7745 C C . MET D 1 194 ? -86.147 -63.025 3.463 1.00 72.81 194 MET D C 1
ATOM 7746 O O . MET D 1 194 ? -86.338 -63.361 2.294 1.00 72.99 194 MET D O 1
ATOM 7751 N N . GLU D 1 195 ? -86.539 -61.856 3.958 1.00 75.63 195 GLU D N 1
ATOM 7752 C CA . GLU D 1 195 ? -87.159 -60.853 3.121 1.00 79.24 195 GLU D CA 1
ATOM 7753 C C . GLU D 1 195 ? -86.177 -60.419 2.026 1.00 78.96 195 GLU D C 1
ATOM 7754 O O . GLU D 1 195 ? -86.451 -60.621 0.841 1.00 79.77 195 GLU D O 1
ATOM 7760 N N . ARG D 1 196 ? -85.023 -59.871 2.422 1.00 77.97 196 ARG D N 1
ATOM 7761 C CA . ARG D 1 196 ? -83.962 -59.493 1.474 1.00 77.52 196 ARG D CA 1
ATOM 7762 C C . ARG D 1 196 ? -83.539 -60.673 0.597 1.00 75.01 196 ARG D C 1
ATOM 7763 O O . ARG D 1 196 ? -83.129 -60.486 -0.545 1.00 75.39 196 ARG D O 1
ATOM 7771 N N . LEU D 1 197 ? -83.643 -61.880 1.143 1.00 72.56 197 LEU D N 1
ATOM 7772 C CA . LEU D 1 197 ? -83.344 -63.091 0.388 1.00 70.58 197 LEU D CA 1
ATOM 7773 C C . LEU D 1 197 ? -84.281 -63.240 -0.807 1.00 72.09 197 LEU D C 1
ATOM 7774 O O . LEU D 1 197 ? -83.833 -63.409 -1.941 1.00 72.12 197 LEU D O 1
ATOM 7779 N N . SER D 1 198 ? -85.582 -63.177 -0.544 1.00 73.46 198 SER D N 1
ATOM 7780 C CA . SER D 1 198 ? -86.589 -63.362 -1.594 1.00 75.28 198 SER D CA 1
ATOM 7781 C C . SER D 1 198 ? -86.492 -62.288 -2.674 1.00 77.53 198 SER D C 1
ATOM 7782 O O . SER D 1 198 ? -86.618 -62.579 -3.872 1.00 78.48 198 SER D O 1
ATOM 7785 N N . VAL D 1 199 ? -86.274 -61.050 -2.230 1.00 78.30 199 VAL D N 1
ATOM 7786 C CA . VAL D 1 199 ? -86.156 -59.896 -3.107 1.00 80.26 199 VAL D CA 1
ATOM 7787 C C . VAL D 1 199 ? -84.998 -60.112 -4.073 1.00 78.78 199 VAL D C 1
ATOM 7788 O O . VAL D 1 199 ? -85.144 -59.926 -5.283 1.00 80.83 199 VAL D O 1
ATOM 7792 N N . MET D 1 200 ? -83.862 -60.544 -3.538 1.00 75.37 200 MET D N 1
ATOM 7793 C CA . MET D 1 200 ? -82.675 -60.776 -4.352 1.00 73.94 200 MET D CA 1
ATOM 7794 C C . MET D 1 200 ? -82.888 -61.933 -5.305 1.00 72.60 200 MET D C 1
ATOM 7795 O O . MET D 1 200 ? -82.533 -61.845 -6.480 1.00 73.61 200 MET D O 1
ATOM 7800 N N . GLN D 1 201 ? -83.484 -63.009 -4.795 1.00 70.50 201 GLN D N 1
ATOM 7801 C CA . GLN D 1 201 ? -83.789 -64.183 -5.609 1.00 69.43 201 GLN D CA 1
ATOM 7802 C C . GLN D 1 201 ? -84.645 -63.807 -6.815 1.00 72.29 201 GLN D C 1
ATOM 7803 O O . GLN D 1 201 ? -84.455 -64.345 -7.903 1.00 72.66 201 GLN D O 1
ATOM 7809 N N . ARG D 1 202 ? -85.573 -62.874 -6.616 1.00 74.18 202 ARG D N 1
ATOM 7810 C CA . ARG D 1 202 ? -86.420 -62.399 -7.703 1.00 77.45 202 ARG D CA 1
ATOM 7811 C C . ARG D 1 202 ? -85.592 -61.716 -8.799 1.00 78.27 202 ARG D C 1
ATOM 7812 O O . ARG D 1 202 ? -85.770 -61.999 -9.989 1.00 80.04 202 ARG D O 1
ATOM 7820 N N . LYS D 1 203 ? -84.688 -60.829 -8.393 1.00 76.70 203 LYS D N 1
ATOM 7821 C CA . LYS D 1 203 ? -83.861 -60.096 -9.340 1.00 77.38 203 LYS D CA 1
ATOM 7822 C C . LYS D 1 203 ? -82.810 -60.995 -9.995 1.00 75.11 203 LYS D C 1
ATOM 7823 O O . LYS D 1 203 ? -82.620 -60.939 -11.212 1.00 76.88 203 LYS D O 1
ATOM 7829 N N . TRP D 1 204 ? -82.159 -61.842 -9.192 1.00 71.15 204 TRP D N 1
ATOM 7830 C CA . TRP D 1 204 ? -80.956 -62.571 -9.629 1.00 68.60 204 TRP D CA 1
ATOM 7831 C C . TRP D 1 204 ? -81.062 -64.107 -9.723 1.00 66.44 204 TRP D C 1
ATOM 7832 O O . TRP D 1 204 ? -80.155 -64.756 -10.246 1.00 65.40 204 TRP D O 1
ATOM 7843 N N . GLY D 1 205 ? -82.152 -64.686 -9.224 1.00 65.58 205 GLY D N 1
ATOM 7844 C CA . GLY D 1 205 ? -82.312 -66.141 -9.234 1.00 63.54 205 GLY D CA 1
ATOM 7845 C C . GLY D 1 205 ? -81.475 -66.834 -8.165 1.00 60.05 205 GLY D C 1
ATOM 7846 O O . GLY D 1 205 ? -81.117 -66.242 -7.145 1.00 58.52 205 GLY D O 1
ATOM 7847 N N . GLY D 1 206 ? -81.156 -68.100 -8.394 1.00 58.70 206 GLY D N 1
ATOM 7848 C CA . GLY D 1 206 ? -80.413 -68.858 -7.411 1.00 55.52 206 GLY D CA 1
ATOM 7849 C C . GLY D 1 206 ? -81.278 -69.260 -6.225 1.00 54.37 206 GLY D C 1
ATOM 7850 O O . GLY D 1 206 ? -82.517 -69.259 -6.308 1.00 55.52 206 GLY D O 1
ATOM 7851 N N . GLY D 1 207 ? -80.610 -69.608 -5.125 1.00 51.79 207 GLY D N 1
ATOM 7852 C CA . GLY D 1 207 ? -81.262 -70.068 -3.910 1.00 50.25 207 GLY D CA 1
ATOM 7853 C C . GLY D 1 207 ? -80.267 -70.686 -2.944 1.00 47.84 207 GLY D C 1
ATOM 7854 O O . GLY D 1 207 ? -79.086 -70.853 -3.270 1.00 47.18 207 GLY D O 1
ATOM 7855 N N . LEU D 1 208 ? -80.761 -71.041 -1.759 1.00 46.45 208 LEU D N 1
ATOM 7856 C CA . LEU D 1 208 ? -79.934 -71.549 -0.666 1.00 43.79 208 LEU D CA 1
ATOM 7857 C C . LEU D 1 208 ? -79.541 -73.022 -0.811 1.00 42.60 208 LEU D C 1
ATOM 7858 O O . LEU D 1 208 ? -80.309 -73.843 -1.319 1.00 43.15 208 LEU D O 1
ATOM 7863 N N . VAL D 1 209 ? -78.325 -73.341 -0.369 1.00 40.83 209 VAL D N 1
ATOM 7864 C CA . VAL D 1 209 ? -77.874 -74.725 -0.242 1.00 39.47 209 VAL D CA 1
ATOM 7865 C C . VAL D 1 209 ? -77.322 -74.858 1.152 1.00 37.38 209 VAL D C 1
ATOM 7866 O O . VAL D 1 209 ? -76.649 -73.951 1.630 1.00 37.17 209 VAL D O 1
ATOM 7870 N N . ARG D 1 210 ? -77.601 -75.973 1.813 1.00 36.18 210 ARG D N 1
ATOM 7871 C CA . ARG D 1 210 ? -76.938 -76.259 3.086 1.00 34.49 210 ARG D CA 1
ATOM 7872 C C . ARG D 1 210 ? -75.769 -77.210 2.866 1.00 34.23 210 ARG D C 1
ATOM 7873 O O . ARG D 1 210 ? -75.939 -78.346 2.430 1.00 34.69 210 ARG D O 1
ATOM 7881 N N . ASN D 1 211 ? -74.578 -76.727 3.166 1.00 33.90 211 ASN D N 1
ATOM 7882 C CA . ASN D 1 211 ? -73.369 -77.492 2.929 1.00 34.13 211 ASN D CA 1
ATOM 7883 C C . ASN D 1 211 ? -73.121 -78.529 4.024 1.00 33.88 211 ASN D C 1
ATOM 7884 O O . ASN D 1 211 ? -73.092 -78.193 5.230 1.00 34.01 211 ASN D O 1
ATOM 7889 N N . PRO D 1 212 ? -72.954 -79.802 3.625 1.00 34.23 212 PRO D N 1
ATOM 7890 C CA . PRO D 1 212 ? -72.775 -80.871 4.622 1.00 33.92 212 PRO D CA 1
ATOM 7891 C C . PRO D 1 212 ? -71.436 -80.803 5.359 1.00 33.46 212 PRO D C 1
ATOM 7892 O O . PRO D 1 212 ? -71.222 -81.571 6.293 1.00 33.64 212 PRO D O 1
ATOM 7896 N N . TYR D 1 213 ? -70.542 -79.905 4.938 1.00 33.12 213 TYR D N 1
ATOM 7897 C CA . TYR D 1 213 ? -69.286 -79.682 5.664 1.00 33.02 213 TYR D CA 1
ATOM 7898 C C . TYR D 1 213 ? -69.382 -78.556 6.714 1.00 32.30 213 TYR D C 1
ATOM 7899 O O . TYR D 1 213 ? -68.368 -78.124 7.271 1.00 32.30 213 TYR D O 1
ATOM 7908 N N . SER D 1 214 ? -70.595 -78.079 6.979 1.00 31.93 214 SER D N 1
ATOM 7909 C CA . SER D 1 214 ? -70.789 -77.019 7.942 1.00 31.62 214 SER D CA 1
ATOM 7910 C C . SER D 1 214 ? -71.183 -77.640 9.265 1.00 32.06 214 SER D C 1
ATOM 7911 O O . SER D 1 214 ? -71.999 -78.564 9.313 1.00 32.07 214 SER D O 1
ATOM 7914 N N . ARG D 1 215 ? -70.591 -77.132 10.344 1.00 32.84 215 ARG D N 1
ATOM 7915 C CA . ARG D 1 215 ? -70.900 -77.620 11.675 1.00 33.95 215 ARG D CA 1
ATOM 7916 C C . ARG D 1 215 ? -72.341 -77.310 12.056 1.00 33.76 215 ARG D C 1
ATOM 7917 O O . ARG D 1 215 ? -72.928 -76.313 11.609 1.00 33.17 215 ARG D O 1
ATOM 7925 N N . ASN D 1 216 ? -72.900 -78.184 12.887 1.00 34.09 216 ASN D N 1
ATOM 7926 C CA . ASN D 1 216 ? -74.256 -78.032 13.379 1.00 34.25 216 ASN D CA 1
ATOM 7927 C C . ASN D 1 216 ? -74.376 -76.813 14.281 1.00 35.07 216 ASN D C 1
ATOM 7928 O O . ASN D 1 216 ? -75.464 -76.301 14.516 1.00 36.03 216 ASN D O 1
ATOM 7933 N N . SER D 1 217 ? -73.242 -76.340 14.779 1.00 35.62 217 SER D N 1
ATOM 7934 C CA . SER D 1 217 ? -73.205 -75.126 15.571 1.00 36.49 217 SER D CA 1
ATOM 7935 C C . SER D 1 217 ? -73.391 -73.884 14.701 1.00 36.70 217 SER D C 1
ATOM 7936 O O . SER D 1 217 ? -73.630 -72.805 15.217 1.00 38.39 217 SER D O 1
ATOM 7939 N N . THR D 1 218 ? -73.270 -74.016 13.389 1.00 36.14 218 THR D N 1
ATOM 7940 C CA . THR D 1 218 ? -73.581 -72.892 12.517 1.00 36.35 218 THR D CA 1
ATOM 7941 C C . THR D 1 218 ? -74.816 -73.186 11.656 1.00 36.50 218 THR D C 1
ATOM 7942 O O . THR D 1 218 ? -75.020 -74.317 11.206 1.00 35.88 218 THR D O 1
ATOM 7946 N N . HIS D 1 219 ? -75.634 -72.159 11.447 1.00 37.43 219 HIS D N 1
ATOM 7947 C CA . HIS D 1 219 ? -76.784 -72.261 10.564 1.00 37.97 219 HIS D CA 1
ATOM 7948 C C . HIS D 1 219 ? -76.438 -71.678 9.200 1.00 38.30 219 HIS D C 1
ATOM 7949 O O . HIS D 1 219 ? -77.337 -71.341 8.422 1.00 38.86 219 HIS D O 1
ATOM 7956 N N . GLU D 1 220 ? -75.141 -71.574 8.899 1.00 38.37 220 GLU D N 1
ATOM 7957 C CA . GLU D 1 220 ? -74.695 -70.989 7.625 1.00 39.41 220 GLU D CA 1
ATOM 7958 C C . GLU D 1 220 ? -75.326 -71.678 6.408 1.00 39.19 220 GLU D C 1
ATOM 7959 O O . GLU D 1 220 ? -75.360 -72.904 6.320 1.00 38.87 220 GLU D O 1
ATOM 7965 N N . MET D 1 221 ? -75.836 -70.885 5.481 1.00 40.09 221 MET D N 1
ATOM 7966 C CA . MET D 1 221 ? -76.304 -71.422 4.221 1.00 41.24 221 MET D CA 1
ATOM 7967 C C . MET D 1 221 ? -75.750 -70.562 3.089 1.00 42.02 221 MET D C 1
ATOM 7968 O O . MET D 1 221 ? -75.517 -69.374 3.274 1.00 42.59 221 MET D O 1
ATOM 7973 N N . TYR D 1 222 ? -75.541 -71.149 1.917 1.00 42.63 222 TYR D N 1
ATOM 7974 C CA . TYR D 1 222 ? -74.936 -70.400 0.820 1.00 44.11 222 TYR D CA 1
ATOM 7975 C C . TYR D 1 222 ? -75.900 -70.030 -0.305 1.00 45.81 222 TYR D C 1
ATOM 7976 O O . TYR D 1 222 ? -76.446 -70.906 -0.987 1.00 46.37 222 TYR D O 1
ATOM 7985 N N . PHE D 1 223 ? -76.102 -68.729 -0.486 1.00 46.85 223 PHE D N 1
ATOM 7986 C CA . PHE D 1 223 ? -76.925 -68.227 -1.568 1.00 48.77 223 PHE D CA 1
ATOM 7987 C C . PHE D 1 223 ? -76.103 -68.297 -2.854 1.00 49.91 223 PHE D C 1
ATOM 7988 O O . PHE D 1 223 ? -75.230 -67.467 -3.097 1.00 50.41 223 PHE D O 1
ATOM 7996 N N . THR D 1 224 ? -76.369 -69.318 -3.658 1.00 50.83 224 THR D N 1
ATOM 7997 C CA . THR D 1 224 ? -75.640 -69.514 -4.895 1.00 52.68 224 THR D CA 1
ATOM 7998 C C . THR D 1 224 ? -76.533 -69.123 -6.058 1.00 55.72 224 THR D C 1
ATOM 7999 O O . THR D 1 224 ? -77.727 -68.887 -5.861 1.00 56.91 224 THR D O 1
ATOM 8003 N N . SER D 1 225 ? -75.955 -69.062 -7.260 1.00 57.54 225 SER D N 1
ATOM 8004 C CA . SER D 1 225 ? -76.670 -68.613 -8.446 1.00 60.34 225 SER D CA 1
ATOM 8005 C C . SER D 1 225 ? -77.387 -69.747 -9.175 1.00 61.70 225 SER D C 1
ATOM 8006 O O . SER D 1 225 ? -78.450 -69.534 -9.750 1.00 63.96 225 SER D O 1
ATOM 8009 N N . ARG D 1 226 ? -76.810 -70.946 -9.147 1.00 60.82 226 ARG D N 1
ATOM 8010 C CA . ARG D 1 226 ? -77.336 -72.061 -9.933 1.00 61.94 226 ARG D CA 1
ATOM 8011 C C . ARG D 1 226 ? -78.135 -73.040 -9.084 1.00 60.63 226 ARG D C 1
ATOM 8012 O O . ARG D 1 226 ? -78.475 -74.122 -9.549 1.00 61.75 226 ARG D O 1
ATOM 8020 N N . ALA D 1 227 ? -78.425 -72.666 -7.837 1.00 58.83 227 ALA D N 1
ATOM 8021 C CA . ALA D 1 227 ? -79.357 -73.422 -6.986 1.00 57.65 227 ALA D CA 1
ATOM 8022 C C . ALA D 1 227 ? -80.751 -72.793 -7.090 1.00 59.04 227 ALA D C 1
ATOM 8023 O O . ALA D 1 227 ? -80.893 -71.706 -7.642 1.00 60.94 227 ALA D O 1
ATOM 8025 N N . GLY D 1 228 ? -81.780 -73.467 -6.586 1.00 58.60 228 GLY D N 1
ATOM 8026 C CA . GLY D 1 228 ? -83.132 -72.925 -6.682 1.00 59.62 228 GLY D CA 1
ATOM 8027 C C . GLY D 1 228 ? -84.051 -73.418 -5.594 1.00 58.54 228 GLY D C 1
ATOM 8028 O O . GLY D 1 228 ? -83.618 -74.122 -4.671 1.00 57.07 228 GLY D O 1
ATOM 8029 N N . GLY D 1 229 ? -85.322 -73.041 -5.696 1.00 59.74 229 GLY D N 1
ATOM 8030 C CA . GLY D 1 229 ? -86.348 -73.530 -4.781 1.00 58.70 229 GLY D CA 1
ATOM 8031 C C . GLY D 1 229 ? -86.921 -72.450 -3.892 1.00 58.54 229 GLY D C 1
ATOM 8032 O O . GLY D 1 229 ? -86.481 -71.307 -3.915 1.00 58.67 229 GLY D O 1
ATOM 8033 N N . ASN D 1 230 ? -87.925 -72.827 -3.116 1.00 58.80 230 ASN D N 1
ATOM 8034 C CA . ASN D 1 230 ? -88.553 -71.944 -2.145 1.00 59.33 230 ASN D CA 1
ATOM 8035 C C . ASN D 1 230 ? -87.586 -71.657 -0.994 1.00 56.79 230 ASN D C 1
ATOM 8036 O O . ASN D 1 230 ? -87.132 -72.582 -0.307 1.00 54.88 230 ASN D O 1
ATOM 8041 N N . ILE D 1 231 ? -87.266 -70.378 -0.795 1.00 56.82 231 ILE D N 1
ATOM 8042 C CA . ILE D 1 231 ? -86.300 -69.975 0.240 1.00 54.55 231 ILE D CA 1
ATOM 8043 C C . ILE D 1 231 ? -86.716 -70.334 1.669 1.00 53.31 231 ILE D C 1
ATOM 8044 O O . ILE D 1 231 ? -85.980 -71.031 2.352 1.00 51.53 231 ILE D O 1
ATOM 8049 N N . ILE D 1 232 ? -87.885 -69.871 2.106 1.00 54.69 232 ILE D N 1
ATOM 8050 C CA . ILE D 1 232 ? -88.408 -70.174 3.444 1.00 54.11 232 ILE D CA 1
ATOM 8051 C C . ILE D 1 232 ? -88.491 -71.685 3.683 1.00 52.43 232 ILE D C 1
ATOM 8052 O O . ILE D 1 232 ? -88.229 -72.168 4.792 1.00 50.82 232 ILE D O 1
ATOM 8057 N N . GLY D 1 233 ? -88.836 -72.414 2.622 1.00 52.70 233 GLY D N 1
ATOM 8058 C CA . GLY D 1 233 ? -88.886 -73.873 2.642 1.00 51.56 233 GLY D CA 1
ATOM 8059 C C . GLY D 1 233 ? -87.520 -74.511 2.829 1.00 49.11 233 GLY D C 1
ATOM 8060 O O . GLY D 1 233 ? -87.397 -75.538 3.495 1.00 48.51 233 GLY D O 1
ATOM 8061 N N . ALA D 1 234 ? -86.491 -73.893 2.253 1.00 48.12 234 ALA D N 1
ATOM 8062 C CA . ALA D 1 234 ? -85.123 -74.404 2.335 1.00 45.57 234 ALA D CA 1
ATOM 8063 C C . ALA D 1 234 ? -84.471 -74.167 3.698 1.00 43.84 234 ALA D C 1
ATOM 8064 O O . ALA D 1 234 ? -83.709 -75.015 4.168 1.00 42.30 234 ALA D O 1
ATOM 8066 N N . VAL D 1 235 ? -84.768 -73.017 4.312 1.00 44.27 235 VAL D N 1
ATOM 8067 C CA . VAL D 1 235 ? -84.228 -72.631 5.628 1.00 43.34 235 VAL D CA 1
ATOM 8068 C C . VAL D 1 235 ? -84.810 -73.502 6.727 1.00 43.17 235 VAL D C 1
ATOM 8069 O O . VAL D 1 235 ? -84.077 -74.024 7.560 1.00 41.73 235 VAL D O 1
ATOM 8073 N N . THR D 1 236 ? -86.136 -73.627 6.727 1.00 45.03 236 THR D N 1
ATOM 8074 C CA . THR D 1 236 ? -86.860 -74.460 7.693 1.00 45.59 236 THR D CA 1
ATOM 8075 C C . THR D 1 236 ? -86.345 -75.890 7.672 1.00 44.14 236 THR D C 1
ATOM 8076 O O . THR D 1 236 ? -86.105 -76.474 8.721 1.00 43.33 236 THR D O 1
ATOM 8080 N N . ALA D 1 237 ? -86.175 -76.438 6.468 1.00 44.30 237 ALA D N 1
ATOM 8081 C CA . ALA D 1 237 ? -85.674 -77.799 6.287 1.00 43.97 237 ALA D CA 1
ATOM 8082 C C . ALA D 1 237 ? -84.302 -77.989 6.946 1.00 42.92 237 ALA D C 1
ATOM 8083 O O . ALA D 1 237 ? -84.012 -79.042 7.519 1.00 43.05 237 ALA D O 1
ATOM 8085 N N . CYS D 1 238 ? -83.479 -76.953 6.882 1.00 42.89 238 CYS D N 1
ATOM 8086 C CA . CYS D 1 238 ? -82.159 -76.962 7.494 1.00 41.66 238 CYS D CA 1
ATOM 8087 C C . CYS D 1 238 ? -82.203 -76.775 9.018 1.00 41.57 238 CYS D C 1
ATOM 8088 O O . CYS D 1 238 ? -81.431 -77.409 9.739 1.00 41.10 238 CYS D O 1
ATOM 8091 N N . THR D 1 239 ? -83.100 -75.912 9.505 1.00 42.48 239 THR D N 1
ATOM 8092 C CA . THR D 1 239 ? -83.313 -75.737 10.952 1.00 42.85 239 THR D CA 1
ATOM 8093 C C . THR D 1 239 ? -83.829 -77.023 11.581 1.00 42.92 239 THR D C 1
ATOM 8094 O O . THR D 1 239 ? -83.361 -77.432 12.645 1.00 42.81 239 THR D O 1
ATOM 8098 N N . GLU D 1 240 ? -84.803 -77.643 10.918 1.00 43.53 240 GLU D N 1
ATOM 8099 C CA . GLU D 1 240 ? -85.372 -78.909 11.358 1.00 44.15 240 GLU D CA 1
ATOM 8100 C C . GLU D 1 240 ? -84.278 -79.953 11.608 1.00 42.79 240 GLU D C 1
ATOM 8101 O O . GLU D 1 240 ? -84.245 -80.560 12.678 1.00 42.71 240 GLU D O 1
ATOM 8107 N N . ARG D 1 241 ? -83.373 -80.147 10.640 1.00 41.72 241 ARG D N 1
ATOM 8108 C CA . ARG D 1 241 ? -82.287 -81.123 10.805 1.00 41.03 241 ARG D CA 1
ATOM 8109 C C . ARG D 1 241 ? -81.375 -80.750 11.975 1.00 39.95 241 ARG D C 1
ATOM 8110 O O . ARG D 1 241 ? -81.081 -81.589 12.821 1.00 40.28 241 ARG D O 1
ATOM 8118 N N . LEU D 1 242 ? -80.937 -79.496 12.044 1.00 38.88 242 LEU D N 1
ATOM 8119 C CA . LEU D 1 242 ? -80.046 -79.107 13.133 1.00 37.99 242 LEU D CA 1
ATOM 8120 C C . LEU D 1 242 ? -80.724 -79.326 14.474 1.00 38.30 242 LEU D C 1
ATOM 8121 O O . LEU D 1 242 ? -80.099 -79.806 15.419 1.00 38.62 242 LEU D O 1
ATOM 8126 N N . LEU D 1 243 ? -82.008 -79.000 14.561 1.00 38.40 243 LEU D N 1
ATOM 8127 C CA . LEU D 1 243 ? -82.740 -79.274 15.796 1.00 39.29 243 LEU D CA 1
ATOM 8128 C C . LEU D 1 243 ? -82.720 -80.771 16.081 1.00 39.41 243 LEU D C 1
ATOM 8129 O O . LEU D 1 243 ? -82.384 -81.188 17.195 1.00 39.88 243 LEU D O 1
ATOM 8134 N N . GLY D 1 244 ? -83.043 -81.565 15.055 1.00 39.04 244 GLY D N 1
ATOM 8135 C CA . GLY D 1 244 ? -82.997 -83.022 15.130 1.00 39.15 244 GLY D CA 1
ATOM 8136 C C . GLY D 1 244 ? -81.634 -83.517 15.570 1.00 39.02 244 GLY D C 1
ATOM 8137 O O . GLY D 1 244 ? -81.525 -84.318 16.499 1.00 39.87 244 GLY D O 1
ATOM 8138 N N . ARG D 1 245 ? -80.591 -82.998 14.927 1.00 38.36 245 ARG D N 1
ATOM 8139 C CA . ARG D 1 245 ? -79.219 -83.436 15.166 1.00 38.39 245 ARG D CA 1
ATOM 8140 C C . ARG D 1 245 ? -78.763 -83.204 16.599 1.00 39.78 245 ARG D C 1
ATOM 8141 O O . ARG D 1 245 ? -77.705 -83.686 17.005 1.00 39.96 245 ARG D O 1
ATOM 8149 N N . MET D 1 246 ? -79.573 -82.486 17.371 1.00 41.47 246 MET D N 1
ATOM 8150 C CA . MET D 1 246 ? -79.280 -82.283 18.790 1.00 43.68 246 MET D CA 1
ATOM 8151 C C . MET D 1 246 ? -79.542 -83.517 19.612 1.00 45.16 246 MET D C 1
ATOM 8152 O O . MET D 1 246 ? -79.110 -83.612 20.752 1.00 46.80 246 MET D O 1
ATOM 8157 N N . ALA D 1 247 ? -80.227 -84.477 19.014 1.00 45.91 247 ALA D N 1
ATOM 8158 C CA . ALA D 1 247 ? -80.512 -85.733 19.675 1.00 48.06 247 ALA D CA 1
ATOM 8159 C C . ALA D 1 247 ? -79.339 -86.690 19.529 1.00 48.70 247 ALA D C 1
ATOM 8160 O O . ALA D 1 247 ? -79.149 -87.580 20.362 1.00 50.50 247 ALA D O 1
ATOM 8162 N N . ARG D 1 248 ? -78.557 -86.514 18.467 1.00 48.05 248 ARG D N 1
ATOM 8163 C CA . ARG D 1 248 ? -77.548 -87.514 18.112 1.00 48.66 248 ARG D CA 1
ATOM 8164 C C . ARG D 1 248 ? -76.168 -87.200 18.679 1.00 49.25 248 ARG D C 1
ATOM 8165 O O . ARG D 1 248 ? -75.833 -86.043 18.910 1.00 48.96 248 ARG D O 1
ATOM 8173 N N . ARG D 1 249 ? -75.393 -88.253 18.924 1.00 50.74 249 ARG D N 1
ATOM 8174 C CA . ARG D 1 249 ? -74.156 -88.148 19.689 1.00 51.72 249 ARG D CA 1
ATOM 8175 C C . ARG D 1 249 ? -73.025 -88.984 19.076 1.00 52.07 249 ARG D C 1
ATOM 8176 O O . ARG D 1 249 ? -72.160 -89.488 19.792 1.00 53.99 249 ARG D O 1
ATOM 8184 N N . ASP D 1 250 ? -73.038 -89.123 17.750 1.00 50.49 250 ASP D N 1
ATOM 8185 C CA . ASP D 1 250 ? -71.964 -89.805 17.046 1.00 50.65 250 ASP D CA 1
ATOM 8186 C C . ASP D 1 250 ? -70.957 -88.773 16.546 1.00 49.28 250 ASP D C 1
ATOM 8187 O O . ASP D 1 250 ? -71.160 -87.571 16.711 1.00 47.95 250 ASP D O 1
ATOM 8192 N N . GLY D 1 251 ? -69.872 -89.248 15.938 1.00 49.66 251 GLY D N 1
ATOM 8193 C CA . GLY D 1 251 ? -68.820 -88.378 15.457 1.00 48.50 251 GLY D CA 1
ATOM 8194 C C . GLY D 1 251 ? -69.135 -87.848 14.078 1.00 47.24 251 GLY D C 1
ATOM 8195 O O . GLY D 1 251 ? -70.238 -88.077 13.559 1.00 46.51 251 GLY D O 1
ATOM 8196 N N . PRO D 1 252 ? -68.177 -87.119 13.476 1.00 46.85 252 PRO D N 1
ATOM 8197 C CA . PRO D 1 252 ? -68.342 -86.648 12.103 1.00 46.26 252 PRO D CA 1
ATOM 8198 C C . PRO D 1 252 ? -68.181 -87.777 11.069 1.00 47.96 252 PRO D C 1
ATOM 8199 O O . PRO D 1 252 ? -67.588 -88.818 11.376 1.00 49.78 252 PRO D O 1
ATOM 8203 N N . VAL D 1 253 ? -68.716 -87.569 9.867 1.00 47.92 253 VAL D N 1
ATOM 8204 C CA . VAL D 1 253 ? -68.461 -88.461 8.729 1.00 49.97 253 VAL D CA 1
ATOM 8205 C C . VAL D 1 253 ? -67.118 -88.082 8.101 1.00 50.80 253 VAL D C 1
ATOM 8206 O O . VAL D 1 253 ? -67.022 -87.105 7.369 1.00 49.82 253 VAL D O 1
ATOM 8210 N N . VAL D 1 254 ? -66.083 -88.857 8.407 1.00 53.14 254 VAL D N 1
ATOM 8211 C CA . VAL D 1 254 ? -64.716 -88.503 8.038 1.00 54.42 254 VAL D CA 1
ATOM 8212 C C . VAL D 1 254 ? -64.403 -88.990 6.629 1.00 56.20 254 VAL D C 1
ATOM 8213 O O . VAL D 1 254 ? -64.721 -90.113 6.266 1.00 57.89 254 VAL D O 1
ATOM 8217 N N . VAL D 1 255 ? -63.784 -88.118 5.844 1.00 56.42 255 VAL D N 1
ATOM 8218 C CA . VAL D 1 255 ? -63.528 -88.362 4.438 1.00 58.33 255 VAL D CA 1
ATOM 8219 C C . VAL D 1 255 ? -62.126 -87.797 4.141 1.00 60.03 255 VAL D C 1
ATOM 8220 O O . VAL D 1 255 ? -61.644 -86.944 4.891 1.00 59.02 255 VAL D O 1
ATOM 8224 N N . PRO D 1 256 ? -61.439 -88.304 3.092 1.00 63.08 256 PRO D N 1
ATOM 8225 C CA . PRO D 1 256 ? -60.099 -87.781 2.806 1.00 64.70 256 PRO D CA 1
ATOM 8226 C C . PRO D 1 256 ? -60.093 -86.371 2.203 1.00 63.61 256 PRO D C 1
ATOM 8227 O O . PRO D 1 256 ? -61.024 -85.982 1.487 1.00 62.31 256 PRO D O 1
ATOM 8231 N N . GLU D 1 257 ? -59.033 -85.628 2.511 1.00 64.51 257 GLU D N 1
ATOM 8232 C CA . GLU D 1 257 ? -58.873 -84.239 2.084 1.00 63.91 257 GLU D CA 1
ATOM 8233 C C . GLU D 1 257 ? -58.499 -84.157 0.614 1.00 65.98 257 GLU D C 1
ATOM 8234 O O . GLU D 1 257 ? -57.728 -84.979 0.114 1.00 68.78 257 GLU D O 1
ATOM 8240 N N . LEU D 1 258 ? -59.049 -83.153 -0.065 1.00 65.31 258 LEU D N 1
ATOM 8241 C CA . LEU D 1 258 ? -58.767 -82.890 -1.472 1.00 67.13 258 LEU D CA 1
ATOM 8242 C C . LEU D 1 258 ? -57.299 -82.541 -1.681 1.00 69.56 258 LEU D C 1
ATOM 8243 O O . LEU D 1 258 ? -56.672 -81.902 -0.827 1.00 68.72 258 LEU D O 1
ATOM 8248 N N . ASN D 1 259 ? -56.759 -82.977 -2.817 1.00 73.12 259 ASN D N 1
ATOM 8249 C CA . ASN D 1 259 ? -55.383 -82.688 -3.190 1.00 75.94 259 ASN D CA 1
ATOM 8250 C C . ASN D 1 259 ? -55.400 -82.011 -4.539 1.00 77.48 259 ASN D C 1
ATOM 8251 O O . ASN D 1 259 ? -55.517 -82.677 -5.573 1.00 80.17 259 ASN D O 1
ATOM 8256 N N . LEU D 1 260 ? -55.301 -80.684 -4.529 1.00 76.62 260 LEU D N 1
ATOM 8257 C CA . LEU D 1 260 ? -55.483 -79.889 -5.747 1.00 77.78 260 LEU D CA 1
ATOM 8258 C C . LEU D 1 260 ? -54.419 -80.157 -6.809 1.00 81.61 260 LEU D C 1
ATOM 8259 O O . LEU D 1 260 ? -54.705 -80.109 -8.010 1.00 83.25 260 LEU D O 1
ATOM 8264 N N . GLY D 1 261 ? -53.205 -80.458 -6.356 1.00 83.43 261 GLY D N 1
ATOM 8265 C CA . GLY D 1 261 ? -52.078 -80.685 -7.253 1.00 87.45 261 GLY D CA 1
ATOM 8266 C C . GLY D 1 261 ? -51.058 -79.573 -7.122 1.00 87.88 261 GLY D C 1
ATOM 8267 O O . GLY D 1 261 ? -51.242 -78.648 -6.331 1.00 85.35 261 GLY D O 1
ATOM 8268 N N . THR D 1 262 ? -49.988 -79.661 -7.908 1.00 91.37 262 THR D N 1
ATOM 8269 C CA . THR D 1 262 ? -48.875 -78.717 -7.818 1.00 92.28 262 THR D CA 1
ATOM 8270 C C . THR D 1 262 ? -48.682 -77.957 -9.130 1.00 93.88 262 THR D C 1
ATOM 8271 O O . THR D 1 262 ? -49.317 -78.270 -10.140 1.00 94.89 262 THR D O 1
ATOM 8275 N N . GLY D 1 263 ? -47.824 -76.941 -9.095 1.00 94.27 263 GLY D N 1
ATOM 8276 C CA . GLY D 1 263 ? -47.357 -76.267 -10.300 0.01 96.51 263 GLY D CA 1
ATOM 8277 C C . GLY D 1 263 ? -48.004 -74.932 -10.601 1.00 94.58 263 GLY D C 1
ATOM 8278 O O . GLY D 1 263 ? -48.778 -74.398 -9.804 1.00 91.10 263 GLY D O 1
ATOM 8279 N N . THR D 1 264 ? -47.668 -74.402 -11.773 1.00 97.00 264 THR D N 1
ATOM 8280 C CA . THR D 1 264 ? -48.217 -73.145 -12.259 1.00 95.99 264 THR D CA 1
ATOM 8281 C C . THR D 1 264 ? -49.165 -73.409 -13.428 1.00 97.10 264 THR D C 1
ATOM 8282 O O . THR D 1 264 ? -49.383 -74.564 -13.818 1.00 98.56 264 THR D O 1
ATOM 8286 N N . ARG D 1 265 ? -49.727 -72.336 -13.979 1.00 96.51 265 ARG D N 1
ATOM 8287 C CA . ARG D 1 265 ? -50.578 -72.432 -15.163 1.00 97.59 265 ARG D CA 1
ATOM 8288 C C . ARG D 1 265 ? -50.204 -71.399 -16.224 1.00 99.83 265 ARG D C 1
ATOM 8289 O O . ARG D 1 265 ? -49.120 -71.467 -16.807 1.00 102.53 265 ARG D O 1
#

Secondary structure (DSSP, 8-state):
--SHHHHHHHHHHHHHHHTS-HHHHHHHHHTT-EEEE-HHHHHHHHHT-----B-SSTHHHHHHHHHHHTS----EEEEEES-TTSHHHHHHHTSTTEEEEEEE----SSPPPPPP--BTTGGGEEEE-S--TTTSPP---SEEEE------S-HHHHHHHHHHHHHHHHHHHHH-TT-EEEEEES-TTSHHHHHHHHHHHHHH--EEE--TTS-TT---EEEESS--S-HHHHHHHHHHHHHHTTS--S--EEEEPPB--B---/--HHHHHHHHHHHHHHHHT--HHHHHHHHHTT-EEE--HHHHHHHHTT---S-B-SSTHHHHHHHHHHTTS----EEEEEET-TT-HHHHHHHTSTTEEEEEEE----SSPPPPPP---TTGGGEEEE-S--GGGS-----SEEEE------S-HHHHHHHHHHHHHHHHHHHHH-TT-EEEEEES-TTSHHHHHHHHHHHHHH--EEE--TTS-TT---EEEETT--S-HHHHHHHHHHHHHHGGG-----EEEPPPB------/--SHHHHHHHHHHHHHHHTS-HHHHHHHHHTT-EEEE-HHHHHHTTSS-----B-SSTHHHHHHHHHTTTS----EEEEEES-TT-HHHHHHHHSTTEEEEEEE----SSPPPP-----TTGGGEEEE-S--TTTPPP---SEEEE------SSHHHHHHHHHHHHHHHHHHHHHSTT-EEEEEES---SHHHHHHHHHHHHHH--EEE--TTS-TT---EEEESS--S-HHHHHHHHHHHHHHGGG----PEEEEPPB------/--SSHHHHHHHHHHHHHHT--HHHHHHHHHTT-EEEE-TTHHHHHHHT-----B-SSTHHHHHHHHHHTTSS---EEEEEES-TT-HHHHHHTT-TTEEEEEEE---SSSPPPPPP--BTTGGGEEEE-S--TTTS-----SEEEE------S-HHHHHHHHHHHHHHHHHHHHH-TT-EEEEEES--SSHHHHHHHHHHHHHH--EEE--TTS-TT---EEEESS--S-HHHHHHHHHHHHHHTTS-----EEEEPPB--BS--

Nearest PDB structures (foldseek):
  2oxt-assembly4_D  TM=1.004E+00  e=1.974E-59  Meaban virus
  7fjt-assembly1_A  TM=9.948E-01  e=4.012E-40  Omsk hemorrhagic fever virus
  7wnj-assembly1_A  TM=9.946E-01  e=7.898E-40  Langat virus
  7d6m-assembly2_B  TM=9.944E-01  e=6.174E-40  Tick-borne encephalitis virus
  2wa2-assembly2_B  TM=9.906E-01  e=2.578E-37  Modoc virus